Protein AF-0000000070921529 (afdb_homodimer)

Organism: NCBI:txid713585

Secondary structure (DSSP, 8-state):
-----SS----SSPPTTS--HHHHHT-TTT--GGG--HHHHHHTT-TTTS-S----HHHHHHHHHHHHHH---HHHHHHHHHHHHTT-HHHHHHHHHH-HHHHHHHHSTTHHHHHHHTGGGS--S--SEEEEGGGTT-HHHHHTTSS-S---EEEEE-STT-TTS---GGGGGHHHHHHHHHHHHHH---GGGEEEEEEE-----HHHHH-TT--S-SSPPP-HHHHHHHHHHHHHHHHHHSTT-EEEE-S--HHHHHHHHHHHTTTSSEEEIIIIIHHHHHHHHHHHHHHHHT--GGG--EEEE--SHHHHHHHHHHHHHHHHTT--HHHHHTTEEEEETTEE-BTT-SS--GGGGGG-BS------HHHHHHHH--SEEEE-S--TT-S-HHHHHHHHHH-SS-EEEE--SSGGG-SS-HHHHHHHTTT--EEEESS----EEETTEEE---B--GGGTHHHHHHHHHHTT-S---HHHHHHHHHHHHHH--HHHHHTT-SS--GGGHHHHHHHHHHHHHHHHHHTT--SSPPPS-HHHHHHTT--------S--/-----SS----SSPPTTS--HHHHHT-TTT--GGG--HHHHHHTT-TTTS-S----HHHHHHHHHHHHHH---HHHHHHHHHHHHTT-HHHHHHHHHH-HHHHHHHHSTTHHHHHHHTTTTS--S--SEEEEGGGTT-HHHHHTTSS-S---EEEEE-STT-TTS---GGGGGHHHHHHHHHHHHHH---GGGEEEEEEE-----HHHHH-TT--S-SSPPP-HHHHHHHHHHHHHHHHHHSTT-EEEE-S--HHHHHHHHHHHTTTSSEEEIIIIIHHHHHHHHHHHHHHHHT--GGG--EEEE--SHHHHHHHHHHHHHHHHTT--HHHHHTTEEEEETTEE-BTT-SS--GGGGGG-BS------HHHHHHHH--SEEEE-S--TT-S-HHHHHHHHHH-SS-EEEE--SSGGG-SS-HHHHHHHTTT--EEEESS----EEETTEEE---B--GGGTHHHHHHHHHHTT-S---HHHHHHHHHHHHHH--HHHHHTT-SS--GGGHHHHHHHHHHHHHHHHHHTT--SSPPPS-HHHHHHTT--------S--

Structure (mmCIF, N/CA/C/O backbone):
data_AF-0000000070921529-model_v1
#
loop_
_entity.id
_entity.type
_entity.pdbx_description
1 polymer 'NAD-dependent malic enzyme, mitochondrial'
#
loop_
_atom_site.group_PDB
_atom_site.id
_atom_site.type_symbol
_atom_site.label_atom_id
_atom_site.label_alt_id
_atom_site.label_comp_id
_atom_site.label_asym_id
_atom_site.label_entity_id
_atom_site.label_seq_id
_atom_site.pdbx_PDB_ins_code
_atom_site.Cartn_x
_atom_site.Cartn_y
_atom_site.Cartn_z
_atom_site.occupancy
_atom_site.B_iso_or_equiv
_atom_site.auth_seq_id
_atom_site.auth_comp_id
_atom_site.auth_asym_id
_atom_site.auth_atom_id
_atom_site.pdbx_PDB_model_num
ATOM 1 N N . MET A 1 1 ? 11.641 11.094 36.281 1 21.61 1 MET A N 1
ATOM 2 C CA . MET A 1 1 ? 12.766 11.188 35.375 1 21.61 1 MET A CA 1
ATOM 3 C C . MET A 1 1 ? 12.297 11 33.938 1 21.61 1 MET A C 1
ATOM 5 O O . MET A 1 1 ? 11.648 10 33.594 1 21.61 1 MET A O 1
ATOM 9 N N . PRO A 1 2 ? 12.172 12.141 33.219 1 25.55 2 PRO A N 1
ATOM 10 C CA . PRO A 1 2 ? 11.641 12.234 31.844 1 25.55 2 PRO A CA 1
ATOM 11 C C . PRO A 1 2 ? 12.281 11.242 30.891 1 25.55 2 PRO A C 1
ATOM 13 O O . PRO A 1 2 ? 13.508 11.195 30.766 1 25.55 2 PRO A O 1
ATOM 16 N N . GLN A 1 3 ? 11.805 10.031 30.891 1 25.67 3 GLN A N 1
ATOM 17 C CA . GLN A 1 3 ? 12.375 9.055 29.969 1 25.67 3 GLN A CA 1
ATOM 18 C C . GLN A 1 3 ? 12.562 9.656 28.578 1 25.67 3 GLN A C 1
ATOM 20 O O . GLN A 1 3 ? 11.586 10.055 27.938 1 25.67 3 GLN A O 1
ATOM 25 N N . GLN A 1 4 ? 13.641 10.289 28.328 1 27.56 4 GLN A N 1
ATOM 26 C CA . GLN A 1 4 ? 14.188 10.953 27.141 1 27.56 4 GLN A CA 1
ATOM 27 C C . GLN A 1 4 ? 13.984 10.102 25.891 1 27.56 4 GLN A C 1
ATOM 29 O O . GLN A 1 4 ? 14.469 8.969 25.828 1 27.56 4 GLN A O 1
ATOM 34 N N . THR A 1 5 ? 12.875 10.156 25.219 1 31.23 5 THR A N 1
ATOM 35 C CA . THR A 1 5 ? 12.195 9.633 24.047 1 31.23 5 THR A CA 1
ATOM 36 C C . THR A 1 5 ? 13.062 9.789 22.797 1 31.23 5 THR A C 1
ATOM 38 O O . THR A 1 5 ? 12.547 9.844 21.688 1 31.23 5 THR A O 1
ATOM 41 N N . THR A 1 6 ? 14.391 10.141 23.016 1 28.83 6 THR A N 1
ATOM 42 C CA . THR A 1 6 ? 15.289 10.188 21.875 1 28.83 6 THR A CA 1
ATOM 43 C C . THR A 1 6 ? 15.352 8.828 21.172 1 28.83 6 THR A C 1
ATOM 45 O O . THR A 1 6 ? 15.078 7.797 21.797 1 28.83 6 THR A O 1
ATOM 48 N N . GLY A 1 7 ? 15.297 8.781 19.984 1 38.78 7 GLY A N 1
ATOM 49 C CA . GLY A 1 7 ? 15.656 7.703 19.078 1 38.78 7 GLY A CA 1
ATOM 50 C C . GLY A 1 7 ? 16.812 6.859 19.594 1 38.78 7 GLY A C 1
ATOM 51 O O . GLY A 1 7 ? 17.562 6.273 18.797 1 38.78 7 GLY A O 1
ATOM 52 N N . GLY A 1 8 ? 17.281 7.055 20.844 1 37.69 8 GLY A N 1
ATOM 53 C CA . GLY A 1 8 ? 18.562 6.621 21.422 1 37.69 8 GLY A CA 1
ATOM 54 C C . GLY A 1 8 ? 18.734 5.113 21.406 1 37.69 8 GLY A C 1
ATOM 55 O O . GLY A 1 8 ? 17.75 4.371 21.297 1 37.69 8 GLY A O 1
ATOM 56 N N . VAL A 1 9 ? 19.875 4.668 21.141 1 44.03 9 VAL A N 1
ATOM 57 C CA . VAL A 1 9 ? 20.406 3.34 21.422 1 44.03 9 VAL A CA 1
ATOM 58 C C . VAL A 1 9 ? 19.906 2.859 22.781 1 44.03 9 VAL A C 1
ATOM 60 O O . VAL A 1 9 ? 20.016 3.576 23.766 1 44.03 9 VAL A O 1
ATOM 63 N N . LEU A 1 10 ? 18.969 2.055 22.891 1 47.94 10 LEU A N 1
ATOM 64 C CA . LEU A 1 10 ? 18.734 1.406 24.188 1 47.94 10 LEU A CA 1
ATOM 65 C C . LEU A 1 10 ? 20.031 0.873 24.766 1 47.94 10 LEU A C 1
ATOM 67 O O . LEU A 1 10 ? 20.703 0.032 24.156 1 47.94 10 LEU A O 1
ATOM 71 N N . PRO A 1 11 ? 20.703 1.598 25.594 1 39.66 11 PRO A N 1
ATOM 72 C CA . PRO A 1 11 ? 21.781 0.979 26.359 1 39.66 11 PRO A CA 1
ATOM 73 C C . PRO A 1 11 ? 21.328 -0.249 27.141 1 39.66 11 PRO A C 1
ATOM 75 O O . PRO A 1 11 ? 20.281 -0.214 27.797 1 39.66 11 PRO A O 1
ATOM 78 N N . GLY A 1 12 ? 21.875 -1.545 26.594 1 53.25 12 GLY A N 1
ATOM 79 C CA . GLY A 1 12 ? 21.672 -2.793 27.312 1 53.25 12 GLY A CA 1
ATOM 80 C C . GLY A 1 12 ? 20.859 -3.805 26.531 1 53.25 12 GLY A C 1
ATOM 81 O O . GLY A 1 12 ? 20.5 -3.557 25.375 1 53.25 12 GLY A O 1
ATOM 82 N N . PRO A 1 13 ? 20.625 -4.879 27.125 1 60.03 13 PRO A N 1
ATOM 83 C CA . PRO A 1 13 ? 19.828 -5.93 26.484 1 60.03 13 PRO A CA 1
ATOM 84 C C . PRO A 1 13 ? 18.406 -5.496 26.203 1 60.03 13 PRO A C 1
ATOM 86 O O . PRO A 1 13 ? 17.812 -4.754 27 1 60.03 13 PRO A O 1
ATOM 89 N N . LEU A 1 14 ? 17.953 -5.586 24.953 1 70.25 14 LEU A N 1
ATOM 90 C CA . LEU A 1 14 ? 16.578 -5.258 24.578 1 70.25 14 LEU A CA 1
ATOM 91 C C . LEU A 1 14 ? 15.578 -5.934 25.516 1 70.25 14 LEU A C 1
ATOM 93 O O . LEU A 1 14 ? 15.766 -7.094 25.891 1 70.25 14 LEU A O 1
ATOM 97 N N . PRO A 1 15 ? 14.688 -5.121 25.969 1 69.75 15 PRO A N 1
ATOM 98 C CA . PRO A 1 15 ? 13.672 -5.758 26.812 1 69.75 15 PRO A CA 1
ATOM 99 C C . PRO A 1 15 ? 12.953 -6.906 26.109 1 69.75 15 PRO A C 1
ATOM 101 O O . PRO A 1 15 ? 12.914 -6.949 24.875 1 69.75 15 PRO A O 1
ATOM 104 N N . GLU A 1 16 ? 12.531 -7.863 26.859 1 67.38 16 GLU A N 1
ATOM 105 C CA . GLU A 1 16 ? 11.875 -9.07 26.344 1 67.38 16 GLU A CA 1
ATOM 106 C C . GLU A 1 16 ? 10.648 -8.719 25.5 1 67.38 16 GLU A C 1
ATOM 108 O O . GLU A 1 16 ? 10.273 -9.477 24.609 1 67.38 16 GLU A O 1
ATOM 113 N N . TRP A 1 17 ? 10.156 -7.504 25.719 1 74.75 17 TRP A N 1
ATOM 114 C CA . TRP A 1 17 ? 8.906 -7.16 25.047 1 74.75 17 TRP A CA 1
ATOM 115 C C . TRP A 1 17 ? 9.18 -6.582 23.672 1 74.75 17 TRP A C 1
ATOM 117 O O . TRP A 1 17 ? 8.25 -6.398 22.875 1 74.75 17 TRP A O 1
ATOM 127 N N . PHE A 1 18 ? 10.461 -6.41 23.391 1 86.25 18 PHE A N 1
ATOM 128 C CA . PHE A 1 18 ? 10.781 -5.867 22.078 1 86.25 18 PHE A CA 1
ATOM 129 C C . PHE A 1 18 ? 10.453 -6.871 20.984 1 86.25 18 PHE A C 1
ATOM 131 O O . PHE A 1 18 ? 10.859 -8.031 21.047 1 86.25 18 PHE A O 1
ATOM 138 N N . PRO A 1 19 ? 9.703 -6.441 20.047 1 90.88 19 PRO A N 1
ATOM 139 C CA . PRO A 1 19 ? 9.281 -7.402 19.016 1 90.88 19 PRO A CA 1
ATOM 140 C C . PRO A 1 19 ? 10.445 -7.949 18.203 1 90.88 19 PRO A C 1
ATOM 142 O O . PRO A 1 19 ? 11.469 -7.273 18.047 1 90.88 19 PRO A O 1
ATOM 145 N N . ARG A 1 20 ? 10.305 -9.148 17.719 1 93.25 20 ARG A N 1
ATOM 146 C CA . ARG A 1 20 ? 11.297 -9.828 16.891 1 93.25 20 ARG A CA 1
ATOM 147 C C . ARG A 1 20 ? 10.656 -10.391 15.625 1 93.25 20 ARG A C 1
ATOM 149 O O . ARG A 1 20 ? 9.43 -10.43 15.508 1 93.25 20 ARG A O 1
ATOM 156 N N . GLY A 1 21 ? 11.516 -10.742 14.641 1 95.12 21 GLY A N 1
ATOM 157 C CA . GLY A 1 21 ? 11.023 -11.375 13.422 1 95.12 21 GLY A CA 1
ATOM 158 C C . GLY A 1 21 ? 9.977 -10.547 12.711 1 95.12 21 GLY A C 1
ATOM 159 O O . GLY A 1 21 ? 10.125 -9.336 12.555 1 95.12 21 GLY A O 1
ATOM 160 N N . LEU A 1 22 ? 8.914 -11.203 12.297 1 93.81 22 LEU A N 1
ATOM 161 C CA . LEU A 1 22 ? 7.895 -10.555 11.484 1 93.81 22 LEU A CA 1
ATOM 162 C C . LEU A 1 22 ? 7.141 -9.508 12.297 1 93.81 22 LEU A C 1
ATOM 164 O O . LEU A 1 22 ? 6.711 -8.484 11.75 1 93.81 22 LEU A O 1
ATOM 168 N N . ALA A 1 23 ? 6.973 -9.719 13.594 1 92.88 23 ALA A N 1
ATOM 169 C CA . ALA A 1 23 ? 6.301 -8.734 14.445 1 92.88 23 ALA A CA 1
ATOM 170 C C . ALA A 1 23 ? 7.016 -7.391 14.398 1 92.88 23 ALA A C 1
ATOM 172 O O . ALA A 1 23 ? 6.375 -6.34 14.406 1 92.88 23 ALA A O 1
ATOM 173 N N . LEU A 1 24 ? 8.375 -7.422 14.375 1 95.5 24 LEU A N 1
ATOM 174 C CA . LEU A 1 24 ? 9.18 -6.211 14.273 1 95.5 24 LEU A CA 1
ATOM 175 C C . LEU A 1 24 ? 8.984 -5.539 12.922 1 95.5 24 LEU A C 1
ATOM 177 O O . LEU A 1 24 ? 8.82 -4.32 12.844 1 95.5 24 LEU A O 1
ATOM 181 N N . LEU A 1 25 ? 8.93 -6.332 11.859 1 96.88 25 LEU A N 1
ATOM 182 C CA . LEU A 1 25 ? 8.789 -5.801 10.508 1 96.88 25 LEU A CA 1
ATOM 183 C C . LEU A 1 25 ? 7.395 -5.211 10.305 1 96.88 25 LEU A C 1
ATOM 185 O O . LEU A 1 25 ? 7.191 -4.391 9.406 1 96.88 25 LEU A O 1
ATOM 189 N N . ARG A 1 26 ? 6.453 -5.594 11.172 1 95.06 26 ARG A N 1
ATOM 190 C CA . ARG A 1 26 ? 5.074 -5.148 11.008 1 95.06 26 ARG A CA 1
ATOM 191 C C . ARG A 1 26 ? 4.793 -3.914 11.859 1 95.06 26 ARG A C 1
ATOM 193 O O . ARG A 1 26 ? 3.719 -3.314 11.758 1 95.06 26 ARG A O 1
ATOM 200 N N . ASP A 1 27 ? 5.699 -3.498 12.695 1 94.94 27 ASP A N 1
ATOM 201 C CA . ASP A 1 27 ? 5.547 -2.303 13.523 1 94.94 27 ASP A CA 1
ATOM 202 C C . ASP A 1 27 ? 6.098 -1.07 12.812 1 94.94 27 ASP A C 1
ATOM 204 O O . ASP A 1 27 ? 7.316 -0.905 12.695 1 94.94 27 ASP A O 1
ATOM 208 N N . PRO A 1 28 ? 5.254 -0.167 12.398 1 95.94 28 PRO A N 1
ATOM 209 C CA . PRO A 1 28 ? 5.727 0.967 11.602 1 95.94 28 PRO A CA 1
ATOM 210 C C . PRO A 1 28 ? 6.703 1.859 12.359 1 95.94 28 PRO A C 1
ATOM 212 O O . PRO A 1 28 ? 7.543 2.521 11.75 1 95.94 28 PRO A O 1
ATOM 215 N N . ALA A 1 29 ? 6.652 1.896 13.695 1 95.06 29 ALA A N 1
ATOM 216 C CA . ALA A 1 29 ? 7.5 2.764 14.508 1 95.06 29 ALA A CA 1
ATOM 217 C C . ALA A 1 29 ? 8.922 2.213 14.594 1 95.06 29 ALA A C 1
ATOM 219 O O . ALA A 1 29 ? 9.867 2.951 14.891 1 95.06 29 ALA A O 1
ATOM 220 N N . LEU A 1 30 ? 9.062 0.877 14.289 1 96.06 30 LEU A N 1
ATOM 221 C CA . LEU A 1 30 ? 10.352 0.232 14.531 1 96.06 30 LEU A CA 1
ATOM 222 C C . LEU A 1 30 ? 10.938 -0.308 13.227 1 96.06 30 LEU A C 1
ATOM 224 O O . LEU A 1 30 ? 12.133 -0.595 13.156 1 96.06 30 LEU A O 1
ATOM 228 N N . ASN A 1 31 ? 10.117 -0.508 12.242 1 97.62 31 ASN A N 1
ATOM 229 C CA . ASN A 1 31 ? 10.523 -1.153 10.992 1 97.62 31 ASN A CA 1
ATOM 230 C C . ASN A 1 31 ? 11.492 -0.284 10.203 1 97.62 31 ASN A C 1
ATOM 232 O O . ASN A 1 31 ? 11.258 0.914 10.031 1 97.62 31 ASN A O 1
ATOM 236 N N . LYS A 1 32 ? 12.602 -0.91 9.789 1 98.19 32 LYS A N 1
ATOM 237 C CA . LYS A 1 32 ? 13.594 -0.237 8.945 1 98.19 32 LYS A CA 1
ATOM 238 C C . LYS A 1 32 ? 13.656 -0.872 7.562 1 98.19 32 LYS A C 1
ATOM 240 O O . LYS A 1 32 ? 14.531 -0.54 6.762 1 98.19 32 LYS A O 1
ATOM 245 N N . GLY A 1 33 ? 12.719 -1.896 7.297 1 97.75 33 GLY A N 1
ATOM 246 C CA . GLY A 1 33 ? 12.75 -2.609 6.031 1 97.75 33 GLY A CA 1
ATOM 247 C C . GLY A 1 33 ? 14.094 -3.256 5.746 1 97.75 33 GLY A C 1
ATOM 248 O O . GLY A 1 33 ? 14.633 -3.971 6.594 1 97.75 33 GLY A O 1
ATOM 249 N N . SER A 1 34 ? 14.617 -3.002 4.547 1 97.94 34 SER A N 1
ATOM 250 C CA . SER A 1 34 ? 15.859 -3.625 4.102 1 97.94 34 SER A CA 1
ATOM 251 C C . SER A 1 34 ? 17.062 -2.959 4.742 1 97.94 34 SER A C 1
ATOM 253 O O . SER A 1 34 ? 18.203 -3.34 4.465 1 97.94 34 SER A O 1
ATOM 255 N N . ALA A 1 35 ? 16.875 -2.016 5.641 1 98.5 35 ALA A N 1
ATOM 256 C CA . ALA A 1 35 ? 18 -1.256 6.176 1 98.5 35 ALA A CA 1
ATOM 257 C C . ALA A 1 35 ? 18.453 -1.815 7.523 1 98.5 35 ALA A C 1
ATOM 259 O O . ALA A 1 35 ? 19.406 -1.329 8.117 1 98.5 35 ALA A O 1
ATOM 260 N N . PHE A 1 36 ? 17.75 -2.807 8.102 1 98.25 36 PHE A N 1
ATOM 261 C CA . PHE A 1 36 ? 18.281 -3.443 9.305 1 98.25 36 PHE A CA 1
ATOM 262 C C . PHE A 1 36 ? 19.703 -3.941 9.078 1 98.25 36 PHE A C 1
ATOM 264 O O . PHE A 1 36 ? 19.984 -4.602 8.078 1 98.25 36 PHE A O 1
ATOM 271 N N . SER A 1 37 ? 20.594 -3.633 9.992 1 97.62 37 SER A N 1
ATOM 272 C CA . SER A 1 37 ? 21.984 -4.039 9.875 1 97.62 37 SER A CA 1
ATOM 273 C C . SER A 1 37 ? 22.141 -5.547 10.008 1 97.62 37 SER A C 1
ATOM 275 O O . SER A 1 37 ? 21.219 -6.23 10.469 1 97.62 37 SER A O 1
ATOM 277 N N . GLU A 1 38 ? 23.312 -6.035 9.586 1 96.44 38 GLU A N 1
ATOM 278 C CA . GLU A 1 38 ? 23.578 -7.465 9.711 1 96.44 38 GLU A CA 1
ATOM 279 C C . GLU A 1 38 ? 23.453 -7.926 11.156 1 96.44 38 GLU A C 1
ATOM 281 O O . GLU A 1 38 ? 22.906 -8.992 11.43 1 96.44 38 GLU A O 1
ATOM 286 N N . ARG A 1 39 ? 23.969 -7.148 12.055 1 96.12 39 ARG A N 1
ATOM 287 C CA . ARG A 1 39 ? 23.922 -7.492 13.477 1 96.12 39 ARG A CA 1
ATOM 288 C C . ARG A 1 39 ? 22.484 -7.508 13.984 1 96.12 39 ARG A C 1
ATOM 290 O O . ARG A 1 39 ? 22.094 -8.414 14.719 1 96.12 39 ARG A O 1
ATOM 297 N N . GLU A 1 40 ? 21.703 -6.512 13.633 1 96.94 40 GLU A N 1
ATOM 298 C CA . GLU A 1 40 ? 20.297 -6.48 14.016 1 96.94 40 GLU A CA 1
ATOM 299 C C . GLU A 1 40 ? 19.547 -7.695 13.469 1 96.94 40 GLU A C 1
ATOM 301 O O . GLU A 1 40 ? 18.688 -8.266 14.156 1 96.94 40 GLU A O 1
ATOM 306 N N . ARG A 1 41 ? 19.844 -8.047 12.219 1 97.25 41 ARG A N 1
ATOM 307 C CA . ARG A 1 41 ? 19.172 -9.195 11.609 1 97.25 41 ARG A CA 1
ATOM 308 C C . ARG A 1 41 ? 19.484 -10.477 12.375 1 97.25 41 ARG A C 1
ATOM 310 O O . ARG A 1 41 ? 18.594 -11.32 12.562 1 97.25 41 ARG A O 1
ATOM 317 N N . GLU A 1 42 ? 20.672 -10.633 12.828 1 95.31 42 GLU A N 1
ATOM 318 C CA . GLU A 1 42 ? 21.094 -11.797 13.594 1 95.31 42 GLU A CA 1
ATOM 319 C C . GLU A 1 42 ? 20.422 -11.836 14.961 1 95.31 42 GLU A C 1
ATOM 321 O O . GLU A 1 42 ? 19.891 -12.867 15.375 1 95.31 42 GLU A O 1
ATOM 326 N N . VAL A 1 43 ? 20.375 -10.703 15.633 1 94.88 43 VAL A N 1
ATOM 327 C CA . VAL A 1 43 ? 19.953 -10.633 17.031 1 94.88 43 VAL A CA 1
ATOM 328 C C . VAL A 1 43 ? 18.438 -10.633 17.094 1 94.88 43 VAL A C 1
ATOM 330 O O . VAL A 1 43 ? 17.844 -11.203 18.031 1 94.88 43 VAL A O 1
ATOM 333 N N . LEU A 1 44 ? 17.828 -10.062 16.094 1 96.5 44 LEU A N 1
ATOM 334 C CA . LEU A 1 44 ? 16.406 -9.82 16.188 1 96.5 44 LEU A CA 1
ATOM 335 C C . LEU A 1 44 ? 15.617 -10.828 15.352 1 96.5 44 LEU A C 1
ATOM 337 O O . LEU A 1 44 ? 14.422 -10.656 15.125 1 96.5 44 LEU A O 1
ATOM 341 N N . GLY A 1 45 ? 16.266 -11.898 14.836 1 96.38 45 GLY A N 1
ATOM 342 C CA . GLY A 1 45 ? 15.586 -12.969 14.133 1 96.38 45 GLY A CA 1
ATOM 343 C C . GLY A 1 45 ? 15.07 -12.555 12.766 1 96.38 45 GLY A C 1
ATOM 344 O O . GLY A 1 45 ? 13.977 -12.953 12.359 1 96.38 45 GLY A O 1
ATOM 345 N N . LEU A 1 46 ? 15.805 -11.688 12.086 1 97.62 46 LEU A N 1
ATOM 346 C CA . LEU A 1 46 ? 15.359 -11.172 10.797 1 97.62 46 LEU A CA 1
ATOM 347 C C . LEU A 1 46 ? 16.109 -11.844 9.648 1 97.62 46 LEU A C 1
ATOM 349 O O . LEU A 1 46 ? 15.734 -11.688 8.484 1 97.62 46 LEU A O 1
ATOM 353 N N . ARG A 1 47 ? 17.188 -12.648 10.023 1 97.44 47 ARG A N 1
ATOM 354 C CA . ARG A 1 47 ? 17.891 -13.359 8.969 1 97.44 47 ARG A CA 1
ATOM 355 C C . ARG A 1 47 ? 16.953 -14.266 8.188 1 97.44 47 ARG A C 1
ATOM 357 O O . ARG A 1 47 ? 16.188 -15.031 8.773 1 97.44 47 ARG A O 1
ATOM 364 N N . GLY A 1 48 ? 16.969 -14.109 6.871 1 98.06 48 GLY A N 1
ATOM 365 C CA . GLY A 1 48 ? 16.094 -14.875 5.996 1 98.06 48 GLY A CA 1
ATOM 366 C C . GLY A 1 48 ? 14.766 -14.188 5.734 1 98.06 48 GLY A C 1
ATOM 367 O O . GLY A 1 48 ? 14.102 -14.461 4.73 1 98.06 48 GLY A O 1
ATOM 368 N N . LEU A 1 49 ? 14.352 -13.32 6.645 1 98.44 49 LEU A N 1
ATOM 369 C CA . LEU A 1 49 ? 13.062 -12.648 6.484 1 98.44 49 LEU A CA 1
ATOM 370 C C . LEU A 1 49 ? 13.219 -11.375 5.664 1 98.44 49 LEU A C 1
ATOM 372 O O . LEU A 1 49 ? 12.227 -10.727 5.328 1 98.44 49 LEU A O 1
ATOM 376 N N . LEU A 1 50 ? 14.453 -11.023 5.324 1 98.25 50 LEU A N 1
ATOM 377 C CA . LEU A 1 50 ? 14.812 -9.898 4.473 1 98.25 50 LEU A CA 1
ATOM 378 C C . LEU A 1 50 ? 15.797 -10.336 3.385 1 98.25 50 LEU A C 1
ATOM 380 O O . LEU A 1 50 ? 16.578 -11.258 3.588 1 98.25 50 LEU A O 1
ATOM 384 N N . PRO A 1 51 ? 15.695 -9.68 2.207 1 97.94 51 PRO A N 1
ATOM 385 C CA . PRO A 1 51 ? 16.766 -9.945 1.247 1 97.94 51 PRO A CA 1
ATOM 386 C C . PRO A 1 51 ? 18.156 -9.617 1.801 1 97.94 51 PRO A C 1
ATOM 388 O O . PRO A 1 51 ? 18.281 -8.797 2.715 1 97.94 51 PRO A O 1
ATOM 391 N N . PRO A 1 52 ? 19.156 -10.172 1.287 1 96.94 52 PRO A N 1
ATOM 392 C CA . PRO A 1 52 ? 20.469 -10.117 1.915 1 96.94 52 PRO A CA 1
ATOM 393 C C . PRO A 1 52 ? 21.094 -8.719 1.896 1 96.94 52 PRO A C 1
ATOM 395 O O . PRO A 1 52 ? 21.812 -8.344 2.826 1 96.94 52 PRO A O 1
ATOM 398 N N . HIS A 1 53 ? 20.828 -7.949 0.91 1 97.75 53 HIS A N 1
ATOM 399 C CA . HIS A 1 53 ? 21.438 -6.625 0.834 1 97.75 53 HIS A CA 1
ATOM 400 C C . HIS A 1 53 ? 20.891 -5.703 1.92 1 97.75 53 HIS A C 1
ATOM 402 O O . HIS A 1 53 ? 19.672 -5.637 2.129 1 97.75 53 HIS A O 1
ATOM 408 N N . VAL A 1 54 ? 21.797 -5.008 2.629 1 98.06 54 VAL A N 1
ATOM 409 C CA . VAL A 1 54 ? 21.406 -4.004 3.615 1 98.06 54 VAL A CA 1
ATOM 410 C C . VAL A 1 54 ? 21.359 -2.623 2.959 1 98.06 54 VAL A C 1
ATOM 412 O O . VAL A 1 54 ? 22.406 -2.047 2.648 1 98.06 54 VAL A O 1
ATOM 415 N N . SER A 1 55 ? 20.234 -2.076 2.764 1 98 55 SER A N 1
ATOM 416 C CA . SER A 1 55 ? 20.062 -0.77 2.139 1 98 55 SER A CA 1
ATOM 417 C C . SER A 1 55 ? 20.391 0.357 3.115 1 98 55 SER A C 1
ATOM 419 O O . SER A 1 55 ? 20.234 0.199 4.328 1 98 55 SER A O 1
ATOM 421 N N . THR A 1 56 ? 20.891 1.472 2.561 1 98.12 56 THR A N 1
ATOM 422 C CA . THR A 1 56 ? 20.891 2.703 3.342 1 98.12 56 THR A CA 1
ATOM 423 C C . THR A 1 56 ? 19.516 3.355 3.336 1 98.12 56 THR A C 1
ATOM 425 O O . THR A 1 56 ? 18.688 3.053 2.48 1 98.12 56 THR A O 1
ATOM 428 N N . GLN A 1 57 ? 19.297 4.18 4.312 1 98.31 57 GLN A N 1
ATOM 429 C CA . GLN A 1 57 ? 18.031 4.891 4.316 1 98.31 57 GLN A CA 1
ATOM 430 C C . GLN A 1 57 ? 17.891 5.785 3.088 1 98.31 57 GLN A C 1
ATOM 432 O O . GLN A 1 57 ? 16.797 5.965 2.564 1 98.31 57 GLN A O 1
ATOM 437 N N . GLU A 1 58 ? 19 6.363 2.578 1 98.31 58 GLU A N 1
ATOM 438 C CA . GLU A 1 58 ? 19 7.195 1.378 1 98.31 58 GLU A CA 1
ATOM 439 C C . GLU A 1 58 ? 18.531 6.406 0.161 1 98.31 58 GLU A C 1
ATOM 441 O O . GLU A 1 58 ? 17.75 6.914 -0.653 1 98.31 58 GLU A O 1
ATOM 446 N N . GLN A 1 59 ? 19.016 5.176 0.056 1 98.38 59 GLN A N 1
ATOM 447 C CA . GLN A 1 59 ? 18.562 4.316 -1.038 1 98.38 59 GLN A CA 1
ATOM 448 C C . GLN A 1 59 ? 17.062 4.051 -0.957 1 98.38 59 GLN A C 1
ATOM 450 O O . GLN A 1 59 ? 16.391 3.967 -1.983 1 98.38 59 GLN A O 1
ATOM 455 N N . GLN A 1 60 ? 16.594 3.879 0.24 1 98.62 60 GLN A N 1
ATOM 456 C CA . GLN A 1 60 ? 15.156 3.682 0.424 1 98.62 60 GLN A CA 1
ATOM 457 C C . GLN A 1 60 ? 14.375 4.93 0.032 1 98.62 60 GLN A C 1
ATOM 459 O O . GLN A 1 60 ? 13.305 4.836 -0.566 1 98.62 60 GLN A O 1
ATOM 464 N N . VAL A 1 61 ? 14.875 6.152 0.404 1 98.69 61 VAL A N 1
ATOM 465 C CA . VAL A 1 61 ? 14.234 7.406 0.005 1 98.69 61 VAL A CA 1
ATOM 466 C C . VAL A 1 61 ? 14.164 7.484 -1.519 1 98.69 61 VAL A C 1
ATOM 468 O O . VAL A 1 61 ? 13.125 7.844 -2.078 1 98.69 61 VAL A O 1
ATOM 471 N N . ASP A 1 62 ? 15.266 7.082 -2.188 1 98.5 62 ASP A N 1
ATOM 472 C CA . ASP A 1 62 ? 15.305 7.094 -3.646 1 98.5 62 ASP A CA 1
ATOM 473 C C . ASP A 1 62 ? 14.219 6.191 -4.234 1 98.5 62 ASP A C 1
ATOM 475 O O . ASP A 1 62 ? 13.531 6.578 -5.184 1 98.5 62 ASP A O 1
ATOM 479 N N . ARG A 1 63 ? 14.086 5.047 -3.697 1 98.38 63 ARG A N 1
ATOM 480 C CA . ARG A 1 63 ? 13.078 4.098 -4.152 1 98.38 63 ARG A CA 1
ATOM 481 C C . ARG A 1 63 ? 11.672 4.668 -3.984 1 98.38 63 ARG A C 1
ATOM 483 O O . ARG A 1 63 ? 10.844 4.582 -4.895 1 98.38 63 ARG A O 1
ATOM 490 N N . VAL A 1 64 ? 11.359 5.23 -2.814 1 98.62 64 VAL A N 1
ATOM 491 C CA . VAL A 1 64 ? 10.047 5.797 -2.525 1 98.62 64 VAL A CA 1
ATOM 492 C C . VAL A 1 64 ? 9.742 6.922 -3.51 1 98.62 64 VAL A C 1
ATOM 494 O O . VAL A 1 64 ? 8.641 6.988 -4.062 1 98.62 64 VAL A O 1
ATOM 497 N N . LEU A 1 65 ? 10.727 7.77 -3.754 1 98.56 65 LEU A N 1
ATOM 498 C CA . LEU A 1 65 ? 10.523 8.914 -4.629 1 98.56 65 LEU A CA 1
ATOM 499 C C . LEU A 1 65 ? 10.305 8.469 -6.07 1 98.56 65 LEU A C 1
ATOM 501 O O . LEU A 1 65 ? 9.5 9.062 -6.793 1 98.56 65 LEU A O 1
ATOM 505 N N . GLU A 1 66 ? 11.055 7.422 -6.457 1 98.19 66 GLU A N 1
ATOM 506 C CA . GLU A 1 66 ? 10.844 6.867 -7.789 1 98.19 66 GLU A CA 1
ATOM 507 C C . GLU A 1 66 ? 9.398 6.426 -7.98 1 98.19 66 GLU A C 1
ATOM 509 O O . GLU A 1 66 ? 8.773 6.738 -9 1 98.19 66 GLU A O 1
ATOM 514 N N . ASN A 1 67 ? 8.883 5.715 -7.078 1 97.75 67 ASN A N 1
ATOM 515 C CA . ASN A 1 67 ? 7.508 5.246 -7.133 1 97.75 67 ASN A CA 1
ATOM 516 C C . ASN A 1 67 ? 6.516 6.402 -7.035 1 97.75 67 ASN A C 1
ATOM 518 O O . ASN A 1 67 ? 5.52 6.434 -7.762 1 97.75 67 ASN A O 1
ATOM 522 N N . PHE A 1 68 ? 6.777 7.34 -6.172 1 98.12 68 PHE A N 1
ATOM 523 C CA . PHE A 1 68 ? 5.941 8.516 -5.953 1 98.12 68 PHE A CA 1
ATOM 524 C C . PHE A 1 68 ? 5.793 9.32 -7.242 1 98.12 68 PHE A C 1
ATOM 526 O O . PHE A 1 68 ? 4.68 9.688 -7.621 1 98.12 68 PHE A O 1
ATOM 533 N N . ARG A 1 69 ? 6.852 9.492 -7.906 1 97.62 69 ARG A N 1
ATOM 534 C CA . ARG A 1 69 ? 6.895 10.352 -9.078 1 97.62 69 ARG A CA 1
ATOM 535 C C . ARG A 1 69 ? 6.336 9.641 -10.305 1 97.62 69 ARG A C 1
ATOM 537 O O . ARG A 1 69 ? 5.98 10.281 -11.297 1 97.62 69 ARG A O 1
ATOM 544 N N . ARG A 1 70 ? 6.238 8.328 -10.242 1 94.88 70 ARG A N 1
ATOM 545 C CA . ARG A 1 70 ? 5.652 7.551 -11.328 1 94.88 70 ARG A CA 1
ATOM 546 C C . ARG A 1 70 ? 4.129 7.672 -11.336 1 94.88 70 ARG A C 1
ATOM 548 O O . ARG A 1 70 ? 3.488 7.484 -12.367 1 94.88 70 ARG A O 1
ATOM 555 N N . LEU A 1 71 ? 3.486 7.957 -10.188 1 95.81 71 LEU A N 1
ATOM 556 C CA . LEU A 1 71 ? 2.039 8.07 -10.062 1 95.81 71 LEU A CA 1
ATOM 557 C C . LEU A 1 71 ? 1.555 9.43 -10.547 1 95.81 71 LEU A C 1
ATOM 559 O O . LEU A 1 71 ? 2.105 10.469 -10.164 1 95.81 71 LEU A O 1
ATOM 563 N N . ASP A 1 72 ? 0.511 9.43 -11.359 1 88.88 72 ASP A N 1
ATOM 564 C CA . ASP A 1 72 ? 0.025 10.68 -11.938 1 88.88 72 ASP A CA 1
ATOM 565 C C . ASP A 1 72 ? -1.07 11.289 -11.062 1 88.88 72 ASP A C 1
ATOM 567 O O . ASP A 1 72 ? -1.229 12.516 -11.023 1 88.88 72 ASP A O 1
ATOM 571 N N . SER A 1 73 ? -1.739 10.547 -10.305 1 93.12 73 SER A N 1
ATOM 572 C CA . SER A 1 73 ? -2.883 10.984 -9.508 1 93.12 73 SER A CA 1
ATOM 573 C C . SER A 1 73 ? -2.453 11.406 -8.109 1 93.12 73 SER A C 1
ATOM 575 O O . SER A 1 73 ? -1.838 10.625 -7.383 1 93.12 73 SER A O 1
ATOM 577 N N . PRO A 1 74 ? -2.822 12.688 -7.684 1 95.19 74 PRO A N 1
ATOM 578 C CA . PRO A 1 74 ? -2.518 13.086 -6.309 1 95.19 74 PRO A CA 1
ATOM 579 C C . PRO A 1 74 ? -3.129 12.148 -5.27 1 95.19 74 PRO A C 1
ATOM 581 O O . PRO A 1 74 ? -2.518 11.883 -4.23 1 95.19 74 PRO A O 1
ATOM 584 N N . LEU A 1 75 ? -4.27 11.672 -5.605 1 97 75 LEU A N 1
ATOM 585 C CA . LEU A 1 75 ? -4.918 10.75 -4.676 1 97 75 LEU A CA 1
ATOM 586 C C . LEU A 1 75 ? -4.117 9.461 -4.539 1 97 75 LEU A C 1
ATOM 588 O O . LEU A 1 75 ? -3.959 8.938 -3.432 1 97 75 LEU A O 1
ATOM 592 N N . GLU A 1 76 ? -3.607 8.953 -5.676 1 97.19 76 GLU A N 1
ATOM 593 C CA . GLU A 1 76 ? -2.799 7.742 -5.617 1 97.19 76 GLU A CA 1
ATOM 594 C C . GLU A 1 76 ? -1.486 7.992 -4.879 1 97.19 76 GLU A C 1
ATOM 596 O O . GLU A 1 76 ? -0.981 7.105 -4.188 1 97.19 76 GLU A O 1
ATOM 601 N N . ARG A 1 77 ? -0.914 9.188 -5.086 1 98.06 77 ARG A N 1
ATOM 602 C CA . ARG A 1 77 ? 0.28 9.562 -4.336 1 98.06 77 ARG A CA 1
ATOM 603 C C . ARG A 1 77 ? -0.006 9.602 -2.838 1 98.06 77 ARG A C 1
ATOM 605 O O . ARG A 1 77 ? 0.82 9.172 -2.031 1 98.06 77 ARG A O 1
ATOM 612 N N . TYR A 1 78 ? -1.18 10.102 -2.494 1 98.25 78 TYR A N 1
ATOM 613 C CA . TYR A 1 78 ? -1.615 10.148 -1.104 1 98.25 78 TYR A CA 1
ATOM 614 C C . TYR A 1 78 ? -1.726 8.742 -0.521 1 98.25 78 TYR A C 1
ATOM 616 O O . TYR A 1 78 ? -1.205 8.469 0.563 1 98.25 78 TYR A O 1
ATOM 624 N N . ILE A 1 79 ? -2.348 7.863 -1.24 1 97.88 79 ILE A N 1
ATOM 625 C CA . ILE A 1 79 ? -2.547 6.488 -0.798 1 97.88 79 ILE A CA 1
ATOM 626 C C . ILE A 1 79 ? -1.192 5.809 -0.609 1 97.88 79 ILE A C 1
ATOM 628 O O . ILE A 1 79 ? -0.98 5.098 0.376 1 97.88 79 ILE A O 1
ATOM 632 N N . MET A 1 80 ? -0.261 6.07 -1.518 1 97.81 80 MET A N 1
ATOM 633 C CA . MET A 1 80 ? 1.066 5.465 -1.442 1 97.81 80 MET A CA 1
ATOM 634 C C . MET A 1 80 ? 1.808 5.934 -0.195 1 97.81 80 MET A C 1
ATOM 636 O O . MET A 1 80 ? 2.396 5.125 0.523 1 97.81 80 MET A O 1
ATOM 640 N N . LEU A 1 81 ? 1.778 7.211 0.068 1 98.5 81 LEU A N 1
ATOM 641 C CA . LEU A 1 81 ? 2.504 7.754 1.21 1 98.5 81 LEU A CA 1
ATOM 642 C C . LEU A 1 81 ? 1.886 7.285 2.521 1 98.5 81 LEU A C 1
ATOM 644 O O . LEU A 1 81 ? 2.604 6.969 3.475 1 98.5 81 LEU A O 1
ATOM 648 N N . GLU A 1 82 ? 0.568 7.219 2.561 1 97.75 82 GLU A N 1
ATOM 649 C CA . GLU A 1 82 ? -0.072 6.727 3.777 1 97.75 82 GLU A CA 1
ATOM 650 C C . GLU A 1 82 ? 0.252 5.254 4.016 1 97.75 82 GLU A C 1
ATOM 652 O O . GLU A 1 82 ? 0.4 4.824 5.16 1 97.75 82 GLU A O 1
ATOM 657 N N . SER A 1 83 ? 0.332 4.512 2.951 1 97.44 83 SER A N 1
ATOM 658 C CA . SER A 1 83 ? 0.738 3.115 3.08 1 97.44 83 SER A CA 1
ATOM 659 C C . SER A 1 83 ? 2.162 3 3.611 1 97.44 83 SER A C 1
ATOM 661 O O . SER A 1 83 ? 2.471 2.092 4.387 1 97.44 83 SER A O 1
ATOM 663 N N . LEU A 1 84 ? 3.033 3.895 3.098 1 98.25 84 LEU A N 1
ATOM 664 C CA . LEU A 1 84 ? 4.395 3.938 3.625 1 98.25 84 LEU A CA 1
ATOM 665 C C . LEU A 1 84 ? 4.387 4.262 5.113 1 98.25 84 LEU A C 1
ATOM 667 O O . LEU A 1 84 ? 5.129 3.652 5.891 1 98.25 84 LEU A O 1
ATOM 671 N N . HIS A 1 85 ? 3.525 5.203 5.488 1 98 85 HIS A N 1
ATOM 672 C CA . HIS A 1 85 ? 3.381 5.59 6.887 1 98 85 HIS A CA 1
ATOM 673 C C . HIS A 1 85 ? 3.018 4.391 7.758 1 98 85 HIS A C 1
ATOM 675 O O . HIS A 1 85 ? 3.531 4.246 8.867 1 98 85 HIS A O 1
ATOM 681 N N . ASP A 1 86 ? 2.219 3.52 7.258 1 96.25 86 ASP A N 1
ATOM 682 C CA . ASP A 1 86 ? 1.71 2.359 7.984 1 96.25 86 ASP A CA 1
ATOM 683 C C . ASP A 1 86 ? 2.742 1.235 8.016 1 96.25 86 ASP A C 1
ATOM 685 O O . ASP A 1 86 ? 2.594 0.268 8.766 1 96.25 86 ASP A O 1
ATOM 689 N N . ARG A 1 87 ? 3.822 1.402 7.305 1 96.38 87 ARG A N 1
ATOM 690 C CA . ARG A 1 87 ? 4.809 0.331 7.227 1 96.38 87 ARG A CA 1
ATOM 691 C C . ARG A 1 87 ? 6.129 0.752 7.867 1 96.38 87 ARG A C 1
ATOM 693 O O . ARG A 1 87 ? 6.816 -0.067 8.477 1 96.38 87 ARG A O 1
ATOM 700 N N . ASN A 1 88 ? 6.504 2.004 7.609 1 98.19 88 ASN A N 1
ATOM 701 C CA . ASN A 1 88 ? 7.789 2.559 8.016 1 98.19 88 ASN A CA 1
ATOM 702 C C . ASN A 1 88 ? 7.691 4.059 8.289 1 98.19 88 ASN A C 1
ATOM 704 O O . ASN A 1 88 ? 7.969 4.871 7.41 1 98.19 88 ASN A O 1
ATOM 708 N N . GLU A 1 89 ? 7.469 4.352 9.516 1 98.12 89 GLU A N 1
ATOM 709 C CA . GLU A 1 89 ? 7.152 5.719 9.922 1 98.12 89 GLU A CA 1
ATOM 710 C C . GLU A 1 89 ? 8.352 6.641 9.742 1 98.12 89 GLU A C 1
ATOM 712 O O . GLU A 1 89 ? 8.211 7.762 9.242 1 98.12 89 GLU A O 1
ATOM 717 N N . ALA A 1 90 ? 9.547 6.191 10.102 1 98.56 90 ALA A N 1
ATOM 718 C CA . ALA A 1 90 ? 10.75 7.016 9.961 1 98.56 90 ALA A CA 1
ATOM 719 C C . ALA A 1 90 ? 11.016 7.355 8.5 1 98.56 90 ALA A C 1
ATOM 721 O O . ALA A 1 90 ? 11.352 8.492 8.172 1 98.56 90 ALA A O 1
ATOM 722 N N . LEU A 1 91 ? 10.859 6.359 7.609 1 98.81 91 LEU A N 1
ATOM 723 C CA . LEU A 1 91 ? 11.078 6.578 6.188 1 98.81 91 LEU A CA 1
ATOM 724 C C . LEU A 1 91 ? 10.039 7.535 5.617 1 98.81 91 LEU A C 1
ATOM 726 O O . LEU A 1 91 ? 10.359 8.391 4.789 1 98.81 91 LEU A O 1
ATOM 730 N N . TYR A 1 92 ? 8.812 7.375 6.066 1 98.69 92 TYR A N 1
ATOM 731 C CA . TYR A 1 92 ? 7.727 8.281 5.684 1 98.69 92 TYR A CA 1
ATOM 732 C C . TYR A 1 92 ? 8.094 9.727 5.984 1 98.69 92 TYR A C 1
ATOM 734 O O . TYR A 1 92 ? 8.055 10.578 5.094 1 98.69 92 TYR A O 1
ATOM 742 N N . PHE A 1 93 ? 8.484 10.008 7.125 1 98.75 93 PHE A N 1
ATOM 743 C CA . PHE A 1 93 ? 8.773 11.383 7.52 1 98.75 93 PHE A CA 1
ATOM 744 C C . PHE A 1 93 ? 10.055 11.875 6.859 1 98.75 93 PHE A C 1
ATOM 746 O O . PHE A 1 93 ? 10.18 13.055 6.535 1 98.75 93 PHE A O 1
ATOM 753 N N . ARG A 1 94 ? 11.016 11.008 6.668 1 98.56 94 ARG A N 1
ATOM 754 C CA . ARG A 1 94 ? 12.227 11.438 5.984 1 98.56 94 ARG A CA 1
ATOM 755 C C . ARG A 1 94 ? 11.922 11.922 4.57 1 98.56 94 ARG A C 1
ATOM 757 O O . ARG A 1 94 ? 12.438 12.953 4.141 1 98.56 94 ARG A O 1
ATOM 764 N N . VAL A 1 95 ? 11.109 11.164 3.895 1 98.69 95 VAL A N 1
ATOM 765 C CA . VAL A 1 95 ? 10.727 11.531 2.535 1 98.69 95 VAL A CA 1
ATOM 766 C C . VAL A 1 95 ? 10.031 12.891 2.545 1 98.69 95 VAL A C 1
ATOM 768 O O . VAL A 1 95 ? 10.344 13.758 1.731 1 98.69 95 VAL A O 1
ATOM 771 N N . ILE A 1 96 ? 9.156 13.125 3.457 1 98.12 96 ILE A N 1
ATOM 772 C CA . ILE A 1 96 ? 8.391 14.367 3.535 1 98.1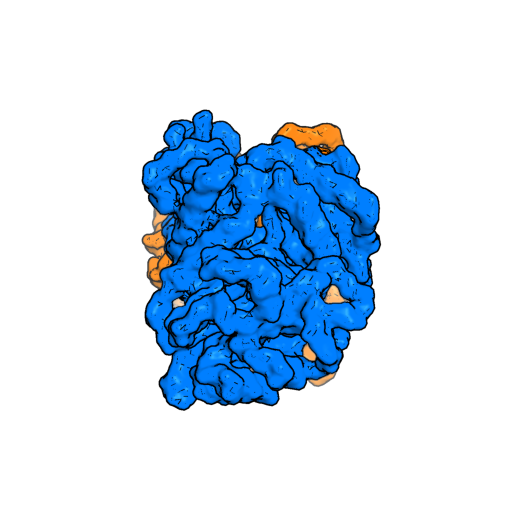2 96 ILE A CA 1
ATOM 773 C C . ILE A 1 96 ? 9.312 15.523 3.896 1 98.12 96 ILE A C 1
ATOM 775 O O . ILE A 1 96 ? 9.273 16.578 3.258 1 98.12 96 ILE A O 1
ATOM 779 N N . MET A 1 97 ? 10.133 15.367 4.852 1 97.5 97 MET A N 1
ATOM 780 C CA . MET A 1 97 ? 10.984 16.438 5.379 1 97.5 97 MET A CA 1
ATOM 781 C C . MET A 1 97 ? 12.055 16.828 4.367 1 97.5 97 MET A C 1
ATOM 783 O O . MET A 1 97 ? 12.461 17.984 4.297 1 97.5 97 MET A O 1
ATOM 787 N N . GLU A 1 98 ? 12.492 15.836 3.566 1 97.19 98 GLU A N 1
ATOM 788 C CA . GLU A 1 98 ? 13.531 16.125 2.586 1 97.19 98 GLU A CA 1
ATOM 789 C C . GLU A 1 98 ? 12.945 16.672 1.294 1 97.19 98 GLU A C 1
ATOM 791 O O . GLU A 1 98 ? 13.641 17.312 0.508 1 97.19 98 GLU A O 1
ATOM 796 N N . HIS A 1 99 ? 11.648 16.438 1.092 1 96.5 99 HIS A N 1
ATOM 797 C CA . HIS A 1 99 ? 11.008 16.891 -0.136 1 96.5 99 HIS A CA 1
ATOM 798 C C . HIS A 1 99 ? 9.633 17.5 0.15 1 96.5 99 HIS A C 1
ATOM 800 O O . HIS A 1 99 ? 8.633 17.094 -0.454 1 96.5 99 HIS A O 1
ATOM 806 N N . PRO A 1 100 ? 9.602 18.516 0.928 1 93.75 100 PRO A N 1
ATOM 807 C CA . PRO A 1 100 ? 8.32 19.078 1.384 1 93.75 100 PRO A CA 1
ATOM 808 C C . PRO A 1 100 ? 7.504 19.688 0.249 1 93.75 100 PRO A C 1
ATOM 810 O O . PRO A 1 100 ? 6.277 19.562 0.232 1 93.75 100 PRO A O 1
ATOM 813 N N . ASP A 1 101 ? 8.055 20.281 -0.755 1 89.62 101 ASP A N 1
ATOM 814 C CA . ASP A 1 101 ? 7.348 20.969 -1.831 1 89.62 101 ASP A CA 1
ATOM 815 C C . ASP A 1 101 ? 6.492 20 -2.639 1 89.62 101 ASP A C 1
ATOM 817 O O . ASP A 1 101 ? 5.391 20.344 -3.078 1 89.62 101 ASP A O 1
ATOM 821 N N . GLU A 1 102 ? 7.016 18.781 -2.77 1 92.81 102 GLU A N 1
ATOM 822 C CA . GLU A 1 102 ? 6.277 17.828 -3.604 1 92.81 102 GLU A CA 1
ATOM 823 C C . GLU A 1 102 ? 5.367 16.953 -2.76 1 92.81 102 GLU A C 1
ATOM 825 O O . GLU A 1 102 ? 4.379 16.406 -3.264 1 92.81 102 GLU A O 1
ATOM 830 N N . THR A 1 103 ? 5.66 16.828 -1.459 1 96.56 103 THR A N 1
ATOM 831 C CA . THR A 1 103 ? 4.949 15.82 -0.672 1 96.56 103 THR A CA 1
ATOM 832 C C . THR A 1 103 ? 3.893 16.484 0.212 1 96.56 103 THR A C 1
ATOM 834 O O . THR A 1 103 ? 2.812 15.922 0.418 1 96.56 103 THR A O 1
ATOM 837 N N . MET A 1 104 ? 4.074 17.625 0.734 1 93.94 104 MET A N 1
ATOM 838 C CA . MET A 1 104 ? 3.158 18.25 1.685 1 93.94 104 MET A CA 1
ATOM 839 C C . MET A 1 104 ? 1.802 18.516 1.04 1 93.94 104 MET A C 1
ATOM 841 O O . MET A 1 104 ? 0.761 18.25 1.646 1 93.94 104 MET A O 1
ATOM 845 N N . PRO A 1 105 ? 1.77 18.984 -0.279 1 91.5 105 PRO A N 1
ATOM 846 C CA . PRO A 1 105 ? 0.465 19.188 -0.913 1 91.5 105 PRO A CA 1
ATOM 847 C C . PRO A 1 105 ? -0.298 17.875 -1.114 1 91.5 105 PRO A C 1
ATOM 849 O O . PRO A 1 105 ? -1.494 17.891 -1.414 1 91.5 105 PRO A O 1
ATOM 852 N N . VAL A 1 106 ? 0.437 16.766 -0.921 1 96 106 VAL A N 1
ATOM 853 C CA . VAL A 1 106 ? -0.182 15.461 -1.095 1 96 106 VAL A CA 1
ATOM 854 C C . VAL A 1 106 ? -0.733 14.969 0.242 1 96 106 VAL A C 1
ATOM 856 O O . VAL A 1 106 ? -1.86 14.477 0.312 1 96 106 VAL A O 1
ATOM 859 N N . ILE A 1 107 ? -0.014 15.117 1.338 1 95.56 107 ILE A N 1
ATOM 860 C CA . ILE A 1 107 ? -0.425 14.539 2.611 1 95.56 107 ILE A CA 1
ATOM 861 C C . ILE A 1 107 ? -1.392 15.484 3.32 1 95.56 107 ILE A C 1
ATOM 863 O O . ILE A 1 107 ? -2.041 15.102 4.297 1 95.56 107 ILE A O 1
ATOM 867 N N . TYR A 1 108 ? -1.464 16.672 2.799 1 91.12 108 TYR A N 1
ATOM 868 C CA . TYR A 1 108 ? -2.43 17.641 3.328 1 91.12 108 TYR A CA 1
ATOM 869 C C . TYR A 1 108 ? -3.123 18.391 2.201 1 91.12 108 TYR A C 1
ATOM 871 O O . TYR A 1 108 ? -3.516 17.797 1.195 1 91.12 108 TYR A O 1
ATOM 879 N N . THR A 1 109 ? -3.57 19.719 2.479 1 87.62 109 THR A N 1
ATOM 880 C CA . THR A 1 109 ? -4.293 20.422 1.428 1 87.62 109 THR A CA 1
ATOM 881 C C . THR A 1 109 ? -3.391 20.656 0.218 1 87.62 109 THR A C 1
ATOM 883 O O . THR A 1 109 ? -2.209 20.969 0.37 1 87.62 109 THR A O 1
ATOM 886 N N . PRO A 1 110 ? -3.885 20.375 -0.934 1 89.12 110 PRO A N 1
ATOM 887 C CA . PRO A 1 110 ? -5.309 20.203 -1.229 1 89.12 110 PRO A CA 1
ATOM 888 C C . PRO A 1 110 ? -5.73 18.734 -1.29 1 89.12 110 PRO A C 1
ATOM 890 O O . PRO A 1 110 ? -6.922 18.438 -1.228 1 89.12 110 PRO A O 1
ATOM 893 N N . THR A 1 111 ? -4.801 17.781 -1.364 1 94.5 111 THR A N 1
ATOM 894 C CA . THR A 1 111 ? -5.117 16.391 -1.686 1 94.5 111 THR A CA 1
ATOM 895 C C . THR A 1 111 ? -5.895 15.742 -0.547 1 94.5 111 THR A C 1
ATOM 897 O O . THR A 1 111 ? -6.77 14.906 -0.786 1 94.5 111 THR A O 1
ATOM 900 N N . VAL A 1 112 ? -5.656 16.172 0.665 1 94.88 112 VAL A N 1
ATOM 901 C CA . VAL A 1 112 ? -6.316 15.578 1.827 1 94.88 112 VAL A CA 1
ATOM 902 C C . VAL A 1 112 ? -7.824 15.781 1.721 1 94.88 112 VAL A C 1
ATOM 904 O O . VAL A 1 112 ? -8.602 14.961 2.201 1 94.88 112 VAL A O 1
ATOM 907 N N . GLY A 1 113 ? -8.234 16.953 1.139 1 93.25 113 GLY A N 1
ATOM 908 C CA . GLY A 1 113 ? -9.656 17.156 0.923 1 93.25 113 GLY A CA 1
ATOM 909 C C . GLY A 1 113 ? -10.297 16.078 0.085 1 93.25 113 GLY A C 1
ATOM 910 O O . GLY A 1 113 ? -11.367 15.562 0.431 1 93.25 113 GLY A O 1
ATOM 911 N N . VAL A 1 114 ? -9.641 15.703 -0.988 1 94.81 114 VAL A N 1
ATOM 912 C CA . VAL A 1 114 ? -10.117 14.633 -1.86 1 94.81 114 VAL A CA 1
ATOM 913 C C . VAL A 1 114 ? -10.102 13.305 -1.106 1 94.81 114 VAL A C 1
ATOM 915 O O . VAL A 1 114 ? -11.039 12.508 -1.217 1 94.81 114 VAL A O 1
ATOM 918 N N . ALA A 1 115 ? -9.078 13.086 -0.383 1 97.31 115 ALA A N 1
ATOM 919 C CA . ALA A 1 115 ? -8.969 11.867 0.412 1 97.31 115 ALA A CA 1
ATOM 920 C C . ALA A 1 115 ? -10.125 11.75 1.405 1 97.31 115 ALA A C 1
ATOM 922 O O . ALA A 1 115 ? -10.656 10.664 1.622 1 97.31 115 ALA A O 1
ATOM 923 N N . CYS A 1 116 ? -10.492 12.828 2.033 1 97.56 116 CYS A N 1
ATOM 924 C CA . CYS A 1 116 ? -11.617 12.828 2.961 1 97.56 116 CYS A CA 1
ATOM 925 C C . CYS A 1 116 ? -12.922 12.508 2.238 1 97.56 116 CYS A C 1
ATOM 927 O O . CYS A 1 116 ? -13.742 11.742 2.738 1 97.56 116 CYS A O 1
ATOM 929 N N . GLN A 1 117 ? -13.078 13.117 1.068 1 96.69 117 GLN A N 1
ATOM 930 C CA . GLN A 1 117 ? -14.281 12.867 0.29 1 96.69 117 GLN A CA 1
ATOM 931 C C . GLN A 1 117 ? -14.383 11.391 -0.104 1 96.69 117 GLN A C 1
ATOM 933 O O . GLN A 1 117 ? -15.484 10.844 -0.201 1 96.69 117 GLN A O 1
ATOM 938 N N . GLN A 1 118 ? -13.242 10.781 -0.317 1 97.56 118 GLN A N 1
ATOM 939 C CA . GLN A 1 118 ? -13.188 9.406 -0.784 1 97.56 118 GLN A CA 1
ATOM 940 C C . GLN A 1 118 ? -12.781 8.461 0.343 1 97.56 118 GLN A C 1
ATOM 942 O O . GLN A 1 118 ? -12.398 7.312 0.093 1 97.56 118 GLN A O 1
ATOM 947 N N . TYR A 1 119 ? -12.891 8.82 1.53 1 98.12 119 TYR A N 1
ATOM 948 C CA . TYR A 1 119 ? -12.266 8.156 2.668 1 98.12 119 TYR A CA 1
ATOM 949 C C . TYR A 1 119 ? -12.688 6.695 2.742 1 98.12 119 TYR A C 1
ATOM 951 O O . TYR A 1 119 ? -11.844 5.797 2.775 1 98.12 119 TYR A O 1
ATOM 959 N N . GLY A 1 120 ? -13.992 6.441 2.709 1 98 120 GLY A N 1
ATOM 960 C CA . GLY A 1 120 ? -14.492 5.078 2.768 1 98 120 GLY A CA 1
ATOM 961 C C . GLY A 1 120 ? -14.094 4.242 1.564 1 98 120 GLY A C 1
ATOM 962 O O . GLY A 1 120 ? -13.938 3.025 1.671 1 98 120 GLY A O 1
ATOM 963 N N . HIS A 1 121 ? -13.852 4.867 0.425 1 98.44 121 HIS A N 1
ATOM 964 C CA . HIS A 1 121 ? -13.578 4.195 -0.839 1 98.44 121 HIS A CA 1
ATOM 965 C C . HIS A 1 121 ? -12.094 3.852 -0.965 1 98.44 121 HIS A C 1
ATOM 967 O O . HIS A 1 121 ? -11.734 2.918 -1.683 1 98.44 121 HIS A O 1
ATOM 973 N N . ILE A 1 122 ? -11.258 4.551 -0.255 1 98 122 ILE A N 1
ATOM 974 C CA . ILE A 1 122 ? -9.82 4.305 -0.397 1 98 122 ILE A CA 1
ATOM 975 C C . ILE A 1 122 ? -9.258 3.77 0.917 1 98 122 ILE A C 1
ATOM 977 O O . ILE A 1 122 ? -8.039 3.701 1.093 1 98 122 ILE A O 1
ATOM 981 N N . PHE A 1 123 ? -10.164 3.348 1.873 1 97.75 123 PHE A N 1
ATOM 982 C CA . PHE A 1 123 ? -9.75 2.926 3.207 1 97.75 123 PHE A CA 1
ATOM 983 C C . PHE A 1 123 ? -8.883 1.677 3.135 1 97.75 123 PHE A C 1
ATOM 985 O O . PHE A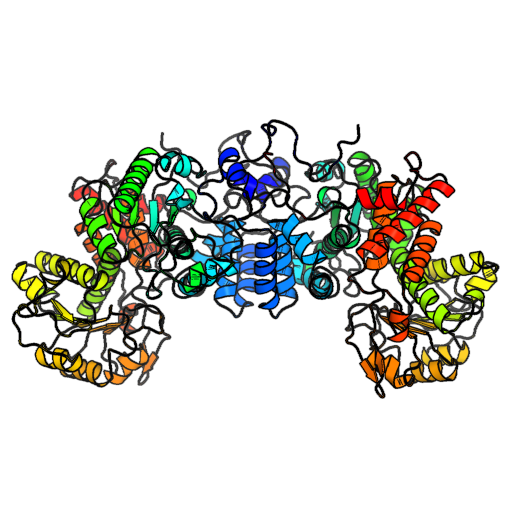 1 123 ? -9.266 0.687 2.504 1 97.75 123 PHE A O 1
ATOM 992 N N . ARG A 1 124 ? -7.703 1.719 3.773 1 95 124 ARG A N 1
ATOM 993 C CA . ARG A 1 124 ? -6.809 0.569 3.846 1 95 124 ARG A CA 1
ATOM 994 C C . ARG A 1 124 ? -6.543 0.174 5.293 1 95 124 ARG A C 1
ATOM 996 O O . ARG A 1 124 ? -6.734 -0.983 5.672 1 95 124 ARG A O 1
ATOM 1003 N N . SER A 1 125 ? -6.094 1.149 6.062 1 94.62 125 SER A N 1
ATOM 1004 C CA . SER A 1 125 ? -5.789 0.956 7.477 1 94.62 125 SER A CA 1
ATOM 1005 C C . SER A 1 125 ? -6.262 2.141 8.312 1 94.62 125 SER A C 1
ATOM 1007 O O . SER A 1 125 ? -6.207 3.287 7.859 1 94.62 125 SER A O 1
ATOM 1009 N N . PRO A 1 126 ? -6.66 1.802 9.453 1 94.69 126 PRO A N 1
ATOM 1010 C CA . PRO A 1 126 ? -7.098 2.896 10.32 1 94.69 126 PRO A CA 1
ATOM 1011 C C . PRO A 1 126 ? -5.934 3.67 10.938 1 94.69 126 PRO A C 1
ATOM 1013 O O . PRO A 1 126 ? -4.852 3.107 11.133 1 94.69 126 PRO A O 1
ATOM 1016 N N . ARG A 1 127 ? -6.102 4.895 11.172 1 94.25 127 ARG A N 1
ATOM 1017 C CA . ARG A 1 127 ? -5.176 5.73 11.922 1 94.25 127 ARG A CA 1
ATOM 1018 C C . ARG A 1 127 ? -5.918 6.613 12.922 1 94.25 127 ARG A C 1
ATOM 1020 O O . ARG A 1 127 ? -6.953 7.199 12.586 1 94.25 127 ARG A O 1
ATOM 1027 N N . GLY A 1 128 ? -5.352 6.57 14.086 1 97.44 128 GLY A N 1
ATOM 1028 C CA . GLY A 1 128 ? -5.926 7.422 15.117 1 97.44 128 GLY A CA 1
ATOM 1029 C C . GLY A 1 128 ? -7.027 6.742 15.906 1 97.44 128 GLY A C 1
ATOM 1030 O O . GLY A 1 128 ? -7.09 5.512 15.961 1 97.44 128 GLY A O 1
ATOM 1031 N N . LEU A 1 129 ? -7.758 7.574 16.609 1 98.5 129 LEU A N 1
ATOM 1032 C CA . LEU A 1 129 ? -8.812 7.102 17.5 1 98.5 129 LEU A CA 1
ATOM 1033 C C . LEU A 1 129 ? -10.172 7.641 17.047 1 98.5 129 LEU A C 1
ATOM 1035 O O . LEU A 1 129 ? -10.328 8.844 16.844 1 98.5 129 LEU A O 1
ATOM 1039 N N . TYR A 1 130 ? -11.078 6.742 16.875 1 98.5 130 TYR A N 1
ATOM 1040 C CA . TYR A 1 130 ? -12.469 7.09 16.625 1 98.5 130 TYR A CA 1
ATOM 1041 C C . TYR A 1 130 ? -13.297 6.992 17.891 1 98.5 130 TYR A C 1
ATOM 1043 O O . TYR A 1 130 ? -13.477 5.902 18.438 1 98.5 130 TYR A O 1
ATOM 1051 N N . VAL A 1 131 ? -13.727 8.055 18.359 1 98.56 131 VAL A N 1
ATOM 1052 C CA . VAL A 1 131 ? -14.672 8.094 19.484 1 98.56 131 VAL A CA 1
ATOM 1053 C C . VAL A 1 131 ? -16.062 8.43 18.953 1 98.56 131 VAL A C 1
ATOM 1055 O O . VAL A 1 131 ? -16.266 9.453 18.297 1 98.56 131 VAL A O 1
ATOM 1058 N N . SER A 1 132 ? -17 7.625 19.219 1 98.06 132 SER A N 1
ATOM 1059 C CA . SER A 1 132 ? -18.312 7.836 18.625 1 98.06 132 SER A CA 1
ATOM 1060 C C . SER A 1 132 ? -19.391 8.094 19.672 1 98.06 132 SER A C 1
ATOM 1062 O O . SER A 1 132 ? -19.125 7.926 20.875 1 98.06 132 SER A O 1
ATOM 1064 N N . ALA A 1 133 ? -20.547 8.484 19.172 1 97.56 133 ALA A N 1
ATOM 1065 C CA . ALA A 1 133 ? -21.719 8.703 20.031 1 97.56 133 ALA A CA 1
ATOM 1066 C C . ALA A 1 133 ? -22.078 7.438 20.797 1 97.56 133 ALA A C 1
ATOM 1068 O O . ALA A 1 133 ? -22.672 7.508 21.875 1 97.56 133 ALA A O 1
ATOM 1069 N N . GLN A 1 134 ? -21.656 6.293 20.344 1 95.62 134 GLN A N 1
ATOM 1070 C CA . GLN A 1 134 ? -21.969 5.016 20.969 1 95.62 134 GLN A CA 1
ATOM 1071 C C . GLN A 1 134 ? -21.016 4.738 22.141 1 95.62 134 GLN A C 1
ATOM 1073 O O . GLN A 1 134 ? -21.266 3.834 22.938 1 95.62 134 GLN A O 1
ATOM 1078 N N . ASP A 1 135 ? -20.062 5.555 22.281 1 97.06 135 ASP A N 1
ATOM 1079 C CA . ASP A 1 135 ? -19.062 5.332 23.312 1 97.06 135 ASP A CA 1
ATOM 1080 C C . ASP A 1 135 ? -19.359 6.16 24.547 1 97.06 135 ASP A C 1
ATOM 1082 O O . ASP A 1 135 ? -18.578 6.156 25.516 1 97.06 135 ASP A O 1
ATOM 1086 N N . ARG A 1 136 ? -20.422 6.898 24.547 1 96.38 136 ARG A N 1
ATOM 1087 C CA . ARG A 1 136 ? -20.797 7.703 25.703 1 96.38 136 ARG A CA 1
ATOM 1088 C C . ARG A 1 136 ? -20.75 6.871 26.984 1 96.38 136 ARG A C 1
ATOM 1090 O O . ARG A 1 136 ? -21.25 5.746 27.016 1 96.38 136 ARG A O 1
ATOM 1097 N N . GLY A 1 137 ? -20.125 7.422 27.969 1 97 137 GLY A N 1
ATOM 1098 C CA . GLY A 1 137 ? -19.969 6.738 29.25 1 97 137 GLY A CA 1
ATOM 1099 C C . GLY A 1 137 ? -18.719 5.895 29.328 1 97 137 GLY A C 1
ATOM 1100 O O . GLY A 1 137 ? -18.328 5.438 30.406 1 97 137 GLY A O 1
ATOM 1101 N N . ARG A 1 138 ? -17.984 5.715 28.234 1 96.62 138 ARG A N 1
ATOM 1102 C CA . ARG A 1 138 ? -16.812 4.848 28.234 1 96.62 138 ARG A CA 1
ATOM 1103 C C . ARG A 1 138 ? -15.68 5.461 27.406 1 96.62 138 ARG A C 1
ATOM 1105 O O . ARG A 1 138 ? -14.867 4.738 26.828 1 96.62 138 ARG A O 1
ATOM 1112 N N . VAL A 1 139 ? -15.656 6.75 27.25 1 98.56 139 VAL A N 1
ATOM 1113 C CA . VAL A 1 139 ? -14.703 7.43 26.391 1 98.56 139 VAL A CA 1
ATOM 1114 C C . VAL A 1 139 ? -13.281 7.188 26.891 1 98.56 139 VAL A C 1
ATOM 1116 O O . VAL A 1 139 ? -12.367 6.93 26.109 1 98.56 139 VAL A O 1
ATOM 1119 N N . ALA A 1 140 ? -13.07 7.277 28.172 1 98.5 140 ALA A N 1
ATOM 1120 C CA . ALA A 1 140 ? -11.742 7.055 28.75 1 98.5 140 ALA A CA 1
ATOM 1121 C C . ALA A 1 140 ? -11.25 5.645 28.453 1 98.5 140 ALA A C 1
ATOM 1123 O O . ALA A 1 140 ? -10.062 5.445 28.156 1 98.5 140 ALA A O 1
ATOM 1124 N N . GLU A 1 141 ? -12.117 4.684 28.562 1 97.75 141 GLU A N 1
ATOM 1125 C CA . GLU A 1 141 ? -11.781 3.297 28.25 1 97.75 141 GLU A CA 1
ATOM 1126 C C . GLU A 1 141 ? -11.344 3.145 26.797 1 97.75 141 GLU A C 1
ATOM 1128 O O . GLU A 1 141 ? -10.352 2.471 26.516 1 97.75 141 GLU A O 1
ATOM 1133 N N . VAL A 1 142 ? -12.07 3.771 25.938 1 97.75 142 VAL A N 1
ATOM 1134 C CA . VAL A 1 142 ? -11.758 3.73 24.516 1 97.75 142 VAL A CA 1
ATOM 1135 C C . VAL A 1 142 ? -10.398 4.379 24.266 1 97.75 142 VAL A C 1
ATOM 1137 O O . VAL A 1 142 ? -9.586 3.848 23.516 1 97.75 142 VAL A O 1
ATOM 1140 N N . MET A 1 143 ? -10.148 5.508 24.922 1 98.12 143 MET A N 1
ATOM 1141 C CA . MET A 1 143 ? -8.898 6.242 24.75 1 98.12 143 MET A CA 1
ATOM 1142 C C . MET A 1 143 ? -7.711 5.406 25.203 1 98.12 143 MET A C 1
ATOM 1144 O O . MET A 1 143 ? -6.617 5.508 24.641 1 98.12 143 MET A O 1
ATOM 1148 N N . ARG A 1 144 ? -7.926 4.555 26.172 1 97.56 144 ARG A N 1
ATOM 1149 C CA . ARG A 1 144 ? -6.859 3.738 26.75 1 97.56 144 ARG A CA 1
ATOM 1150 C C . ARG A 1 144 ? -6.461 2.613 25.812 1 97.56 144 ARG A C 1
ATOM 1152 O O . ARG A 1 144 ? -5.414 1.987 25.984 1 97.56 144 ARG A O 1
ATOM 1159 N N . ASN A 1 145 ? -7.227 2.371 24.734 1 97 145 ASN A N 1
ATOM 1160 C CA . ASN A 1 145 ? -6.844 1.398 23.719 1 97 145 ASN A CA 1
ATOM 1161 C C . ASN A 1 145 ? -5.727 1.931 22.828 1 97 145 ASN A C 1
ATOM 1163 O O . ASN A 1 145 ? -5.094 1.167 22.094 1 97 145 ASN A O 1
ATOM 1167 N N . TRP A 1 146 ? -5.547 3.287 22.812 1 96.81 146 TRP A N 1
ATOM 1168 C CA . TRP A 1 146 ? -4.406 3.846 22.094 1 96.81 146 TRP A CA 1
ATOM 1169 C C . TRP A 1 146 ? -3.094 3.326 22.672 1 96.81 146 TRP A C 1
ATOM 1171 O O . TRP A 1 146 ? -2.91 3.309 23.906 1 96.81 146 TRP A O 1
ATOM 1181 N N . PRO A 1 147 ? -2.191 2.91 21.859 1 92.31 147 PRO A N 1
ATOM 1182 C CA . PRO A 1 147 ? -1.044 2.156 22.359 1 92.31 147 PRO A CA 1
ATOM 1183 C C . PRO A 1 147 ? 0.018 3.055 23 1 92.31 147 PRO A C 1
ATOM 1185 O O . PRO A 1 147 ? 0.861 2.576 23.766 1 92.31 147 PRO A O 1
ATOM 1188 N N . TYR A 1 148 ? 0.065 4.289 22.672 1 92.75 148 TYR A N 1
ATOM 1189 C CA . TYR A 1 148 ? 1.096 5.188 23.188 1 92.75 148 TYR A CA 1
ATOM 1190 C C . TYR A 1 148 ? 0.584 5.984 24.375 1 92.75 148 TYR A C 1
ATOM 1192 O O . TYR A 1 148 ? -0.489 6.59 24.312 1 92.75 148 TYR A O 1
ATOM 1200 N N . ARG A 1 149 ? 1.411 6.066 25.391 1 93.25 149 ARG A N 1
ATOM 1201 C CA . ARG A 1 149 ? 0.936 6.648 26.641 1 93.25 149 ARG A CA 1
ATOM 1202 C C . ARG A 1 149 ? 1.436 8.078 26.812 1 93.25 149 ARG A C 1
ATOM 1204 O O . ARG A 1 149 ? 0.865 8.859 27.578 1 93.25 149 ARG A O 1
ATOM 1211 N N . ASP A 1 150 ? 2.41 8.461 26.078 1 96.31 150 ASP A N 1
ATOM 1212 C CA . ASP A 1 150 ? 2.969 9.805 26.219 1 96.31 150 ASP A CA 1
ATOM 1213 C C . ASP A 1 150 ? 2.438 10.734 25.141 1 96.31 150 ASP A C 1
ATOM 1215 O O . ASP A 1 150 ? 3.213 11.398 24.438 1 96.31 150 ASP A O 1
ATOM 1219 N N . VAL A 1 151 ? 1.134 10.758 25 1 98.25 151 VAL A N 1
ATOM 1220 C CA . VAL A 1 151 ? 0.502 11.664 24.047 1 98.25 151 VAL A CA 1
ATOM 1221 C C . VAL A 1 151 ? 0.56 13.094 24.578 1 98.25 151 VAL A C 1
ATOM 1223 O O . VAL A 1 151 ? 0.167 13.359 25.719 1 98.25 151 VAL A O 1
ATOM 1226 N N . ARG A 1 152 ? 1.028 14.031 23.688 1 98.62 152 ARG A N 1
ATOM 1227 C CA . ARG A 1 152 ? 1.203 15.414 24.125 1 98.62 152 ARG A CA 1
ATOM 1228 C C . ARG A 1 152 ? 0.323 16.359 23.328 1 98.62 152 ARG A C 1
ATOM 1230 O O . ARG A 1 152 ? 0.089 17.5 23.734 1 98.62 152 ARG A O 1
ATOM 1237 N N . ILE A 1 153 ? -0.186 15.906 22.203 1 98.81 153 ILE A N 1
ATOM 1238 C CA . ILE A 1 153 ? -1.078 16.734 21.406 1 98.81 153 ILE A CA 1
ATOM 1239 C C . ILE A 1 153 ? -2.15 15.875 20.75 1 98.81 153 ILE A C 1
ATOM 1241 O O . ILE A 1 153 ? -1.852 14.797 20.219 1 98.81 153 ILE A O 1
ATOM 1245 N N . ILE A 1 154 ? -3.381 16.25 20.859 1 98.88 154 ILE A N 1
ATOM 1246 C CA . ILE A 1 154 ? -4.531 15.664 20.172 1 98.88 154 ILE A CA 1
ATOM 1247 C C . ILE A 1 154 ? -5.086 16.656 19.156 1 98.88 154 ILE A C 1
ATOM 1249 O O . ILE A 1 154 ? -5.273 17.844 19.469 1 98.88 154 ILE A O 1
ATOM 1253 N N . VAL A 1 155 ? -5.215 16.297 17.953 1 98.88 155 VAL A N 1
ATOM 1254 C CA . VAL A 1 155 ? -6.02 17.031 16.984 1 98.88 155 VAL A CA 1
ATOM 1255 C C . VAL A 1 155 ? -7.363 16.328 16.781 1 98.88 155 VAL A C 1
ATOM 1257 O O . VAL A 1 155 ? -7.406 15.141 16.469 1 98.88 155 VAL A O 1
ATOM 1260 N N . ILE A 1 156 ? -8.453 17.047 17.047 1 98.81 156 ILE A N 1
ATOM 1261 C CA . ILE A 1 156 ? -9.766 16.422 17.047 1 98.81 156 ILE A CA 1
ATOM 1262 C C . ILE A 1 156 ? -10.695 17.172 16.078 1 98.81 156 ILE A C 1
ATOM 1264 O O . ILE A 1 156 ? -10.633 18.391 15.977 1 98.81 156 ILE A O 1
ATOM 1268 N N . THR A 1 157 ? -11.492 16.484 15.336 1 98.75 157 THR A N 1
ATOM 1269 C CA . THR A 1 157 ? -12.578 17.016 14.523 1 98.75 157 THR A CA 1
ATOM 1270 C C . THR A 1 157 ? -13.852 16.203 14.703 1 98.75 157 THR A C 1
ATOM 1272 O O . THR A 1 157 ? -13.789 15.016 15.062 1 98.75 157 THR A O 1
ATOM 1275 N N . ASP A 1 158 ? -14.984 16.844 14.578 1 98.56 158 ASP A N 1
ATOM 1276 C CA . ASP A 1 158 ? -16.234 16.094 14.531 1 98.56 158 ASP A CA 1
ATOM 1277 C C . ASP A 1 158 ? -16.734 15.945 13.094 1 98.56 158 ASP A C 1
ATOM 1279 O O . ASP A 1 158 ? -17.828 15.445 12.859 1 98.56 158 ASP A O 1
ATOM 1283 N N . GLY A 1 159 ? -15.977 16.469 12.141 1 98.06 159 GLY A N 1
ATOM 1284 C CA . GLY A 1 159 ? -16.188 16.219 10.727 1 98.06 159 GLY A CA 1
ATOM 1285 C C . GLY A 1 159 ? -17.25 17.094 10.117 1 98.06 159 GLY A C 1
ATOM 1286 O O . GLY A 1 159 ? -17.625 16.922 8.953 1 98.06 159 GLY A O 1
ATOM 1287 N N . GLU A 1 160 ? -17.734 18.141 10.797 1 97.62 160 GLU A N 1
ATOM 1288 C CA . GLU A 1 160 ? -18.922 18.875 10.359 1 97.62 160 GLU A CA 1
ATOM 1289 C C . GLU A 1 160 ? -18.562 19.891 9.273 1 97.62 160 GLU A C 1
ATOM 1291 O O . GLU A 1 160 ? -19.391 20.203 8.414 1 97.62 160 GLU A O 1
ATOM 1296 N N . ARG A 1 161 ? -17.406 20.438 9.328 1 94.56 161 ARG A N 1
ATOM 1297 C CA . ARG A 1 161 ? -17.031 21.453 8.359 1 94.56 161 ARG A CA 1
ATOM 1298 C C . ARG A 1 161 ? -15.602 21.234 7.859 1 94.56 161 ARG A C 1
ATOM 1300 O O . ARG A 1 161 ? -14.734 22.094 8.055 1 94.56 161 ARG A O 1
ATOM 1307 N N . ILE A 1 162 ? -15.422 20.141 7.086 1 95.19 162 ILE A N 1
ATOM 1308 C CA . ILE A 1 162 ? -14.109 19.766 6.57 1 95.19 162 ILE A CA 1
ATOM 1309 C C . ILE A 1 162 ? -13.727 20.688 5.418 1 95.19 162 ILE A C 1
ATOM 1311 O O . ILE A 1 162 ? -14.258 20.562 4.312 1 95.19 162 ILE A O 1
ATOM 1315 N N . LEU A 1 163 ? -12.781 21.547 5.727 1 87.88 163 LEU A N 1
ATOM 1316 C CA . LEU A 1 163 ? -12.383 22.531 4.73 1 87.88 163 LEU A CA 1
ATOM 1317 C C . LEU A 1 163 ? -13.602 23.234 4.133 1 87.88 163 LEU A C 1
ATOM 1319 O O . LEU A 1 163 ? -14.531 23.594 4.855 1 87.88 163 LEU A O 1
ATOM 1323 N N . GLY A 1 164 ? -13.648 23.547 2.969 1 83.94 164 GLY A N 1
ATOM 1324 C CA . GLY A 1 164 ? -14.812 24.094 2.301 1 83.94 164 GLY A CA 1
ATOM 1325 C C . GLY A 1 164 ? -15.75 23.047 1.745 1 83.94 164 GLY A C 1
ATOM 1326 O O . GLY A 1 164 ? -16.641 23.344 0.957 1 83.94 164 GLY A O 1
ATOM 1327 N N . LEU A 1 165 ? -15.602 21.766 2.25 1 90.06 165 LEU A N 1
ATOM 1328 C CA . LEU A 1 165 ? -16.312 20.625 1.658 1 90.06 165 LEU A CA 1
ATOM 1329 C C . LEU A 1 165 ? -17.562 20.297 2.457 1 90.06 165 LEU A C 1
ATOM 1331 O O . LEU A 1 165 ? -18.422 19.547 1.985 1 90.06 165 LEU A O 1
ATOM 1335 N N . GLY A 1 166 ? -17.688 20.875 3.662 1 93.12 166 GLY A N 1
ATOM 1336 C CA . GLY A 1 166 ? -18.875 20.672 4.461 1 93.12 166 GLY A CA 1
ATOM 1337 C C . GLY A 1 166 ? -18.812 19.469 5.367 1 93.12 166 GLY A C 1
ATOM 1338 O O . GLY A 1 166 ? -17.734 19.141 5.895 1 93.12 166 GLY A O 1
ATOM 1339 N N . ASP A 1 167 ? -19.969 18.906 5.637 1 97.81 167 ASP A N 1
ATOM 1340 C CA . ASP A 1 167 ? -20.094 17.797 6.566 1 97.81 167 ASP A CA 1
ATOM 1341 C C . ASP A 1 167 ? -19.656 16.484 5.914 1 97.81 167 ASP A C 1
ATOM 1343 O O . ASP A 1 167 ? -20.344 15.961 5.027 1 97.81 167 ASP A O 1
ATOM 1347 N N . LEU A 1 168 ? -18.547 15.914 6.457 1 98.19 168 LEU A N 1
ATOM 1348 C CA . LEU A 1 168 ? -18.062 14.656 5.902 1 98.19 168 LEU A CA 1
ATOM 1349 C C . LEU A 1 168 ? -18.031 13.562 6.969 1 98.19 168 LEU A C 1
ATOM 1351 O O . LEU A 1 168 ? -17.406 12.516 6.773 1 98.19 168 LEU A O 1
ATOM 1355 N N . GLY A 1 169 ? -18.609 13.828 8.102 1 98.06 169 GLY A N 1
ATOM 1356 C CA . GLY A 1 169 ? -18.703 12.828 9.148 1 98.06 169 GLY A CA 1
ATOM 1357 C C . GLY A 1 169 ? -17.359 12.188 9.477 1 98.06 169 GLY A C 1
ATOM 1358 O O . GLY A 1 169 ? -16.359 12.883 9.688 1 98.06 169 GLY A O 1
ATOM 1359 N N . ALA A 1 170 ? -17.391 10.891 9.578 1 98.12 170 ALA A N 1
ATOM 1360 C CA . ALA A 1 170 ? -16.203 10.148 9.984 1 98.12 170 ALA A CA 1
ATOM 1361 C C . ALA A 1 170 ? -15.094 10.25 8.938 1 98.12 170 ALA A C 1
ATOM 1363 O O . ALA A 1 170 ? -13.922 9.992 9.227 1 98.12 170 ALA A O 1
ATOM 1364 N N . SER A 1 171 ? -15.43 10.625 7.711 1 98.12 171 SER A N 1
ATOM 1365 C CA . SER A 1 171 ? -14.445 10.766 6.641 1 98.12 171 SER A CA 1
ATOM 1366 C C . SER A 1 171 ? -13.492 11.922 6.918 1 98.12 171 SER A C 1
ATOM 1368 O O . SER A 1 171 ? -12.445 12.039 6.277 1 98.12 171 SER A O 1
ATOM 1370 N N . GLY A 1 172 ? -13.82 12.758 7.895 1 98.12 172 GLY A N 1
ATOM 1371 C CA . GLY A 1 172 ? -13 13.898 8.258 1 98.12 172 GLY A CA 1
ATOM 1372 C C . GLY A 1 172 ? -11.711 13.516 8.961 1 98.12 172 GLY A C 1
ATOM 1373 O O . GLY A 1 172 ? -10.836 14.359 9.18 1 98.12 172 GLY A O 1
ATOM 1374 N N . MET A 1 173 ? -11.508 12.211 9.273 1 98.38 173 MET A N 1
ATOM 1375 C CA . MET A 1 173 ? -10.32 11.734 9.992 1 98.38 173 MET A CA 1
ATOM 1376 C C . MET A 1 173 ? -9.047 12.102 9.242 1 98.38 173 MET A C 1
ATOM 1378 O O . MET A 1 173 ? -7.984 12.25 9.852 1 98.38 173 MET A O 1
ATOM 1382 N N . GLY A 1 174 ? -9.172 12.312 7.945 1 97.62 174 GLY A N 1
ATOM 1383 C CA . GLY A 1 174 ? -8.008 12.695 7.16 1 97.62 174 GLY A CA 1
ATOM 1384 C C . GLY A 1 174 ? -7.363 13.977 7.633 1 97.62 174 GLY A C 1
ATOM 1385 O O . GLY A 1 174 ? -6.148 14.156 7.508 1 97.62 174 GLY A O 1
ATOM 1386 N N . ILE A 1 175 ? -8.125 14.867 8.234 1 97.69 175 ILE A N 1
ATOM 1387 C CA . ILE A 1 175 ? -7.641 16.188 8.609 1 97.69 175 ILE A CA 1
ATOM 1388 C C . ILE A 1 175 ? -6.746 16.094 9.836 1 97.69 175 ILE A C 1
ATOM 1390 O O . ILE A 1 175 ? -5.586 16.5 9.805 1 97.69 175 ILE A O 1
ATOM 1394 N N . PRO A 1 176 ? -7.227 15.469 10.961 1 98.56 176 PRO A N 1
ATOM 1395 C CA . PRO A 1 176 ? -6.309 15.336 12.094 1 98.56 176 PRO A CA 1
ATOM 1396 C C . PRO A 1 176 ? -5.051 14.547 11.742 1 98.56 176 PRO A C 1
ATOM 1398 O O . PRO A 1 176 ? -3.959 14.867 12.219 1 98.56 176 PRO A O 1
ATOM 1401 N N . THR A 1 177 ? -5.211 13.531 10.953 1 98.06 177 THR A N 1
ATOM 1402 C CA . THR A 1 177 ? -4.07 12.719 10.547 1 98.06 177 THR A CA 1
ATOM 1403 C C . THR A 1 177 ? -3.055 13.555 9.773 1 98.06 177 THR A C 1
ATOM 1405 O O . THR A 1 177 ? -1.857 13.508 10.055 1 98.06 177 THR A O 1
ATOM 1408 N N . GLY A 1 178 ? -3.555 14.258 8.828 1 97.56 178 GLY A N 1
ATOM 1409 C CA . GLY A 1 178 ? -2.686 15.117 8.039 1 97.56 178 GLY A CA 1
ATOM 1410 C C . GLY A 1 178 ? -2.016 16.203 8.859 1 97.56 178 GLY A C 1
ATOM 1411 O O . GLY A 1 178 ? -0.823 16.469 8.695 1 97.56 178 GLY A O 1
ATOM 1412 N N . LYS A 1 179 ? -2.756 16.859 9.734 1 98.06 179 LYS A N 1
ATOM 1413 C CA . LYS A 1 179 ? -2.195 17.922 10.555 1 98.06 179 LYS A CA 1
ATOM 1414 C C . LYS A 1 179 ? -1.101 17.391 11.477 1 98.06 179 LYS A C 1
ATOM 1416 O O . LYS A 1 179 ? -0.081 18.047 11.68 1 98.06 179 LYS A O 1
ATOM 1421 N N . LEU A 1 180 ? -1.324 16.266 12.031 1 98.62 180 LEU A N 1
ATOM 1422 C CA . LEU A 1 180 ? -0.323 15.727 12.945 1 98.62 180 LEU A CA 1
ATOM 1423 C C . LEU A 1 180 ? 0.918 15.266 12.188 1 98.62 180 LEU A C 1
ATOM 1425 O O . LEU A 1 180 ? 2.029 15.32 12.719 1 98.62 180 LEU A O 1
ATOM 1429 N N . ALA A 1 181 ? 0.709 14.836 10.93 1 98.44 181 ALA A N 1
ATOM 1430 C CA . ALA A 1 181 ? 1.884 14.586 10.094 1 98.44 181 ALA A CA 1
ATOM 1431 C C . ALA A 1 181 ? 2.699 15.867 9.906 1 98.44 181 ALA A C 1
ATOM 1433 O O . ALA A 1 181 ? 3.932 15.828 9.922 1 98.44 181 ALA A O 1
ATOM 1434 N N . LEU A 1 182 ? 2.045 16.969 9.773 1 98.19 182 LEU A N 1
ATOM 1435 C CA . LEU A 1 182 ? 2.727 18.25 9.625 1 98.19 182 LEU A CA 1
ATOM 1436 C C . LEU A 1 182 ? 3.387 18.672 10.93 1 98.19 182 LEU A C 1
ATOM 1438 O O . LEU A 1 182 ? 4.449 19.297 10.922 1 98.19 182 LEU A O 1
ATOM 1442 N N . TYR A 1 183 ? 2.768 18.359 12.086 1 98.81 183 TYR A N 1
ATOM 1443 C CA . TYR A 1 183 ? 3.418 18.609 13.367 1 98.81 183 TYR A CA 1
ATOM 1444 C C . TYR A 1 183 ? 4.801 17.953 13.414 1 98.81 183 TYR A C 1
ATOM 1446 O O . TYR A 1 183 ? 5.762 18.578 13.875 1 98.81 183 TYR A O 1
ATOM 1454 N N . THR A 1 184 ? 4.84 16.75 12.898 1 98.69 184 THR A N 1
ATOM 1455 C CA . THR A 1 184 ? 6.105 16.016 12.922 1 98.69 184 THR A CA 1
ATOM 1456 C C . THR A 1 184 ? 7.043 16.531 11.836 1 98.69 184 THR A C 1
ATOM 1458 O O . THR A 1 184 ? 8.203 16.844 12.109 1 98.69 184 THR A O 1
ATOM 1461 N N . ALA A 1 185 ? 6.582 16.688 10.68 1 98.25 185 ALA A N 1
ATOM 1462 C CA . ALA A 1 185 ? 7.422 17.047 9.539 1 98.25 185 ALA A CA 1
ATOM 1463 C C . ALA A 1 185 ? 7.953 18.484 9.68 1 98.25 185 ALA A C 1
ATOM 1465 O O . ALA A 1 185 ? 9.102 18.75 9.336 1 98.25 185 ALA A O 1
ATOM 1466 N N . CYS A 1 186 ? 7.133 19.391 10.172 1 98.06 186 CYS A N 1
ATOM 1467 C CA . CYS A 1 186 ? 7.488 20.797 10.188 1 98.06 186 CYS A CA 1
ATOM 1468 C C . CYS A 1 186 ? 8.125 21.188 11.516 1 98.06 186 CYS A C 1
ATOM 1470 O O . CYS A 1 186 ? 9.062 22 11.547 1 98.06 186 CYS A O 1
ATOM 1472 N N . ALA A 1 187 ? 7.668 20.609 12.625 1 98.5 187 ALA A N 1
ATOM 1473 C CA . ALA A 1 187 ? 8.117 21.094 13.93 1 98.5 187 ALA A CA 1
ATOM 1474 C C . ALA A 1 187 ? 8.836 20 14.711 1 98.5 187 ALA A C 1
ATOM 1476 O O . ALA A 1 187 ? 9.375 20.25 15.789 1 98.5 187 ALA A O 1
ATOM 1477 N N . GLY A 1 188 ? 8.805 18.797 14.203 1 98.44 188 GLY A N 1
ATOM 1478 C CA . GLY A 1 188 ? 9.547 17.719 14.836 1 98.44 188 GLY A CA 1
ATOM 1479 C C . GLY A 1 188 ? 8.875 17.188 16.094 1 98.44 188 GLY A C 1
ATOM 1480 O O . GLY A 1 188 ? 9.547 16.703 17 1 98.44 188 GLY A O 1
ATOM 1481 N N . VAL A 1 189 ? 7.598 17.375 16.188 1 98.69 189 VAL A N 1
ATOM 1482 C CA . VAL A 1 189 ? 6.902 16.688 17.266 1 98.69 189 VAL A CA 1
ATOM 1483 C C . VAL A 1 189 ? 6.926 15.18 17.016 1 98.69 189 VAL A C 1
ATOM 1485 O O . VAL A 1 189 ? 6.551 14.719 15.93 1 98.69 189 VAL A O 1
ATOM 1488 N N . HIS A 1 190 ? 7.359 14.461 17.969 1 98.12 190 HIS A N 1
ATOM 1489 C CA . HIS A 1 190 ? 7.496 13.016 17.781 1 98.12 190 HIS A CA 1
ATOM 1490 C C . HIS A 1 190 ? 6.156 12.383 17.438 1 98.12 190 HIS A C 1
ATOM 1492 O O . HIS A 1 190 ? 5.145 12.648 18.094 1 98.12 190 HIS A O 1
ATOM 1498 N N . PRO A 1 191 ? 6.191 11.484 16.469 1 97.38 191 PRO A N 1
ATOM 1499 C CA . PRO A 1 191 ? 4.922 10.906 16.016 1 97.38 191 PRO A CA 1
ATOM 1500 C C . PRO A 1 191 ? 4.191 10.164 17.141 1 97.38 191 PRO A C 1
ATOM 1502 O O . PRO A 1 191 ? 2.957 10.156 17.172 1 97.38 191 PRO A O 1
ATOM 1505 N N . ARG A 1 192 ? 4.84 9.609 18.094 1 95.75 192 ARG A N 1
ATOM 1506 C CA . ARG A 1 192 ? 4.227 8.836 19.172 1 95.75 192 ARG A CA 1
ATOM 1507 C C . ARG A 1 192 ? 3.527 9.75 20.172 1 95.75 192 ARG A C 1
ATOM 1509 O O . ARG A 1 192 ? 2.746 9.281 21 1 95.75 192 ARG A O 1
ATOM 1516 N N . ARG A 1 193 ? 3.789 10.969 20.078 1 98.12 193 ARG A N 1
ATOM 1517 C CA . ARG A 1 193 ? 3.172 11.93 20.984 1 98.12 193 ARG A CA 1
ATOM 1518 C C . ARG A 1 193 ? 1.931 12.555 20.344 1 98.12 193 ARG A C 1
ATOM 1520 O O . ARG A 1 193 ? 1.266 13.391 20.969 1 98.12 193 ARG A O 1
ATOM 1527 N N . CYS A 1 194 ? 1.636 12.148 19.125 1 98.44 194 CYS A N 1
ATOM 1528 C CA . CYS A 1 194 ? 0.534 12.703 18.344 1 98.44 194 CYS A CA 1
ATOM 1529 C C . CYS A 1 194 ? -0.649 11.742 18.312 1 98.44 194 CYS A C 1
ATOM 1531 O O . CYS A 1 194 ? -0.48 10.547 18.047 1 98.44 194 CYS A O 1
ATOM 1533 N N . LEU A 1 195 ? -1.867 12.281 18.562 1 98.75 195 LEU A N 1
ATOM 1534 C CA . LEU A 1 195 ? -3.062 11.445 18.516 1 98.75 195 LEU A CA 1
ATOM 1535 C C . LEU A 1 195 ? -4.156 12.109 17.688 1 98.75 195 LEU A C 1
ATOM 1537 O O . LEU A 1 195 ? -4.797 13.055 18.141 1 98.75 195 LEU A O 1
ATOM 1541 N N . PRO A 1 196 ? -4.379 11.672 16.453 1 98.75 196 PRO A N 1
ATOM 1542 C CA . PRO A 1 196 ? -5.551 12.133 15.711 1 98.75 196 PRO A CA 1
ATOM 1543 C C . PRO A 1 196 ? -6.855 11.531 16.219 1 98.75 196 PRO A C 1
ATOM 1545 O O . PRO A 1 196 ? -6.914 10.336 16.516 1 98.75 196 PRO A O 1
ATOM 1548 N N . VAL A 1 197 ? -7.867 12.312 16.344 1 98.88 197 VAL A N 1
ATOM 1549 C CA . VAL A 1 197 ? -9.133 11.836 16.875 1 98.88 197 VAL A CA 1
ATOM 1550 C C . VAL A 1 197 ? -10.281 12.281 15.977 1 98.88 197 VAL A C 1
ATOM 1552 O O . VAL A 1 197 ? -10.359 13.453 15.602 1 98.88 197 VAL A O 1
ATOM 1555 N N . MET A 1 198 ? -11.062 11.406 15.586 1 98.75 198 MET A N 1
ATOM 1556 C CA . MET A 1 198 ? -12.359 11.656 14.953 1 98.75 198 MET A CA 1
ATOM 1557 C C . MET A 1 198 ? -13.5 11.445 15.938 1 98.75 198 MET A C 1
ATOM 1559 O O . MET A 1 198 ? -13.719 10.336 16.422 1 98.75 198 MET A O 1
ATOM 1563 N N . LEU A 1 199 ? -14.141 12.484 16.312 1 98.69 199 LEU A N 1
ATOM 1564 C CA . LEU A 1 199 ? -15.367 12.375 17.109 1 98.69 199 LEU A CA 1
ATOM 1565 C C . LEU A 1 199 ? -16.578 12.141 16.203 1 98.69 199 LEU A C 1
ATOM 1567 O O . LEU A 1 199 ? -17.125 13.094 15.648 1 98.69 199 LEU A O 1
ATOM 1571 N N . ASP A 1 200 ? -17 10.977 16.125 1 98.69 200 ASP A N 1
ATOM 1572 C CA . ASP A 1 200 ? -18.078 10.641 15.203 1 98.69 200 ASP A CA 1
ATOM 1573 C C . ASP A 1 200 ? -19.438 10.773 15.883 1 98.69 200 ASP A C 1
ATOM 1575 O O . ASP A 1 200 ? -19.906 9.836 16.547 1 98.69 200 ASP A O 1
ATOM 1579 N N . VAL A 1 201 ? -20.094 11.828 15.57 1 98.69 201 VAL A N 1
ATOM 1580 C CA . VAL A 1 201 ? -21.406 12.102 16.172 1 98.69 201 VAL A CA 1
ATOM 1581 C C . VAL A 1 201 ? -22.5 11.922 15.125 1 98.69 201 VAL A C 1
ATOM 1583 O O . VAL A 1 201 ? -23.609 12.422 15.297 1 98.69 201 VAL A O 1
ATOM 1586 N N . GLY A 1 202 ? -22.203 11.305 14.062 1 98.38 202 GLY A N 1
ATOM 1587 C CA . GLY A 1 202 ? -23.109 11.188 12.922 1 98.38 202 GLY A CA 1
ATOM 1588 C C . GLY A 1 202 ? -22.844 12.242 11.852 1 98.38 202 GLY A C 1
ATOM 1589 O O . GLY A 1 202 ? -21.875 12.984 11.93 1 98.38 202 GLY A O 1
ATOM 1590 N N . THR A 1 203 ? -23.656 12.242 10.773 1 98.62 203 THR A N 1
ATOM 1591 C CA . THR A 1 203 ? -23.516 13.219 9.695 1 98.62 203 THR A CA 1
ATOM 1592 C C . THR A 1 203 ? -24.875 13.57 9.109 1 98.62 203 THR A C 1
ATOM 1594 O O . THR A 1 203 ? -25.781 12.734 9.086 1 98.62 203 THR A O 1
ATOM 1597 N N . ASN A 1 204 ? -25.031 14.75 8.719 1 98.12 204 ASN A N 1
ATOM 1598 C CA . ASN A 1 204 ? -26.25 15.164 8.039 1 98.12 204 ASN A CA 1
ATOM 1599 C C . ASN A 1 204 ? -26.094 15.094 6.52 1 98.12 204 ASN A C 1
ATOM 1601 O O . ASN A 1 204 ? -27 15.477 5.781 1 98.12 204 ASN A O 1
ATOM 1605 N N . ASN A 1 205 ? -24.969 14.641 6.008 1 98.12 205 ASN A N 1
ATOM 1606 C CA . ASN A 1 205 ? -24.703 14.43 4.59 1 98.12 205 ASN A CA 1
ATOM 1607 C C . ASN A 1 205 ? -25.422 13.188 4.066 1 98.12 205 ASN A C 1
ATOM 1609 O O . ASN A 1 205 ? -24.953 12.062 4.27 1 98.12 205 ASN A O 1
ATOM 1613 N N . ALA A 1 206 ? -26.484 13.414 3.334 1 97.88 206 ALA A N 1
ATOM 1614 C CA . ALA A 1 206 ? -27.344 12.312 2.877 1 97.88 206 ALA A CA 1
ATOM 1615 C C . ALA A 1 206 ? -26.562 11.383 1.944 1 97.88 206 ALA A C 1
ATOM 1617 O O . ALA A 1 206 ? -26.781 10.164 1.961 1 97.88 206 ALA A O 1
ATOM 1618 N N . SER A 1 207 ? -25.75 11.93 1.143 1 97.75 207 SER A N 1
ATOM 1619 C CA . SER A 1 207 ? -24.984 11.125 0.201 1 97.75 207 SER A CA 1
ATOM 1620 C C . SER A 1 207 ? -24.062 10.141 0.93 1 97.75 207 SER A C 1
ATOM 1622 O O . SER A 1 207 ? -23.891 9.008 0.481 1 97.75 207 SER A O 1
ATOM 1624 N N . LEU A 1 208 ? -23.484 10.508 2.016 1 97.94 208 LEU A N 1
ATOM 1625 C CA . LEU A 1 208 ? -22.625 9.625 2.807 1 97.94 208 LEU A CA 1
ATOM 1626 C C . LEU A 1 208 ? -23.469 8.539 3.484 1 97.94 208 LEU A C 1
ATOM 1628 O O . LEU A 1 208 ? -23.047 7.375 3.531 1 97.94 208 LEU A O 1
ATOM 1632 N N . LEU A 1 209 ? -24.594 8.93 4.023 1 98 209 LEU A N 1
ATOM 1633 C CA . LEU A 1 209 ? -25.438 7.977 4.719 1 98 209 LEU A CA 1
ATOM 1634 C C . LEU A 1 209 ? -25.938 6.891 3.766 1 98 209 LEU A C 1
ATOM 1636 O O . LEU A 1 209 ? -26.203 5.766 4.188 1 98 209 LEU A O 1
ATOM 1640 N N . GLU A 1 210 ? -26 7.234 2.508 1 97.88 210 GLU A N 1
ATOM 1641 C CA . GLU A 1 210 ? -26.484 6.293 1.505 1 97.88 210 GLU A CA 1
ATOM 1642 C C . GLU A 1 210 ? -25.328 5.496 0.895 1 97.88 210 GLU A C 1
ATOM 1644 O O . GLU A 1 210 ? -25.547 4.484 0.227 1 97.88 210 GLU A O 1
ATOM 1649 N N . ASP A 1 211 ? -24.203 5.875 1.087 1 98 211 ASP A N 1
ATOM 1650 C CA . ASP A 1 211 ? -23.031 5.207 0.534 1 98 211 ASP A CA 1
ATOM 1651 C C . ASP A 1 211 ? -22.734 3.9 1.273 1 98 211 ASP A C 1
ATOM 1653 O O . ASP A 1 211 ? -22.422 3.914 2.465 1 98 211 ASP A O 1
ATOM 1657 N N . PRO A 1 212 ? -22.734 2.807 0.583 1 98 212 PRO A N 1
ATOM 1658 C CA . PRO A 1 212 ? -22.516 1.521 1.252 1 98 212 PRO A CA 1
ATOM 1659 C C . PRO A 1 212 ? -21.125 1.394 1.845 1 98 212 PRO A C 1
ATOM 1661 O O . PRO A 1 212 ? -20.891 0.563 2.729 1 98 212 PRO A O 1
ATOM 1664 N N . LEU A 1 213 ? -20.219 2.254 1.454 1 98.44 213 LEU A N 1
ATOM 1665 C CA . LEU A 1 213 ? -18.844 2.123 1.909 1 98.44 213 LEU A CA 1
ATOM 1666 C C . LEU A 1 213 ? -18.516 3.186 2.951 1 98.44 213 LEU A C 1
ATOM 1668 O O . LEU A 1 213 ? -17.359 3.309 3.373 1 98.44 213 LEU A O 1
ATOM 1672 N N . TYR A 1 214 ? -19.531 3.963 3.344 1 98.62 214 TYR A N 1
ATOM 1673 C CA . TYR A 1 214 ? -19.312 4.922 4.422 1 98.62 214 TYR A CA 1
ATOM 1674 C C . TYR A 1 214 ? -18.953 4.211 5.719 1 98.62 214 TYR A C 1
ATOM 1676 O O . TYR A 1 214 ? -19.609 3.24 6.105 1 98.62 214 TYR A O 1
ATOM 1684 N N . LEU A 1 215 ? -17.938 4.715 6.5 1 98.5 215 LEU A N 1
ATOM 1685 C CA . LEU A 1 215 ? -17.359 3.961 7.605 1 98.5 215 LEU A CA 1
ATOM 1686 C C . LEU A 1 215 ? -17.812 4.52 8.945 1 98.5 215 LEU A C 1
ATOM 1688 O O . LEU A 1 215 ? -17.484 3.969 10 1 98.5 215 LEU A O 1
ATOM 1692 N N . GLY A 1 216 ? -18.547 5.609 8.938 1 98.56 216 GLY A N 1
ATOM 1693 C CA . GLY A 1 216 ? -18.984 6.23 10.18 1 98.56 216 GLY A CA 1
ATOM 1694 C C . GLY A 1 216 ? -20.344 5.762 10.641 1 98.56 216 GLY A C 1
ATOM 1695 O O . GLY A 1 216 ? -20.906 4.816 10.078 1 98.56 216 GLY A O 1
ATOM 1696 N N . LEU A 1 217 ? -20.812 6.359 11.734 1 98.25 217 LEU A N 1
ATOM 1697 C CA . LEU A 1 217 ? -22.156 6.113 12.227 1 98.25 217 LEU A CA 1
ATOM 1698 C C . LEU A 1 217 ? -23.203 6.484 11.172 1 98.25 217 LEU A C 1
ATOM 1700 O O . LEU A 1 217 ? -23.141 7.57 10.594 1 98.25 217 LEU A O 1
ATOM 1704 N N . ARG A 1 218 ? -24.094 5.602 10.922 1 97.44 218 ARG A N 1
ATOM 1705 C CA . ARG A 1 218 ? -25.156 5.84 9.945 1 97.44 218 ARG A CA 1
ATOM 1706 C C . ARG A 1 218 ? -26.391 6.434 10.609 1 97.44 218 ARG A C 1
ATOM 1708 O O . ARG A 1 218 ? -27.453 5.801 10.641 1 97.44 218 ARG A O 1
ATOM 1715 N N . GLN A 1 219 ? -26.266 7.59 11.031 1 98.19 219 GLN A N 1
ATOM 1716 C CA . GLN A 1 219 ? -27.297 8.367 11.695 1 98.19 219 GLN A CA 1
ATOM 1717 C C . GLN A 1 219 ? -27.062 9.867 11.523 1 98.19 219 GLN A C 1
ATOM 1719 O O . GLN A 1 219 ? -25.984 10.281 11.117 1 98.19 219 GLN A O 1
ATOM 1724 N N . ARG A 1 220 ? -28.109 10.57 11.812 1 97.81 220 ARG A N 1
ATOM 1725 C CA . ARG A 1 220 ? -27.969 12.023 11.82 1 97.81 220 ARG A CA 1
ATOM 1726 C C . ARG A 1 220 ? -27.109 12.484 13 1 97.81 220 ARG A C 1
ATOM 1728 O O . ARG A 1 220 ? -26.984 11.773 14 1 97.81 220 ARG A O 1
ATOM 1735 N N . ARG A 1 221 ? -26.578 13.648 12.938 1 98.25 221 ARG A N 1
ATOM 1736 C CA . ARG A 1 221 ? -25.656 14.18 13.938 1 98.25 221 ARG A CA 1
ATOM 1737 C C . ARG A 1 221 ? -26.344 14.32 15.289 1 98.25 221 ARG A C 1
ATOM 1739 O O . ARG A 1 221 ? -27.516 14.719 15.359 1 98.25 221 ARG A O 1
ATOM 1746 N N . LEU A 1 222 ? -25.609 13.953 16.312 1 96.94 222 LEU A N 1
ATOM 1747 C CA . LEU A 1 222 ? -25.984 14.328 17.656 1 96.94 222 LEU A CA 1
ATOM 1748 C C . LEU A 1 222 ? -25.969 15.844 17.828 1 96.94 222 LEU A C 1
ATOM 1750 O O . LEU A 1 222 ? -25.078 16.516 17.328 1 96.94 222 LEU A O 1
ATOM 1754 N N . THR A 1 223 ? -26.922 16.422 18.531 1 95 223 THR A N 1
ATOM 1755 C CA . THR A 1 223 ? -26.984 17.875 18.766 1 95 223 THR A CA 1
ATOM 1756 C C . THR A 1 223 ? -27.391 18.156 20.219 1 95 223 THR A C 1
ATOM 1758 O O . THR A 1 223 ? -27.688 17.25 20.969 1 95 223 THR A O 1
ATOM 1761 N N . GLY A 1 224 ? -27.297 19.391 20.609 1 94.38 224 GLY A N 1
ATOM 1762 C CA . GLY A 1 224 ? -27.781 19.859 21.906 1 94.38 224 GLY A CA 1
ATOM 1763 C C . GLY A 1 224 ? -27 19.297 23.078 1 94.38 224 GLY A C 1
ATOM 1764 O O . GLY A 1 224 ? -25.766 19.219 23.016 1 94.38 224 GLY A O 1
ATOM 1765 N N . ALA A 1 225 ? -27.688 18.922 24.094 1 95.94 225 ALA A N 1
ATOM 1766 C CA . ALA A 1 225 ? -27.078 18.5 25.359 1 95.94 225 ALA A CA 1
ATOM 1767 C C . ALA A 1 225 ? -26.281 17.219 25.188 1 95.94 225 ALA A C 1
ATOM 1769 O O . ALA A 1 225 ? -25.219 17.062 25.797 1 95.94 225 ALA A O 1
ATOM 1770 N N . ALA A 1 226 ? -26.797 16.344 24.406 1 96.69 226 ALA A N 1
ATOM 1771 C CA . ALA A 1 226 ? -26.109 15.07 24.188 1 96.69 226 ALA A CA 1
ATOM 1772 C C . ALA A 1 226 ? -24.75 15.289 23.531 1 96.69 226 ALA A C 1
ATOM 1774 O O . ALA A 1 226 ? -23.766 14.625 23.891 1 96.69 226 ALA A O 1
ATOM 1775 N N . TYR A 1 227 ? -24.703 16.172 22.547 1 97.56 227 TYR A N 1
ATOM 1776 C CA . TYR A 1 227 ? -23.438 16.531 21.906 1 97.56 227 TYR A CA 1
ATOM 1777 C C . TYR A 1 227 ? -22.469 17.156 22.906 1 97.56 227 TYR A C 1
ATOM 1779 O O . TYR A 1 227 ? -21.312 16.781 22.984 1 97.56 227 TYR A O 1
ATOM 1787 N N . ASN A 1 228 ? -22.953 18.078 23.688 1 96.56 228 ASN A N 1
ATOM 1788 C CA . ASN A 1 228 ? -22.125 18.797 24.672 1 96.56 228 ASN A CA 1
ATOM 1789 C C . ASN A 1 228 ? -21.594 17.844 25.734 1 96.56 228 ASN A C 1
ATOM 1791 O O . ASN A 1 228 ? -20.453 17.984 26.172 1 96.56 228 ASN A O 1
ATOM 1795 N N . ASP A 1 229 ? -22.453 16.922 26.125 1 97.56 229 ASP A N 1
ATOM 1796 C CA . ASP A 1 229 ? -22.047 15.945 27.125 1 97.56 229 ASP A CA 1
ATOM 1797 C C . ASP A 1 229 ? -20.922 15.062 26.609 1 97.56 229 ASP A C 1
ATOM 1799 O O . ASP A 1 229 ? -19.984 14.758 27.344 1 97.56 229 ASP A O 1
ATOM 1803 N N . LEU A 1 230 ? -21.047 14.633 25.422 1 98.19 230 LEU A N 1
ATOM 1804 C CA . LEU A 1 230 ? -20 13.797 24.828 1 98.19 230 LEU A CA 1
ATOM 1805 C C . LEU A 1 230 ? -18.688 14.562 24.734 1 98.19 230 LEU A C 1
ATOM 1807 O O . LEU A 1 230 ? -17.625 14.016 25.016 1 98.19 230 LEU A O 1
ATOM 1811 N N . MET A 1 231 ? -18.75 15.805 24.297 1 97.94 231 MET A N 1
ATOM 1812 C CA . MET A 1 231 ? -17.562 16.641 24.203 1 97.94 231 MET A CA 1
ATOM 1813 C C . MET A 1 231 ? -16.922 16.828 25.562 1 97.94 231 MET A C 1
ATOM 1815 O O . MET A 1 231 ? -15.688 16.766 25.703 1 97.94 231 MET A O 1
ATOM 1819 N N . ALA A 1 232 ? -17.719 17.125 26.547 1 98.19 232 ALA A N 1
ATOM 1820 C CA . ALA A 1 232 ? -17.219 17.281 27.906 1 98.19 232 ALA A CA 1
ATOM 1821 C C . ALA A 1 232 ? -16.531 16 28.391 1 98.19 232 ALA A C 1
ATOM 1823 O O . ALA A 1 232 ? -15.484 16.062 29.016 1 98.19 232 ALA A O 1
ATOM 1824 N N . GLU A 1 233 ? -17.219 14.906 28.141 1 98.69 233 GLU A N 1
ATOM 1825 C CA . GLU A 1 233 ? -16.641 13.625 28.516 1 98.69 233 GLU A CA 1
ATOM 1826 C C . GLU A 1 233 ? -15.312 13.383 27.828 1 98.69 233 GLU A C 1
ATOM 1828 O O . GLU A 1 233 ? -14.359 12.891 28.438 1 98.69 233 GLU A O 1
ATOM 1833 N N . PHE A 1 234 ? -15.234 13.672 26.578 1 98.62 234 PHE A N 1
ATOM 1834 C CA . PHE A 1 234 ? -14.008 13.516 25.812 1 98.62 234 PHE A CA 1
ATOM 1835 C C . PHE A 1 234 ? -12.883 14.344 26.406 1 98.62 234 PHE A C 1
ATOM 1837 O O . PHE A 1 234 ? -11.766 13.852 26.578 1 98.62 234 PHE A O 1
ATOM 1844 N N . ILE A 1 235 ? -13.148 15.609 26.672 1 98.44 235 ILE A N 1
ATOM 1845 C CA . ILE A 1 235 ? -12.148 16.516 27.203 1 98.44 235 ILE A CA 1
ATOM 1846 C C . ILE A 1 235 ? -11.656 16 28.562 1 98.44 235 ILE A C 1
ATOM 1848 O O . ILE A 1 235 ? -10.453 15.961 28.812 1 98.44 235 ILE A O 1
ATOM 1852 N N . ALA A 1 236 ? -12.57 15.609 29.406 1 98.19 236 ALA A N 1
ATOM 1853 C CA . ALA A 1 236 ? -12.211 15.07 30.719 1 98.19 236 ALA A CA 1
ATOM 1854 C C . ALA A 1 236 ? -11.367 13.805 30.578 1 98.19 236 ALA A C 1
ATOM 1856 O O . ALA A 1 236 ? -10.375 13.641 31.297 1 98.19 236 ALA A O 1
ATOM 1857 N N . ALA A 1 237 ? -11.789 12.914 29.688 1 98.62 237 ALA A N 1
ATOM 1858 C CA . ALA A 1 237 ? -11.047 11.68 29.438 1 98.62 237 ALA A CA 1
ATOM 1859 C C . ALA A 1 237 ? -9.641 11.977 28.922 1 98.62 237 ALA A C 1
ATOM 1861 O O . ALA A 1 237 ? -8.68 11.305 29.312 1 98.62 237 ALA A O 1
ATOM 1862 N N . GLY A 1 238 ? -9.555 12.93 28 1 98.12 238 GLY A N 1
ATOM 1863 C CA . GLY A 1 238 ? -8.25 13.336 27.5 1 98.12 238 GLY A CA 1
ATOM 1864 C C . GLY A 1 238 ? -7.301 13.781 28.594 1 98.12 238 GLY A C 1
ATOM 1865 O O . GLY A 1 238 ? -6.137 13.375 28.625 1 98.12 238 GLY A O 1
ATOM 1866 N N . GLN A 1 239 ? -7.789 14.586 29.5 1 97 239 GLN A N 1
ATOM 1867 C CA . GLN A 1 239 ? -6.977 15.086 30.609 1 97 239 GLN A CA 1
ATOM 1868 C C . GLN A 1 239 ? -6.613 13.961 31.578 1 97 239 GLN A C 1
ATOM 1870 O O . GLN A 1 239 ? -5.543 13.977 32.188 1 97 239 GLN A O 1
ATOM 1875 N N . GLU A 1 240 ? -7.453 13 31.688 1 97.69 240 GLU A N 1
ATOM 1876 C CA . GLU A 1 240 ? -7.223 11.875 32.594 1 97.69 240 GLU A CA 1
ATOM 1877 C C . GLU A 1 240 ? -6.184 10.914 32 1 97.69 240 GLU A C 1
ATOM 1879 O O . GLU A 1 240 ? -5.23 10.547 32.688 1 97.69 240 GLU A O 1
ATOM 1884 N N . VAL A 1 241 ? -6.359 10.531 30.797 1 98.31 241 VAL A N 1
ATOM 1885 C CA . VAL A 1 241 ? -5.547 9.492 30.172 1 98.31 241 VAL A CA 1
ATOM 1886 C C . VAL A 1 241 ? -4.199 10.07 29.75 1 98.31 241 VAL A C 1
ATOM 1888 O O . VAL A 1 241 ? -3.174 9.391 29.828 1 98.31 241 VAL A O 1
ATOM 1891 N N . PHE A 1 242 ? -4.191 11.32 29.281 1 98.19 242 PHE A N 1
ATOM 1892 C CA . PHE A 1 242 ? -2.99 12.008 28.844 1 98.19 242 PHE A CA 1
ATOM 1893 C C . PHE A 1 242 ? -2.84 13.352 29.547 1 98.19 242 PHE A C 1
ATOM 1895 O O . PHE A 1 242 ? -3.006 14.406 28.938 1 98.19 242 PHE A O 1
ATOM 1902 N N . PRO A 1 243 ? -2.4 13.352 30.797 1 96.56 243 PRO A N 1
ATOM 1903 C CA . PRO A 1 243 ? -2.309 14.602 31.562 1 96.56 243 PRO A CA 1
ATOM 1904 C C . PRO A 1 243 ? -1.413 15.633 30.891 1 96.56 243 PRO A C 1
ATOM 1906 O O . PRO A 1 243 ? -0.288 15.32 30.484 1 96.56 243 PRO A O 1
ATOM 1909 N N . GLY A 1 244 ? -1.959 16.844 30.719 1 94.5 244 GLY A N 1
ATOM 1910 C CA . GLY A 1 244 ? -1.199 17.938 30.156 1 94.5 244 GLY A CA 1
ATOM 1911 C C . GLY A 1 244 ? -1.248 17.984 28.641 1 94.5 244 GLY A C 1
ATOM 1912 O O . GLY A 1 244 ? -0.555 18.781 28.016 1 94.5 244 GLY A O 1
ATOM 1913 N N . VAL A 1 245 ? -2.07 17.203 28.031 1 98.25 245 VAL A N 1
ATOM 1914 C CA . VAL A 1 245 ? -2.15 17.109 26.578 1 98.25 245 VAL A CA 1
ATOM 1915 C C . VAL A 1 245 ? -2.713 18.422 26.016 1 98.25 245 VAL A C 1
ATOM 1917 O O . VAL A 1 245 ? -3.605 19.031 26.609 1 98.25 245 VAL A O 1
ATOM 1920 N N . VAL A 1 246 ? -2.129 18.891 24.938 1 98.81 246 VAL A N 1
ATOM 1921 C CA . VAL A 1 246 ? -2.662 20 24.156 1 98.81 246 VAL A CA 1
ATOM 1922 C C . VAL A 1 246 ? -3.76 19.5 23.219 1 98.81 246 VAL A C 1
ATOM 1924 O O . VAL A 1 246 ? -3.592 18.469 22.547 1 98.81 246 VAL A O 1
ATOM 1927 N N . ILE A 1 247 ? -4.895 20.172 23.172 1 98.88 247 ILE A N 1
ATOM 1928 C CA . ILE A 1 247 ? -5.984 19.766 22.297 1 98.88 247 ILE A CA 1
ATOM 1929 C C . ILE A 1 247 ? -6.215 20.828 21.234 1 98.88 247 ILE A C 1
ATOM 1931 O O . ILE A 1 247 ? -6.496 21.984 21.547 1 98.88 247 ILE A O 1
ATOM 1935 N N . GLN A 1 248 ? -6.047 20.5 20.016 1 98.88 248 GLN A N 1
ATOM 1936 C CA . GLN A 1 248 ? -6.34 21.344 18.875 1 98.88 248 GLN A CA 1
ATOM 1937 C C . GLN A 1 248 ? -7.664 20.953 18.219 1 98.88 248 GLN A C 1
ATOM 1939 O O . GLN A 1 248 ? -7.832 19.812 17.781 1 98.88 248 GLN A O 1
ATOM 1944 N N . PHE A 1 249 ? -8.625 21.891 18.188 1 98.62 249 PHE A N 1
ATOM 1945 C CA . PHE A 1 249 ? -9.898 21.688 17.5 1 98.62 249 PHE A CA 1
ATOM 1946 C C . PHE A 1 249 ? -9.773 22.031 16.016 1 98.62 249 PHE A C 1
ATOM 1948 O O . PHE A 1 249 ? -9.18 23.047 15.648 1 98.62 249 PHE A O 1
ATOM 1955 N N . GLU A 1 250 ? -10.367 21.156 15.164 1 97.69 250 GLU A N 1
ATOM 1956 C CA . GLU A 1 250 ? -10.266 21.344 13.719 1 97.69 250 GLU A CA 1
ATOM 1957 C C . GLU A 1 250 ? -11.594 21.062 13.031 1 97.69 250 GLU A C 1
ATOM 1959 O O . GLU A 1 250 ? -12.266 20.078 13.328 1 97.69 250 GLU A O 1
ATOM 1964 N N . ASP A 1 251 ? -12.031 21.938 12.188 1 95.62 251 ASP A N 1
ATOM 1965 C CA . ASP A 1 251 ? -13.094 21.719 11.203 1 95.62 251 ASP A CA 1
ATOM 1966 C C . ASP A 1 251 ? -14.422 21.406 11.891 1 95.62 251 ASP A C 1
ATOM 1968 O O . ASP A 1 251 ? -15.117 20.453 11.516 1 95.62 251 ASP A O 1
ATOM 1972 N N . PHE A 1 252 ? -14.688 22.094 12.945 1 97 252 PHE A N 1
ATOM 1973 C CA . PHE A 1 252 ? -16.016 22.172 13.547 1 97 252 PHE A CA 1
ATOM 1974 C C . PHE A 1 252 ? -16.859 23.234 12.867 1 97 252 PHE A C 1
ATOM 1976 O O . PHE A 1 252 ? -16.328 24.203 12.32 1 97 252 PHE A O 1
ATOM 1983 N N . ALA A 1 253 ? -18.156 23.062 12.875 1 94 253 ALA A N 1
ATOM 1984 C CA . ALA A 1 253 ? -19 24.156 12.422 1 94 253 ALA A CA 1
ATOM 1985 C C . ALA A 1 253 ? -18.859 25.375 13.336 1 94 253 ALA A C 1
ATOM 1987 O O . ALA A 1 253 ? -18.562 25.234 14.531 1 94 253 ALA A O 1
ATOM 1988 N N . SER A 1 254 ? -19.156 26.547 12.805 1 89.5 254 SER A N 1
ATOM 1989 C CA . SER A 1 254 ? -18.891 27.828 13.461 1 89.5 254 SER A CA 1
ATOM 1990 C C . SER A 1 254 ? -19.5 27.859 14.859 1 89.5 254 SER A C 1
ATOM 1992 O O . SER A 1 254 ? -18.844 28.266 15.82 1 89.5 254 SER A O 1
ATOM 1994 N N . HIS A 1 255 ? -20.719 27.469 14.953 1 89.94 255 HIS A N 1
ATOM 1995 C CA . HIS A 1 255 ? -21.422 27.578 16.234 1 89.94 255 HIS A CA 1
ATOM 1996 C C . HIS A 1 255 ? -20.75 26.703 17.297 1 89.94 255 HIS A C 1
ATOM 1998 O O . HIS A 1 255 ? -20.641 27.109 18.453 1 89.94 255 HIS A O 1
ATOM 2004 N N . ASN A 1 256 ? -20.281 25.516 16.938 1 94.12 256 ASN A N 1
ATOM 2005 C CA . ASN A 1 256 ? -19.594 24.641 17.875 1 94.12 256 ASN A CA 1
ATOM 2006 C C . ASN A 1 256 ? -18.141 25.094 18.094 1 94.12 256 ASN A C 1
ATOM 2008 O O . ASN A 1 256 ? -17.625 25 19.203 1 94.12 256 ASN A O 1
ATOM 2012 N N . ALA A 1 257 ? -17.547 25.562 17.047 1 95.06 257 ALA A N 1
ATOM 2013 C CA . ALA A 1 257 ? -16.141 25.984 17.125 1 95.06 257 ALA A CA 1
ATOM 2014 C C . ALA A 1 257 ? -15.977 27.109 18.156 1 95.06 257 ALA A C 1
ATOM 2016 O O . ALA A 1 257 ? -15.125 27.016 19.047 1 95.06 257 ALA A O 1
ATOM 2017 N N . PHE A 1 258 ? -16.797 28.188 18.078 1 93.75 258 PHE A N 1
ATOM 2018 C CA . PHE A 1 258 ? -16.703 29.312 19 1 93.75 258 PHE A CA 1
ATOM 2019 C C . PHE A 1 258 ? -17.078 28.906 20.422 1 93.75 258 PHE A C 1
ATOM 2021 O O . PHE A 1 258 ? -16.406 29.266 21.375 1 93.75 258 PHE A O 1
ATOM 2028 N N . ARG A 1 259 ? -18.094 28.156 20.484 1 94.5 259 ARG A N 1
ATOM 2029 C CA . ARG A 1 259 ? -18.594 27.734 21.781 1 94.5 259 ARG A CA 1
ATOM 2030 C C . ARG A 1 259 ? -17.562 26.891 22.516 1 94.5 259 ARG A C 1
ATOM 2032 O O . ARG A 1 259 ? -17.297 27.109 23.703 1 94.5 259 ARG A O 1
ATOM 2039 N N . LEU A 1 260 ? -17.062 25.891 21.875 1 96.12 260 LEU A N 1
ATOM 2040 C CA . LEU A 1 260 ? -16.109 24.984 22.484 1 96.12 260 LEU A CA 1
ATOM 2041 C C . LEU A 1 260 ? -14.828 25.719 22.891 1 96.12 260 LEU A C 1
ATOM 2043 O O . LEU A 1 260 ? -14.289 25.5 23.969 1 96.12 260 LEU A O 1
ATOM 2047 N N . LEU A 1 261 ? -14.32 26.562 22 1 96.44 261 LEU A N 1
ATOM 2048 C CA . LEU A 1 261 ? -13.133 27.344 22.328 1 96.44 261 LEU A CA 1
ATOM 2049 C C . LEU A 1 261 ? -13.359 28.188 23.562 1 96.44 261 LEU A C 1
ATOM 2051 O O . LEU A 1 261 ? -12.539 28.203 24.484 1 96.44 261 LEU A O 1
ATOM 2055 N N . ARG A 1 262 ? -14.469 28.906 23.656 1 94.38 262 ARG A N 1
ATOM 2056 C CA . ARG A 1 262 ? -14.797 29.766 24.797 1 94.38 262 ARG A CA 1
ATOM 2057 C C . ARG A 1 262 ? -14.922 28.938 26.062 1 94.38 262 ARG A C 1
ATOM 2059 O O . ARG A 1 262 ? -14.477 29.359 27.141 1 94.38 262 ARG A O 1
ATOM 2066 N N . ALA A 1 263 ? -15.5 27.812 25.922 1 96.38 263 ALA A N 1
ATOM 2067 C CA . ALA A 1 263 ? -15.797 26.969 27.078 1 96.38 263 ALA A CA 1
ATOM 2068 C C . ALA A 1 263 ? -14.516 26.391 27.688 1 96.38 263 ALA A C 1
ATOM 2070 O O . ALA A 1 263 ? -14.438 26.203 28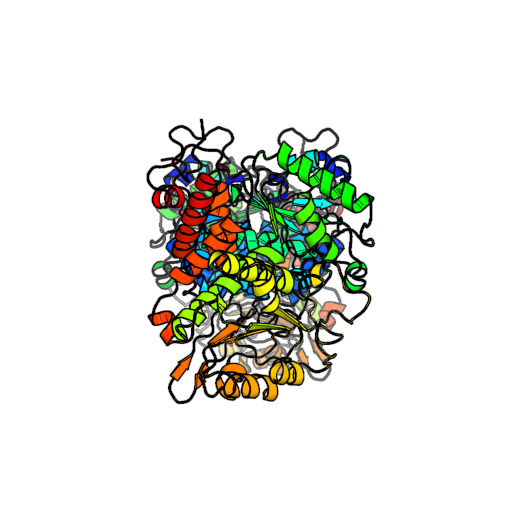.906 1 96.38 263 ALA A O 1
ATOM 2071 N N . TYR A 1 264 ? -13.477 26.156 26.844 1 97.62 264 TYR A N 1
ATOM 2072 C CA . TYR A 1 264 ? -12.414 25.297 27.359 1 97.62 264 TYR A CA 1
ATOM 2073 C C . TYR A 1 264 ? -11.07 26.016 27.344 1 97.62 264 TYR A C 1
ATOM 2075 O O . TYR A 1 264 ? -10.133 25.609 28.031 1 97.62 264 TYR A O 1
ATOM 2083 N N . ARG A 1 265 ? -10.859 27.109 26.641 1 96.62 265 ARG A N 1
ATOM 2084 C CA . ARG A 1 265 ? -9.555 27.719 26.406 1 96.62 265 ARG A CA 1
ATOM 2085 C C . ARG A 1 265 ? -8.953 28.234 27.703 1 96.62 265 ARG A C 1
ATOM 2087 O O . ARG A 1 265 ? -7.738 28.391 27.828 1 96.62 265 ARG A O 1
ATOM 2094 N N . GLU A 1 266 ? -9.812 28.531 28.75 1 96.44 266 GLU A N 1
ATOM 2095 C CA . GLU A 1 266 ? -9.312 29.031 30.031 1 96.44 266 GLU A CA 1
ATOM 2096 C C . GLU A 1 266 ? -9.148 27.891 31.047 1 96.44 266 GLU A C 1
ATOM 2098 O O . GLU A 1 266 ? -8.68 28.109 32.156 1 96.44 266 GLU A O 1
ATOM 2103 N N . ARG A 1 267 ? -9.508 26.703 30.656 1 96.25 267 ARG A N 1
ATOM 2104 C CA . ARG A 1 267 ? -9.508 25.594 31.578 1 96.25 267 ARG A CA 1
ATOM 2105 C C . ARG A 1 267 ? -8.422 24.578 31.234 1 96.25 267 ARG A C 1
ATOM 2107 O O . ARG A 1 267 ? -7.883 23.906 32.125 1 96.25 267 ARG A O 1
ATOM 2114 N N . ILE A 1 268 ? -8.195 24.375 30 1 97.75 268 ILE A N 1
ATOM 2115 C CA . ILE A 1 268 ? -7.188 23.438 29.531 1 97.75 268 ILE A CA 1
ATOM 2116 C C . ILE A 1 268 ? -6.344 24.094 28.422 1 97.75 268 ILE A C 1
ATOM 2118 O O . ILE A 1 268 ? -6.684 25.172 27.938 1 97.75 268 ILE A O 1
ATOM 2122 N N . CYS A 1 269 ? -5.23 23.516 28.109 1 98.62 269 CYS A N 1
ATOM 2123 C CA . CYS A 1 269 ? -4.426 23.984 26.984 1 98.62 269 CYS A CA 1
ATOM 2124 C C . CYS A 1 269 ? -5.027 23.531 25.656 1 98.62 269 CYS A C 1
ATOM 2126 O O . CYS A 1 269 ? -4.812 22.391 25.219 1 98.62 269 CYS A O 1
ATOM 2128 N N . CYS A 1 270 ? -5.766 24.422 25.062 1 98.69 270 CYS A N 1
ATOM 2129 C CA . CYS A 1 270 ? -6.406 24.078 23.797 1 98.69 270 CYS A CA 1
ATOM 2130 C C . CYS A 1 270 ? -6.531 25.312 22.906 1 98.69 270 CYS A C 1
ATOM 2132 O O . CYS A 1 270 ? -6.387 26.438 23.375 1 98.69 270 CYS A O 1
ATOM 2134 N N . PHE A 1 271 ? -6.66 25.094 21.672 1 98.56 271 PHE A N 1
ATOM 2135 C CA . PHE A 1 271 ? -6.914 26.156 20.703 1 98.56 271 PHE A CA 1
ATOM 2136 C C . PHE A 1 271 ? -7.656 25.609 19.484 1 98.56 271 PHE A C 1
ATOM 2138 O O . PHE A 1 271 ? -7.852 24.406 19.359 1 98.56 271 PHE A O 1
ATOM 2145 N N . ASN A 1 272 ? -8.219 26.453 18.672 1 98.06 272 ASN A N 1
ATOM 2146 C CA . ASN A 1 272 ? -8.852 26.141 17.391 1 98.06 272 ASN A CA 1
ATOM 2147 C C . ASN A 1 272 ? -8.062 26.719 16.219 1 98.06 272 ASN A C 1
ATOM 2149 O O . ASN A 1 272 ? -7.984 27.938 16.062 1 98.06 272 ASN A O 1
ATOM 2153 N N . ASP A 1 273 ? -7.562 25.859 15.43 1 96.88 273 ASP A N 1
ATOM 2154 C CA . ASP A 1 273 ? -6.656 26.297 14.375 1 96.88 273 ASP A CA 1
ATOM 2155 C C . ASP A 1 273 ? -7.41 27.062 13.297 1 96.88 273 ASP A C 1
ATOM 2157 O O . ASP A 1 273 ? -6.852 27.969 12.672 1 96.88 273 ASP A O 1
ATOM 2161 N N . ASP A 1 274 ? -8.664 26.734 13.055 1 93.62 274 ASP A N 1
ATOM 2162 C CA . ASP A 1 274 ? -9.453 27.406 12.031 1 93.62 274 ASP A CA 1
ATOM 2163 C C . ASP A 1 274 ? -9.781 28.844 12.445 1 93.62 274 ASP A C 1
ATOM 2165 O O . ASP A 1 274 ? -10.117 29.672 11.602 1 93.62 274 ASP A O 1
ATOM 2169 N N . ILE A 1 275 ? -9.695 29.125 13.695 1 95.25 275 ILE A N 1
ATOM 2170 C CA . ILE A 1 275 ? -9.93 30.469 14.234 1 95.25 275 ILE A CA 1
ATOM 2171 C C . ILE A 1 275 ? -8.594 31.156 14.508 1 95.25 275 ILE A C 1
ATOM 2173 O O . ILE A 1 275 ? -8.203 32.062 13.789 1 95.25 275 ILE A O 1
ATOM 2177 N N . GLN A 1 276 ? -7.883 30.578 15.414 1 97.19 276 GLN A N 1
ATOM 2178 C CA . GLN A 1 276 ? -6.703 31.25 15.945 1 97.19 276 GLN A CA 1
ATOM 2179 C C . GLN A 1 276 ? -5.488 31.016 15.055 1 97.19 276 GLN A C 1
ATOM 2181 O O . GLN A 1 276 ? -4.656 31.922 14.883 1 97.19 276 GLN A O 1
ATOM 2186 N N . GLY A 1 277 ? -5.312 29.797 14.516 1 96.75 277 GLY A N 1
ATOM 2187 C CA . GLY A 1 277 ? -4.227 29.516 13.586 1 96.75 277 GLY A CA 1
ATOM 2188 C C . GLY A 1 277 ? -4.328 30.328 12.305 1 96.75 277 GLY A C 1
ATOM 2189 O O . GLY A 1 277 ? -3.334 30.891 11.844 1 96.75 277 GLY A O 1
ATOM 2190 N N . THR A 1 278 ? -5.527 30.312 11.766 1 95.31 278 THR A N 1
ATOM 2191 C CA . THR A 1 278 ? -5.785 31.094 10.57 1 95.31 278 THR A CA 1
ATOM 2192 C C . THR A 1 278 ? -5.527 32.562 10.828 1 95.31 278 THR A C 1
ATOM 2194 O O . THR A 1 278 ? -4.949 33.281 9.984 1 95.31 278 THR A O 1
ATOM 2197 N N . ALA A 1 279 ? -5.941 33.031 11.984 1 97.31 279 ALA A N 1
ATOM 2198 C CA . ALA A 1 279 ? -5.715 34.406 12.367 1 97.31 279 ALA A CA 1
ATOM 2199 C C . ALA A 1 279 ? -4.227 34.75 12.414 1 97.31 279 ALA A C 1
ATOM 2201 O O . ALA A 1 279 ? -3.791 35.781 11.922 1 97.31 279 ALA A O 1
ATOM 2202 N N . ALA A 1 280 ? -3.494 33.875 12.953 1 98.25 280 ALA A N 1
ATOM 2203 C CA . ALA A 1 280 ? -2.062 34.094 13.133 1 98.25 280 ALA A CA 1
ATOM 2204 C C . ALA A 1 280 ? -1.339 34.156 11.789 1 98.25 280 ALA A C 1
ATOM 2206 O O . ALA A 1 280 ? -0.502 35.031 11.562 1 98.25 280 ALA A O 1
ATOM 2207 N N . VAL A 1 281 ? -1.613 33.25 10.93 1 97.94 281 VAL A N 1
ATOM 2208 C CA . VAL A 1 281 ? -0.925 33.219 9.641 1 97.94 281 VAL A CA 1
ATOM 2209 C C . VAL A 1 281 ? -1.316 34.438 8.82 1 97.94 281 VAL A C 1
ATOM 2211 O O . VAL A 1 281 ? -0.49 35 8.094 1 97.94 281 VAL A O 1
ATOM 2214 N N . THR A 1 282 ? -2.551 34.812 8.898 1 98 282 THR A N 1
ATOM 2215 C CA . THR A 1 282 ? -3.018 36 8.164 1 98 282 THR A CA 1
ATOM 2216 C C . THR A 1 282 ? -2.35 37.25 8.695 1 98 282 THR A C 1
ATOM 2218 O O . THR A 1 282 ? -1.901 38.094 7.918 1 98 282 THR A O 1
ATOM 2221 N N . LEU A 1 283 ? -2.324 37.375 10 1 98.12 283 LEU A N 1
ATOM 2222 C CA . LEU A 1 283 ? -1.625 38.5 10.586 1 98.12 283 LEU A CA 1
ATOM 2223 C C . LEU A 1 283 ? -0.17 38.562 10.133 1 98.12 283 LEU A C 1
ATOM 2225 O O . LEU A 1 283 ? 0.356 39.625 9.805 1 98.12 283 LEU A O 1
ATOM 2229 N N . ALA A 1 284 ? 0.489 37.438 10.117 1 98.56 284 ALA A N 1
ATOM 2230 C CA . ALA A 1 284 ? 1.871 37.344 9.648 1 98.56 284 ALA A CA 1
ATOM 2231 C C . ALA A 1 284 ? 1.992 37.875 8.227 1 98.56 284 ALA A C 1
ATOM 2233 O O . ALA A 1 284 ? 2.92 38.625 7.906 1 98.56 284 ALA A O 1
ATOM 2234 N N . GLY A 1 285 ? 1.09 37.438 7.387 1 98.38 285 GLY A N 1
ATOM 2235 C CA . GLY A 1 285 ? 1.067 37.938 6.023 1 98.38 285 GLY A CA 1
ATOM 2236 C C . GLY A 1 285 ? 0.903 39.438 5.945 1 98.38 285 GLY A C 1
ATOM 2237 O O . GLY A 1 285 ? 1.578 40.094 5.156 1 98.38 285 GLY A O 1
ATOM 2238 N N . VAL A 1 286 ? -0.002 39.969 6.746 1 98.31 286 VAL A N 1
ATOM 2239 C CA . VAL A 1 286 ? -0.253 41.406 6.793 1 98.31 286 VAL A CA 1
ATOM 2240 C C . VAL A 1 286 ? 1.012 42.125 7.238 1 98.31 286 VAL A C 1
ATOM 2242 O O . VAL A 1 286 ? 1.397 43.156 6.641 1 98.31 286 VAL A O 1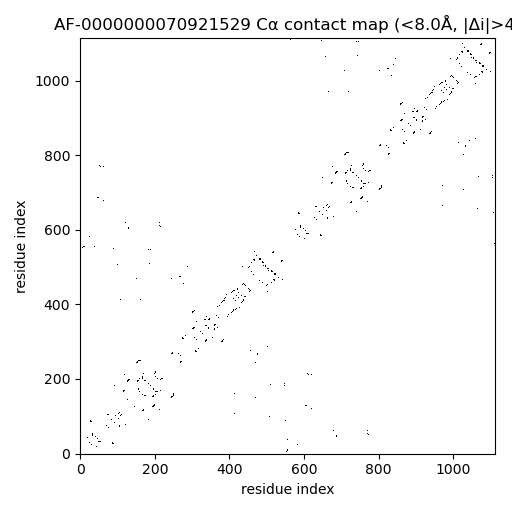
ATOM 2245 N N . LEU A 1 287 ? 1.62 41.625 8.25 1 98 287 LEU A N 1
ATOM 2246 C CA . LEU A 1 287 ? 2.838 42.25 8.758 1 98 287 LEU A CA 1
ATOM 2247 C C . LEU A 1 287 ? 3.936 42.25 7.695 1 98 287 LEU A C 1
ATOM 2249 O O . LEU A 1 287 ? 4.672 43.219 7.551 1 98 287 LEU A O 1
ATOM 2253 N N . SER A 1 288 ? 4.051 41.156 6.984 1 98.06 288 SER A N 1
ATOM 2254 C CA . SER A 1 288 ? 5.008 41.062 5.887 1 98.06 288 SER A CA 1
ATOM 2255 C C . SER A 1 288 ? 4.691 42.094 4.805 1 98.06 288 SER A C 1
ATOM 2257 O O . SER A 1 288 ? 5.594 42.781 4.293 1 98.06 288 SER A O 1
ATOM 2259 N N . ALA A 1 289 ? 3.441 42.188 4.465 1 98.06 289 ALA A N 1
ATOM 2260 C CA . ALA A 1 289 ? 3.006 43.156 3.459 1 98.06 289 ALA A CA 1
ATOM 2261 C C . ALA A 1 289 ? 3.324 44.594 3.889 1 98.06 289 ALA A C 1
ATOM 2263 O O . ALA A 1 289 ? 3.723 45.406 3.066 1 98.06 289 ALA A O 1
ATOM 2264 N N . LEU A 1 290 ? 3.166 44.875 5.129 1 97.38 290 LEU A N 1
ATOM 2265 C CA . LEU A 1 290 ? 3.361 46.219 5.648 1 97.38 290 LEU A CA 1
ATOM 2266 C C . LEU A 1 290 ? 4.84 46.594 5.668 1 97.38 290 LEU A C 1
ATOM 2268 O O . LEU A 1 290 ? 5.191 47.75 5.664 1 97.38 290 LEU A O 1
ATOM 2272 N N . ARG A 1 291 ? 5.672 45.594 5.676 1 96.69 291 ARG A N 1
ATOM 2273 C CA . ARG A 1 291 ? 7.098 45.844 5.508 1 96.69 291 ARG A CA 1
ATOM 2274 C C . ARG A 1 291 ? 7.383 46.438 4.121 1 96.69 291 ARG A C 1
ATOM 2276 O O . ARG A 1 291 ? 8.297 47.25 3.951 1 96.69 291 ARG A O 1
ATOM 2283 N N . VAL A 1 292 ? 6.617 46 3.203 1 96.31 292 VAL A N 1
ATOM 2284 C CA . VAL A 1 292 ? 6.789 46.469 1.833 1 96.31 292 VAL A CA 1
ATOM 2285 C C . VAL A 1 292 ? 6.238 47.875 1.706 1 96.31 292 VAL A C 1
ATOM 2287 O O . VAL A 1 292 ? 6.867 48.75 1.098 1 96.31 292 VAL A O 1
ATOM 2290 N N . THR A 1 293 ? 5.066 48.188 2.336 1 95.62 293 THR A N 1
ATOM 2291 C CA . THR A 1 293 ? 4.406 49.469 2.197 1 95.62 293 THR A CA 1
ATOM 2292 C C . THR A 1 293 ? 4.992 50.5 3.172 1 95.62 293 THR A C 1
ATOM 2294 O O . THR A 1 293 ? 4.77 51.688 3.031 1 95.62 293 THR A O 1
ATOM 2297 N N . ALA A 1 294 ? 5.684 50.062 4.172 1 94.56 294 ALA A N 1
ATOM 2298 C CA . ALA A 1 294 ? 6.301 50.875 5.199 1 94.56 294 ALA A CA 1
ATOM 2299 C C . ALA A 1 294 ? 5.25 51.719 5.934 1 94.56 294 ALA A C 1
ATOM 2301 O O . ALA A 1 294 ? 5.453 52.906 6.18 1 94.56 294 ALA A O 1
ATOM 2302 N N . ARG A 1 295 ? 4.09 51.188 6.141 1 94.12 295 ARG A N 1
ATOM 2303 C CA . ARG A 1 295 ? 3.012 51.812 6.898 1 94.12 295 ARG A CA 1
ATOM 2304 C C . ARG A 1 295 ? 2.678 51 8.148 1 94.12 295 ARG A C 1
ATOM 2306 O O . ARG A 1 295 ? 2.77 49.781 8.148 1 94.12 295 ARG A O 1
ATOM 2313 N N . PRO A 1 296 ? 2.305 51.688 9.125 1 95.12 296 PRO A N 1
ATOM 2314 C CA . PRO A 1 296 ? 2.01 50.969 10.359 1 95.12 296 PRO A CA 1
ATOM 2315 C C . PRO A 1 296 ? 0.664 50.219 10.32 1 95.12 296 PRO A C 1
ATOM 2317 O O . PRO A 1 296 ? -0.254 50.688 9.625 1 95.12 296 PRO A O 1
ATOM 2320 N N . LEU A 1 297 ? 0.505 49.188 11.125 1 96.81 297 LEU A N 1
ATOM 2321 C CA . LEU A 1 297 ? -0.704 48.375 11.195 1 96.81 297 LEU A CA 1
ATOM 2322 C C . LEU A 1 297 ? -1.896 49.219 11.648 1 96.81 297 LEU A C 1
ATOM 2324 O O . LEU A 1 297 ? -3.016 49.031 11.172 1 96.81 297 LEU A O 1
ATOM 2328 N N . SER A 1 298 ? -1.698 50.156 12.461 1 94.25 298 SER A N 1
ATOM 2329 C CA . SER A 1 298 ? -2.74 50.969 13.102 1 94.25 298 SER A CA 1
ATOM 2330 C C . SER A 1 298 ? -3.432 51.875 12.094 1 94.25 298 SER A C 1
ATOM 2332 O O . SER A 1 298 ? -4.496 52.438 12.375 1 94.25 298 SER A O 1
ATOM 2334 N N . GLU A 1 299 ? -2.887 52.031 10.914 1 94.38 299 GLU A N 1
ATOM 2335 C CA . GLU A 1 299 ? -3.455 52.906 9.906 1 94.38 299 GLU A CA 1
ATOM 2336 C C . GLU A 1 299 ? -4.191 52.125 8.828 1 94.38 299 GLU A C 1
ATOM 2338 O O . GLU A 1 299 ? -4.789 52.688 7.922 1 94.38 299 GLU A O 1
ATOM 2343 N N . GLN A 1 300 ? -4.152 50.875 8.977 1 96.94 300 GLN A N 1
ATOM 2344 C CA . GLN A 1 300 ? -4.719 50.031 7.926 1 96.94 300 GLN A CA 1
ATOM 2345 C C . GLN A 1 300 ? -6.215 49.812 8.148 1 96.94 300 GLN A C 1
ATOM 2347 O O . GLN A 1 300 ? -6.684 49.812 9.289 1 96.94 300 GLN A O 1
ATOM 2352 N N . THR A 1 301 ? -6.961 49.656 7.094 1 98.25 301 THR A N 1
ATOM 2353 C CA . THR A 1 301 ? -8.367 49.281 7.105 1 98.25 301 THR A CA 1
ATOM 2354 C C . THR A 1 301 ? -8.57 47.969 6.375 1 98.25 301 THR A C 1
ATOM 2356 O O . THR A 1 301 ? -8.102 47.781 5.246 1 98.25 301 THR A O 1
ATOM 2359 N N . PHE A 1 302 ? -9.281 47.031 7.023 1 98.75 302 PHE A N 1
ATOM 2360 C CA . PHE A 1 302 ? -9.469 45.688 6.484 1 98.75 302 PHE A CA 1
ATOM 2361 C C . PHE A 1 302 ? -10.93 45.469 6.121 1 98.75 302 PHE A C 1
ATOM 2363 O O . PHE A 1 302 ? -11.828 45.812 6.883 1 98.75 302 PHE A O 1
ATOM 2370 N N . LEU A 1 303 ? -11.148 44.906 4.93 1 98.75 303 LEU A N 1
ATOM 2371 C CA . LEU A 1 303 ? -12.469 44.438 4.512 1 98.75 303 LEU A CA 1
ATOM 2372 C C . LEU A 1 303 ? -12.461 42.938 4.23 1 98.75 303 LEU A C 1
ATOM 2374 O O . LEU A 1 303 ? -11.75 42.469 3.338 1 98.75 303 LEU A O 1
ATOM 2378 N N . PHE A 1 304 ? -13.266 42.25 5.027 1 98.5 304 PHE A N 1
ATOM 2379 C CA . PHE A 1 304 ? -13.359 40.812 4.91 1 98.5 304 PHE A CA 1
ATOM 2380 C C . PHE A 1 304 ? -14.516 40.406 3.996 1 98.5 304 PHE A C 1
ATOM 2382 O O . PHE A 1 304 ? -15.602 41 4.074 1 98.5 304 PHE A O 1
ATOM 2389 N N . LEU A 1 305 ? -14.242 39.562 3.045 1 98.12 305 LEU A N 1
ATOM 2390 C CA . LEU A 1 305 ? -15.312 38.812 2.398 1 98.12 305 LEU A CA 1
ATOM 2391 C C . LEU A 1 305 ? -15.562 37.5 3.123 1 98.12 305 LEU A C 1
ATOM 2393 O O . LEU A 1 305 ? -14.867 36.531 2.889 1 98.12 305 LEU A O 1
ATOM 2397 N N . GLY A 1 306 ? -16.547 37.438 3.84 1 94.75 306 GLY A N 1
ATOM 2398 C CA . GLY A 1 306 ? -16.812 36.375 4.824 1 94.75 306 GLY A CA 1
ATOM 2399 C C . GLY A 1 306 ? -16.891 36.906 6.242 1 94.75 306 GLY A C 1
ATOM 2400 O O . GLY A 1 306 ? -16.172 37.844 6.605 1 94.75 306 GLY A O 1
ATOM 2401 N N . ALA A 1 307 ? -17.734 36.312 7.008 1 93 307 ALA A N 1
ATOM 2402 C CA . ALA A 1 307 ? -17.906 36.75 8.391 1 93 307 ALA A CA 1
ATOM 2403 C C . ALA A 1 307 ? -18.031 35.562 9.336 1 93 307 ALA A C 1
ATOM 2405 O O . ALA A 1 307 ? -18.734 35.656 10.352 1 93 307 ALA A O 1
ATOM 2406 N N . GLY A 1 308 ? -17.391 34.469 9.016 1 87.5 308 GLY A N 1
ATOM 2407 C CA . GLY A 1 308 ? -17.391 33.281 9.836 1 87.5 308 GLY A CA 1
ATOM 2408 C C . GLY A 1 308 ? -16.219 33.219 10.805 1 87.5 308 GLY A C 1
ATOM 2409 O O . GLY A 1 308 ? -15.75 34.25 11.281 1 87.5 308 GLY A O 1
ATOM 2410 N N . GLU A 1 309 ? -15.812 31.969 11.156 1 86.31 309 GLU A N 1
ATOM 2411 C CA . GLU A 1 309 ? -14.758 31.688 12.133 1 86.31 309 GLU A CA 1
ATOM 2412 C C . GLU A 1 309 ? -13.438 32.344 11.727 1 86.31 309 GLU A C 1
ATOM 2414 O O . GLU A 1 309 ? -12.812 33.031 12.531 1 86.31 309 GLU A O 1
ATOM 2419 N N . ALA A 1 310 ? -13.109 32.094 10.5 1 90.94 310 ALA A N 1
ATOM 2420 C CA . ALA A 1 310 ? -11.828 32.625 10.023 1 90.94 310 ALA A CA 1
ATOM 2421 C C . ALA A 1 310 ? -11.805 34.156 10.055 1 90.94 310 ALA A C 1
ATOM 2423 O O . ALA A 1 310 ? -10.844 34.75 10.547 1 90.94 310 ALA A O 1
ATOM 2424 N N . ALA A 1 311 ? -12.875 34.781 9.586 1 94.62 311 ALA A N 1
ATOM 2425 C CA . ALA A 1 311 ? -12.953 36.25 9.547 1 94.62 311 ALA A CA 1
ATOM 2426 C C . ALA A 1 311 ? -12.891 36.844 10.953 1 94.62 311 ALA A C 1
ATOM 2428 O O . ALA A 1 311 ? -12.109 37.75 11.211 1 94.62 311 ALA A O 1
ATOM 2429 N N . THR A 1 312 ? -13.672 36.312 11.82 1 94 312 THR A N 1
ATOM 2430 C CA . THR A 1 312 ? -13.734 36.781 13.195 1 94 312 THR A CA 1
ATOM 2431 C C . THR A 1 312 ? -12.391 36.594 13.898 1 94 312 THR A C 1
ATOM 2433 O O . THR A 1 312 ? -11.906 37.469 14.594 1 94 312 THR A O 1
ATOM 2436 N N . GLY A 1 313 ? -11.867 35.438 13.727 1 94.44 313 GLY A N 1
ATOM 2437 C CA . GLY A 1 313 ? -10.578 35.125 14.328 1 94.44 313 GLY A CA 1
ATOM 2438 C C . GLY A 1 313 ? -9.477 36.062 13.859 1 94.44 313 GLY A C 1
ATOM 2439 O O . GLY A 1 313 ? -8.703 36.594 14.672 1 94.44 313 GLY A O 1
ATOM 2440 N N . ILE A 1 314 ? -9.43 36.281 12.562 1 96.88 314 ILE A N 1
ATOM 2441 C CA . ILE A 1 314 ? -8.43 37.188 11.977 1 96.88 314 ILE A CA 1
ATOM 2442 C C . ILE A 1 314 ? -8.656 38.594 12.5 1 96.88 314 ILE A C 1
ATOM 2444 O O . ILE A 1 314 ? -7.707 39.25 12.945 1 96.88 314 ILE A O 1
ATOM 2448 N N . ALA A 1 315 ? -9.867 39.031 12.469 1 97.62 315 ALA A N 1
ATOM 2449 C CA . ALA A 1 315 ? -10.195 40.406 12.922 1 97.62 315 ALA A CA 1
ATOM 2450 C C . ALA A 1 315 ? -9.82 40.594 14.391 1 97.62 315 ALA A C 1
ATOM 2452 O O . ALA A 1 315 ? -9.234 41.625 14.758 1 97.62 315 ALA A O 1
ATOM 2453 N N . ASP A 1 316 ? -10.172 39.625 15.195 1 96.19 316 ASP A N 1
ATOM 2454 C CA . ASP A 1 316 ? -9.859 39.719 16.625 1 96.19 316 ASP A CA 1
ATOM 2455 C C . ASP A 1 316 ? -8.359 39.844 16.844 1 96.19 316 ASP A C 1
ATOM 2457 O O . ASP A 1 316 ? -7.922 40.656 17.672 1 96.19 316 ASP A O 1
ATOM 2461 N N . LEU A 1 317 ? -7.586 39.031 16.156 1 96 317 LEU A N 1
ATOM 2462 C CA . LEU A 1 317 ? -6.141 39.062 16.344 1 96 317 LEU A CA 1
ATOM 2463 C C . LEU A 1 317 ? -5.559 40.375 15.789 1 96 317 LEU A C 1
ATOM 2465 O O . LEU A 1 317 ? -4.613 40.906 16.359 1 96 317 LEU A O 1
ATOM 2469 N N . LEU A 1 318 ? -6.074 40.844 14.68 1 97.31 318 LEU A N 1
ATOM 2470 C CA . LEU A 1 318 ? -5.664 42.156 14.141 1 97.31 318 LEU A CA 1
ATOM 2471 C C . LEU A 1 318 ? -5.934 43.281 15.141 1 97.31 318 LEU A C 1
ATOM 2473 O O . LEU A 1 318 ? -5.082 44.125 15.352 1 97.31 318 LEU A O 1
ATOM 2477 N N . VAL A 1 319 ? -7.109 43.25 15.711 1 97.38 319 VAL A N 1
ATOM 2478 C CA . VAL A 1 319 ? -7.477 44.25 16.719 1 97.38 319 VAL A CA 1
ATOM 2479 C C . VAL A 1 319 ? -6.496 44.219 17.875 1 97.38 319 VAL A C 1
ATOM 2481 O O . VAL A 1 319 ? -5.988 45.25 18.312 1 97.38 319 VAL A O 1
ATOM 2484 N N . SER A 1 320 ? -6.27 42.969 18.312 1 95.5 320 SER A N 1
ATOM 2485 C CA . SER A 1 320 ? -5.312 42.812 19.406 1 95.5 320 SER A CA 1
ATOM 2486 C C . SER A 1 320 ? -3.947 43.375 19.047 1 95.5 320 SER A C 1
ATOM 2488 O O . SER A 1 320 ? -3.289 44 19.875 1 95.5 320 SER A O 1
ATOM 2490 N N . ALA A 1 321 ? -3.504 43.125 17.859 1 95.25 321 ALA A N 1
ATOM 2491 C CA . ALA A 1 321 ? -2.209 43.625 17.391 1 95.25 321 ALA A CA 1
ATOM 2492 C C . ALA A 1 321 ? -2.201 45.156 17.297 1 95.25 321 ALA A C 1
ATOM 2494 O O . ALA A 1 321 ? -1.209 45.781 17.656 1 95.25 321 ALA A O 1
ATOM 2495 N N . MET A 1 322 ? -3.26 45.719 16.875 1 96.75 322 MET A N 1
ATOM 2496 C CA . MET A 1 322 ? -3.371 47.156 16.781 1 96.75 322 MET A CA 1
ATOM 2497 C C . MET A 1 322 ? -3.385 47.812 18.156 1 96.75 322 MET A C 1
ATOM 2499 O O . MET A 1 322 ? -2.809 48.875 18.359 1 96.75 322 MET A O 1
ATOM 2503 N N . VAL A 1 323 ? -4.059 47.156 19.016 1 95.62 323 VAL A N 1
ATOM 2504 C CA . VAL A 1 323 ? -4.094 47.656 20.391 1 95.62 323 VAL A CA 1
ATOM 2505 C C . VAL A 1 323 ? -2.688 47.625 20.984 1 95.62 323 VAL A C 1
ATOM 2507 O O . VAL A 1 323 ? -2.264 48.562 21.656 1 95.62 323 VAL A O 1
ATOM 2510 N N . ALA A 1 324 ? -1.999 46.562 20.734 1 91 324 ALA A N 1
ATOM 2511 C CA . ALA A 1 324 ? -0.62 46.438 21.188 1 91 324 ALA A CA 1
ATOM 2512 C C . ALA A 1 324 ? 0.258 47.531 20.594 1 91 324 ALA A C 1
ATOM 2514 O O . ALA A 1 324 ? 1.238 47.969 21.219 1 91 324 ALA A O 1
ATOM 2515 N N . ASP A 1 325 ? -0.165 48 19.453 1 91.06 325 ASP A N 1
ATOM 2516 C CA . ASP A 1 325 ? 0.581 49.062 18.766 1 91.06 325 ASP A CA 1
ATOM 2517 C C . ASP A 1 325 ? 0.124 50.438 19.234 1 91.06 325 ASP A C 1
ATOM 2519 O O . ASP A 1 325 ? 0.607 51.469 18.734 1 91.06 325 ASP A O 1
ATOM 2523 N N . GLY A 1 326 ? -0.879 50.531 20.062 1 91.38 326 GLY A N 1
ATOM 2524 C CA . GLY A 1 326 ? -1.168 51.812 20.688 1 91.38 326 GLY A CA 1
ATOM 2525 C C . GLY A 1 326 ? -2.582 52.312 20.438 1 91.38 326 GLY A C 1
ATOM 2526 O O . GLY A 1 326 ? -3.02 53.281 21.031 1 91.38 326 GLY A O 1
ATOM 2527 N N . LEU A 1 327 ? -3.33 51.594 19.641 1 95.5 327 LEU A N 1
ATOM 2528 C CA . LEU A 1 327 ? -4.707 52 19.406 1 95.5 327 LEU A CA 1
ATOM 2529 C C . LEU A 1 327 ? -5.613 51.562 20.547 1 95.5 327 LEU A C 1
ATOM 2531 O O . LEU A 1 327 ? -5.348 50.562 21.203 1 95.5 327 LEU A O 1
ATOM 2535 N N . ASP A 1 328 ? -6.625 52.344 20.781 1 95.75 328 ASP A N 1
ATOM 2536 C CA . ASP A 1 328 ? -7.648 51.812 21.672 1 95.75 328 ASP A CA 1
ATOM 2537 C C . ASP A 1 328 ? -8.492 50.75 20.969 1 95.75 328 ASP A C 1
ATOM 2539 O O . ASP A 1 328 ? -8.555 50.719 19.734 1 95.75 328 ASP A O 1
ATOM 2543 N N . GLU A 1 329 ? -9.133 49.938 21.688 1 96.62 329 GLU A N 1
ATOM 2544 C CA . GLU A 1 329 ? -9.836 48.781 21.172 1 96.62 329 GLU A CA 1
ATOM 2545 C C . GLU A 1 329 ? -10.961 49.156 20.219 1 96.62 329 GLU A C 1
ATOM 2547 O O . GLU A 1 329 ? -11.164 48.531 19.188 1 96.62 329 GLU A O 1
ATOM 2552 N N . ALA A 1 330 ? -11.695 50.188 20.594 1 96.19 330 ALA A N 1
ATOM 2553 C CA . ALA A 1 330 ? -12.812 50.625 19.766 1 96.19 330 ALA A CA 1
ATOM 2554 C C . ALA A 1 330 ? -12.32 51.094 18.406 1 96.19 330 ALA A C 1
ATOM 2556 O O . ALA A 1 330 ? -12.93 50.812 17.375 1 96.19 330 ALA A O 1
ATOM 2557 N N . ALA A 1 331 ? -11.258 51.875 18.438 1 96.31 331 ALA A N 1
ATOM 2558 C CA . ALA A 1 331 ? -10.664 52.375 17.203 1 96.31 331 ALA A CA 1
ATOM 2559 C C . ALA A 1 331 ? -10.141 51.219 16.344 1 96.31 331 ALA A C 1
ATOM 2561 O O . ALA A 1 331 ? -10.305 51.219 15.125 1 96.31 331 ALA A O 1
ATOM 2562 N N . ALA A 1 332 ? -9.516 50.281 17 1 97.69 332 ALA A N 1
ATOM 2563 C CA . ALA A 1 332 ? -8.984 49.125 16.297 1 97.69 332 ALA A CA 1
ATOM 2564 C C . ALA A 1 332 ? -10.102 48.312 15.641 1 97.69 332 ALA A C 1
ATOM 2566 O O . ALA A 1 332 ? -9.984 47.906 14.492 1 97.69 332 ALA A O 1
ATOM 2567 N N . ARG A 1 333 ? -11.195 48.062 16.328 1 97.69 333 ARG A N 1
ATOM 2568 C CA . ARG A 1 333 ? -12.344 47.344 15.789 1 97.69 333 ARG A CA 1
ATOM 2569 C C . ARG A 1 333 ? -12.945 48.062 14.594 1 97.69 333 ARG A C 1
ATOM 2571 O O . ARG A 1 333 ? -13.438 47.438 13.648 1 97.69 333 ARG A O 1
ATOM 2578 N N . GLY A 1 334 ? -12.898 49.375 14.703 1 96.94 334 GLY A N 1
ATOM 2579 C CA . GLY A 1 334 ? -13.438 50.188 13.633 1 96.94 334 GLY A CA 1
ATOM 2580 C C . GLY A 1 334 ? -12.68 50.062 12.328 1 96.94 334 GLY A C 1
ATOM 2581 O O . GLY A 1 334 ? -13.172 50.438 11.266 1 96.94 334 GLY A O 1
ATOM 2582 N N . ARG A 1 335 ? -11.5 49.469 12.383 1 97.56 335 ARG A N 1
ATOM 2583 C CA . ARG A 1 335 ? -10.664 49.312 11.203 1 97.56 335 ARG A CA 1
ATOM 2584 C C . ARG A 1 335 ? -10.992 48 10.484 1 97.56 335 ARG A C 1
ATOM 2586 O O . ARG A 1 335 ? -10.508 47.781 9.375 1 97.56 335 ARG A O 1
ATOM 2593 N N . CYS A 1 336 ? -11.828 47.188 11.062 1 98.31 336 CYS A N 1
ATOM 2594 C CA . CYS A 1 336 ? -12.172 45.875 10.492 1 98.31 336 CYS A CA 1
ATOM 2595 C C . CYS A 1 336 ? -13.641 45.812 10.102 1 98.31 336 CYS A C 1
ATOM 2597 O O . CYS A 1 336 ? -14.523 46.031 10.938 1 98.31 336 CYS A O 1
ATOM 2599 N N . TRP A 1 337 ? -13.867 45.531 8.812 1 98.19 337 TRP A N 1
ATOM 2600 C CA . TRP A 1 337 ? -15.219 45.438 8.258 1 98.19 337 TRP A CA 1
ATOM 2601 C C . TRP A 1 337 ? -15.469 44.031 7.695 1 98.19 337 TRP A C 1
ATOM 2603 O O . TRP A 1 337 ? -14.547 43.375 7.188 1 98.19 337 TRP A O 1
ATOM 2613 N N . MET A 1 338 ? -16.688 43.594 7.809 1 97.81 338 MET A N 1
ATOM 2614 C CA . MET A 1 338 ? -17.031 42.25 7.309 1 97.81 338 MET A CA 1
ATOM 2615 C C . MET A 1 338 ? -18.156 42.344 6.285 1 97.81 338 MET A C 1
ATOM 2617 O O . MET A 1 338 ? -19.062 43.156 6.422 1 97.81 338 MET A O 1
ATOM 2621 N N . PHE A 1 339 ? -18.078 41.531 5.254 1 97.5 339 PHE A N 1
ATOM 2622 C CA . PHE A 1 339 ? -19.078 41.406 4.199 1 97.5 339 PHE A CA 1
ATOM 2623 C C . PHE A 1 339 ? -19.531 39.938 4.078 1 97.5 339 PHE A C 1
ATOM 2625 O O . PHE A 1 339 ? -18.703 39.062 3.861 1 97.5 339 PHE A O 1
ATOM 2632 N N . ASP A 1 340 ? -20.781 39.656 4.195 1 94.44 340 ASP A N 1
ATOM 2633 C CA . ASP A 1 340 ? -21.266 38.25 4.102 1 94.44 340 ASP A CA 1
ATOM 2634 C C . ASP A 1 340 ? -22.297 38.125 2.99 1 94.44 340 ASP A C 1
ATOM 2636 O O . ASP A 1 340 ? -22.375 38.969 2.096 1 94.44 340 ASP A O 1
ATOM 2640 N N . SER A 1 341 ? -23.016 37 2.941 1 91.56 341 SER A N 1
ATOM 2641 C CA . SER A 1 341 ? -23.922 36.656 1.853 1 91.56 341 SER A CA 1
ATOM 2642 C C . SER A 1 341 ? -25.078 37.656 1.775 1 91.56 341 SER A C 1
ATOM 2644 O O . SER A 1 341 ? -25.75 37.75 0.742 1 91.56 341 SER A O 1
ATOM 2646 N N . LYS A 1 342 ? -25.312 38.406 2.889 1 91.69 342 LYS A N 1
ATOM 2647 C CA . LYS A 1 342 ? -26.391 39.375 2.91 1 91.69 342 LYS A CA 1
ATOM 2648 C C . LYS A 1 342 ? -25.875 40.812 2.734 1 91.69 342 LYS A C 1
ATOM 2650 O O . LYS A 1 342 ? -26.625 41.781 2.816 1 91.69 342 LYS A O 1
ATOM 2655 N N . GLY A 1 343 ? -24.531 40.906 2.6 1 95.31 343 GLY A N 1
ATOM 2656 C CA . GLY A 1 343 ? -23.922 42.188 2.369 1 95.31 343 GLY A CA 1
ATOM 2657 C C . GLY A 1 343 ? -23 42.625 3.486 1 95.31 343 GLY A C 1
ATOM 2658 O O . GLY A 1 343 ? -22.531 41.812 4.273 1 95.31 343 GLY A O 1
ATOM 2659 N N . LEU A 1 344 ? -22.75 44 3.434 1 97.31 344 LEU A N 1
ATOM 2660 C CA . LEU A 1 344 ? -21.891 44.594 4.457 1 97.31 344 LEU A CA 1
ATOM 2661 C C . LEU A 1 344 ? -22.516 44.438 5.84 1 97.31 344 LEU A C 1
ATOM 2663 O O . LEU A 1 344 ? -23.719 44.719 6.016 1 97.31 344 LEU A O 1
ATOM 2667 N N . VAL A 1 345 ? -21.734 44.031 6.797 1 96.88 345 VAL A N 1
ATOM 2668 C CA . VAL A 1 345 ? -22.203 43.906 8.172 1 96.88 345 VAL A CA 1
ATOM 2669 C C . VAL A 1 345 ? -22.234 45.281 8.844 1 96.88 345 VAL A C 1
ATOM 2671 O O . VAL A 1 345 ? -21.188 45.844 9.164 1 96.88 345 VAL A O 1
ATOM 2674 N N . VAL A 1 346 ? -23.438 45.781 9.102 1 96.38 346 VAL A N 1
ATOM 2675 C CA . VAL A 1 346 ? -23.594 47.094 9.688 1 96.38 346 VAL A CA 1
ATOM 2676 C C . VAL A 1 346 ? -24.516 47 10.898 1 96.38 346 VAL A C 1
ATOM 2678 O O . VAL A 1 346 ? -25.25 46.031 11.062 1 96.38 346 VAL A O 1
ATOM 2681 N N . ARG A 1 347 ? -24.422 47.969 11.727 1 93.19 347 ARG A N 1
ATOM 2682 C CA . ARG A 1 347 ? -25.141 48 13 1 93.19 347 ARG A CA 1
ATOM 2683 C C . ARG A 1 347 ? -26.656 47.906 12.781 1 93.19 347 ARG A C 1
ATOM 2685 O O . ARG A 1 347 ? -27.375 47.344 13.594 1 93.19 347 ARG A O 1
ATOM 2692 N N . GLU A 1 348 ? -27.141 48.469 11.711 1 89.38 348 GLU A N 1
ATOM 2693 C CA . GLU A 1 348 ? -28.578 48.594 11.453 1 89.38 348 GLU A CA 1
ATOM 2694 C C . GLU A 1 348 ? -29.156 47.25 10.992 1 89.38 348 GLU A C 1
ATOM 2696 O O . GLU A 1 348 ? -30.375 47.062 10.992 1 89.38 348 GLU A O 1
ATOM 2701 N N . ARG A 1 349 ? -28.188 46.406 10.664 1 89.94 349 ARG A N 1
ATOM 2702 C CA . ARG A 1 349 ? -28.672 45.094 10.234 1 89.94 349 ARG A CA 1
ATOM 2703 C C . ARG A 1 349 ? -29.219 44.312 11.414 1 89.94 349 ARG A C 1
ATOM 2705 O O . ARG A 1 349 ? -28.641 44.344 12.508 1 89.94 349 ARG A O 1
ATOM 2712 N N . GLY A 1 350 ? -30.422 43.812 11.477 1 83 350 GLY A N 1
ATOM 2713 C CA . GLY A 1 350 ? -31.016 43 12.523 1 83 350 GLY A CA 1
ATOM 2714 C C . GLY A 1 350 ? -30.578 41.562 12.484 1 83 350 GLY A C 1
ATOM 2715 O O . GLY A 1 350 ? -29.984 41.094 11.492 1 83 350 GLY A O 1
ATOM 2716 N N . ASN A 1 351 ? -30.547 40.844 13.602 1 86.25 351 ASN A N 1
ATOM 2717 C CA . ASN A 1 351 ? -30.359 39.406 13.727 1 86.25 351 ASN A CA 1
ATOM 2718 C C . ASN A 1 351 ? -28.922 39 13.398 1 86.25 351 ASN A C 1
ATOM 2720 O O . ASN A 1 351 ? -28.703 38.031 12.672 1 86.25 351 ASN A O 1
ATOM 2724 N N . LEU A 1 352 ? -27.953 39.812 13.828 1 90.06 352 LEU A N 1
ATOM 2725 C CA . LEU A 1 352 ? -26.547 39.469 13.641 1 90.06 352 LEU A CA 1
ATOM 2726 C C . LEU A 1 352 ? -26.094 38.438 14.656 1 90.06 352 LEU A C 1
ATOM 2728 O O . LEU A 1 352 ? -26.453 38.5 15.836 1 90.06 352 LEU A O 1
ATOM 2732 N N . ALA A 1 353 ? -25.469 37.344 14.086 1 84.5 353 ALA A N 1
ATOM 2733 C CA . ALA A 1 353 ? -24.828 36.406 14.992 1 84.5 353 ALA A CA 1
ATOM 2734 C C . ALA A 1 353 ? -23.922 37.094 15.984 1 84.5 353 ALA A C 1
ATOM 2736 O O . ALA A 1 353 ? -23.312 38.125 15.664 1 84.5 353 ALA A O 1
ATOM 2737 N N . GLU A 1 354 ? -23.703 36.625 17.172 1 87.5 354 GLU A N 1
ATOM 2738 C CA . GLU A 1 354 ? -22.984 37.219 18.281 1 87.5 354 GLU A CA 1
ATOM 2739 C C . GLU A 1 354 ? -21.547 37.562 17.891 1 87.5 354 GLU A C 1
ATOM 2741 O O . GLU A 1 354 ? -21.031 38.625 18.234 1 87.5 354 GLU A O 1
ATOM 2746 N N . HIS A 1 355 ? -20.922 36.719 17.172 1 87.69 355 HIS A N 1
ATOM 2747 C CA . HIS A 1 355 ? -19.5 36.906 16.859 1 87.69 355 HIS A CA 1
ATOM 2748 C C . HIS A 1 355 ? -19.281 38.031 15.852 1 87.69 355 HIS A C 1
ATOM 2750 O O . HIS A 1 355 ? -18.172 38.531 15.695 1 87.69 355 HIS A O 1
ATOM 2756 N N . LYS A 1 356 ? -20.375 38.5 15.156 1 92 356 LYS A N 1
ATOM 2757 C CA . LYS A 1 356 ? -20.281 39.562 14.156 1 92 356 LYS A CA 1
ATOM 2758 C C . LYS A 1 356 ? -20.5 40.938 14.797 1 92 356 LYS A C 1
ATOM 2760 O O . LYS A 1 356 ? -20.078 41.938 14.234 1 92 356 LYS A O 1
ATOM 2765 N N . ARG A 1 357 ? -21.094 40.969 15.953 1 92.56 357 ARG A N 1
ATOM 2766 C CA . ARG A 1 357 ? -21.594 42.188 16.562 1 92.56 357 ARG A CA 1
ATOM 2767 C C . ARG A 1 357 ? -20.453 43.188 16.828 1 92.56 357 ARG A C 1
ATOM 2769 O O . ARG A 1 357 ? -20.578 44.375 16.578 1 92.56 357 ARG A O 1
ATOM 2776 N N . PRO A 1 358 ? -19.312 42.656 17.219 1 94.12 358 PRO A N 1
ATOM 2777 C CA . PRO A 1 358 ? -18.234 43.594 17.484 1 94.12 358 PRO A CA 1
ATOM 2778 C C . PRO A 1 358 ? -17.734 44.312 16.234 1 94.12 358 PRO A C 1
ATOM 2780 O O . PRO A 1 358 ? -17.016 45.312 16.328 1 94.12 358 PRO A O 1
ATOM 2783 N N . TYR A 1 359 ? -18.141 43.875 15.086 1 96.38 359 TYR A N 1
ATOM 2784 C CA . TYR A 1 359 ? -17.609 44.406 13.844 1 96.38 359 TYR A CA 1
ATOM 2785 C C . TYR A 1 359 ? -18.719 45 12.992 1 96.38 359 TYR A C 1
ATOM 2787 O O . TYR A 1 359 ? -18.531 45.281 11.805 1 96.38 359 TYR A O 1
ATOM 2795 N N . ALA A 1 360 ? -19.875 45.094 13.633 1 96.25 360 ALA A N 1
ATOM 2796 C CA . ALA A 1 360 ? -20.984 45.812 12.992 1 96.25 360 ALA A CA 1
ATOM 2797 C C . ALA A 1 360 ? -20.922 47.312 13.266 1 96.25 360 ALA A C 1
ATOM 2799 O O . ALA A 1 360 ? -21.203 47.75 14.383 1 96.25 360 ALA A O 1
ATOM 2800 N N . HIS A 1 361 ? -20.562 48.125 12.297 1 95.5 361 HIS A N 1
ATOM 2801 C CA . HIS A 1 361 ? -20.391 49.562 12.445 1 95.5 361 HIS A CA 1
ATOM 2802 C C . HIS A 1 361 ? -21.516 50.312 11.773 1 95.5 361 HIS A C 1
ATOM 2804 O O . HIS A 1 361 ? -22.297 49.75 11.016 1 95.5 361 HIS A O 1
ATOM 2810 N N . ALA A 1 362 ? -21.516 51.594 12.148 1 94.62 362 ALA A N 1
ATOM 2811 C CA . ALA A 1 362 ? -22.531 52.438 11.531 1 94.62 362 ALA A CA 1
ATOM 2812 C C . ALA A 1 362 ? -22.172 52.75 10.078 1 94.62 362 ALA A C 1
ATOM 2814 O O . ALA A 1 362 ? -21.109 53.281 9.797 1 94.62 362 ALA A O 1
ATOM 2815 N N . HIS A 1 363 ? -23.047 52.375 9.188 1 95.62 363 HIS A N 1
ATOM 2816 C CA . HIS A 1 363 ? -22.938 52.625 7.754 1 95.62 363 HIS A CA 1
ATOM 2817 C C . HIS A 1 363 ? -24.219 52.25 7.027 1 95.62 363 HIS A C 1
ATOM 2819 O O . HIS A 1 363 ? -24.984 51.375 7.496 1 95.62 363 HIS A O 1
ATOM 2825 N N . ALA A 1 364 ? -24.469 52.875 5.906 1 94.94 364 ALA A N 1
ATOM 2826 C CA . ALA A 1 364 ? -25.594 52.438 5.074 1 94.94 364 ALA A CA 1
ATOM 2827 C C . ALA A 1 364 ? -25.375 51.031 4.531 1 94.94 364 ALA A C 1
ATOM 2829 O O . ALA A 1 364 ? -24.234 50.594 4.344 1 94.94 364 ALA A O 1
ATOM 2830 N N . PRO A 1 365 ? -26.469 50.312 4.301 1 95.12 365 PRO A N 1
ATOM 2831 C CA . PRO A 1 365 ? -26.328 49 3.727 1 95.12 365 PRO A CA 1
ATOM 2832 C C . PRO A 1 365 ? -25.656 49 2.35 1 95.12 365 PRO A C 1
ATOM 2834 O O . PRO A 1 365 ? -25.922 49.906 1.55 1 95.12 365 PRO A O 1
ATOM 2837 N N . VAL A 1 366 ? -24.75 48.125 2.115 1 96.38 366 VAL A N 1
ATOM 2838 C CA . VAL A 1 366 ? -24.109 47.906 0.828 1 96.38 366 VAL A CA 1
ATOM 2839 C C . VAL A 1 366 ? -24.234 46.438 0.422 1 96.38 366 VAL A C 1
ATOM 2841 O O . VAL A 1 366 ? -23.859 45.531 1.179 1 96.38 366 VAL A O 1
ATOM 2844 N N . SER A 1 367 ? -24.75 46.094 -0.767 1 94.31 367 SER A N 1
ATOM 2845 C CA . SER A 1 367 ? -25.094 44.719 -1.127 1 94.31 367 SER A CA 1
ATOM 2846 C C . SER A 1 367 ? -24.078 44.125 -2.08 1 94.31 367 SER A C 1
ATOM 2848 O O . SER A 1 367 ? -24.078 42.938 -2.338 1 94.31 367 SER A O 1
ATOM 2850 N N . ASP A 1 368 ? -23.219 45 -2.508 1 95.12 368 ASP A N 1
ATOM 2851 C CA . ASP A 1 368 ? -22.203 44.562 -3.475 1 95.12 368 ASP A CA 1
ATOM 2852 C C . ASP A 1 368 ? -20.797 44.75 -2.924 1 95.12 368 ASP A C 1
ATOM 2854 O O . ASP A 1 368 ? -20.5 45.781 -2.324 1 95.12 368 ASP A O 1
ATOM 2858 N N . PHE A 1 369 ? -19.969 43.75 -3.164 1 97.81 369 PHE A N 1
ATOM 2859 C CA . PHE A 1 369 ? -18.641 43.781 -2.568 1 97.81 369 PHE A CA 1
ATOM 2860 C C . PHE A 1 369 ? -17.812 44.906 -3.197 1 97.81 369 PHE A C 1
ATOM 2862 O O . PHE A 1 369 ? -17.062 45.594 -2.502 1 97.81 369 PHE A O 1
ATOM 2869 N N . ALA A 1 370 ? -17.859 45.031 -4.527 1 97.75 370 ALA A N 1
ATOM 2870 C CA . ALA A 1 370 ? -17.125 46.094 -5.203 1 97.75 370 ALA A CA 1
ATOM 2871 C C . ALA A 1 370 ? -17.547 47.469 -4.676 1 97.75 370 ALA A C 1
ATOM 2873 O O . ALA A 1 370 ? -16.719 48.344 -4.496 1 97.75 370 ALA A O 1
ATOM 2874 N N . ALA A 1 371 ? -18.828 47.625 -4.461 1 97.75 371 ALA A N 1
ATOM 2875 C CA . ALA A 1 371 ? -19.344 48.875 -3.906 1 97.75 371 ALA A CA 1
ATOM 2876 C C . ALA A 1 371 ? -18.812 49.125 -2.498 1 97.75 371 ALA A C 1
ATOM 2878 O O . ALA A 1 371 ? -18.562 50.25 -2.107 1 97.75 371 ALA A O 1
ATOM 2879 N N . ALA A 1 372 ? -18.734 48.094 -1.757 1 98.44 372 ALA A N 1
ATOM 2880 C CA . ALA A 1 372 ? -18.188 48.188 -0.41 1 98.44 372 ALA A CA 1
ATOM 2881 C C . ALA A 1 372 ? -16.734 48.656 -0.453 1 98.44 372 ALA A C 1
ATOM 2883 O O . ALA A 1 372 ? -16.312 49.469 0.382 1 98.44 372 ALA A O 1
ATOM 2884 N N . VAL A 1 373 ? -15.93 48.125 -1.394 1 98.62 373 VAL A N 1
ATOM 2885 C CA . VAL A 1 373 ? -14.539 48.531 -1.564 1 98.62 373 VAL A CA 1
ATOM 2886 C C . VAL A 1 373 ? -14.469 50.031 -1.872 1 98.62 373 VAL A C 1
ATOM 2888 O O . VAL A 1 373 ? -13.648 50.75 -1.305 1 98.62 373 VAL A O 1
ATOM 2891 N N . GLU A 1 374 ? -15.359 50.531 -2.748 1 97.75 374 GLU A N 1
ATOM 2892 C CA . GLU A 1 374 ? -15.391 51.938 -3.111 1 97.75 374 GLU A CA 1
ATOM 2893 C C . GLU A 1 374 ? -15.781 52.812 -1.918 1 97.75 374 GLU A C 1
ATOM 2895 O O . GLU A 1 374 ? -15.242 53.906 -1.737 1 97.75 374 GLU A O 1
ATOM 2900 N N . ALA A 1 375 ? -16.672 52.281 -1.146 1 97.62 375 ALA A N 1
ATOM 2901 C CA . ALA A 1 375 ? -17.234 53.062 -0.045 1 97.62 375 ALA A CA 1
ATOM 2902 C C . ALA A 1 375 ? -16.25 53.156 1.121 1 97.62 375 ALA A C 1
ATOM 2904 O O . ALA A 1 375 ? -16.125 54.188 1.76 1 97.62 375 ALA A O 1
ATOM 2905 N N . LEU A 1 376 ? -15.578 52.062 1.397 1 98.12 376 LEU A N 1
ATOM 2906 C CA . LEU A 1 376 ? -14.781 51.969 2.615 1 98.12 376 LEU A CA 1
ATOM 2907 C C . LEU A 1 376 ? -13.312 52.281 2.328 1 98.12 376 LEU A C 1
ATOM 2909 O O . LEU A 1 376 ? -12.539 52.562 3.246 1 98.12 376 LEU A O 1
ATOM 2913 N N . ARG A 1 377 ? -12.867 52.125 1.088 1 98.25 377 ARG A N 1
ATOM 2914 C CA . ARG A 1 377 ? -11.5 52.344 0.635 1 98.25 377 ARG A CA 1
ATOM 2915 C C . ARG A 1 377 ? -10.5 51.594 1.501 1 98.25 377 ARG A C 1
ATOM 2917 O O . ARG A 1 377 ? -9.562 52.188 2.033 1 98.25 377 ARG A O 1
ATOM 2924 N N . PRO A 1 378 ? -10.672 50.281 1.614 1 98.62 378 PRO A N 1
ATOM 2925 C CA . PRO A 1 378 ? -9.781 49.5 2.463 1 98.62 378 PRO A CA 1
ATOM 2926 C C . PRO A 1 378 ? -8.359 49.375 1.906 1 98.62 378 PRO A C 1
ATOM 2928 O O . PRO A 1 378 ? -8.156 49.531 0.699 1 98.62 378 PRO A O 1
ATOM 2931 N N . THR A 1 379 ? -7.391 49.156 2.801 1 98.06 379 THR A N 1
ATOM 2932 C CA . THR A 1 379 ? -6.008 48.906 2.422 1 98.06 379 THR A CA 1
ATOM 2933 C C . THR A 1 379 ? -5.82 47.438 2.043 1 98.06 379 THR A C 1
ATOM 2935 O O . THR A 1 379 ? -4.941 47.094 1.247 1 98.06 379 THR A O 1
ATOM 2938 N N . ALA A 1 380 ? -6.602 46.562 2.658 1 98.69 380 ALA A N 1
ATOM 2939 C CA . ALA A 1 380 ? -6.5 45.125 2.453 1 98.69 380 ALA A CA 1
ATOM 2940 C C . ALA A 1 380 ? -7.879 44.469 2.342 1 98.69 380 ALA A C 1
ATOM 2942 O O . ALA A 1 380 ? -8.805 44.844 3.072 1 98.69 380 ALA A O 1
ATOM 2943 N N . ILE A 1 381 ? -8.008 43.594 1.384 1 98.75 381 ILE A N 1
ATOM 2944 C CA . ILE A 1 381 ? -9.188 42.719 1.329 1 98.75 381 ILE A CA 1
ATOM 2945 C C . ILE A 1 381 ? -8.789 41.281 1.634 1 98.75 381 ILE A C 1
ATOM 2947 O O . ILE A 1 381 ? -7.738 40.812 1.19 1 98.75 381 ILE A O 1
ATOM 2951 N N . ILE A 1 382 ? -9.562 40.656 2.52 1 98.5 382 ILE A N 1
ATOM 2952 C CA . ILE A 1 382 ? -9.297 39.281 2.971 1 98.5 382 ILE A CA 1
ATOM 2953 C C . ILE A 1 382 ? -10.492 38.406 2.672 1 98.5 382 ILE A C 1
ATOM 2955 O O . ILE A 1 382 ? -11.57 38.594 3.244 1 98.5 382 ILE A O 1
ATOM 2959 N N . GLY A 1 383 ? -10.273 37.469 1.777 1 97.62 383 GLY A N 1
ATOM 2960 C CA . GLY A 1 383 ? -11.32 36.531 1.408 1 97.62 383 GLY A CA 1
ATOM 2961 C C . GLY A 1 383 ? -11.297 35.25 2.223 1 97.62 383 GLY A C 1
ATOM 2962 O O . GLY A 1 383 ? -10.32 34.5 2.174 1 97.62 383 GLY A O 1
ATOM 2963 N N . VAL A 1 384 ? -12.359 34.906 2.914 1 94.56 384 VAL A N 1
ATOM 2964 C CA . VAL A 1 384 ? -12.492 33.688 3.734 1 94.56 384 VAL A CA 1
ATOM 2965 C C . VAL A 1 384 ? -13.922 33.188 3.66 1 94.56 384 VAL A C 1
ATOM 2967 O O . VAL A 1 384 ? -14.414 32.562 4.605 1 94.56 384 VAL A O 1
ATOM 2970 N N . GLY A 1 385 ? -14.609 33.5 2.566 1 89.56 385 GLY A N 1
ATOM 2971 C CA . GLY A 1 385 ? -16.016 33.188 2.434 1 89.56 385 GLY A CA 1
ATOM 2972 C C . GLY A 1 385 ? -16.266 32 1.499 1 89.56 385 GLY A C 1
ATOM 2973 O O . GLY A 1 385 ? -17.406 31.547 1.352 1 89.56 385 GLY A O 1
ATOM 2974 N N . ALA A 1 386 ? -15.273 31.5 0.887 1 85.88 386 ALA A N 1
ATOM 2975 C CA . ALA A 1 386 ? -15.352 30.375 -0.034 1 85.88 386 ALA A CA 1
ATOM 2976 C C . ALA A 1 386 ? -16.266 30.688 -1.215 1 85.88 386 ALA A C 1
ATOM 2978 O O . ALA A 1 386 ? -17.094 29.859 -1.599 1 85.88 386 ALA A O 1
ATOM 2979 N N . VAL A 1 387 ? -16.156 31.875 -1.697 1 89.94 387 VAL A N 1
ATOM 2980 C CA . VAL A 1 387 ? -16.891 32.281 -2.893 1 89.94 387 VAL A CA 1
ATOM 2981 C C . VAL A 1 387 ? -15.922 32.469 -4.059 1 89.94 387 VAL A C 1
ATOM 2983 O O . VAL A 1 387 ? -15.234 33.469 -4.148 1 89.94 387 VAL A O 1
ATOM 2986 N N . ALA A 1 388 ? -16.016 31.531 -4.938 1 92.31 388 ALA A N 1
ATOM 2987 C CA . ALA A 1 388 ? -15.078 31.5 -6.059 1 92.31 388 ALA A CA 1
ATOM 2988 C C . ALA A 1 388 ? -15.211 32.75 -6.918 1 92.31 388 ALA A C 1
ATOM 2990 O O . ALA A 1 388 ? -16.312 33.219 -7.188 1 92.31 388 ALA A O 1
ATOM 2991 N N . GLN A 1 389 ? -14.117 33.406 -7.215 1 95.25 389 GLN A N 1
ATOM 2992 C CA . GLN A 1 389 ? -14.023 34.5 -8.172 1 95.25 389 GLN A CA 1
ATOM 2993 C C . GLN A 1 389 ? -14.734 35.75 -7.648 1 95.25 389 GLN A C 1
ATOM 2995 O O . GLN A 1 389 ? -15.219 36.562 -8.438 1 95.25 389 GLN A O 1
ATOM 3000 N N . ALA A 1 390 ? -14.82 35.844 -6.367 1 96.44 390 ALA A N 1
ATOM 3001 C CA . ALA A 1 390 ? -15.5 36.969 -5.762 1 96.44 390 ALA A CA 1
ATOM 3002 C C . ALA A 1 390 ? -14.633 38.219 -5.844 1 96.44 390 ALA A C 1
ATOM 3004 O O . ALA A 1 390 ? -15.148 39.344 -5.844 1 96.44 390 ALA A O 1
ATOM 3005 N N . PHE A 1 391 ? -13.352 38.062 -5.816 1 98.44 391 PHE A N 1
ATOM 3006 C CA . PHE A 1 391 ? -12.453 39.188 -6.098 1 98.44 391 PHE A CA 1
ATOM 3007 C C . PHE A 1 391 ? -12.32 39.406 -7.598 1 98.44 391 PHE A C 1
ATOM 3009 O O . PHE A 1 391 ? -11.305 39.062 -8.195 1 98.44 391 PHE A O 1
ATOM 3016 N N . THR A 1 392 ? -13.281 40.094 -8.156 1 98.06 392 THR A N 1
ATOM 3017 C CA . THR A 1 392 ? -13.383 40.312 -9.594 1 98.06 392 THR A CA 1
ATOM 3018 C C . THR A 1 392 ? -12.344 41.344 -10.062 1 98.06 392 THR A C 1
ATOM 3020 O O . THR A 1 392 ? -11.664 41.969 -9.242 1 98.06 392 THR A O 1
ATOM 3023 N N . ARG A 1 393 ? -12.25 41.469 -11.469 1 98 393 ARG A N 1
ATOM 3024 C CA . ARG A 1 393 ? -11.383 42.5 -12.055 1 98 393 ARG A CA 1
ATOM 3025 C C . ARG A 1 393 ? -11.727 43.875 -11.516 1 98 393 ARG A C 1
ATOM 3027 O O . ARG A 1 393 ? -10.836 44.688 -11.227 1 98 393 ARG A O 1
ATOM 3034 N N . GLU A 1 394 ? -12.992 44.094 -11.375 1 98.56 394 GLU A N 1
ATOM 3035 C CA . GLU A 1 394 ? -13.469 45.375 -10.852 1 98.56 394 GLU A CA 1
ATOM 3036 C C . GLU A 1 394 ? -12.969 45.625 -9.43 1 98.56 394 GLU A C 1
ATOM 3038 O O . GLU A 1 394 ? -12.516 46.719 -9.102 1 98.56 394 GLU A O 1
ATOM 3043 N N . VAL A 1 395 ? -13.039 44.625 -8.625 1 98.69 395 VAL A N 1
ATOM 3044 C CA . VAL A 1 395 ? -12.625 44.719 -7.234 1 98.69 395 VAL A CA 1
ATOM 3045 C C . VAL A 1 395 ? -11.125 45 -7.156 1 98.69 395 VAL A C 1
ATOM 3047 O O . VAL A 1 395 ? -10.695 45.906 -6.457 1 98.69 395 VAL A O 1
ATOM 3050 N N . ILE A 1 396 ? -10.32 44.25 -7.859 1 98.75 396 ILE A N 1
ATOM 3051 C CA . ILE A 1 396 ? -8.867 44.344 -7.785 1 98.75 396 ILE A CA 1
ATOM 3052 C C . ILE A 1 396 ? -8.414 45.688 -8.383 1 98.75 396 ILE A C 1
ATOM 3054 O O . ILE A 1 396 ? -7.508 46.344 -7.863 1 98.75 396 ILE A O 1
ATOM 3058 N N . THR A 1 397 ? -9.07 46.094 -9.469 1 98.56 397 THR A N 1
ATOM 3059 C CA . THR A 1 397 ? -8.75 47.375 -10.078 1 98.56 397 THR A CA 1
ATOM 3060 C C . THR A 1 397 ? -9.07 48.531 -9.125 1 98.56 397 THR A C 1
ATOM 3062 O O . THR A 1 397 ? -8.32 49.5 -9.039 1 98.56 397 THR A O 1
ATOM 3065 N N . ALA A 1 398 ? -10.18 48.406 -8.469 1 98.62 398 ALA A N 1
ATOM 3066 C CA . ALA A 1 398 ? -10.539 49.438 -7.477 1 98.62 398 ALA A CA 1
ATOM 3067 C C . ALA A 1 398 ? -9.508 49.469 -6.352 1 98.62 398 ALA A C 1
ATOM 3069 O O . ALA A 1 398 ? -9.117 50.562 -5.914 1 98.62 398 ALA A O 1
ATOM 3070 N N . MET A 1 399 ? -9.07 48.344 -5.895 1 98.75 399 MET A N 1
ATOM 3071 C CA . MET A 1 399 ? -8.047 48.281 -4.855 1 98.75 399 MET A CA 1
ATOM 3072 C C . MET A 1 399 ? -6.758 48.938 -5.312 1 98.75 399 MET A C 1
ATOM 3074 O O . MET A 1 399 ? -6.102 49.625 -4.531 1 98.75 399 MET A O 1
ATOM 3078 N N . ALA A 1 400 ? -6.438 48.719 -6.547 1 98.25 400 ALA A N 1
ATOM 3079 C CA . ALA A 1 400 ? -5.207 49.281 -7.105 1 98.25 400 ALA A CA 1
ATOM 3080 C C . ALA A 1 400 ? -5.324 50.781 -7.285 1 98.25 400 ALA A C 1
ATOM 3082 O O . ALA A 1 400 ? -4.328 51.5 -7.203 1 98.25 400 ALA A O 1
ATOM 3083 N N . ARG A 1 401 ? -6.504 51.219 -7.555 1 98.12 401 ARG A N 1
ATOM 3084 C CA . ARG A 1 401 ? -6.73 52.656 -7.668 1 98.12 401 ARG A CA 1
ATOM 3085 C C . ARG A 1 401 ? -6.605 53.344 -6.312 1 98.12 401 ARG A C 1
ATOM 3087 O O . ARG A 1 401 ? -6.062 54.438 -6.215 1 98.12 401 ARG A O 1
ATOM 3094 N N . ILE A 1 402 ? -7.055 52.75 -5.273 1 97.56 402 ILE A N 1
ATOM 3095 C CA . ILE A 1 402 ? -7.129 53.281 -3.918 1 97.56 402 ILE A CA 1
ATOM 3096 C C . ILE A 1 402 ? -5.75 53.219 -3.264 1 97.56 402 ILE A C 1
ATOM 3098 O O . ILE A 1 402 ? -5.391 54.094 -2.465 1 97.56 402 ILE A O 1
ATOM 3102 N N . ASN A 1 403 ? -4.984 52.188 -3.584 1 97.81 403 ASN A N 1
ATOM 3103 C CA . ASN A 1 403 ? -3.721 51.906 -2.912 1 97.81 403 ASN A CA 1
ATOM 3104 C C . ASN A 1 403 ? -2.568 51.812 -3.908 1 97.81 403 ASN A C 1
ATOM 3106 O O . ASN A 1 403 ? -2.729 51.25 -4.988 1 97.81 403 ASN A O 1
ATOM 3110 N N . GLU A 1 404 ? -1.442 52.312 -3.545 1 97.44 404 GLU A N 1
ATOM 3111 C CA . GLU A 1 404 ? -0.251 52.125 -4.367 1 97.44 404 GLU A CA 1
ATOM 3112 C C . GLU A 1 404 ? 0.14 50.656 -4.441 1 97.44 404 GLU A C 1
ATOM 3114 O O . GLU A 1 404 ? 0.539 50.156 -5.5 1 97.44 404 GLU A O 1
ATOM 3119 N N . ARG A 1 405 ? 0.104 49.969 -3.357 1 97.88 405 ARG A N 1
ATOM 3120 C CA . ARG A 1 405 ? 0.328 48.531 -3.238 1 97.88 405 ARG A CA 1
ATOM 3121 C C . ARG A 1 405 ? -0.83 47.875 -2.514 1 97.88 405 ARG A C 1
ATOM 3123 O O . ARG A 1 405 ? -0.772 47.656 -1.3 1 97.88 405 ARG A O 1
ATOM 3130 N N . PRO A 1 406 ? -1.838 47.469 -3.262 1 98.38 406 PRO A N 1
ATOM 3131 C CA . PRO A 1 406 ? -2.998 46.875 -2.6 1 98.38 406 PRO A CA 1
ATOM 3132 C C . PRO A 1 406 ? -2.686 45.5 -1.997 1 98.38 406 PRO A C 1
ATOM 3134 O O . PRO A 1 406 ? -1.945 44.719 -2.592 1 98.38 406 PRO A O 1
ATOM 3137 N N . ILE A 1 407 ? -3.197 45.219 -0.812 1 98.62 407 ILE A N 1
ATOM 3138 C CA . ILE A 1 407 ? -3.072 43.938 -0.161 1 98.62 407 ILE A CA 1
ATOM 3139 C C . ILE A 1 407 ? -4.305 43.062 -0.467 1 98.62 407 ILE A C 1
ATOM 3141 O O . ILE A 1 407 ? -5.43 43.469 -0.156 1 98.62 407 ILE A O 1
ATOM 3145 N N . VAL A 1 408 ? -4.098 41.906 -1.113 1 98.69 408 VAL A N 1
ATOM 3146 C CA . VAL A 1 408 ? -5.176 41.031 -1.544 1 98.69 408 VAL A CA 1
ATOM 3147 C C . VAL A 1 408 ? -4.918 39.625 -1.039 1 98.69 408 VAL A C 1
ATOM 3149 O O . VAL A 1 408 ? -4.047 38.906 -1.557 1 98.69 408 VAL A O 1
ATOM 3152 N N . PHE A 1 409 ? -5.719 39.188 -0.059 1 98.56 409 PHE A N 1
ATOM 3153 C CA . PHE A 1 409 ? -5.602 37.812 0.484 1 98.56 409 PHE A CA 1
ATOM 3154 C C . PHE A 1 409 ? -6.797 36.969 0.082 1 98.56 409 PHE A C 1
ATOM 3156 O O . PHE A 1 409 ? -7.906 37.188 0.581 1 98.56 409 PHE A O 1
ATOM 3163 N N . ALA A 1 410 ? -6.574 36.094 -0.868 1 97.69 410 ALA A N 1
ATOM 3164 C CA . ALA A 1 410 ? -7.57 35.094 -1.268 1 97.69 410 ALA A CA 1
ATOM 3165 C C . ALA A 1 410 ? -7.371 33.781 -0.518 1 97.69 410 ALA A C 1
ATOM 3167 O O . ALA A 1 410 ? -6.758 32.844 -1.041 1 97.69 410 ALA A O 1
ATOM 3168 N N . LEU A 1 411 ? -8.016 33.625 0.654 1 95.38 411 LEU A N 1
ATOM 3169 C CA . LEU A 1 411 ? -7.566 32.594 1.601 1 95.38 411 LEU A CA 1
ATOM 3170 C C . LEU A 1 411 ? -8.484 31.391 1.57 1 95.38 411 LEU A C 1
ATOM 3172 O O . LEU A 1 411 ? -8.242 30.391 2.266 1 95.38 411 LEU A O 1
ATOM 3176 N N . SER A 1 412 ? -9.547 31.406 0.712 1 91.19 412 SER A N 1
ATOM 3177 C CA . SER A 1 412 ? -10.477 30.297 0.683 1 91.19 412 SER A CA 1
ATOM 3178 C C . SER A 1 412 ? -9.844 29.062 0.049 1 91.19 412 SER A C 1
ATOM 3180 O O . SER A 1 412 ? -8.992 29.172 -0.836 1 91.19 412 SER A O 1
ATOM 3182 N N . ASN A 1 413 ? -10.227 27.891 0.608 1 85.5 413 ASN A N 1
ATOM 3183 C CA . ASN A 1 413 ? -9.875 26.578 0.098 1 85.5 413 ASN A CA 1
ATOM 3184 C C . ASN A 1 413 ? -11.117 25.75 -0.228 1 85.5 413 ASN A C 1
ATOM 3186 O O . ASN A 1 413 ? -12.172 25.938 0.379 1 85.5 413 ASN A O 1
ATOM 3190 N N . PRO A 1 414 ? -10.984 24.891 -1.189 1 83.69 414 PRO A N 1
ATOM 3191 C CA . PRO A 1 414 ? -9.859 24.578 -2.078 1 83.69 414 PRO A CA 1
ATOM 3192 C C . PRO A 1 414 ? -9.719 25.594 -3.215 1 83.69 414 PRO A C 1
ATOM 3194 O O . PRO A 1 414 ? -10.359 26.641 -3.191 1 83.69 414 PRO A O 1
ATOM 3197 N N . THR A 1 415 ? -8.805 25.25 -4.129 1 84.81 415 THR A N 1
ATOM 3198 C CA . THR A 1 415 ? -8.477 26.156 -5.223 1 84.81 415 THR A CA 1
ATOM 3199 C C . THR A 1 415 ? -9.734 26.562 -5.988 1 84.81 415 THR A C 1
ATOM 3201 O O . THR A 1 415 ? -9.875 27.703 -6.402 1 84.81 415 THR A O 1
ATOM 3204 N N . SER A 1 416 ? -10.688 25.625 -6.043 1 86.81 416 SER A N 1
ATOM 3205 C CA . SER A 1 416 ? -11.914 25.875 -6.785 1 86.81 416 SER A CA 1
ATOM 3206 C C . SER A 1 416 ? -12.789 26.906 -6.078 1 86.81 416 SER A C 1
ATOM 3208 O O . SER A 1 416 ? -13.703 27.469 -6.68 1 86.81 416 SER A O 1
ATOM 3210 N N . LYS A 1 417 ? -12.492 27.281 -4.852 1 89.06 417 LYS A N 1
ATOM 3211 C CA . LYS A 1 417 ? -13.289 28.219 -4.059 1 89.06 417 LYS A CA 1
ATOM 3212 C C . LYS A 1 417 ? -12.523 29.5 -3.785 1 89.06 417 LYS A C 1
ATOM 3214 O O . LYS A 1 417 ? -13.023 30.391 -3.088 1 89.06 417 LYS A O 1
ATOM 3219 N N . ALA A 1 418 ? -11.344 29.641 -4.375 1 92.62 418 ALA A N 1
ATOM 3220 C CA . ALA A 1 418 ? -10.523 30.828 -4.137 1 92.62 418 ALA A CA 1
ATOM 3221 C C . ALA A 1 418 ? -11.211 32.094 -4.676 1 92.62 418 ALA A C 1
ATOM 3223 O O . ALA A 1 418 ? -11.812 32.062 -5.746 1 92.62 418 ALA A O 1
ATOM 3224 N N . GLU A 1 419 ? -11.086 33.219 -4.047 1 97 419 GLU A N 1
ATOM 3225 C CA . GLU A 1 419 ? -11.727 34.469 -4.43 1 97 419 GLU A CA 1
ATOM 3226 C C . GLU A 1 419 ? -11.141 35 -5.73 1 97 419 GLU A C 1
ATOM 3228 O O . GLU A 1 419 ? -11.805 35.75 -6.461 1 97 419 GLU A O 1
ATOM 3233 N N . CYS A 1 420 ? -9.938 34.75 -6.02 1 97.25 420 CYS A N 1
ATOM 3234 C CA . CYS A 1 420 ? -9.266 35 -7.289 1 97.25 420 CYS A CA 1
ATOM 3235 C C . CYS A 1 420 ? -7.973 34.188 -7.391 1 97.25 420 CYS A C 1
ATOM 3237 O O . CYS A 1 420 ? -7.5 33.625 -6.395 1 97.25 420 CYS A O 1
ATOM 3239 N N . THR A 1 421 ? -7.434 34.094 -8.594 1 96.88 421 THR A N 1
ATOM 3240 C CA . THR A 1 421 ? -6.145 33.438 -8.781 1 96.88 421 THR A CA 1
ATOM 3241 C C . THR A 1 421 ? -5.004 34.438 -8.609 1 96.88 421 THR A C 1
ATOM 3243 O O . THR A 1 421 ? -5.227 35.656 -8.609 1 96.88 421 THR A O 1
ATOM 3246 N N . ALA A 1 422 ? -3.832 33.875 -8.422 1 97.56 422 ALA A N 1
ATOM 3247 C CA . ALA A 1 422 ? -2.65 34.75 -8.359 1 97.56 422 ALA A CA 1
ATOM 3248 C C . ALA A 1 422 ? -2.477 35.531 -9.648 1 97.56 422 ALA A C 1
ATOM 3250 O O . ALA A 1 422 ? -2.176 36.75 -9.609 1 97.56 422 ALA A O 1
ATOM 3251 N N . GLU A 1 423 ? -2.658 34.875 -10.734 1 97.81 423 GLU A N 1
ATOM 3252 C CA . GLU A 1 423 ? -2.535 35.531 -12.031 1 97.81 423 GLU A CA 1
ATOM 3253 C C . GLU A 1 423 ? -3.492 36.719 -12.156 1 97.81 423 GLU A C 1
ATOM 3255 O O . GLU A 1 423 ? -3.105 37.781 -12.617 1 97.81 423 GLU A O 1
ATOM 3260 N N . GLN A 1 424 ? -4.68 36.5 -11.758 1 98.25 424 GLN A N 1
ATOM 3261 C CA . GLN A 1 424 ? -5.695 37.531 -11.812 1 98.25 424 GLN A CA 1
ATOM 3262 C C . GLN A 1 424 ? -5.32 38.719 -10.914 1 98.25 424 GLN A C 1
ATOM 3264 O O . GLN A 1 424 ? -5.387 39.875 -11.344 1 98.25 424 GLN A O 1
ATOM 3269 N N . ALA A 1 425 ? -4.914 38.469 -9.695 1 98.5 425 ALA A N 1
ATOM 3270 C CA . ALA A 1 425 ? -4.562 39.5 -8.742 1 98.5 425 ALA A CA 1
ATOM 3271 C C . ALA A 1 425 ? -3.414 40.375 -9.266 1 98.5 425 ALA A C 1
ATOM 3273 O O . ALA A 1 425 ? -3.471 41.594 -9.203 1 98.5 425 ALA A O 1
ATOM 3274 N N . TYR A 1 426 ? -2.393 39.719 -9.797 1 98.12 426 TYR A N 1
ATOM 3275 C CA . TYR A 1 426 ? -1.228 40.438 -10.305 1 98.12 426 TYR A CA 1
ATOM 3276 C C . TYR A 1 426 ? -1.564 41.188 -11.586 1 98.12 426 TYR A C 1
ATOM 3278 O O . TYR A 1 426 ? -1.212 42.344 -11.734 1 98.12 426 TYR A O 1
ATOM 3286 N N . ALA A 1 427 ? -2.234 40.5 -12.484 1 98.12 427 ALA A N 1
ATOM 3287 C CA . ALA A 1 427 ? -2.551 41.125 -13.773 1 98.12 427 ALA A CA 1
ATOM 3288 C C . ALA A 1 427 ? -3.465 42.344 -13.602 1 98.12 427 ALA A C 1
ATOM 3290 O O . ALA A 1 427 ? -3.219 43.375 -14.18 1 98.12 427 ALA A O 1
ATOM 3291 N N . TRP A 1 428 ? -4.48 42.188 -12.805 1 98.56 428 TRP A N 1
ATOM 3292 C CA . TRP A 1 428 ? -5.504 43.219 -12.695 1 98.56 428 TRP A CA 1
ATOM 3293 C C . TRP A 1 428 ? -5 44.406 -11.867 1 98.56 428 TRP A C 1
ATOM 3295 O O . TRP A 1 428 ? -5.59 45.469 -11.891 1 98.56 428 TRP A O 1
ATOM 3305 N N . SER A 1 429 ? -3.93 44.25 -11.078 1 98.38 429 SER A N 1
ATOM 3306 C CA . SER A 1 429 ? -3.314 45.312 -10.297 1 98.38 429 SER A CA 1
ATOM 3307 C C . SER A 1 429 ? -2.041 45.844 -10.961 1 98.38 429 SER A C 1
ATOM 3309 O O . SER A 1 429 ? -1.294 46.625 -10.367 1 98.38 429 SER A O 1
ATOM 3311 N N . GLU A 1 430 ? -1.757 45.312 -12.109 1 97 430 GLU A N 1
ATOM 3312 C CA . GLU A 1 430 ? -0.566 45.688 -12.859 1 97 430 GLU A CA 1
ATOM 3313 C C . GLU A 1 430 ? 0.707 45.375 -12.078 1 97 430 GLU A C 1
ATOM 3315 O O . GLU A 1 430 ? 1.622 46.188 -12.023 1 97 430 GLU A O 1
ATOM 3320 N N . GLY A 1 431 ? 0.669 44.281 -11.383 1 96.75 431 GLY A N 1
ATOM 3321 C CA . GLY A 1 431 ? 1.836 43.781 -10.68 1 96.75 431 GLY A CA 1
ATOM 3322 C C . GLY A 1 431 ? 2.037 44.406 -9.32 1 96.75 431 GLY A C 1
ATOM 3323 O O . GLY A 1 431 ? 3.037 44.156 -8.648 1 96.75 431 GLY A O 1
ATOM 3324 N N . ARG A 1 432 ? 1.143 45.156 -8.828 1 97.44 432 ARG A N 1
ATOM 3325 C CA . ARG A 1 432 ? 1.349 45.938 -7.617 1 97.44 432 ARG A CA 1
ATOM 3326 C C . ARG A 1 432 ? 0.781 45.219 -6.391 1 97.44 432 ARG A C 1
ATOM 3328 O O . ARG A 1 432 ? 1.111 45.594 -5.258 1 97.44 432 ARG A O 1
ATOM 3335 N N . ALA A 1 433 ? -0.036 44.219 -6.617 1 98.31 433 ALA A N 1
ATOM 3336 C CA . ALA A 1 433 ? -0.739 43.562 -5.512 1 98.31 433 ALA A CA 1
ATOM 3337 C C . ALA A 1 433 ? 0.229 42.781 -4.637 1 98.31 433 ALA A C 1
ATOM 3339 O O . ALA A 1 433 ? 1.13 42.094 -5.145 1 98.31 433 ALA A O 1
ATOM 3340 N N . LEU A 1 434 ? 0.132 42.969 -3.344 1 98.31 434 LEU A N 1
ATOM 3341 C CA . LEU A 1 434 ? 0.684 42.062 -2.365 1 98.31 434 LEU A CA 1
ATOM 3342 C C . LEU A 1 434 ? -0.297 40.906 -2.076 1 98.31 434 LEU A C 1
ATOM 3344 O O . LEU A 1 434 ? -1.305 41.125 -1.396 1 98.31 434 LEU A O 1
ATOM 3348 N N . PHE A 1 435 ? 0.057 39.719 -2.525 1 98.25 435 PHE A N 1
ATOM 3349 C CA . PHE A 1 435 ? -0.938 38.656 -2.672 1 98.25 435 PHE A CA 1
ATOM 3350 C C . PHE A 1 435 ? -0.575 37.438 -1.817 1 98.25 435 PHE A C 1
ATOM 3352 O O . PHE A 1 435 ? 0.594 37.062 -1.741 1 98.25 435 PHE A O 1
ATOM 3359 N N . ALA A 1 436 ? -1.534 36.938 -1.109 1 97.06 436 ALA A N 1
ATOM 3360 C CA . ALA A 1 436 ? -1.464 35.625 -0.452 1 97.06 436 ALA A CA 1
ATOM 3361 C C . ALA A 1 436 ? -2.738 34.844 -0.69 1 97.06 436 ALA A C 1
ATOM 3363 O O . ALA A 1 436 ? -3.805 35.406 -0.931 1 97.06 436 ALA A O 1
ATOM 3364 N N . SER A 1 437 ? -2.564 33.562 -0.702 1 95.12 437 SER A N 1
ATOM 3365 C CA . SER A 1 437 ? -3.707 32.719 -0.986 1 95.12 437 SER A CA 1
ATOM 3366 C C . SER A 1 437 ? -3.785 31.547 0.006 1 95.12 437 SER A C 1
ATOM 3368 O O . SER A 1 437 ? -2.799 31.234 0.671 1 95.12 437 SER A O 1
ATOM 3370 N N . GLY A 1 438 ? -5.016 31 0.151 1 90.31 438 GLY A N 1
ATOM 3371 C CA . GLY A 1 438 ? -5.215 29.781 0.921 1 90.31 438 GLY A CA 1
ATOM 3372 C C . GLY A 1 438 ? -5.008 28.516 0.108 1 90.31 438 GLY A C 1
ATOM 3373 O O . GLY A 1 438 ? -4.891 27.422 0.667 1 90.31 438 GLY A O 1
ATOM 3374 N N . SER A 1 439 ? -4.879 28.656 -1.179 1 87.69 439 SER A N 1
ATOM 3375 C CA . SER A 1 439 ? -4.684 27.547 -2.115 1 87.69 439 SER A CA 1
ATOM 3376 C C . SER A 1 439 ? -3.396 27.734 -2.914 1 87.69 439 SER A C 1
ATOM 3378 O O . SER A 1 439 ? -2.922 28.859 -3.096 1 87.69 439 SER A O 1
ATOM 3380 N N . PRO A 1 440 ? -2.883 26.594 -3.387 1 87.81 440 PRO A N 1
ATOM 3381 C CA . PRO A 1 440 ? -1.637 26.719 -4.145 1 87.81 440 PRO A CA 1
ATOM 3382 C C . PRO A 1 440 ? -1.852 27.297 -5.543 1 87.81 440 PRO A C 1
ATOM 3384 O O . PRO A 1 440 ? -2.842 26.984 -6.203 1 87.81 440 PRO A O 1
ATOM 3387 N N . PHE A 1 441 ? -0.928 28.219 -5.953 1 92.12 441 PHE A N 1
ATOM 3388 C CA . PHE A 1 441 ? -0.881 28.75 -7.309 1 92.12 441 PHE A CA 1
ATOM 3389 C C . PHE A 1 441 ? 0.537 28.688 -7.863 1 92.12 441 PHE A C 1
ATOM 3391 O O . PHE A 1 441 ? 1.509 28.828 -7.121 1 92.12 441 PHE A O 1
ATOM 3398 N N . ASP A 1 442 ? 0.656 28.547 -9.141 1 91.69 442 ASP A N 1
ATOM 3399 C CA . ASP A 1 442 ? 1.953 28.562 -9.812 1 91.69 442 ASP A CA 1
ATOM 3400 C C . ASP A 1 442 ? 2.537 29.969 -9.867 1 91.69 442 ASP A C 1
ATOM 3402 O O . ASP A 1 442 ? 1.802 30.953 -9.773 1 91.69 442 ASP A O 1
ATOM 3406 N N . PRO A 1 443 ? 3.863 30.016 -9.961 1 96.19 443 PRO A N 1
ATOM 3407 C CA . PRO A 1 443 ? 4.465 31.344 -10.195 1 96.19 443 PRO A CA 1
ATOM 3408 C C . PRO A 1 443 ? 3.883 32.031 -11.422 1 96.19 443 PRO A C 1
ATOM 3410 O O . PRO A 1 443 ? 3.461 31.391 -12.375 1 96.19 443 PRO A O 1
ATOM 3413 N N . VAL A 1 444 ? 3.846 33.312 -11.352 1 97.62 444 VAL A N 1
ATOM 3414 C CA . VAL A 1 444 ? 3.277 34.125 -12.422 1 97.62 444 VAL A CA 1
ATOM 3415 C C . VAL A 1 444 ? 4.344 35.062 -12.977 1 97.62 444 VAL A C 1
ATOM 3417 O O . VAL A 1 444 ? 5.066 35.719 -12.219 1 97.62 444 VAL A O 1
ATOM 3420 N N . VAL A 1 445 ? 4.516 35.031 -14.266 1 97.62 445 VAL A N 1
ATOM 3421 C CA . VAL A 1 445 ? 5.402 35.969 -14.93 1 97.62 445 VAL A CA 1
ATOM 3422 C C . VAL A 1 445 ? 4.578 37.094 -15.547 1 97.62 445 VAL A C 1
ATOM 3424 O O . VAL A 1 445 ? 3.678 36.844 -16.359 1 97.62 445 VAL A O 1
ATOM 3427 N N . LEU A 1 446 ? 4.836 38.312 -15.125 1 96.38 446 LEU A N 1
ATOM 3428 C CA . LEU A 1 446 ? 4.168 39.5 -15.633 1 96.38 446 LEU A CA 1
ATOM 3429 C C . LEU A 1 446 ? 5.184 40.594 -15.961 1 96.38 446 LEU A C 1
ATOM 3431 O O . LEU A 1 446 ? 5.945 41.031 -15.094 1 96.38 446 LEU A O 1
ATOM 3435 N N . ASP A 1 447 ? 5.215 41 -17.234 1 93.81 447 ASP A N 1
ATOM 3436 C CA . ASP A 1 447 ? 6.098 42.062 -17.719 1 93.81 447 ASP A CA 1
ATOM 3437 C C . ASP A 1 447 ? 7.547 41.781 -17.328 1 93.81 447 ASP A C 1
ATOM 3439 O O . ASP A 1 447 ? 8.227 42.688 -16.812 1 93.81 447 ASP A O 1
ATOM 3443 N N . GLY A 1 448 ? 8.023 40.531 -17.344 1 94 448 GLY A N 1
ATOM 3444 C CA . GLY A 1 448 ? 9.406 40.156 -17.109 1 94 448 GLY A CA 1
ATOM 3445 C C . GLY A 1 448 ? 9.719 39.875 -15.648 1 94 448 GLY A C 1
ATOM 3446 O O . GLY A 1 448 ? 10.797 39.375 -15.32 1 94 448 GLY A O 1
ATOM 3447 N N . GLN A 1 449 ? 8.781 40.25 -14.836 1 94.69 449 GLN A N 1
ATOM 3448 C CA . GLN A 1 449 ? 8.969 39.969 -13.414 1 94.69 449 GLN A CA 1
ATOM 3449 C C . GLN A 1 449 ? 8.281 38.656 -13.008 1 94.69 449 GLN A C 1
ATOM 3451 O O . GLN A 1 449 ? 7.141 38.406 -13.406 1 94.69 449 GLN A O 1
ATOM 3456 N N . ARG A 1 450 ? 9.062 37.812 -12.234 1 96.19 450 ARG A N 1
ATOM 3457 C CA . ARG A 1 450 ? 8.523 36.531 -11.75 1 96.19 450 ARG A CA 1
ATOM 3458 C C . ARG A 1 450 ? 8.008 36.656 -10.32 1 96.19 450 ARG A C 1
ATOM 3460 O O . ARG A 1 450 ? 8.75 37.062 -9.422 1 96.19 450 ARG A O 1
ATOM 3467 N N . PHE A 1 451 ? 6.684 36.406 -10.141 1 97.62 451 PHE A N 1
ATOM 3468 C CA . PHE A 1 451 ? 6.055 36.406 -8.828 1 97.62 451 PHE A CA 1
ATOM 3469 C C . PHE A 1 451 ? 5.832 35 -8.336 1 97.62 451 PHE A C 1
ATOM 3471 O O . PHE A 1 451 ? 5.445 34.125 -9.109 1 97.62 451 PHE A O 1
ATOM 3478 N N . VAL A 1 452 ? 6.133 34.75 -7.023 1 96.44 452 VAL A N 1
ATOM 3479 C CA . VAL A 1 452 ? 5.906 33.438 -6.406 1 96.44 452 VAL A CA 1
ATOM 3480 C C . VAL A 1 452 ? 4.871 33.562 -5.289 1 96.44 452 VAL A C 1
ATOM 3482 O O . VAL A 1 452 ? 5.227 33.781 -4.129 1 96.44 452 VAL A O 1
ATOM 3485 N N . PRO A 1 453 ? 3.611 33.406 -5.734 1 94.88 453 PRO A N 1
ATOM 3486 C CA . PRO A 1 453 ? 2.574 33.469 -4.703 1 94.88 453 PRO A CA 1
ATOM 3487 C C . PRO A 1 453 ? 2.625 32.281 -3.738 1 94.88 453 PRO A C 1
ATOM 3489 O O . PRO A 1 453 ? 2.387 31.141 -4.141 1 94.88 453 PRO A O 1
ATOM 3492 N N . ARG A 1 454 ? 3.018 32.469 -2.49 1 92.31 454 ARG A N 1
ATOM 3493 C CA . ARG A 1 454 ? 3.053 31.359 -1.52 1 92.31 454 ARG A CA 1
ATOM 3494 C C . ARG A 1 454 ? 1.767 31.328 -0.701 1 92.31 454 ARG A C 1
ATOM 3496 O O . ARG A 1 454 ? 1.188 32.375 -0.386 1 92.31 454 ARG A O 1
ATOM 3503 N N . GLN A 1 455 ? 1.424 30.156 -0.364 1 90.75 455 GLN A N 1
ATOM 3504 C CA . GLN A 1 455 ? 0.194 29.922 0.384 1 90.75 455 GLN A CA 1
ATOM 3505 C C . GLN A 1 455 ? 0.344 30.344 1.84 1 90.75 455 GLN A C 1
ATOM 3507 O O . GLN A 1 455 ? 1.361 30.062 2.477 1 90.75 455 GLN A O 1
ATOM 3512 N N . GLY A 1 456 ? -0.667 31.203 2.266 1 93 456 GLY A N 1
ATOM 3513 C CA . GLY A 1 456 ? -0.785 31.422 3.699 1 93 456 GLY A CA 1
ATOM 3514 C C . GLY A 1 456 ? -1.396 30.25 4.438 1 93 456 GLY A C 1
ATOM 3515 O O . GLY A 1 456 ? -2.531 30.328 4.914 1 93 456 GLY A O 1
ATOM 3516 N N . ASN A 1 457 ? -0.646 29.219 4.59 1 90 457 ASN A N 1
ATOM 3517 C CA . ASN A 1 457 ? -1.09 27.969 5.188 1 90 457 ASN A CA 1
ATOM 3518 C C . ASN A 1 457 ? -0.828 27.938 6.691 1 90 457 ASN A C 1
ATOM 3520 O O . ASN A 1 457 ? 0.246 28.328 7.145 1 90 457 ASN A O 1
ATOM 3524 N N . ASN A 1 458 ? -1.813 27.391 7.371 1 94.38 458 ASN A N 1
ATOM 3525 C CA . ASN A 1 458 ? -1.689 27.328 8.82 1 94.38 458 ASN A CA 1
ATOM 3526 C C . ASN A 1 458 ? -0.515 26.453 9.25 1 94.38 458 ASN A C 1
ATOM 3528 O O . ASN A 1 458 ? -0.073 26.516 10.398 1 94.38 458 ASN A O 1
ATOM 3532 N N . SER A 1 459 ? 0.031 25.719 8.344 1 95.06 459 SER A N 1
ATOM 3533 C CA . SER A 1 459 ? 1.134 24.828 8.664 1 95.06 459 SER A CA 1
ATOM 3534 C C . SER A 1 459 ? 2.393 25.609 9.031 1 95.06 459 SER A C 1
ATOM 3536 O O . SER A 1 459 ? 3.312 25.047 9.641 1 95.06 459 SER A O 1
ATOM 3538 N N . TYR A 1 460 ? 2.395 26.906 8.742 1 96.75 460 TYR A N 1
ATOM 3539 C CA . TYR A 1 460 ? 3.502 27.75 9.188 1 96.75 460 TYR A CA 1
ATOM 3540 C C . TYR A 1 460 ? 3.416 28.016 10.68 1 96.75 460 TYR A C 1
ATOM 3542 O O . TYR A 1 460 ? 4.418 28.359 11.312 1 96.75 460 TYR A O 1
ATOM 3550 N N . ILE A 1 461 ? 2.197 27.875 11.227 1 98.31 461 ILE A N 1
ATOM 3551 C CA . ILE A 1 461 ? 1.954 28.375 12.57 1 98.31 461 ILE A CA 1
ATOM 3552 C C . ILE A 1 461 ? 1.785 27.203 13.539 1 98.31 461 ILE A C 1
ATOM 3554 O O . ILE A 1 461 ? 2.605 27 14.438 1 98.31 461 ILE A O 1
ATOM 3558 N N . PHE A 1 462 ? 0.808 26.328 13.297 1 98.44 462 PHE A N 1
ATOM 3559 C CA . PHE A 1 462 ? 0.337 25.438 14.352 1 98.44 462 PHE A CA 1
ATOM 3560 C C . PHE A 1 462 ? 1.424 24.438 14.742 1 98.44 462 PHE A C 1
ATOM 3562 O O . PHE A 1 462 ? 1.534 24.062 15.906 1 98.44 462 PHE A O 1
ATOM 3569 N N . PRO A 1 463 ? 2.24 23.906 13.82 1 98.56 463 PRO A N 1
ATOM 3570 C CA . PRO A 1 463 ? 3.266 22.969 14.305 1 98.56 463 PRO A CA 1
ATOM 3571 C C . PRO A 1 463 ? 4.246 23.625 15.273 1 98.56 463 PRO A C 1
ATOM 3573 O O . PRO A 1 463 ? 4.539 23.078 16.328 1 98.56 463 PRO A O 1
ATOM 3576 N N . GLY A 1 464 ? 4.758 24.844 14.898 1 98.75 464 GLY A N 1
ATOM 3577 C CA . GLY A 1 464 ? 5.656 25.547 15.789 1 98.75 464 GLY A CA 1
ATOM 3578 C C . GLY A 1 464 ? 5 25.953 17.094 1 98.75 464 GLY A C 1
ATOM 3579 O O . GLY A 1 464 ? 5.609 25.844 18.156 1 98.75 464 GLY A O 1
ATOM 3580 N N . LEU A 1 465 ? 3.801 26.469 16.953 1 98.81 465 LEU A N 1
ATOM 3581 C CA . LEU A 1 465 ? 3.035 26.844 18.156 1 98.81 465 LEU A CA 1
ATOM 3582 C C . LEU A 1 465 ? 2.855 25.641 19.062 1 98.81 465 LEU A C 1
ATOM 3584 O O . LEU A 1 465 ? 3.123 25.719 20.266 1 98.81 465 LEU A O 1
ATOM 3588 N N . GLY A 1 466 ? 2.441 24.516 18.5 1 98.81 466 GLY A N 1
ATOM 3589 C CA . GLY A 1 466 ? 2.268 23.297 19.266 1 98.81 466 GLY A CA 1
ATOM 3590 C C . GLY A 1 466 ? 3.551 22.812 19.906 1 98.81 466 GLY A C 1
ATOM 3591 O O . GLY A 1 466 ? 3.545 22.391 21.078 1 98.81 466 GLY A O 1
ATOM 3592 N N . LEU A 1 467 ? 4.648 22.828 19.141 1 98.75 467 LEU A N 1
ATOM 3593 C CA . LEU A 1 467 ? 5.941 22.438 19.703 1 98.75 467 LEU A CA 1
ATOM 3594 C C . LEU A 1 467 ? 6.289 23.297 20.906 1 98.75 467 LEU A C 1
ATOM 3596 O O . LEU A 1 467 ? 6.781 22.781 21.922 1 98.75 467 LEU A O 1
ATOM 3600 N N . GLY A 1 468 ? 6.082 24.625 20.828 1 98.88 468 GLY A N 1
ATOM 3601 C CA . GLY A 1 468 ? 6.34 25.516 21.938 1 98.88 468 GLY A CA 1
ATOM 3602 C C . GLY A 1 468 ? 5.512 25.188 23.172 1 98.88 468 GLY A C 1
ATOM 3603 O O . GLY A 1 468 ? 6.039 25.125 24.281 1 98.88 468 GLY A O 1
ATOM 3604 N N . LEU A 1 469 ? 4.215 24.984 22.984 1 98.88 469 LEU A N 1
ATOM 3605 C CA . LEU A 1 469 ? 3.316 24.625 24.078 1 98.88 469 LEU A CA 1
ATOM 3606 C C . LEU A 1 469 ? 3.754 23.328 24.734 1 98.88 469 LEU A C 1
ATOM 3608 O O . LEU A 1 469 ? 3.801 23.234 25.969 1 98.88 469 LEU A O 1
ATOM 3612 N N . ILE A 1 470 ? 4.039 22.297 23.906 1 98.69 470 ILE A N 1
ATOM 3613 C CA . ILE A 1 470 ? 4.418 20.969 24.391 1 98.69 470 ILE A CA 1
ATOM 3614 C C . ILE A 1 470 ? 5.738 21.062 25.141 1 98.69 470 ILE A C 1
ATOM 3616 O O . ILE A 1 470 ? 5.875 20.484 26.234 1 98.69 470 ILE A O 1
ATOM 3620 N N . ALA A 1 471 ? 6.703 21.797 24.609 1 98.38 471 ALA A N 1
ATOM 3621 C CA . ALA A 1 471 ? 8.062 21.859 25.141 1 98.38 471 ALA A CA 1
ATOM 3622 C C . ALA A 1 471 ? 8.062 22.422 26.562 1 98.38 471 ALA A C 1
ATOM 3624 O O . ALA A 1 471 ? 8.836 21.969 27.406 1 98.38 471 ALA A O 1
ATOM 3625 N N . VAL A 1 472 ? 7.223 23.375 26.828 1 98.44 472 VAL A N 1
ATOM 3626 C CA . VAL A 1 472 ? 7.277 24.031 28.141 1 98.44 472 VAL A CA 1
ATOM 3627 C C . VAL A 1 472 ? 6.082 23.594 28.984 1 98.44 472 VAL A C 1
ATOM 3629 O O . VAL A 1 472 ? 5.824 24.172 30.047 1 98.44 472 VAL A O 1
ATOM 3632 N N . GLN A 1 473 ? 5.336 22.578 28.484 1 98.25 473 GLN A N 1
ATOM 3633 C CA . GLN A 1 473 ? 4.156 22.078 29.188 1 98.25 473 GLN A CA 1
ATOM 3634 C C . GLN A 1 473 ? 3.24 23.234 29.594 1 98.25 473 GLN A C 1
ATOM 3636 O O . GLN A 1 473 ? 2.881 23.375 30.766 1 98.25 473 GLN A O 1
ATOM 3641 N N . ALA A 1 474 ? 2.891 24.031 28.562 1 98.69 474 ALA A N 1
ATOM 3642 C CA . ALA A 1 474 ? 2.07 25.219 28.812 1 98.69 474 ALA A CA 1
ATOM 3643 C C . ALA A 1 474 ? 0.701 24.828 29.359 1 98.69 474 ALA A C 1
ATOM 3645 O O . ALA A 1 474 ? 0.107 23.844 28.938 1 98.69 474 ALA A O 1
ATOM 3646 N N . LEU A 1 475 ? 0.147 25.594 30.203 1 98.12 475 LEU A N 1
ATOM 3647 C CA . LEU A 1 475 ? -1.138 25.328 30.844 1 98.12 475 LEU A CA 1
ATOM 3648 C C . LEU A 1 475 ? -2.291 25.781 29.938 1 98.12 475 LEU A C 1
ATOM 3650 O O . LEU A 1 475 ? -3.398 25.25 30.047 1 98.12 475 LEU A O 1
ATOM 3654 N N . ARG A 1 476 ? -1.985 26.828 29.156 1 98.19 476 ARG A N 1
ATOM 3655 C CA . ARG A 1 476 ? -2.977 27.391 28.25 1 98.19 476 ARG A CA 1
ATOM 3656 C C . ARG A 1 476 ? -2.316 27.906 26.969 1 98.19 476 ARG A C 1
ATOM 3658 O O . ARG A 1 476 ? -1.112 28.172 26.953 1 98.19 476 ARG A O 1
ATOM 3665 N N . ALA A 1 477 ? -3.109 28.047 25.953 1 98.38 477 ALA A N 1
ATOM 3666 C CA . ALA A 1 477 ? -2.732 28.766 24.734 1 98.38 477 ALA A CA 1
ATOM 3667 C C . ALA A 1 477 ? -3.426 30.125 24.672 1 98.38 477 ALA A C 1
ATOM 3669 O O . ALA A 1 477 ? -4.656 30.203 24.656 1 98.38 477 ALA A O 1
ATOM 3670 N N . THR A 1 478 ? -2.672 31.141 24.641 1 97.06 478 THR A N 1
ATOM 3671 C CA . THR A 1 478 ? -3.244 32.469 24.75 1 97.06 478 THR A CA 1
ATOM 3672 C C . THR A 1 478 ? -3.143 33.219 23.438 1 97.06 478 THR A C 1
ATOM 3674 O O . THR A 1 478 ? -2.381 32.844 22.547 1 97.06 478 THR A O 1
ATOM 3677 N N . ASP A 1 479 ? -3.906 34.281 23.312 1 94.44 479 ASP A N 1
ATOM 3678 C CA . ASP A 1 479 ? -3.85 35.125 22.125 1 94.44 479 ASP A CA 1
ATOM 3679 C C . ASP A 1 479 ? -2.467 35.75 21.953 1 94.44 479 ASP A C 1
ATOM 3681 O O . ASP A 1 479 ? -2.004 35.969 20.828 1 94.44 479 ASP A O 1
ATOM 3685 N N . ALA A 1 480 ? -1.842 36.094 23.062 1 96.44 480 ALA A N 1
ATOM 3686 C CA . ALA A 1 480 ? -0.489 36.625 23.016 1 96.44 480 ALA A CA 1
ATOM 3687 C C . ALA A 1 480 ? 0.483 35.656 22.375 1 96.44 480 ALA A C 1
ATOM 3689 O O . ALA A 1 480 ? 1.416 36.031 21.672 1 96.44 480 ALA A O 1
ATOM 3690 N N . MET A 1 481 ? 0.295 34.406 22.641 1 98.25 481 MET A N 1
ATOM 3691 C CA . MET A 1 481 ? 1.134 33.375 22.047 1 98.25 481 MET A CA 1
ATOM 3692 C C . MET A 1 481 ? 0.933 33.312 20.531 1 98.25 481 MET A C 1
ATOM 3694 O O . MET A 1 481 ? 1.894 33.156 19.781 1 98.25 481 MET A O 1
ATOM 3698 N N . PHE A 1 482 ? -0.322 33.469 20.094 1 98.25 482 PHE A N 1
ATOM 3699 C CA . PHE A 1 482 ? -0.603 33.469 18.656 1 98.25 482 PHE A CA 1
ATOM 3700 C C . PHE A 1 482 ? -0.019 34.719 18.016 1 98.25 482 PHE A C 1
ATOM 3702 O O . PHE A 1 482 ? 0.475 34.688 16.891 1 98.25 482 PHE A O 1
ATOM 3709 N N . MET A 1 483 ? -0.079 35.844 18.688 1 96.81 483 MET A N 1
ATOM 3710 C CA . MET A 1 483 ? 0.533 37.094 18.188 1 96.81 483 MET A CA 1
ATOM 3711 C C . MET A 1 483 ? 2.043 36.906 18.062 1 96.81 483 MET A C 1
ATOM 3713 O O . MET A 1 483 ? 2.631 37.344 17.062 1 96.81 483 MET A O 1
ATOM 3717 N N . ALA A 1 484 ? 2.609 36.312 19.062 1 98.19 484 ALA A N 1
ATOM 3718 C CA . ALA A 1 484 ? 4.047 36.062 19.016 1 98.19 484 ALA A CA 1
ATOM 3719 C C . ALA A 1 484 ? 4.402 35.156 17.844 1 98.19 484 ALA A C 1
ATOM 3721 O O . ALA A 1 484 ? 5.426 35.344 17.188 1 98.19 484 ALA A O 1
ATOM 3722 N N . ALA A 1 485 ? 3.619 34.125 17.641 1 98.75 485 ALA A N 1
ATOM 3723 C CA . ALA A 1 485 ? 3.826 33.219 16.516 1 98.75 485 ALA A CA 1
ATOM 3724 C C . ALA A 1 485 ? 3.748 33.969 15.195 1 98.75 485 ALA A C 1
ATOM 3726 O O . ALA A 1 485 ? 4.582 33.75 14.305 1 98.75 485 ALA A O 1
ATOM 3727 N N . ALA A 1 486 ? 2.74 34.812 15.031 1 98.5 486 ALA A N 1
ATOM 3728 C CA . ALA A 1 486 ? 2.561 35.625 13.812 1 98.5 486 ALA A CA 1
ATOM 3729 C C . ALA A 1 486 ? 3.77 36.5 13.555 1 98.5 486 ALA A C 1
ATOM 3731 O O . ALA A 1 486 ? 4.262 36.594 12.422 1 98.5 486 ALA A O 1
ATOM 3732 N N . ARG A 1 487 ? 4.219 37.188 14.594 1 97.94 487 ARG A N 1
ATOM 3733 C CA . ARG A 1 487 ? 5.367 38.062 14.461 1 97.94 487 ARG A CA 1
ATOM 3734 C C . ARG A 1 487 ? 6.625 37.281 14.102 1 97.94 487 ARG A C 1
ATOM 3736 O O . ARG A 1 487 ? 7.41 37.719 13.258 1 97.94 487 ARG A O 1
ATOM 3743 N N . ALA A 1 488 ? 6.789 36.125 14.773 1 98.56 488 ALA A N 1
ATOM 3744 C CA . ALA A 1 488 ? 7.941 35.281 14.477 1 98.56 488 ALA A CA 1
ATOM 3745 C C . ALA A 1 488 ? 7.926 34.844 13.016 1 98.56 488 ALA A C 1
ATOM 3747 O O . ALA A 1 488 ? 8.969 34.781 12.367 1 98.56 488 ALA A O 1
ATOM 3748 N N . LEU A 1 489 ? 6.766 34.438 12.523 1 98.69 489 LEU A N 1
ATOM 3749 C CA . LEU A 1 489 ? 6.641 34.031 11.125 1 98.69 489 LEU A CA 1
ATOM 3750 C C . LEU A 1 489 ? 6.969 35.188 10.195 1 98.69 489 LEU A C 1
ATOM 3752 O O . LEU A 1 489 ? 7.723 35.031 9.234 1 98.69 489 LEU A O 1
ATOM 3756 N N . ALA A 1 490 ? 6.434 36.344 10.477 1 98.12 490 ALA A N 1
ATOM 3757 C CA . ALA A 1 490 ? 6.699 37.531 9.656 1 98.12 490 ALA A CA 1
ATOM 3758 C C . ALA A 1 490 ? 8.188 37.875 9.641 1 98.12 490 ALA A C 1
ATOM 3760 O O . ALA A 1 490 ? 8.742 38.25 8.602 1 98.12 490 ALA A O 1
ATOM 3761 N N . ASP A 1 491 ? 8.82 37.688 10.773 1 97.69 491 ASP A N 1
ATOM 3762 C CA . ASP A 1 491 ? 10.242 38 10.914 1 97.69 491 ASP A CA 1
ATOM 3763 C C . ASP A 1 491 ? 11.102 37 10.141 1 97.69 491 ASP A C 1
ATOM 3765 O O . ASP A 1 491 ? 12.25 37.281 9.812 1 97.69 491 ASP A O 1
ATOM 3769 N N . SER A 1 492 ? 10.539 35.875 9.844 1 97.81 492 SER A N 1
ATOM 3770 C CA . SER A 1 492 ? 11.281 34.844 9.141 1 97.81 492 SER A CA 1
ATOM 3771 C C . SER A 1 492 ? 11.273 35.094 7.633 1 97.81 492 SER A C 1
ATOM 3773 O O . SER A 1 492 ? 12.031 34.438 6.891 1 97.81 492 SER A O 1
ATOM 3775 N N . VAL A 1 493 ? 10.445 35.969 7.145 1 98.12 493 VAL A N 1
ATOM 3776 C CA . VAL A 1 493 ? 10.391 36.312 5.727 1 98.12 493 VAL A CA 1
ATOM 3777 C C . VAL A 1 493 ? 11.602 37.156 5.363 1 98.12 493 VAL A C 1
ATOM 3779 O O . VAL A 1 493 ? 11.859 38.188 5.988 1 98.12 493 VAL A O 1
ATOM 3782 N N . GLN A 1 494 ? 12.32 36.781 4.379 1 97.44 494 GLN A N 1
ATOM 3783 C CA . GLN A 1 494 ? 13.547 37.469 3.971 1 97.44 494 GLN A CA 1
ATOM 3784 C C . GLN A 1 494 ? 13.273 38.438 2.838 1 97.44 494 GLN A C 1
ATOM 3786 O O . GLN A 1 494 ? 12.266 38.344 2.141 1 97.44 494 GLN A O 1
ATOM 3791 N N . PRO A 1 495 ? 14.227 39.375 2.715 1 97.06 495 PRO A N 1
ATOM 3792 C CA . PRO A 1 495 ? 14.07 40.344 1.606 1 97.06 495 PRO A CA 1
ATOM 3793 C C . PRO A 1 495 ? 13.93 39.625 0.254 1 97.06 495 PRO A C 1
ATOM 3795 O O . PRO A 1 495 ? 13.141 40.062 -0.589 1 97.06 495 PRO A O 1
ATOM 3798 N N . ALA A 1 496 ? 14.656 38.531 0.106 1 96.38 496 ALA A N 1
ATOM 3799 C CA . ALA A 1 496 ? 14.586 37.812 -1.148 1 96.38 496 ALA A CA 1
ATOM 3800 C C . ALA A 1 496 ? 13.188 37.25 -1.373 1 96.38 496 ALA A C 1
ATOM 3802 O O . ALA A 1 496 ? 12.719 37.125 -2.512 1 96.38 496 ALA A O 1
ATOM 3803 N N . ASP A 1 497 ? 12.484 36.875 -0.328 1 97.31 497 ASP A N 1
ATOM 3804 C CA . ASP A 1 497 ? 11.102 36.406 -0.427 1 97.31 497 ASP A CA 1
ATOM 3805 C C . ASP A 1 497 ? 10.195 37.531 -0.919 1 97.31 497 ASP A C 1
ATOM 3807 O O . ASP A 1 497 ? 9.414 37.344 -1.859 1 97.31 497 ASP A O 1
ATOM 3811 N N . LEU A 1 498 ? 10.32 38.719 -0.339 1 96.75 498 LEU A N 1
ATOM 3812 C CA . LEU A 1 498 ? 9.477 39.875 -0.667 1 96.75 498 LEU A CA 1
ATOM 3813 C C . LEU A 1 498 ? 9.727 40.344 -2.098 1 96.75 498 LEU A C 1
ATOM 3815 O O . LEU A 1 498 ? 8.805 40.781 -2.777 1 96.75 498 LEU A O 1
ATOM 3819 N N . GLU A 1 499 ? 10.953 40.156 -2.523 1 95.38 499 GLU A N 1
ATOM 3820 C CA . GLU A 1 499 ? 11.328 40.594 -3.867 1 95.38 499 GLU A CA 1
ATOM 3821 C C . GLU A 1 499 ? 10.578 39.812 -4.93 1 95.38 499 GLU A C 1
ATOM 3823 O O . GLU A 1 499 ? 10.273 40.312 -6.004 1 95.38 499 GLU A O 1
ATOM 3828 N N . GLN A 1 500 ? 10.258 38.625 -4.598 1 95.88 500 GLN A N 1
ATOM 3829 C CA . GLN A 1 500 ? 9.539 37.812 -5.57 1 95.88 500 GLN A CA 1
ATOM 3830 C C . GLN A 1 500 ? 8.047 37.781 -5.266 1 95.88 500 GLN A C 1
ATOM 3832 O O . GLN A 1 500 ? 7.328 36.906 -5.746 1 95.88 500 GLN A O 1
ATOM 3837 N N . GLY A 1 501 ? 7.629 38.625 -4.422 1 96 501 GLY A N 1
ATOM 3838 C CA . GLY A 1 501 ? 6.207 38.812 -4.148 1 96 501 GLY A CA 1
ATOM 3839 C C . GLY A 1 501 ? 5.691 37.844 -3.092 1 96 501 GLY A C 1
ATOM 3840 O O . GLY A 1 501 ? 4.488 37.781 -2.828 1 96 501 GLY A O 1
ATOM 3841 N N . SER A 1 502 ? 6.594 37.062 -2.406 1 97.38 502 SER A N 1
ATOM 3842 C CA . SER A 1 502 ? 6.176 36.125 -1.39 1 97.38 502 SER A CA 1
ATOM 3843 C C . SER A 1 502 ? 6.059 36.781 -0.021 1 97.38 502 SER A C 1
ATOM 3845 O O . SER A 1 502 ? 6.984 37.438 0.433 1 97.38 502 SER A O 1
ATOM 3847 N N . LEU A 1 503 ? 4.945 36.562 0.569 1 98.12 503 LEU A N 1
ATOM 3848 C CA . LEU A 1 503 ? 4.715 37.156 1.884 1 98.12 503 LEU A CA 1
ATOM 3849 C C . LEU A 1 503 ? 5.008 36.156 2.99 1 98.12 503 LEU A C 1
ATOM 3851 O O . LEU A 1 503 ? 4.832 36.438 4.172 1 98.12 503 LEU A O 1
ATOM 3855 N N . PHE A 1 504 ? 5.398 34.938 2.68 1 97.69 504 PHE A N 1
ATOM 3856 C CA . PHE A 1 504 ? 5.758 33.844 3.588 1 97.69 504 PHE A CA 1
ATOM 3857 C C . PHE A 1 504 ? 7.086 33.219 3.182 1 97.69 504 PHE A C 1
ATOM 3859 O O . PHE A 1 504 ? 7.496 33.312 2.021 1 97.69 504 PHE A O 1
ATOM 3866 N N . PRO A 1 505 ? 7.801 32.625 4.082 1 96.62 505 PRO A N 1
ATOM 3867 C CA . PRO A 1 505 ? 9.062 31.969 3.729 1 96.62 505 PRO A CA 1
ATOM 3868 C C . PRO A 1 505 ? 8.867 30.688 2.906 1 96.62 505 PRO A C 1
ATOM 3870 O O . PRO A 1 505 ? 7.742 30.188 2.809 1 96.62 505 PRO A O 1
ATOM 3873 N N . ALA A 1 506 ? 9.992 30.266 2.338 1 93.62 506 ALA A N 1
ATOM 3874 C CA . ALA A 1 506 ? 9.961 29.016 1.6 1 93.62 506 ALA A CA 1
ATOM 3875 C C . ALA A 1 506 ? 9.664 27.844 2.529 1 93.62 506 ALA A C 1
ATOM 3877 O O . ALA A 1 506 ? 10.125 27.812 3.674 1 93.62 506 ALA A O 1
ATOM 3878 N N . LEU A 1 507 ? 8.945 26.844 2.018 1 90.56 507 LEU A N 1
ATOM 3879 C CA . LEU A 1 507 ? 8.57 25.688 2.807 1 90.56 507 LEU A CA 1
ATOM 3880 C C . LEU A 1 507 ? 9.812 24.891 3.229 1 90.56 507 LEU A C 1
ATOM 3882 O O . LEU A 1 507 ? 9.797 24.219 4.262 1 90.56 507 LEU A O 1
ATOM 3886 N N . SER A 1 508 ? 10.867 24.984 2.441 1 91.69 508 SER A N 1
ATOM 3887 C CA . SER A 1 508 ? 12.109 24.266 2.756 1 91.69 508 SER A CA 1
ATOM 3888 C C . SER A 1 508 ? 12.719 24.781 4.059 1 91.69 508 SER A C 1
ATOM 3890 O O . SER A 1 508 ? 13.562 24.109 4.656 1 91.69 508 SER A O 1
ATOM 3892 N N . ARG A 1 509 ? 12.25 25.969 4.523 1 95 509 ARG A N 1
ATOM 3893 C CA . ARG A 1 509 ? 12.773 26.547 5.754 1 95 509 ARG A CA 1
ATOM 3894 C C . ARG A 1 509 ? 11.789 26.391 6.906 1 95 509 ARG A C 1
ATOM 3896 O O . ARG A 1 509 ? 11.977 26.969 7.977 1 95 509 ARG A O 1
ATOM 3903 N N . VAL A 1 510 ? 10.797 25.594 6.711 1 96.12 510 VAL A N 1
ATOM 3904 C CA . VAL A 1 510 ? 9.656 25.562 7.617 1 96.12 510 VAL A CA 1
ATOM 3905 C C . VAL A 1 510 ? 10.094 25.047 8.984 1 96.12 510 VAL A C 1
ATOM 3907 O O . VAL A 1 510 ? 9.57 25.484 10.016 1 96.12 510 VAL A O 1
ATOM 3910 N N . ARG A 1 511 ? 11.039 24.172 9.102 1 97.19 511 ARG A N 1
ATOM 3911 C CA . ARG A 1 511 ? 11.484 23.625 10.383 1 97.19 511 ARG A CA 1
ATOM 3912 C C . ARG A 1 511 ? 12.195 24.703 11.211 1 97.19 511 ARG A C 1
ATOM 3914 O O . ARG A 1 511 ? 11.992 24.797 12.422 1 97.19 511 ARG A O 1
ATOM 3921 N N . ASP A 1 512 ? 13.008 25.516 10.508 1 97.19 512 ASP A N 1
ATOM 3922 C CA . ASP A 1 512 ? 13.648 26.625 11.195 1 97.19 512 ASP A CA 1
ATOM 3923 C C . ASP A 1 512 ? 12.617 27.656 11.656 1 97.19 512 ASP A C 1
ATOM 3925 O O . ASP A 1 512 ? 12.727 28.203 12.75 1 97.19 512 ASP A O 1
ATOM 3929 N N . VAL A 1 513 ? 11.672 27.906 10.82 1 97.88 513 VAL A N 1
ATOM 3930 C CA . VAL A 1 513 ? 10.586 28.812 11.156 1 97.88 513 VAL A CA 1
ATOM 3931 C C . VAL A 1 513 ? 9.844 28.297 12.391 1 97.88 513 VAL A C 1
ATOM 3933 O O . VAL A 1 513 ? 9.539 29.062 13.305 1 97.88 513 VAL A O 1
ATOM 3936 N N . SER A 1 514 ? 9.578 26.969 12.438 1 98.5 514 SER A N 1
ATOM 3937 C CA . SER A 1 514 ? 8.867 26.359 13.547 1 98.5 514 SER A CA 1
ATOM 3938 C C . SER A 1 514 ? 9.648 26.5 14.852 1 98.5 514 SER A C 1
ATOM 3940 O O . SER A 1 514 ? 9.062 26.719 15.906 1 98.5 514 SER A O 1
ATOM 3942 N N . VAL A 1 515 ? 10.961 26.375 14.789 1 98.5 515 VAL A N 1
ATOM 3943 C CA . VAL A 1 515 ? 11.797 26.547 15.977 1 98.5 515 VAL A CA 1
ATOM 3944 C C . VAL A 1 515 ? 11.664 27.969 16.5 1 98.5 515 VAL A C 1
ATOM 3946 O O . VAL A 1 515 ? 11.516 28.188 17.703 1 98.5 515 VAL A O 1
ATOM 3949 N N . GLY A 1 516 ? 11.773 28.922 15.562 1 98.56 516 GLY A N 1
ATOM 3950 C CA . GLY A 1 516 ? 11.609 30.328 15.945 1 98.56 516 GLY A CA 1
ATOM 3951 C C . GLY A 1 516 ? 10.266 30.609 16.594 1 98.56 516 GLY A C 1
ATOM 3952 O O . GLY A 1 516 ? 10.203 31.266 17.641 1 98.56 516 GLY A O 1
ATOM 3953 N N . ILE A 1 517 ? 9.25 30.094 16.031 1 98.81 517 ILE A N 1
ATOM 3954 C CA . ILE A 1 517 ? 7.898 30.281 16.562 1 98.81 517 ILE A CA 1
ATOM 3955 C C . ILE A 1 517 ? 7.785 29.625 17.938 1 98.81 517 ILE A C 1
ATOM 3957 O O . ILE A 1 517 ? 7.289 30.234 18.875 1 98.81 517 ILE A O 1
ATOM 3961 N N . ALA A 1 518 ? 8.242 28.406 18.031 1 98.88 518 ALA A N 1
ATOM 3962 C CA . ALA A 1 518 ? 8.156 27.656 19.281 1 98.88 518 ALA A CA 1
ATOM 3963 C C . ALA A 1 518 ? 8.875 28.391 20.406 1 98.88 518 ALA A C 1
ATOM 3965 O O . ALA A 1 518 ? 8.383 28.453 21.531 1 98.88 518 ALA A O 1
ATOM 3966 N N . ALA A 1 519 ? 10.055 28.938 20.109 1 98.81 519 ALA A N 1
ATOM 3967 C CA . ALA A 1 519 ? 10.82 29.672 21.109 1 98.81 519 ALA A CA 1
ATOM 3968 C C . ALA A 1 519 ? 10.07 30.906 21.578 1 98.81 519 ALA A C 1
ATOM 3970 O O . ALA A 1 519 ? 10.047 31.203 22.781 1 98.81 519 ALA A O 1
ATOM 3971 N N . GLU A 1 520 ? 9.469 31.656 20.672 1 98.75 520 GLU A N 1
ATOM 3972 C CA . GLU A 1 520 ? 8.719 32.844 21.031 1 98.75 520 GLU A CA 1
ATOM 3973 C C . GLU A 1 520 ? 7.469 32.5 21.828 1 98.75 520 GLU A C 1
ATOM 3975 O O . GLU A 1 520 ? 7.105 33.25 22.766 1 98.75 520 GLU A O 1
ATOM 3980 N N . VAL A 1 521 ? 6.801 31.438 21.453 1 98.81 521 VAL A N 1
ATOM 3981 C CA . VAL A 1 521 ? 5.629 30.984 22.188 1 98.81 521 VAL A CA 1
ATOM 3982 C C . VAL A 1 521 ? 6.031 30.594 23.609 1 98.81 521 VAL A C 1
ATOM 3984 O O . VAL A 1 521 ? 5.355 30.953 24.578 1 98.81 521 VAL A O 1
ATOM 3987 N N . ALA A 1 522 ? 7.133 29.875 23.734 1 98.81 522 ALA A N 1
ATOM 3988 C CA . ALA A 1 522 ? 7.664 29.5 25.047 1 98.81 522 ALA A CA 1
ATOM 3989 C C . ALA A 1 522 ? 7.977 30.734 25.891 1 98.81 522 ALA A C 1
ATOM 3991 O O . ALA A 1 522 ? 7.684 30.781 27.078 1 98.81 522 ALA A O 1
ATOM 3992 N N . ARG A 1 523 ? 8.617 31.688 25.25 1 98.69 523 ARG A N 1
ATOM 3993 C CA . ARG A 1 523 ? 8.945 32.938 25.938 1 98.69 523 ARG A CA 1
ATOM 3994 C C . ARG A 1 523 ? 7.699 33.594 26.516 1 98.69 523 ARG A C 1
ATOM 3996 O O . ARG A 1 523 ? 7.703 34.031 27.672 1 98.69 523 ARG A O 1
ATOM 4003 N N . VAL A 1 524 ? 6.633 33.656 25.766 1 98.56 524 VAL A N 1
ATOM 4004 C CA . VAL A 1 524 ? 5.383 34.25 26.219 1 98.56 524 VAL A CA 1
ATOM 4005 C C . VAL A 1 524 ? 4.797 33.406 27.359 1 98.56 524 VAL A C 1
ATOM 4007 O O . VAL A 1 524 ? 4.258 33.969 28.312 1 98.56 524 VAL A O 1
ATOM 4010 N N . ALA A 1 525 ? 4.867 32.062 27.219 1 98.75 525 ALA A N 1
ATOM 4011 C CA . ALA A 1 525 ? 4.375 31.188 28.281 1 98.75 525 ALA A CA 1
ATOM 4012 C C . ALA A 1 525 ? 5.047 31.5 29.609 1 98.75 525 ALA A C 1
ATOM 4014 O O . ALA A 1 525 ? 4.391 31.547 30.656 1 98.75 525 ALA A O 1
ATOM 4015 N N . PHE A 1 526 ? 6.363 31.719 29.641 1 98.69 526 PHE A N 1
ATOM 4016 C CA . PHE A 1 526 ? 7.102 32.062 30.844 1 98.69 526 PHE A CA 1
ATOM 4017 C C . PHE A 1 526 ? 6.711 33.438 31.344 1 98.69 526 PHE A C 1
ATOM 4019 O O . PHE A 1 526 ? 6.508 33.656 32.531 1 98.69 526 PHE A O 1
ATOM 4026 N N . ALA A 1 527 ? 6.602 34.375 30.438 1 98.38 527 ALA A N 1
ATOM 4027 C CA . ALA A 1 527 ? 6.254 35.75 30.797 1 98.38 527 ALA A CA 1
ATOM 4028 C C . ALA A 1 527 ? 4.875 35.812 31.453 1 98.38 527 ALA A C 1
ATOM 4030 O O . ALA A 1 527 ? 4.645 36.625 32.344 1 98.38 527 ALA A O 1
ATOM 4031 N N . GLU A 1 528 ? 3.967 34.938 30.984 1 98 528 GLU A N 1
ATOM 4032 C CA . GLU A 1 528 ? 2.596 34.938 31.484 1 98 528 GLU A CA 1
ATOM 4033 C C . GLU A 1 528 ? 2.436 34 32.688 1 98 528 GLU A C 1
ATOM 4035 O O . GLU A 1 528 ? 1.339 33.844 33.219 1 98 528 GLU A O 1
ATOM 4040 N N . GLY A 1 529 ? 3.492 33.312 33.062 1 98.19 529 GLY A N 1
ATOM 4041 C CA . GLY A 1 529 ? 3.438 32.375 34.156 1 98.19 529 GLY A CA 1
ATOM 4042 C C . GLY A 1 529 ? 2.656 31.125 33.844 1 98.19 529 GLY A C 1
ATOM 4043 O O . GLY A 1 529 ? 2.055 30.516 34.75 1 98.19 529 GLY A O 1
ATOM 4044 N N . LEU A 1 530 ? 2.646 30.703 32.656 1 98.38 530 LEU A N 1
ATOM 4045 C CA . LEU A 1 530 ? 1.814 29.594 32.219 1 98.38 530 LEU A CA 1
ATOM 4046 C C . LEU A 1 530 ? 2.672 28.375 31.844 1 98.38 530 LEU A C 1
ATOM 4048 O O . LEU A 1 530 ? 2.154 27.359 31.375 1 98.38 530 LEU A O 1
ATOM 4052 N N . ALA A 1 531 ? 4.008 28.5 32.062 1 98.5 531 ALA A N 1
ATOM 4053 C CA . ALA A 1 531 ? 4.895 27.375 31.781 1 98.5 531 ALA A CA 1
ATOM 4054 C C . ALA A 1 531 ? 4.863 26.344 32.906 1 98.5 531 ALA A C 1
ATOM 4056 O O . ALA A 1 531 ? 4.812 26.719 34.094 1 98.5 531 ALA A O 1
ATOM 4057 N N . GLY A 1 532 ? 4.875 25.078 32.594 1 97.69 532 GLY A N 1
ATOM 4058 C CA . GLY A 1 532 ? 4.82 24.016 33.594 1 97.69 532 GLY A CA 1
ATOM 4059 C C . GLY A 1 532 ? 6.184 23.453 33.938 1 97.69 532 GLY A C 1
ATOM 4060 O O . GLY A 1 532 ? 6.281 22.438 34.625 1 97.69 532 GLY A O 1
ATOM 4061 N N . ILE A 1 533 ? 7.242 24.078 33.438 1 97.81 533 ILE A N 1
ATOM 4062 C CA . ILE A 1 533 ? 8.609 23.656 33.719 1 97.81 533 ILE A CA 1
ATOM 4063 C C . ILE A 1 533 ? 9.453 24.875 34.125 1 97.81 533 ILE A C 1
ATOM 4065 O O . ILE A 1 533 ? 9.008 26.016 34 1 97.81 533 ILE A O 1
ATOM 4069 N N . ASP A 1 534 ? 10.695 24.516 34.594 1 98 534 ASP A N 1
ATOM 4070 C CA . ASP A 1 534 ? 11.648 25.594 34.844 1 98 534 ASP A CA 1
ATOM 4071 C C . ASP A 1 534 ? 12.18 26.156 33.531 1 98 534 ASP A C 1
ATOM 4073 O O . ASP A 1 534 ? 12.352 25.422 32.531 1 98 534 ASP A O 1
ATOM 4077 N N . ARG A 1 535 ? 12.445 27.453 33.531 1 97.88 535 ARG A N 1
ATOM 4078 C CA . ARG A 1 535 ? 12.859 28.109 32.312 1 97.88 535 ARG A CA 1
ATOM 4079 C C . ARG A 1 535 ? 14.266 27.688 31.906 1 97.88 535 ARG A C 1
ATOM 4081 O O . ARG A 1 535 ? 15.227 27.859 32.656 1 97.88 535 ARG A O 1
ATOM 4088 N N . PRO A 1 536 ? 14.383 27.156 30.75 1 97.75 536 PRO A N 1
ATOM 4089 C CA . PRO A 1 536 ? 15.727 26.891 30.219 1 97.75 536 PRO A CA 1
ATOM 4090 C C . PRO A 1 536 ? 16.516 28.172 29.938 1 97.75 536 PRO A C 1
ATOM 4092 O O . PRO A 1 536 ? 15.922 29.219 29.703 1 97.75 536 PRO A O 1
ATOM 4095 N N . GLN A 1 537 ? 17.859 28.047 29.891 1 97.19 537 GLN A N 1
ATOM 4096 C CA . GLN A 1 537 ? 18.734 29.188 29.641 1 97.19 537 GLN A CA 1
ATOM 4097 C C . GLN A 1 537 ? 18.578 29.672 28.203 1 97.19 537 GLN A C 1
ATOM 4099 O O . GLN A 1 537 ? 18.531 30.875 27.953 1 97.19 537 GLN A O 1
ATOM 4104 N N . ASP A 1 538 ? 18.516 28.719 27.344 1 98.12 538 ASP A N 1
ATOM 4105 C CA . ASP A 1 538 ? 18.375 29 25.906 1 98.12 538 ASP A CA 1
ATOM 4106 C C . ASP A 1 538 ? 17.141 28.297 25.344 1 98.12 538 ASP A C 1
ATOM 4108 O O . ASP A 1 538 ? 17.188 27.109 25.047 1 98.12 538 ASP A O 1
ATOM 4112 N N . LEU A 1 539 ? 16.109 29.062 25.156 1 98.12 539 LEU A N 1
ATOM 4113 C CA . LEU A 1 539 ? 14.828 28.5 24.734 1 98.12 539 LEU A CA 1
ATOM 4114 C C . LEU A 1 539 ? 14.93 27.906 23.328 1 98.12 539 LEU A C 1
ATOM 4116 O O . LEU A 1 539 ? 14.336 26.875 23.031 1 98.12 539 LEU A O 1
ATOM 4120 N N . THR A 1 540 ? 15.602 28.609 22.438 1 98.25 540 THR A N 1
ATOM 4121 C CA . THR A 1 540 ? 15.758 28.125 21.062 1 98.25 540 THR A CA 1
ATOM 4122 C C . THR A 1 540 ? 16.469 26.781 21.047 1 98.25 540 THR A C 1
ATOM 4124 O O . THR A 1 540 ? 16.031 25.844 20.359 1 98.25 540 THR A O 1
ATOM 4127 N N . ALA A 1 541 ? 17.562 26.672 21.797 1 98.12 541 ALA A N 1
ATOM 4128 C CA . ALA A 1 541 ? 18.312 25.422 21.875 1 98.12 541 ALA A CA 1
ATOM 4129 C C . ALA A 1 541 ? 17.469 24.328 22.516 1 98.12 541 ALA A C 1
ATOM 4131 O O . ALA A 1 541 ? 17.516 23.172 22.094 1 98.12 541 ALA A O 1
ATOM 4132 N N . PHE A 1 542 ? 16.766 24.719 23.531 1 98.06 542 PHE A N 1
ATOM 4133 C CA . PHE A 1 542 ? 15.922 23.781 24.266 1 98.06 542 PHE A CA 1
ATOM 4134 C C . PHE A 1 542 ? 14.875 23.172 23.344 1 98.06 542 PHE A C 1
ATOM 4136 O O . PHE A 1 542 ? 14.68 21.953 23.344 1 98.06 542 PHE A O 1
ATOM 4143 N N . VAL A 1 543 ? 14.211 23.969 22.531 1 97.88 543 VAL A N 1
ATOM 4144 C CA . VAL A 1 543 ? 13.172 23.516 21.625 1 97.88 543 VAL A CA 1
ATOM 4145 C C . VAL A 1 543 ? 13.789 22.641 20.516 1 97.88 543 VAL A C 1
ATOM 4147 O O . VAL A 1 543 ? 13.25 21.594 20.172 1 97.88 543 VAL A O 1
ATOM 4150 N N . ARG A 1 544 ? 14.883 23.062 19.969 1 97.44 544 ARG A N 1
ATOM 4151 C CA . ARG A 1 544 ? 15.555 22.344 18.891 1 97.44 544 ARG A CA 1
ATOM 4152 C C . ARG A 1 544 ? 15.93 20.938 19.312 1 97.44 544 ARG A C 1
ATOM 4154 O O . ARG A 1 544 ? 15.914 20 18.5 1 97.44 544 ARG A O 1
ATOM 4161 N N . GLU A 1 545 ? 16.297 20.734 20.531 1 96.62 545 GLU A N 1
ATOM 4162 C CA . GLU A 1 545 ? 16.734 19.438 21.062 1 96.62 545 GLU A CA 1
ATOM 4163 C C . GLU A 1 545 ? 15.57 18.469 21.141 1 96.62 545 GLU A C 1
ATOM 4165 O O . GLU A 1 545 ? 15.773 17.25 21.219 1 96.62 545 GLU A O 1
ATOM 4170 N N . GLN A 1 546 ? 14.406 18.938 21.109 1 96 546 GLN A N 1
ATOM 4171 C CA . GLN A 1 546 ? 13.227 18.078 21.281 1 96 546 GLN A CA 1
ATOM 4172 C C . GLN A 1 546 ? 12.672 17.625 19.938 1 96 546 GLN A C 1
ATOM 4174 O O . GLN A 1 546 ? 11.773 16.781 19.891 1 96 546 GLN A O 1
ATOM 4179 N N . MET A 1 547 ? 13.211 18.156 18.891 1 98.06 547 MET A N 1
ATOM 4180 C CA . MET A 1 547 ? 12.648 17.891 17.578 1 98.06 547 MET A CA 1
ATOM 4181 C C . MET A 1 547 ? 13.008 16.484 17.094 1 98.06 547 MET A C 1
ATOM 4183 O O . MET A 1 547 ? 14.164 16.078 17.172 1 98.06 547 MET A O 1
ATOM 4187 N N . TYR A 1 548 ? 12.039 15.758 16.656 1 97.69 548 TYR A N 1
ATOM 4188 C CA . TYR A 1 548 ? 12.164 14.43 16.078 1 97.69 548 TYR A CA 1
ATOM 4189 C C . TYR A 1 548 ? 12.969 14.469 14.781 1 97.69 548 TYR A C 1
ATOM 4191 O O . TYR A 1 548 ? 12.773 15.352 13.945 1 97.69 548 TYR A O 1
ATOM 4199 N N . GLU A 1 549 ? 13.922 13.609 14.672 1 97 549 GLU A N 1
ATOM 4200 C CA . GLU A 1 549 ? 14.656 13.359 13.438 1 97 549 GLU A CA 1
ATOM 4201 C C . GLU A 1 549 ? 14.367 11.969 12.891 1 97 549 GLU A C 1
ATOM 4203 O O . GLU A 1 549 ? 14.578 10.969 13.578 1 97 549 GLU A O 1
ATOM 4208 N N . PRO A 1 550 ? 13.945 11.867 11.641 1 97.75 550 PRO A N 1
ATOM 4209 C CA . PRO A 1 550 ? 13.523 10.578 11.078 1 97.75 550 PRO A CA 1
ATOM 4210 C C . PRO A 1 550 ? 14.695 9.734 10.586 1 97.75 550 PRO A C 1
ATOM 4212 O O . PRO A 1 550 ? 14.688 9.258 9.453 1 97.75 550 PRO A O 1
ATOM 4215 N N . ARG A 1 551 ? 15.695 9.484 11.414 1 97.06 551 ARG A N 1
ATOM 4216 C CA . ARG A 1 551 ? 16.859 8.656 11.102 1 97.06 551 ARG A CA 1
ATOM 4217 C C . ARG A 1 551 ? 16.797 7.332 11.859 1 97.06 551 ARG A C 1
ATOM 4219 O O . ARG A 1 551 ? 16.359 7.289 13.016 1 97.06 551 ARG A O 1
ATOM 4226 N N . TYR A 1 552 ? 17.234 6.383 11.141 1 96.75 552 TYR A N 1
ATOM 4227 C CA . TYR A 1 552 ? 17.297 5.07 11.766 1 96.75 552 TYR A CA 1
ATOM 4228 C C . TYR A 1 552 ? 18.297 5.047 12.906 1 96.75 552 TYR A C 1
ATOM 4230 O O . TYR A 1 552 ? 19.375 5.656 12.805 1 96.75 552 TYR A O 1
ATOM 4238 N N . VAL A 1 553 ? 17.938 4.359 13.977 1 93.56 553 VAL A N 1
ATOM 4239 C CA . VAL A 1 553 ? 18.859 4.121 15.086 1 93.56 553 VAL A CA 1
ATOM 4240 C C . VAL A 1 553 ? 19.047 2.617 15.281 1 93.56 553 VAL A C 1
ATOM 4242 O O . VAL A 1 553 ? 18.141 1.829 14.984 1 93.56 553 VAL A O 1
ATOM 4245 N N . SER A 1 554 ? 20.219 2.244 15.703 1 94 554 SER A N 1
ATOM 4246 C CA . SER A 1 554 ? 20.469 0.83 15.969 1 94 554 SER A CA 1
ATOM 4247 C C . SER A 1 554 ? 19.719 0.369 17.219 1 94 554 SER A C 1
ATOM 4249 O O . SER A 1 554 ? 19.688 1.086 18.219 1 94 554 SER A O 1
ATOM 4251 N N . TYR A 1 555 ? 19.125 -0.781 17.156 1 93.75 555 TYR A N 1
ATOM 4252 C CA . TYR A 1 555 ? 18.422 -1.329 18.297 1 93.75 555 TYR A CA 1
ATOM 4253 C C . TYR A 1 555 ? 19.328 -2.24 19.109 1 93.75 555 TYR A C 1
ATOM 4255 O O . TYR A 1 555 ? 18.969 -2.689 20.203 1 93.75 555 TYR A O 1
ATOM 4263 N N . VAL A 1 556 ? 20.438 -2.59 18.625 1 89.94 556 VAL A N 1
ATOM 4264 C CA . VAL A 1 556 ? 21.281 -3.574 19.297 1 89.94 556 VAL A CA 1
ATOM 4265 C C . VAL A 1 556 ? 22.609 -2.936 19.672 1 89.94 556 VAL A C 1
ATOM 4267 O O . VAL A 1 556 ? 23.438 -3.557 20.344 1 89.94 556 VAL A O 1
ATOM 4270 N N . ASP A 1 557 ? 23.047 -1.9 19.188 1 77.5 557 ASP A N 1
ATOM 4271 C CA . ASP A 1 557 ? 24.297 -1.245 19.562 1 77.5 557 ASP A CA 1
ATOM 4272 C C . ASP A 1 557 ? 24.047 0.036 20.344 1 77.5 557 ASP A C 1
ATOM 4274 O O . ASP A 1 557 ? 22.969 0.632 20.234 1 77.5 557 ASP A O 1
ATOM 4278 N N . MET B 1 1 ? -2.25 -35.312 17.578 1 21.47 1 MET B N 1
ATOM 4279 C CA . MET B 1 1 ? -3.6 -34.844 17.266 1 21.47 1 MET B CA 1
ATOM 4280 C C . MET B 1 1 ? -3.561 -33.656 16.344 1 21.47 1 MET B C 1
ATOM 4282 O O . MET B 1 1 ? -2.906 -32.656 16.656 1 21.47 1 MET B O 1
ATOM 4286 N N . PRO B 1 2 ? -3.822 -33.875 15.039 1 25.05 2 PRO B N 1
ATOM 4287 C CA . PRO B 1 2 ? -3.732 -32.938 13.945 1 25.05 2 PRO B CA 1
ATOM 4288 C C . PRO B 1 2 ? -4.496 -31.641 14.227 1 25.05 2 PRO B C 1
ATOM 4290 O O . PRO B 1 2 ? -5.691 -31.672 14.523 1 25.05 2 PRO B O 1
ATOM 4293 N N . GLN B 1 3 ? -3.887 -30.75 14.961 1 25.36 3 GLN B N 1
ATOM 4294 C CA . GLN B 1 3 ? -4.562 -29.484 15.234 1 25.36 3 GLN B CA 1
ATOM 4295 C C . GLN B 1 3 ? -5.215 -28.922 13.969 1 25.36 3 GLN B C 1
ATOM 4297 O O . GLN B 1 3 ? -4.531 -28.641 12.984 1 25.36 3 GLN B O 1
ATOM 4302 N N . GLN B 1 4 ? -6.41 -29.297 13.688 1 28.28 4 GLN B N 1
ATOM 4303 C CA . GLN B 1 4 ? -7.355 -28.984 12.625 1 28.28 4 GLN B CA 1
ATOM 4304 C C . GLN B 1 4 ? -7.383 -27.484 12.328 1 28.28 4 GLN B C 1
ATOM 4306 O O . GLN B 1 4 ? -7.668 -26.688 13.211 1 28.28 4 GLN B O 1
ATOM 4311 N N . THR B 1 5 ? -6.582 -26.938 11.438 1 31.34 5 THR B N 1
ATOM 4312 C CA . THR B 1 5 ? -6.168 -25.719 10.773 1 31.34 5 THR B CA 1
ATOM 4313 C C . THR B 1 5 ? -7.367 -24.984 10.18 1 31.34 5 THR B C 1
ATOM 4315 O O . THR B 1 5 ? -7.215 -24.141 9.297 1 31.34 5 THR B O 1
ATOM 4318 N N . THR B 1 6 ? -8.617 -25.547 10.469 1 28.8 6 THR B N 1
ATOM 4319 C CA . THR B 1 6 ? -9.781 -24.828 9.961 1 28.8 6 THR B CA 1
ATOM 4320 C C . THR B 1 6 ? -9.859 -23.422 10.547 1 28.8 6 THR B C 1
ATOM 4322 O O . THR B 1 6 ? -9.312 -23.156 11.617 1 28.8 6 THR B O 1
ATOM 4325 N N . GLY B 1 7 ? -10.109 -22.5 9.844 1 38.59 7 GLY B N 1
ATOM 4326 C CA . GLY B 1 7 ? -10.562 -21.156 10.172 1 38.59 7 GLY B CA 1
ATOM 4327 C C . GLY B 1 7 ? -11.43 -21.109 11.414 1 38.59 7 GLY B C 1
ATOM 4328 O O . GLY B 1 7 ? -12.273 -20.219 11.555 1 38.59 7 GLY B O 1
ATOM 4329 N N . GLY B 1 8 ? -11.555 -22.25 12.18 1 37.41 8 GLY B N 1
ATOM 4330 C CA . GLY B 1 8 ? -12.57 -22.531 13.188 1 37.41 8 GLY B CA 1
ATOM 4331 C C . GLY B 1 8 ? -12.539 -21.547 14.352 1 37.41 8 GLY B C 1
ATOM 4332 O O . GLY B 1 8 ? -11.539 -20.859 14.57 1 37.41 8 GLY B O 1
ATOM 4333 N N . VAL B 1 9 ? -13.648 -21.203 14.828 1 43.84 9 VAL B N 1
ATOM 4334 C CA . VAL B 1 9 ? -13.914 -20.594 16.125 1 43.84 9 VAL B CA 1
ATOM 4335 C C . VAL B 1 9 ? -13.016 -21.219 17.188 1 43.84 9 VAL B C 1
ATOM 4337 O O . VAL B 1 9 ? -12.93 -22.453 17.297 1 43.84 9 VAL B O 1
ATOM 4340 N N . LEU B 1 10 ? -11.992 -20.641 17.609 1 47.56 10 LEU B N 1
ATOM 4341 C CA . LEU B 1 10 ? -11.344 -21.141 18.812 1 47.56 10 LEU B CA 1
ATOM 4342 C C . LEU B 1 10 ? -12.367 -21.375 19.922 1 47.56 10 LEU B C 1
ATOM 4344 O O . LEU B 1 10 ? -13.055 -20.438 20.344 1 47.56 10 LEU B O 1
ATOM 4348 N N . PRO B 1 11 ? -12.875 -22.531 20.047 1 39.31 11 PRO B N 1
ATOM 4349 C CA . PRO B 1 11 ? -13.625 -22.828 21.266 1 39.31 11 PRO B CA 1
ATOM 4350 C C . PRO B 1 11 ? -12.828 -22.562 22.531 1 39.31 11 PRO B C 1
ATOM 4352 O O . PRO B 1 11 ? -11.664 -22.969 22.625 1 39.31 11 PRO B O 1
ATOM 4355 N N . GLY B 1 12 ? -13.305 -21.359 23.297 1 53.06 12 GLY B N 1
ATOM 4356 C CA . GLY B 1 12 ? -12.758 -21.047 24.609 1 53.06 12 GLY B CA 1
ATOM 4357 C C . GLY B 1 12 ? -12.07 -19.703 24.656 1 53.06 12 GLY B C 1
ATOM 4358 O O . GLY B 1 12 ? -12.062 -18.969 23.672 1 53.06 12 GLY B O 1
ATOM 4359 N N . PRO B 1 13 ? -11.578 -19.406 25.781 1 60.09 13 PRO B N 1
ATOM 4360 C CA . PRO B 1 13 ? -10.867 -18.125 25.953 1 60.09 13 PRO B CA 1
ATOM 4361 C C . PRO B 1 13 ? -9.617 -18.031 25.078 1 60.09 13 PRO B C 1
ATOM 4363 O O . PRO B 1 13 ? -8.922 -19.031 24.859 1 60.09 13 PRO B O 1
ATOM 4366 N N . LEU B 1 14 ? -9.523 -16.984 24.25 1 70.31 14 LEU B N 1
ATOM 4367 C CA . LEU B 1 14 ? -8.344 -16.766 23.406 1 70.31 14 LEU B CA 1
ATOM 4368 C C . LEU B 1 14 ? -7.066 -16.891 24.219 1 70.31 14 LEU B C 1
ATOM 4370 O O . LEU B 1 14 ? -7 -16.406 25.359 1 70.31 14 LEU B O 1
ATOM 4374 N N . PRO B 1 15 ? -6.188 -17.641 23.672 1 69.75 15 PRO B N 1
ATOM 4375 C CA . PRO B 1 15 ? -4.914 -17.719 24.391 1 69.75 15 PRO B CA 1
ATOM 4376 C C . PRO B 1 15 ? -4.285 -16.344 24.609 1 69.75 15 PRO B C 1
ATOM 4378 O O . PRO B 1 15 ? -4.57 -15.398 23.875 1 69.75 15 PRO B O 1
ATOM 4381 N N . GLU B 1 16 ? -3.561 -16.219 25.672 1 66.94 16 GLU B N 1
ATOM 4382 C CA . GLU B 1 16 ? -2.926 -14.961 26.078 1 66.94 16 GLU B CA 1
ATOM 4383 C C . GLU B 1 16 ? -2.021 -14.422 24.969 1 66.94 16 GLU B C 1
ATOM 4385 O O . GLU B 1 16 ? -1.815 -13.211 24.875 1 66.94 16 GLU B O 1
ATOM 4390 N N . TRP B 1 17 ? -1.632 -15.328 24.094 1 74.44 17 TRP B N 1
ATOM 4391 C CA . TRP B 1 17 ? -0.66 -14.906 23.078 1 74.44 17 TRP B CA 1
ATOM 4392 C C . TRP B 1 17 ? -1.357 -14.305 21.875 1 74.44 17 TRP B C 1
ATOM 4394 O O . TRP B 1 17 ? -0.706 -13.727 21 1 74.44 17 TRP B O 1
ATOM 4404 N N . PHE B 1 18 ? -2.676 -14.383 21.922 1 85.94 18 PHE B N 1
ATOM 4405 C CA . PHE B 1 18 ? -3.398 -13.812 20.797 1 85.94 18 PHE B CA 1
ATOM 4406 C C . PHE B 1 18 ? -3.254 -12.297 20.766 1 85.94 18 PHE B C 1
ATOM 4408 O O . PHE B 1 18 ? -3.492 -11.625 21.766 1 85.94 18 PHE B O 1
ATOM 4415 N N . PRO B 1 19 ? -2.838 -11.789 19.672 1 90.81 19 PRO B N 1
ATOM 4416 C CA . PRO B 1 19 ? -2.59 -10.344 19.625 1 90.81 19 PRO B CA 1
ATOM 4417 C C . PRO B 1 19 ? -3.861 -9.523 19.844 1 90.81 19 PRO B C 1
ATOM 4419 O O . PRO B 1 19 ? -4.957 -9.984 19.516 1 90.81 19 PRO B O 1
ATOM 4422 N N . ARG B 1 20 ? -3.711 -8.359 20.391 1 93.25 20 ARG B N 1
ATOM 4423 C CA . ARG B 1 20 ? -4.797 -7.418 20.656 1 93.25 20 ARG B CA 1
ATOM 4424 C C . ARG B 1 20 ? -4.457 -6.031 20.109 1 93.25 20 ARG B C 1
ATOM 4426 O O . ARG B 1 20 ? -3.312 -5.773 19.734 1 93.25 20 ARG B O 1
ATOM 4433 N N . GLY B 1 21 ? -5.5 -5.168 20 1 95.06 21 GLY B N 1
ATOM 4434 C CA . GLY B 1 21 ? -5.277 -3.793 19.594 1 95.06 21 GLY B CA 1
ATOM 4435 C C . GLY B 1 21 ? -4.566 -3.68 18.25 1 95.06 21 GLY B C 1
ATOM 4436 O O . GLY B 1 21 ? -4.906 -4.387 17.297 1 95.06 21 GLY B O 1
ATOM 4437 N N . LEU B 1 22 ? -3.58 -2.811 18.203 1 93.81 22 LEU B N 1
ATOM 4438 C CA . LEU B 1 22 ? -2.902 -2.514 16.953 1 93.81 22 LEU B CA 1
ATOM 4439 C C . LEU B 1 22 ? -2.096 -3.715 16.469 1 93.81 22 LEU B C 1
ATOM 4441 O O . LEU B 1 22 ? -1.952 -3.93 15.266 1 93.81 22 LEU B O 1
ATOM 4445 N N . ALA B 1 23 ? -1.562 -4.52 17.391 1 92.81 23 ALA B N 1
ATOM 4446 C CA . ALA B 1 23 ? -0.813 -5.715 17 1 92.81 23 ALA B CA 1
ATOM 4447 C C . ALA B 1 23 ? -1.676 -6.66 16.172 1 92.81 23 ALA B C 1
ATOM 4449 O O . ALA B 1 23 ? -1.191 -7.273 15.219 1 92.81 23 ALA B O 1
ATOM 4450 N N . LEU B 1 24 ? -2.977 -6.785 16.547 1 95.5 24 LEU B N 1
ATOM 4451 C CA . LEU B 1 24 ? -3.924 -7.605 15.797 1 95.5 24 LEU B CA 1
ATOM 4452 C C . LEU B 1 24 ? -4.176 -7.023 14.414 1 95.5 24 LEU B C 1
ATOM 4454 O O . LEU B 1 24 ? -4.191 -7.754 13.422 1 95.5 24 LEU B O 1
ATOM 4458 N N . LEU B 1 25 ? -4.312 -5.707 14.336 1 96.88 25 LEU B N 1
ATOM 4459 C CA . LEU B 1 25 ? -4.598 -5.039 13.07 1 96.88 25 LEU B CA 1
ATOM 4460 C C . LEU B 1 25 ? -3.396 -5.105 12.133 1 96.88 25 LEU B C 1
ATOM 4462 O O . LEU B 1 25 ? -3.541 -4.949 10.922 1 96.88 25 LEU B O 1
ATOM 4466 N N . ARG B 1 26 ? -2.219 -5.379 12.688 1 95.12 26 ARG B N 1
ATOM 4467 C CA . ARG B 1 26 ? -0.996 -5.383 11.891 1 95.12 26 ARG B CA 1
ATOM 4468 C C . ARG B 1 26 ? -0.652 -6.793 11.422 1 95.12 26 ARG B C 1
ATOM 4470 O O . ARG B 1 26 ? 0.271 -6.98 10.633 1 95.12 26 ARG B O 1
ATOM 4477 N N . ASP B 1 27 ? -1.342 -7.805 11.883 1 94.94 27 ASP B N 1
ATOM 4478 C CA . ASP B 1 27 ? -1.122 -9.188 11.469 1 94.94 27 ASP B CA 1
ATOM 4479 C C . ASP B 1 27 ? -1.991 -9.539 10.266 1 94.94 27 ASP B C 1
ATOM 4481 O O . ASP B 1 27 ? -3.203 -9.727 10.398 1 94.94 27 ASP B O 1
ATOM 4485 N N . PRO B 1 28 ? -1.403 -9.727 9.117 1 96 28 PRO B N 1
ATOM 4486 C CA . PRO B 1 28 ? -2.207 -9.945 7.91 1 96 28 PRO B CA 1
ATOM 4487 C C . PRO B 1 28 ? -3.043 -11.219 7.98 1 96 28 PRO B C 1
ATOM 4489 O O . PRO B 1 28 ? -4.09 -11.312 7.336 1 96 28 PRO B O 1
ATOM 4492 N N . ALA B 1 29 ? -2.646 -12.219 8.766 1 95.06 29 ALA B N 1
ATOM 4493 C CA . ALA B 1 29 ? -3.348 -13.5 8.852 1 95.06 29 ALA B CA 1
ATOM 4494 C C . ALA B 1 29 ? -4.613 -13.375 9.688 1 95.06 29 ALA B C 1
ATOM 4496 O O . ALA B 1 29 ? -5.527 -14.195 9.57 1 95.06 29 ALA B O 1
ATOM 4497 N N . LEU B 1 30 ? -4.668 -12.289 10.523 1 96.06 30 LEU B N 1
ATOM 4498 C CA . LEU B 1 30 ? -5.758 -12.195 11.492 1 96.06 30 LEU B CA 1
ATOM 4499 C C . LEU B 1 30 ? -6.598 -10.945 11.242 1 96.06 30 LEU B C 1
ATOM 4501 O O . LEU B 1 30 ? -7.727 -10.852 11.727 1 96.06 30 LEU B O 1
ATOM 4505 N N . ASN B 1 31 ? -6.059 -9.977 10.57 1 97.62 31 ASN B N 1
ATOM 4506 C CA . ASN B 1 31 ? -6.695 -8.68 10.391 1 97.62 31 ASN B CA 1
ATOM 4507 C C . ASN B 1 31 ? -7.941 -8.781 9.508 1 97.62 31 ASN B C 1
ATOM 4509 O O . ASN B 1 31 ? -7.906 -9.406 8.445 1 97.62 31 ASN B O 1
ATOM 4513 N N . LYS B 1 32 ? -9.031 -8.211 10.023 1 98.19 32 LYS B N 1
ATOM 4514 C CA . LYS B 1 32 ? -10.281 -8.156 9.273 1 98.19 32 LYS B CA 1
ATOM 4515 C C . LYS B 1 32 ? -10.641 -6.715 8.906 1 98.19 32 LYS B C 1
ATOM 4517 O O . LYS B 1 32 ? -11.727 -6.449 8.391 1 98.19 32 LYS B O 1
ATOM 4522 N N . GLY B 1 33 ? -9.695 -5.73 9.242 1 97.75 33 GLY B N 1
ATOM 4523 C CA . GLY B 1 33 ? -9.984 -4.324 9 1 97.75 33 GLY B CA 1
ATOM 4524 C C . GLY B 1 33 ? -11.266 -3.854 9.664 1 97.75 33 GLY B C 1
ATOM 4525 O O . GLY B 1 33 ? -11.469 -4.078 10.859 1 97.75 33 GLY B O 1
ATOM 4526 N N . SER B 1 34 ? -12.102 -3.193 8.875 1 97.94 34 SER B N 1
ATOM 4527 C CA . SER B 1 34 ? -13.336 -2.604 9.391 1 97.94 34 SER B CA 1
ATOM 4528 C C . SER B 1 34 ? -14.406 -3.668 9.617 1 97.94 34 SER B C 1
ATOM 4530 O O . SER B 1 34 ? -15.516 -3.354 10.039 1 97.94 34 SER B O 1
ATOM 4532 N N . ALA B 1 35 ? -14.094 -4.93 9.414 1 98.5 35 ALA B N 1
ATOM 4533 C CA . ALA B 1 35 ? -15.125 -5.969 9.484 1 98.5 35 ALA B CA 1
ATOM 4534 C C . ALA B 1 35 ? -15.125 -6.648 10.852 1 98.5 35 ALA B C 1
ATOM 4536 O O . ALA B 1 35 ? -15.953 -7.523 11.109 1 98.5 35 ALA B O 1
ATOM 4537 N N . PHE B 1 36 ? -14.18 -6.34 11.75 1 98.25 36 PHE B N 1
ATOM 4538 C CA . PHE B 1 36 ? -14.281 -6.871 13.102 1 98.25 36 PHE B CA 1
ATOM 4539 C C . PHE B 1 36 ? -15.641 -6.547 13.711 1 98.25 36 PHE B C 1
ATOM 4541 O O . PHE B 1 36 ? -16.094 -5.402 13.656 1 98.25 36 PHE B O 1
ATOM 4548 N N . SER B 1 37 ? -16.297 -7.539 14.297 1 97.62 37 SER B N 1
ATOM 4549 C CA . SER B 1 37 ? -17.609 -7.352 14.891 1 97.62 37 SER B CA 1
ATOM 4550 C C . SER B 1 37 ? -17.531 -6.473 16.141 1 97.62 37 SER B C 1
ATOM 4552 O O . SER B 1 37 ? -16.453 -6.25 16.672 1 97.62 37 SER B O 1
ATOM 4554 N N . GLU B 1 38 ? -18.719 -5.977 16.531 1 96.5 38 GLU B N 1
ATOM 4555 C CA . GLU B 1 38 ? -18.766 -5.16 17.75 1 96.5 38 GLU B CA 1
ATOM 4556 C C . GLU B 1 38 ? -18.203 -5.914 18.953 1 96.5 38 GLU B C 1
ATOM 4558 O O . GLU B 1 38 ? -17.469 -5.344 19.75 1 96.5 38 GLU B O 1
ATOM 4563 N N . ARG B 1 39 ? -18.547 -7.152 19.078 1 96.12 39 ARG B N 1
ATOM 4564 C CA . ARG B 1 39 ? -18.094 -7.973 20.188 1 96.12 39 ARG B CA 1
ATOM 4565 C C . ARG B 1 39 ? -16.578 -8.164 20.125 1 96.12 39 ARG B C 1
ATOM 4567 O O . ARG B 1 39 ? -15.891 -8.062 21.156 1 96.12 39 ARG B O 1
ATOM 4574 N N . GLU B 1 40 ? -16.031 -8.469 18.969 1 97 40 GLU B N 1
ATOM 4575 C CA . GLU B 1 40 ? -14.586 -8.602 18.797 1 97 40 GLU B CA 1
ATOM 4576 C C . GLU B 1 40 ? -13.867 -7.305 19.156 1 97 40 GLU B C 1
ATOM 4578 O O . GLU B 1 40 ? -12.797 -7.332 19.766 1 97 40 GLU B O 1
ATOM 4583 N N . ARG B 1 41 ? -14.445 -6.176 18.734 1 97.25 41 ARG B N 1
ATOM 4584 C CA . ARG B 1 41 ? -13.828 -4.887 19.016 1 97.25 41 ARG B CA 1
ATOM 4585 C C . ARG B 1 41 ? -13.758 -4.645 20.531 1 97.25 41 ARG B C 1
ATOM 4587 O O . ARG B 1 41 ? -12.758 -4.125 21.031 1 97.25 41 ARG B O 1
ATOM 4594 N N . GLU B 1 42 ? -14.75 -5.039 21.234 1 95.25 42 GLU B N 1
ATOM 4595 C CA . GLU B 1 42 ? -14.805 -4.887 22.688 1 95.25 42 GLU B CA 1
ATOM 4596 C C . GLU B 1 42 ? -13.797 -5.797 23.375 1 95.25 42 GLU B C 1
ATOM 4598 O O . GLU B 1 42 ? -13.047 -5.355 24.25 1 95.25 42 GLU B O 1
ATOM 4603 N N . VAL B 1 43 ? -13.734 -7.035 22.938 1 94.81 43 VAL B N 1
ATOM 4604 C CA . VAL B 1 43 ? -12.961 -8.055 23.641 1 94.81 43 VAL B CA 1
ATOM 4605 C C . VAL B 1 43 ? -11.484 -7.922 23.266 1 94.81 43 VAL B C 1
ATOM 4607 O O . VAL B 1 43 ? -10.609 -8.164 24.109 1 94.81 43 VAL B O 1
ATOM 4610 N N . LEU B 1 44 ? -11.242 -7.477 22.078 1 96.5 44 LEU B N 1
ATOM 4611 C CA . LEU B 1 44 ? -9.875 -7.531 21.578 1 96.5 44 LEU B CA 1
ATOM 4612 C C . LEU B 1 44 ? -9.234 -6.148 21.594 1 96.5 44 LEU B C 1
ATOM 4614 O O . LEU B 1 44 ? -8.164 -5.945 21.016 1 96.5 44 LEU B O 1
ATOM 4618 N N . GLY B 1 45 ? -9.852 -5.145 22.25 1 96.38 45 GLY B N 1
ATOM 4619 C CA . GLY B 1 45 ? -9.266 -3.826 22.422 1 96.38 45 GLY B CA 1
ATOM 4620 C C . GLY B 1 45 ? -9.188 -3.027 21.141 1 96.38 45 GLY B C 1
ATOM 4621 O O . GLY B 1 45 ? -8.203 -2.326 20.891 1 96.38 45 GLY B O 1
ATOM 4622 N N . LEU B 1 46 ? -10.172 -3.186 20.266 1 97.62 46 LEU B N 1
ATOM 4623 C CA . LEU B 1 46 ? -10.156 -2.52 18.969 1 97.62 46 LEU B CA 1
ATOM 4624 C C . LEU B 1 46 ? -11.094 -1.317 18.969 1 97.62 46 LEU B C 1
ATOM 4626 O O . LEU B 1 46 ? -11.07 -0.509 18.031 1 97.62 46 LEU B O 1
ATOM 4630 N N . ARG B 1 47 ? -11.93 -1.198 20.078 1 97.44 47 ARG B N 1
ATOM 4631 C CA . ARG B 1 47 ? -12.805 -0.032 20.141 1 97.44 47 ARG B CA 1
ATOM 4632 C C . ARG B 1 47 ? -12 1.262 20.078 1 97.44 47 ARG B C 1
ATOM 4634 O O . ARG B 1 47 ? -11.023 1.423 20.812 1 97.44 47 ARG B O 1
ATOM 4641 N N . GLY B 1 48 ? -12.383 2.133 19.156 1 98.06 48 GLY B N 1
ATOM 4642 C CA . GLY B 1 48 ? -11.688 3.393 18.953 1 98.06 48 GLY B CA 1
ATOM 4643 C C . GLY B 1 48 ? -10.57 3.297 17.922 1 98.06 48 GLY B C 1
ATOM 4644 O O . GLY B 1 48 ? -10.18 4.305 17.328 1 98.06 48 GLY B O 1
ATOM 4645 N N . LEU B 1 49 ? -10.031 2.107 17.734 1 98.44 49 LEU B N 1
ATOM 4646 C CA . LEU B 1 49 ? -8.93 1.938 16.797 1 98.44 49 LEU B CA 1
ATOM 4647 C C . LEU B 1 49 ? -9.461 1.686 15.391 1 98.44 49 LEU B C 1
ATOM 4649 O O . LEU B 1 49 ? -8.68 1.622 14.43 1 98.44 49 LEU B O 1
ATOM 4653 N N . LEU B 1 50 ? -10.766 1.564 15.258 1 98.25 50 LEU B N 1
ATOM 4654 C CA . LEU B 1 50 ? -11.484 1.408 13.992 1 98.25 50 LEU B CA 1
ATOM 4655 C C . LEU B 1 50 ? -12.656 2.379 13.906 1 98.25 50 LEU B C 1
ATOM 4657 O O . LEU B 1 50 ? -13.242 2.74 14.93 1 98.25 50 LEU B O 1
ATOM 4661 N N . PRO B 1 51 ? -12.961 2.822 12.664 1 98 51 PRO B N 1
ATOM 4662 C CA . PRO B 1 51 ? -14.211 3.578 12.562 1 98 51 PRO B CA 1
ATOM 4663 C C . PRO B 1 51 ? -15.422 2.777 13.023 1 98 51 PRO B C 1
ATOM 4665 O O . PRO B 1 51 ? -15.398 1.544 13.008 1 98 51 PRO B O 1
ATOM 4668 N N . PRO B 1 52 ? -16.438 3.404 13.375 1 97 52 PRO B N 1
ATOM 4669 C CA . PRO B 1 52 ? -17.547 2.742 14.078 1 97 52 PRO B CA 1
ATOM 4670 C C . PRO B 1 52 ? -18.312 1.761 13.195 1 97 52 PRO B C 1
ATOM 4672 O O . PRO B 1 52 ? -18.797 0.733 13.68 1 97 52 PRO B O 1
ATOM 4675 N N . HIS B 1 53 ? -18.422 2.012 11.945 1 97.81 53 HIS B N 1
ATOM 4676 C CA . HIS B 1 53 ? -19.188 1.121 11.078 1 97.81 53 HIS B CA 1
ATOM 4677 C C . HIS B 1 53 ? -18.484 -0.225 10.914 1 97.81 53 HIS B C 1
ATOM 4679 O O . HIS B 1 53 ? -17.281 -0.276 10.672 1 97.81 53 HIS B O 1
ATOM 4685 N N . VAL B 1 54 ? -19.234 -1.316 11.078 1 98.06 54 VAL B N 1
ATOM 4686 C CA . VAL B 1 54 ? -18.734 -2.664 10.836 1 98.06 54 VAL B CA 1
ATOM 4687 C C . VAL B 1 54 ? -19.031 -3.082 9.406 1 98.06 54 VAL B C 1
ATOM 4689 O O . VAL B 1 54 ? -20.188 -3.361 9.062 1 98.06 54 VAL B O 1
ATOM 4692 N N . SER B 1 55 ? -18.078 -3.162 8.578 1 98.06 55 SER B N 1
ATOM 4693 C CA . SER B 1 55 ? -18.234 -3.541 7.176 1 98.06 55 SER B CA 1
ATOM 4694 C C . SER B 1 55 ? -18.422 -5.047 7.027 1 98.06 55 SER B C 1
ATOM 4696 O O . SER B 1 55 ? -17.922 -5.824 7.848 1 98.06 55 SER B O 1
ATOM 4698 N N . THR B 1 56 ? -19.172 -5.438 5.992 1 98.12 56 THR B N 1
ATOM 4699 C CA . THR B 1 56 ? -19.125 -6.832 5.562 1 98.12 56 THR B CA 1
ATOM 4700 C C . THR B 1 56 ? -17.891 -7.09 4.711 1 98.12 56 THR B C 1
ATOM 4702 O O . THR B 1 56 ? -17.281 -6.152 4.184 1 98.12 56 THR B O 1
ATOM 4705 N N . GLN B 1 57 ? -17.531 -8.328 4.648 1 98.38 57 GLN B N 1
ATOM 4706 C CA . GLN B 1 57 ? -16.391 -8.648 3.783 1 98.38 57 GLN B CA 1
ATOM 4707 C C . GLN B 1 57 ? -16.703 -8.312 2.326 1 98.38 57 GLN B C 1
ATOM 4709 O O . GLN B 1 57 ? -15.812 -7.914 1.575 1 98.38 57 GLN B O 1
ATOM 4714 N N . GLU B 1 58 ? -17.969 -8.461 1.886 1 98.31 58 GLU B N 1
ATOM 4715 C CA . GLU B 1 58 ? -18.391 -8.125 0.53 1 98.31 58 GLU B CA 1
ATOM 4716 C C . GLU B 1 58 ? -18.172 -6.641 0.234 1 98.31 58 GLU B C 1
ATOM 4718 O O . GLU B 1 58 ? -17.703 -6.281 -0.853 1 98.31 58 GLU B O 1
ATOM 4723 N N . GLN B 1 59 ? -18.5 -5.805 1.211 1 98.44 59 GLN B N 1
ATOM 4724 C CA . GLN B 1 59 ? -18.266 -4.375 1.053 1 98.44 59 GLN B CA 1
ATOM 4725 C C . GLN B 1 59 ? -16.781 -4.074 0.896 1 98.44 59 GLN B C 1
ATOM 4727 O O . GLN B 1 59 ? -16.391 -3.18 0.141 1 98.44 59 GLN B O 1
ATOM 4732 N N . GLN B 1 60 ? -15.984 -4.793 1.637 1 98.62 60 GLN B N 1
ATOM 4733 C CA . GLN B 1 60 ? -14.539 -4.621 1.515 1 98.62 60 GLN B CA 1
ATOM 4734 C C . GLN B 1 60 ? -14.055 -5.062 0.139 1 98.62 60 GLN B C 1
ATOM 4736 O O . GLN B 1 60 ? -13.172 -4.426 -0.446 1 98.62 60 GLN B O 1
ATOM 4741 N N . VAL B 1 61 ? -14.57 -6.203 -0.399 1 98.75 61 VAL B N 1
ATOM 4742 C CA . VAL B 1 61 ? -14.227 -6.66 -1.741 1 98.75 61 VAL B CA 1
ATOM 4743 C C . VAL B 1 61 ? -14.562 -5.574 -2.76 1 98.75 61 VAL B C 1
ATOM 4745 O O . VAL B 1 61 ? -13.766 -5.277 -3.65 1 98.75 61 VAL B O 1
ATOM 4748 N N . ASP B 1 62 ? -15.75 -4.953 -2.586 1 98.5 62 ASP B N 1
ATOM 4749 C CA . ASP B 1 62 ? -16.172 -3.885 -3.484 1 98.5 62 ASP B CA 1
ATOM 4750 C C . ASP B 1 62 ? -15.18 -2.723 -3.469 1 98.5 62 ASP B C 1
ATOM 4752 O O . ASP B 1 62 ? -14.828 -2.188 -4.52 1 98.5 62 ASP B O 1
ATOM 4756 N N . ARG B 1 63 ? -14.773 -2.342 -2.32 1 98.38 63 ARG B N 1
ATOM 4757 C CA . ARG B 1 63 ? -13.812 -1.256 -2.168 1 98.38 63 ARG B CA 1
ATOM 4758 C C . ARG B 1 63 ? -12.5 -1.588 -2.863 1 98.38 63 ARG B C 1
ATOM 4760 O O . ARG B 1 63 ? -11.938 -0.755 -3.58 1 98.38 63 ARG B O 1
ATOM 4767 N N . VAL B 1 64 ? -11.961 -2.789 -2.641 1 98.62 64 VAL B N 1
ATOM 4768 C CA . VAL B 1 64 ? -10.695 -3.219 -3.232 1 98.62 64 VAL B CA 1
ATOM 4769 C C . VAL B 1 64 ? -10.805 -3.195 -4.754 1 98.62 64 VAL B C 1
ATOM 4771 O O . VAL B 1 64 ? -9.906 -2.695 -5.441 1 98.62 64 VAL B O 1
ATOM 4774 N N . LEU B 1 65 ? -11.914 -3.701 -5.266 1 98.56 65 LEU B N 1
ATOM 4775 C CA . LEU B 1 65 ? -12.094 -3.787 -6.711 1 98.56 65 LEU B CA 1
ATOM 4776 C C . LEU B 1 65 ? -12.211 -2.396 -7.328 1 98.56 65 LEU B C 1
ATOM 4778 O O . LEU B 1 65 ? -11.711 -2.158 -8.43 1 98.56 65 LEU B O 1
ATOM 4782 N N . GLU B 1 66 ? -12.906 -1.507 -6.594 1 98.25 66 GLU B N 1
ATOM 4783 C CA . GLU B 1 66 ? -12.992 -0.126 -7.062 1 98.25 66 GLU B CA 1
ATOM 4784 C C . GLU B 1 66 ? -11.602 0.485 -7.238 1 98.25 66 GLU B C 1
ATOM 4786 O O . GLU B 1 66 ? -11.32 1.108 -8.266 1 98.25 66 GLU B O 1
ATOM 4791 N N . ASN B 1 67 ? -10.789 0.344 -6.289 1 97.81 67 ASN B N 1
ATOM 4792 C CA . ASN B 1 67 ? -9.422 0.865 -6.344 1 97.81 67 ASN B CA 1
ATOM 4793 C C . ASN B 1 67 ? -8.594 0.152 -7.406 1 97.81 67 ASN B C 1
ATOM 4795 O O . ASN B 1 67 ? -7.844 0.791 -8.141 1 97.81 67 ASN B O 1
ATOM 4799 N N . PHE B 1 68 ? -8.734 -1.132 -7.5 1 98.12 68 PHE B N 1
ATOM 4800 C CA . PHE B 1 68 ? -8.023 -1.966 -8.461 1 98.12 68 PHE B CA 1
ATOM 4801 C C . PHE B 1 68 ? -8.32 -1.525 -9.891 1 98.12 68 PHE B C 1
ATOM 4803 O O . PHE B 1 68 ? -7.406 -1.353 -10.695 1 98.12 68 PHE B O 1
ATOM 4810 N N . ARG B 1 69 ? -9.531 -1.28 -10.141 1 97.62 69 ARG B N 1
ATOM 4811 C CA . ARG B 1 69 ? -9.992 -0.984 -11.492 1 97.62 69 ARG B CA 1
ATOM 4812 C C . ARG B 1 69 ? -9.695 0.464 -11.867 1 97.62 69 ARG B C 1
ATOM 4814 O O . ARG B 1 69 ? -9.711 0.818 -13.047 1 97.62 69 ARG B O 1
ATOM 4821 N N . ARG B 1 70 ? -9.422 1.295 -10.891 1 94.94 70 ARG B N 1
ATOM 4822 C CA . ARG B 1 70 ? -9.055 2.686 -11.141 1 94.94 70 ARG B CA 1
ATOM 4823 C C . ARG B 1 70 ? -7.617 2.791 -11.633 1 94.94 70 ARG B C 1
ATOM 4825 O O . ARG B 1 70 ? -7.254 3.758 -12.305 1 94.94 70 ARG B O 1
ATOM 4832 N N . LEU B 1 71 ? -6.738 1.835 -11.312 1 95.81 71 LEU B N 1
ATOM 4833 C CA . LEU B 1 71 ? -5.332 1.84 -11.703 1 95.81 71 LEU B CA 1
ATOM 4834 C C . LEU B 1 71 ? -5.168 1.365 -13.141 1 95.81 71 LEU B C 1
ATOM 4836 O O . LEU B 1 71 ? -5.723 0.333 -13.531 1 95.81 71 LEU B O 1
ATOM 4840 N N . ASP B 1 72 ? -4.375 2.096 -13.922 1 88.88 72 ASP B N 1
ATOM 4841 C CA . ASP B 1 72 ? -4.219 1.752 -15.328 1 88.88 72 ASP B CA 1
ATOM 4842 C C . ASP B 1 72 ? -3.014 0.837 -15.539 1 88.88 72 ASP B C 1
ATOM 4844 O O . ASP B 1 72 ? -2.996 0.03 -16.469 1 88.88 72 ASP B O 1
ATOM 4848 N N . SER B 1 73 ? -2.084 0.844 -14.695 1 93.06 73 SER B N 1
ATOM 4849 C CA . SER B 1 73 ? -0.831 0.108 -14.836 1 93.06 73 SER B CA 1
ATOM 4850 C C . SER B 1 73 ? -0.92 -1.261 -14.164 1 93.06 73 SER B C 1
ATOM 4852 O O . SER B 1 73 ? -1.219 -1.357 -12.977 1 93.06 73 SER B O 1
ATOM 4854 N N . PRO B 1 74 ? -0.605 -2.381 -14.953 1 95.06 74 PRO B N 1
ATOM 4855 C CA . PRO B 1 74 ? -0.579 -3.699 -14.312 1 95.06 74 PRO B CA 1
ATOM 4856 C C . PRO B 1 74 ? 0.398 -3.771 -13.141 1 95.06 74 PRO B C 1
ATOM 4858 O O . PRO B 1 74 ? 0.123 -4.441 -12.148 1 95.06 74 PRO B O 1
ATOM 4861 N N . LEU B 1 75 ? 1.457 -3.064 -13.297 1 96.94 75 LEU B N 1
ATOM 4862 C CA . LEU B 1 75 ? 2.438 -3.064 -12.219 1 96.94 75 LEU B CA 1
ATOM 4863 C C . LEU B 1 75 ? 1.863 -2.414 -10.961 1 96.94 75 LEU B C 1
ATOM 4865 O O . LEU B 1 75 ? 2.07 -2.906 -9.852 1 96.94 75 LEU B O 1
ATOM 4869 N N . GLU B 1 76 ? 1.136 -1.299 -11.156 1 97.19 76 GLU B N 1
ATOM 4870 C CA . GLU B 1 76 ? 0.525 -0.64 -10 1 97.19 76 GLU B CA 1
ATOM 4871 C C . GLU B 1 76 ? -0.563 -1.511 -9.383 1 97.19 76 GLU B C 1
ATOM 4873 O O . GLU B 1 76 ? -0.754 -1.501 -8.164 1 97.19 76 GLU B O 1
ATOM 4878 N N . ARG B 1 77 ? -1.312 -2.215 -10.242 1 98.06 77 ARG B N 1
ATOM 4879 C CA . ARG B 1 77 ? -2.299 -3.164 -9.742 1 98.06 77 ARG B CA 1
ATOM 4880 C C . ARG B 1 77 ? -1.633 -4.266 -8.922 1 98.06 77 ARG B C 1
ATOM 4882 O O . ARG B 1 77 ? -2.154 -4.676 -7.883 1 98.06 77 ARG B O 1
ATOM 4889 N N . TYR B 1 78 ? -0.479 -4.711 -9.391 1 98.25 78 TYR B N 1
ATOM 4890 C CA . TYR B 1 78 ? 0.303 -5.719 -8.68 1 98.25 78 TYR B CA 1
ATOM 4891 C C . TYR B 1 78 ? 0.735 -5.207 -7.309 1 98.25 78 TYR B C 1
ATOM 4893 O O . TYR B 1 78 ? 0.558 -5.895 -6.301 1 98.25 78 TYR B O 1
ATOM 4901 N N . ILE B 1 79 ? 1.25 -4.012 -7.277 1 97.88 79 ILE B N 1
ATOM 4902 C CA . ILE B 1 79 ? 1.725 -3.406 -6.039 1 97.88 79 ILE B CA 1
ATOM 4903 C C . ILE B 1 79 ? 0.563 -3.26 -5.055 1 97.88 79 ILE B C 1
ATOM 4905 O O . ILE B 1 79 ? 0.709 -3.545 -3.865 1 97.88 79 ILE B O 1
ATOM 4909 N N . MET B 1 80 ? -0.604 -2.875 -5.559 1 97.75 80 MET B N 1
ATOM 4910 C CA . MET B 1 80 ? -1.781 -2.693 -4.715 1 97.75 80 MET B CA 1
ATOM 4911 C C . MET B 1 80 ? -2.215 -4.02 -4.094 1 97.75 80 MET B C 1
ATOM 4913 O O . MET B 1 80 ? -2.49 -4.086 -2.895 1 97.75 80 MET B O 1
ATOM 4917 N N . LEU B 1 81 ? -2.266 -5.051 -4.879 1 98.5 81 LEU B N 1
ATOM 4918 C CA . LEU B 1 81 ? -2.721 -6.344 -4.387 1 98.5 81 LEU B CA 1
ATOM 4919 C C . LEU B 1 81 ? -1.724 -6.93 -3.391 1 98.5 81 LEU B C 1
ATOM 4921 O O . LEU B 1 81 ? -2.119 -7.512 -2.377 1 98.5 81 LEU B O 1
ATOM 4925 N N . GLU B 1 82 ? -0.447 -6.754 -3.672 1 97.75 82 GLU B N 1
ATOM 4926 C CA . GLU B 1 82 ? 0.549 -7.25 -2.727 1 97.75 82 GLU B CA 1
ATOM 4927 C C . GLU B 1 82 ? 0.478 -6.496 -1.403 1 97.75 82 GLU B C 1
ATOM 4929 O O . GLU B 1 82 ? 0.694 -7.078 -0.338 1 97.75 82 GLU B O 1
ATOM 4934 N N . SER B 1 83 ? 0.208 -5.223 -1.483 1 97.38 83 SER B N 1
ATOM 4935 C CA . SER B 1 83 ? 0.021 -4.441 -0.264 1 97.38 83 SER B CA 1
ATOM 4936 C C . SER B 1 83 ? -1.187 -4.934 0.527 1 97.38 83 SER B C 1
ATOM 4938 O O . SER B 1 83 ? -1.164 -4.945 1.76 1 97.38 83 SER B O 1
ATOM 4940 N N . LEU B 1 84 ? -2.262 -5.254 -0.221 1 98.25 84 LEU B N 1
ATOM 4941 C CA . LEU B 1 84 ? -3.428 -5.836 0.434 1 98.25 84 LEU B CA 1
ATOM 4942 C C . LEU B 1 84 ? -3.066 -7.156 1.111 1 98.25 84 LEU B C 1
ATOM 4944 O O . LEU B 1 84 ? -3.492 -7.414 2.24 1 98.25 84 LEU B O 1
ATOM 4948 N N . HIS B 1 85 ? -2.26 -7.949 0.416 1 98 85 HIS B N 1
ATOM 4949 C CA . HIS B 1 85 ? -1.798 -9.219 0.955 1 98 85 HIS B CA 1
ATOM 4950 C C . HIS B 1 85 ? -1.073 -9.031 2.283 1 98 85 HIS B C 1
ATOM 4952 O O . HIS B 1 85 ? -1.249 -9.82 3.213 1 98 85 HIS B O 1
ATOM 4958 N N . ASP B 1 86 ? -0.333 -7.992 2.408 1 96.31 86 ASP B N 1
ATOM 4959 C CA . ASP B 1 86 ? 0.487 -7.699 3.58 1 96.31 86 ASP B CA 1
ATOM 4960 C C . ASP B 1 86 ? -0.356 -7.102 4.703 1 96.31 86 ASP B C 1
ATOM 4962 O O . ASP B 1 86 ? 0.105 -6.992 5.844 1 96.31 86 ASP B O 1
ATOM 4966 N N . ARG B 1 87 ? -1.599 -6.816 4.43 1 96.44 87 ARG B N 1
ATOM 4967 C CA . ARG B 1 87 ? -2.434 -6.168 5.434 1 96.44 87 ARG B CA 1
ATOM 4968 C C . ARG B 1 87 ? -3.574 -7.086 5.871 1 96.44 87 ARG B C 1
ATOM 4970 O O . ARG B 1 87 ? -3.971 -7.078 7.035 1 96.44 87 ARG B O 1
ATOM 4977 N N . ASN B 1 88 ? -4.148 -7.77 4.887 1 98.19 88 ASN B N 1
ATOM 4978 C CA . ASN B 1 88 ? -5.336 -8.602 5.07 1 98.19 88 ASN B CA 1
ATOM 4979 C C . ASN B 1 88 ? -5.352 -9.781 4.105 1 98.19 88 ASN B C 1
ATOM 4981 O O . ASN B 1 88 ? -5.953 -9.703 3.031 1 98.19 88 ASN B O 1
ATOM 4985 N N . GLU B 1 89 ? -4.848 -10.852 4.574 1 98.12 89 GLU B N 1
ATOM 4986 C CA . GLU B 1 89 ? -4.605 -12.016 3.729 1 98.12 89 GLU B CA 1
ATOM 4987 C C . GLU B 1 89 ? -5.914 -12.641 3.254 1 98.12 89 GLU B C 1
ATOM 4989 O O . GLU B 1 89 ? -6.051 -12.992 2.082 1 98.12 89 GLU B O 1
ATOM 4994 N N . ALA B 1 90 ? -6.902 -12.758 4.133 1 98.56 90 ALA B N 1
ATOM 4995 C CA . ALA B 1 90 ? -8.188 -13.344 3.754 1 98.56 90 ALA B CA 1
ATOM 4996 C C . ALA B 1 90 ? -8.867 -12.516 2.672 1 98.56 90 ALA B C 1
ATOM 4998 O O . ALA B 1 90 ? -9.422 -13.062 1.715 1 98.56 90 ALA B O 1
ATOM 4999 N N . LEU B 1 91 ? -8.844 -11.18 2.822 1 98.81 91 LEU B N 1
ATOM 5000 C CA . LEU B 1 91 ? -9.461 -10.297 1.838 1 98.81 91 LEU B CA 1
ATOM 5001 C C . LEU B 1 91 ? -8.727 -10.383 0.502 1 98.81 91 LEU B C 1
ATOM 5003 O O . LEU B 1 91 ? -9.359 -10.367 -0.558 1 98.81 91 LEU B O 1
ATOM 5007 N N . TYR B 1 92 ? -7.418 -10.461 0.572 1 98.75 92 TYR B N 1
ATOM 5008 C CA . TYR B 1 92 ? -6.594 -10.641 -0.62 1 98.75 92 TYR B CA 1
ATOM 5009 C C . TYR B 1 92 ? -7.043 -11.859 -1.411 1 98.75 92 TYR B C 1
ATOM 5011 O O . TYR B 1 92 ? -7.348 -11.758 -2.602 1 98.75 92 TYR B O 1
ATOM 5019 N N . PHE B 1 93 ? -7.145 -12.945 -0.805 1 98.75 93 PHE B N 1
ATOM 5020 C CA . PHE B 1 93 ? -7.477 -14.18 -1.502 1 98.75 93 PHE B CA 1
ATOM 5021 C C . PHE B 1 93 ? -8.938 -14.18 -1.934 1 98.75 93 PHE B C 1
ATOM 5023 O O . PHE B 1 93 ? -9.281 -14.734 -2.979 1 98.75 93 PHE B O 1
ATOM 5030 N N . ARG B 1 94 ? -9.797 -13.578 -1.155 1 98.62 94 ARG B N 1
ATOM 5031 C CA . ARG B 1 94 ? -11.195 -13.508 -1.57 1 98.62 94 ARG B CA 1
ATOM 5032 C C . ARG B 1 94 ? -11.336 -12.742 -2.883 1 98.62 94 ARG B C 1
ATOM 5034 O O . ARG B 1 94 ? -12.07 -13.172 -3.777 1 98.62 94 ARG B O 1
ATOM 5041 N N . VAL B 1 95 ? -10.656 -11.641 -2.959 1 98.69 95 VAL B N 1
ATOM 5042 C CA . VAL B 1 95 ? -10.695 -10.836 -4.172 1 98.69 95 VAL B CA 1
ATOM 5043 C C . VAL B 1 95 ? -10.188 -11.656 -5.355 1 98.69 95 VAL B C 1
ATOM 5045 O O . VAL B 1 95 ? -10.812 -11.672 -6.422 1 98.69 95 VAL B O 1
ATOM 5048 N N . ILE B 1 96 ? -9.141 -12.383 -5.207 1 98.12 96 ILE B N 1
ATOM 5049 C CA . ILE B 1 96 ? -8.539 -13.164 -6.281 1 98.12 96 ILE B CA 1
ATOM 5050 C C . ILE B 1 96 ? -9.461 -14.312 -6.668 1 98.12 96 ILE B C 1
ATOM 5052 O O . ILE B 1 96 ? -9.727 -14.531 -7.852 1 98.12 96 ILE B O 1
ATOM 5056 N N . MET B 1 97 ? -9.984 -15.016 -5.742 1 97.5 97 MET B N 1
ATOM 5057 C CA . MET B 1 97 ? -10.781 -16.219 -5.98 1 97.5 97 MET B CA 1
ATOM 5058 C C . MET B 1 97 ? -12.125 -15.859 -6.609 1 97.5 97 MET B C 1
ATOM 5060 O O . MET B 1 97 ? -12.664 -16.625 -7.406 1 97.5 97 MET B O 1
ATOM 5064 N N . GLU B 1 98 ? -12.625 -14.656 -6.254 1 97.19 98 GLU B N 1
ATOM 5065 C CA . GLU B 1 98 ? -13.922 -14.242 -6.793 1 97.19 98 GLU B CA 1
ATOM 5066 C C . GLU B 1 98 ? -13.766 -13.586 -8.156 1 97.19 98 GLU B C 1
ATOM 5068 O O . GLU B 1 98 ? -14.719 -13.516 -8.93 1 97.19 98 GLU B O 1
ATOM 5073 N N . HIS B 1 99 ? -12.555 -13.117 -8.453 1 96.44 99 HIS B N 1
ATOM 5074 C CA . HIS B 1 99 ? -12.328 -12.43 -9.719 1 96.44 99 HIS B CA 1
ATOM 5075 C C . HIS B 1 99 ? -11.016 -12.875 -10.352 1 96.44 99 HIS B C 1
ATOM 5077 O O . HIS B 1 99 ? -10.172 -12.039 -10.695 1 96.44 99 HIS B O 1
ATOM 5083 N N . PRO B 1 100 ? -10.891 -14.125 -10.648 1 93.81 100 PRO B N 1
ATOM 5084 C CA . PRO B 1 100 ? -9.617 -14.672 -11.117 1 93.81 100 PRO B CA 1
ATOM 5085 C C . PRO B 1 100 ? -9.211 -14.141 -12.484 1 93.81 100 PRO B C 1
ATOM 5087 O O . PRO B 1 100 ? -8.031 -13.898 -12.742 1 93.81 100 PRO B O 1
ATOM 5090 N N . ASP B 1 101 ? -10.078 -13.859 -13.398 1 89.75 101 ASP B N 1
ATOM 5091 C CA . ASP B 1 101 ? -9.773 -13.43 -14.758 1 89.75 101 ASP B CA 1
ATOM 5092 C C . ASP B 1 101 ? -9.055 -12.086 -14.766 1 89.75 101 ASP B C 1
ATOM 5094 O O . ASP B 1 101 ? -8.172 -11.852 -15.586 1 89.75 101 ASP B O 1
ATOM 5098 N N . GLU B 1 102 ? -9.445 -11.25 -13.805 1 92.81 102 GLU B N 1
ATOM 5099 C CA . GLU B 1 102 ? -8.844 -9.922 -13.82 1 92.81 102 GLU B CA 1
ATOM 5100 C C . GLU B 1 102 ? -7.637 -9.844 -12.891 1 92.81 102 GLU B C 1
ATOM 5102 O O . GLU B 1 102 ? -6.762 -9 -13.07 1 92.81 102 GLU B O 1
ATOM 5107 N N . THR B 1 103 ? -7.562 -10.758 -11.914 1 96.56 103 THR B N 1
ATOM 5108 C CA . THR B 1 103 ? -6.547 -10.586 -10.875 1 96.56 103 THR B CA 1
ATOM 5109 C C . THR B 1 103 ? -5.387 -11.555 -11.102 1 96.56 103 THR B C 1
ATOM 5111 O O . THR B 1 103 ? -4.23 -11.203 -10.844 1 96.56 103 THR B O 1
ATOM 5114 N N . MET B 1 104 ? -5.555 -12.711 -11.586 1 94 104 MET B N 1
ATOM 5115 C CA . MET B 1 104 ? -4.504 -13.719 -11.703 1 94 104 MET B CA 1
ATOM 5116 C C . MET B 1 104 ? -3.41 -13.25 -12.656 1 94 104 MET B C 1
ATOM 5118 O O . MET B 1 104 ? -2.221 -13.406 -12.367 1 94 104 MET B O 1
ATOM 5122 N N . PRO B 1 105 ? -3.785 -12.586 -13.82 1 91.44 105 PRO B N 1
ATOM 5123 C CA . PRO B 1 105 ? -2.729 -12.086 -14.711 1 91.44 105 PRO B CA 1
ATOM 5124 C C . PRO B 1 105 ? -1.895 -10.984 -14.07 1 91.44 105 PRO B C 1
ATOM 5126 O O . PRO B 1 105 ? -0.834 -10.625 -14.586 1 91.44 105 PRO B O 1
ATOM 5129 N N . VAL B 1 106 ? -2.42 -10.484 -12.938 1 95.94 106 VAL B N 1
ATOM 5130 C CA . VAL B 1 106 ? -1.715 -9.414 -12.234 1 95.94 106 VAL B CA 1
ATOM 5131 C C . VAL B 1 106 ? -0.774 -10.008 -11.195 1 95.94 106 VAL B C 1
ATOM 5133 O O . VAL B 1 106 ? 0.384 -9.602 -11.086 1 95.94 106 VAL B O 1
ATOM 5136 N N . ILE B 1 107 ? -1.191 -11.008 -10.438 1 95.44 107 ILE B N 1
ATOM 5137 C CA . ILE B 1 107 ? -0.388 -11.516 -9.336 1 95.44 107 ILE B CA 1
ATOM 5138 C C . ILE B 1 107 ? 0.609 -12.547 -9.852 1 95.44 107 ILE B C 1
ATOM 5140 O O . ILE B 1 107 ? 1.537 -12.938 -9.141 1 95.44 107 ILE B O 1
ATOM 5144 N N . TYR B 1 108 ? 0.401 -12.945 -11.078 1 90.94 108 TYR B N 1
ATOM 5145 C CA . TYR B 1 108 ? 1.347 -13.859 -11.719 1 90.94 108 TYR B CA 1
ATOM 5146 C C . TYR B 1 108 ? 1.62 -13.438 -13.156 1 90.94 108 TYR B C 1
ATOM 5148 O O . TYR B 1 108 ? 1.813 -12.25 -13.438 1 90.94 108 TYR B O 1
ATOM 5156 N N . THR B 1 109 ? 1.954 -14.445 -14.094 1 87.44 109 THR B N 1
ATOM 5157 C CA . THR B 1 109 ? 2.281 -14.055 -15.461 1 87.44 109 THR B CA 1
ATOM 5158 C C . THR B 1 109 ? 1.072 -13.422 -16.141 1 87.44 109 THR B C 1
ATOM 5160 O O . THR B 1 109 ? -0.057 -13.883 -15.969 1 87.44 109 THR B O 1
ATOM 5163 N N . PRO B 1 110 ? 1.278 -12.32 -16.766 1 88.94 110 PRO B N 1
ATOM 5164 C CA . PRO B 1 110 ? 2.582 -11.812 -17.203 1 88.94 110 PRO B CA 1
ATOM 5165 C C . PRO B 1 110 ? 3.146 -10.75 -16.266 1 88.94 110 PRO B C 1
ATOM 5167 O O . PRO B 1 110 ? 4.34 -10.453 -16.312 1 88.94 110 PRO B O 1
ATOM 5170 N N . THR B 1 111 ? 2.355 -10.18 -15.352 1 94.31 111 THR B N 1
ATOM 5171 C CA . THR B 1 111 ? 2.736 -8.984 -14.609 1 94.31 111 THR B CA 1
ATOM 5172 C C . THR B 1 111 ? 3.861 -9.297 -13.625 1 94.31 111 THR B C 1
ATOM 5174 O O . THR B 1 111 ? 4.734 -8.461 -13.383 1 94.31 111 THR B O 1
ATOM 5177 N N . VAL B 1 112 ? 3.912 -10.516 -13.133 1 94.69 112 VAL B N 1
ATOM 5178 C CA . VAL B 1 112 ? 4.922 -10.906 -12.156 1 94.69 112 VAL B CA 1
ATOM 5179 C C . VAL B 1 112 ? 6.312 -10.781 -12.773 1 94.69 112 VAL B C 1
ATOM 5181 O O . VAL B 1 112 ? 7.289 -10.492 -12.07 1 94.69 112 VAL B O 1
ATOM 5184 N N . GLY B 1 113 ? 6.41 -11.062 -14.102 1 93.06 113 GLY B N 1
ATOM 5185 C CA . GLY B 1 113 ? 7.688 -10.867 -14.773 1 93.06 113 GLY B CA 1
ATOM 5186 C C . GLY B 1 113 ? 8.211 -9.453 -14.648 1 93.06 113 GLY B C 1
ATOM 5187 O O . GLY B 1 113 ? 9.391 -9.242 -14.352 1 93.06 113 GLY B O 1
ATOM 5188 N N . VAL B 1 114 ? 7.34 -8.5 -14.867 1 94.62 114 VAL B N 1
ATOM 5189 C CA . VAL B 1 114 ? 7.695 -7.09 -14.734 1 94.62 114 VAL B CA 1
ATOM 5190 C C . VAL B 1 114 ? 8.047 -6.773 -13.281 1 94.62 114 VAL B C 1
ATOM 5192 O O . VAL B 1 114 ? 9.008 -6.055 -13.016 1 94.62 114 VAL B O 1
ATOM 5195 N N . ALA B 1 115 ? 7.281 -7.293 -12.414 1 97.25 115 ALA B N 1
ATOM 5196 C CA . ALA B 1 115 ? 7.535 -7.094 -10.984 1 97.25 115 ALA B CA 1
ATOM 5197 C C . ALA B 1 115 ? 8.914 -7.613 -10.594 1 97.25 115 ALA B C 1
ATOM 5199 O O . ALA B 1 115 ? 9.617 -6.988 -9.789 1 97.25 115 ALA B O 1
ATOM 5200 N N . CYS B 1 116 ? 9.312 -8.734 -11.109 1 97.5 116 CYS B N 1
ATOM 5201 C CA . CYS B 1 116 ? 10.633 -9.281 -10.828 1 97.5 116 CYS B CA 1
ATOM 5202 C C . CYS B 1 116 ? 11.727 -8.383 -11.391 1 97.5 116 CYS B C 1
ATOM 5204 O O . CYS B 1 116 ? 12.742 -8.141 -10.734 1 97.5 116 CYS B O 1
ATOM 5206 N N . GLN B 1 117 ? 11.484 -7.898 -12.602 1 96.69 117 GLN B N 1
ATOM 5207 C CA . GLN B 1 117 ? 12.469 -7.004 -13.219 1 96.69 117 GLN B CA 1
ATOM 5208 C C . GLN B 1 117 ? 12.641 -5.73 -12.398 1 96.69 117 GLN B C 1
ATOM 5210 O O . GLN B 1 117 ? 13.727 -5.16 -12.344 1 96.69 117 GLN B O 1
ATOM 5215 N N . GLN B 1 118 ? 11.57 -5.305 -11.773 1 97.5 118 GLN B N 1
ATOM 5216 C CA . GLN B 1 118 ? 11.555 -4.055 -11.023 1 97.5 118 GLN B CA 1
ATOM 5217 C C . GLN B 1 118 ? 11.586 -4.309 -9.523 1 97.5 118 GLN B C 1
ATOM 5219 O O . GLN B 1 118 ? 11.281 -3.414 -8.727 1 97.5 118 GLN B O 1
ATOM 5224 N N . TYR B 1 119 ? 11.953 -5.418 -9.086 1 98.12 119 TYR B N 1
ATOM 5225 C CA . TYR B 1 119 ? 11.742 -5.895 -7.719 1 98.12 119 TYR B CA 1
ATOM 5226 C C . TYR B 1 119 ? 12.344 -4.93 -6.703 1 98.12 119 TYR B C 1
ATOM 5228 O O . TYR B 1 119 ? 11.648 -4.465 -5.797 1 98.12 119 TYR B O 1
ATOM 5236 N N . GLY B 1 120 ? 13.609 -4.582 -6.891 1 98 120 GLY B N 1
ATOM 5237 C CA . GLY B 1 120 ? 14.266 -3.662 -5.977 1 98 120 GLY B CA 1
ATOM 5238 C C . GLY B 1 120 ? 13.664 -2.27 -5.992 1 98 120 GLY B C 1
ATOM 5239 O O . GLY B 1 120 ? 13.688 -1.563 -4.984 1 98 120 GLY B O 1
ATOM 5240 N N . HIS B 1 121 ? 13.055 -1.862 -7.09 1 98.44 121 HIS B N 1
ATOM 5241 C CA . HIS B 1 121 ? 12.531 -0.517 -7.301 1 98.44 121 HIS B CA 1
ATOM 5242 C C . HIS B 1 121 ? 11.125 -0.378 -6.73 1 98.44 121 HIS B C 1
ATOM 5244 O O . HIS B 1 121 ? 10.703 0.724 -6.375 1 98.44 121 HIS B O 1
ATOM 5250 N N . ILE B 1 122 ? 10.422 -1.474 -6.594 1 97.94 122 ILE B N 1
ATOM 5251 C CA . ILE B 1 122 ? 9.047 -1.381 -6.121 1 97.94 122 ILE B CA 1
ATOM 5252 C C . ILE B 1 122 ? 8.922 -2.064 -4.762 1 97.94 122 ILE B C 1
ATOM 5254 O O . ILE B 1 122 ? 7.812 -2.291 -4.273 1 97.94 122 ILE B O 1
ATOM 5258 N N . PHE B 1 123 ? 10.094 -2.383 -4.102 1 97.75 123 PHE B N 1
ATOM 5259 C CA . PHE B 1 123 ? 10.109 -3.141 -2.857 1 97.75 123 PHE B CA 1
ATOM 5260 C C . PHE B 1 123 ? 9.414 -2.367 -1.744 1 97.75 123 PHE B C 1
ATOM 5262 O O . PHE B 1 123 ? 9.727 -1.201 -1.501 1 97.75 123 PHE B O 1
ATOM 5269 N N . ARG B 1 124 ? 8.453 -3.014 -1.075 1 94.94 124 ARG B N 1
ATOM 5270 C CA . ARG B 1 124 ? 7.754 -2.42 0.061 1 94.94 124 ARG B CA 1
ATOM 5271 C C . ARG B 1 124 ? 7.934 -3.266 1.317 1 94.94 124 ARG B C 1
ATOM 5273 O O . ARG B 1 124 ? 8.375 -2.762 2.354 1 94.94 124 ARG B O 1
ATOM 5280 N N . SER B 1 125 ? 7.578 -4.527 1.194 1 94.62 125 SER B N 1
ATOM 5281 C CA . SER B 1 125 ? 7.684 -5.484 2.291 1 94.62 125 SER B CA 1
ATOM 5282 C C . SER B 1 125 ? 8.219 -6.828 1.801 1 94.62 125 SER B C 1
ATOM 5284 O O . SER B 1 125 ? 7.902 -7.258 0.691 1 94.62 125 SER B O 1
ATOM 5286 N N . PRO B 1 126 ? 8.953 -7.398 2.658 1 94.75 126 PRO B N 1
ATOM 5287 C CA . PRO B 1 126 ? 9.469 -8.711 2.264 1 94.75 126 PRO B CA 1
ATOM 5288 C C . PRO B 1 126 ? 8.43 -9.82 2.383 1 94.75 126 PRO B C 1
ATOM 5290 O O . PRO B 1 126 ? 7.512 -9.727 3.207 1 94.75 126 PRO B O 1
ATOM 5293 N N . ARG B 1 127 ? 8.508 -10.781 1.567 1 94.25 127 ARG B N 1
ATOM 5294 C CA . ARG B 1 127 ? 7.719 -12.008 1.661 1 94.25 127 ARG B CA 1
ATOM 5295 C C . ARG B 1 127 ? 8.586 -13.242 1.425 1 94.25 127 ARG B C 1
ATOM 5297 O O . ARG B 1 127 ? 9.414 -13.258 0.511 1 94.25 127 ARG B O 1
ATOM 5304 N N . GLY B 1 128 ? 8.359 -14.148 2.332 1 97.44 128 GLY B N 1
ATOM 5305 C CA . GLY B 1 128 ? 9.078 -15.398 2.188 1 97.44 128 GLY B CA 1
ATOM 5306 C C . GLY B 1 128 ? 10.422 -15.406 2.889 1 97.44 128 GLY B C 1
ATOM 5307 O O . GLY B 1 128 ? 10.641 -14.625 3.818 1 97.44 128 GLY B O 1
ATOM 5308 N N . LEU B 1 129 ? 11.203 -16.375 2.504 1 98.5 129 LEU B N 1
ATOM 5309 C CA . LEU B 1 129 ? 12.508 -16.594 3.119 1 98.5 129 LEU B CA 1
ATOM 5310 C C . LEU B 1 129 ? 13.625 -16.469 2.088 1 98.5 129 LEU B C 1
ATOM 5312 O O . LEU B 1 129 ? 13.57 -17.094 1.024 1 98.5 129 LEU B O 1
ATOM 5316 N N . TYR B 1 130 ? 14.555 -15.633 2.404 1 98.5 130 TYR B N 1
ATOM 5317 C CA . TYR B 1 130 ? 15.773 -15.5 1.616 1 98.5 130 TYR B CA 1
ATOM 5318 C C . TYR B 1 130 ? 16.922 -16.281 2.254 1 98.5 130 TYR B C 1
ATOM 5320 O O . TYR B 1 130 ? 17.359 -15.953 3.354 1 98.5 130 TYR B O 1
ATOM 5328 N N . VAL B 1 131 ? 17.328 -17.281 1.643 1 98.56 131 VAL B N 1
ATOM 5329 C CA . VAL B 1 131 ? 18.516 -18.016 2.045 1 98.56 131 VAL B CA 1
ATOM 5330 C C . VAL B 1 131 ? 19.672 -17.672 1.106 1 98.56 131 VAL B C 1
ATOM 5332 O O . VAL B 1 131 ? 19.562 -17.828 -0.112 1 98.56 131 VAL B O 1
ATOM 5335 N N . SER B 1 132 ? 20.734 -17.234 1.612 1 98.06 132 SER B N 1
ATOM 5336 C CA . SER B 1 132 ? 21.797 -16.766 0.732 1 98.06 132 SER B CA 1
ATOM 5337 C C . SER B 1 132 ? 23.078 -17.594 0.911 1 98.06 132 SER B C 1
ATOM 5339 O O . SER B 1 132 ? 23.172 -18.391 1.839 1 98.06 132 SER B O 1
ATOM 5341 N N . ALA B 1 133 ? 24.016 -17.328 -0.003 1 97.62 133 ALA B N 1
ATOM 5342 C CA . ALA B 1 133 ? 25.328 -17.969 0.052 1 97.62 133 ALA B CA 1
ATOM 5343 C C . ALA B 1 133 ? 26.031 -17.656 1.369 1 97.62 133 ALA B C 1
ATOM 5345 O O . ALA B 1 133 ? 26.891 -18.422 1.815 1 97.62 133 ALA B O 1
ATOM 5346 N N . GLN B 1 134 ? 25.656 -16.609 2.051 1 95.62 134 GLN B N 1
ATOM 5347 C CA . GLN B 1 134 ? 26.266 -16.203 3.305 1 95.62 134 GLN B CA 1
ATOM 5348 C C . GLN B 1 134 ? 25.703 -17 4.48 1 95.62 134 GLN B C 1
ATOM 5350 O O . GLN B 1 134 ? 26.266 -16.953 5.582 1 95.62 134 GLN B O 1
ATOM 5355 N N . ASP B 1 135 ? 24.75 -17.766 4.219 1 97.06 135 ASP B N 1
ATOM 5356 C CA . ASP B 1 135 ? 24.078 -18.5 5.289 1 97.06 135 ASP B CA 1
ATOM 5357 C C . ASP B 1 135 ? 24.594 -19.938 5.367 1 97.06 135 ASP B C 1
ATOM 5359 O O . ASP B 1 135 ? 24.094 -20.734 6.16 1 97.06 135 ASP B O 1
ATOM 5363 N N . ARG B 1 136 ? 25.516 -20.281 4.527 1 96.38 136 ARG B N 1
ATOM 5364 C CA . ARG B 1 136 ? 26.078 -21.625 4.551 1 96.38 136 ARG B CA 1
ATOM 5365 C C . ARG B 1 136 ? 26.484 -22.031 5.965 1 96.38 136 ARG B C 1
ATOM 5367 O O . ARG B 1 136 ? 27.094 -21.25 6.688 1 96.38 136 ARG B O 1
ATOM 5374 N N . GLY B 1 137 ? 26.078 -23.203 6.336 1 97 137 GLY B N 1
ATOM 5375 C CA . GLY B 1 137 ? 26.344 -23.719 7.672 1 97 137 GLY B CA 1
ATOM 5376 C C . GLY B 1 137 ? 25.266 -23.375 8.672 1 97 137 GLY B C 1
ATOM 5377 O O . GLY B 1 137 ? 25.25 -23.906 9.781 1 97 137 GLY B O 1
ATOM 5378 N N . ARG B 1 138 ? 24.312 -22.516 8.328 1 96.62 138 ARG B N 1
ATOM 5379 C CA . ARG B 1 138 ? 23.297 -22.078 9.281 1 96.62 138 ARG B CA 1
ATOM 5380 C C . ARG B 1 138 ? 21.922 -22.016 8.625 1 96.62 138 ARG B C 1
ATOM 5382 O O . ARG B 1 138 ? 21.078 -21.219 9.008 1 96.62 138 ARG B O 1
ATOM 5389 N N . VAL B 1 139 ? 21.703 -22.766 7.57 1 98.56 139 VAL B N 1
ATOM 5390 C CA . VAL B 1 139 ? 20.469 -22.688 6.789 1 98.56 139 VAL B CA 1
ATOM 5391 C C . VAL B 1 139 ? 19.281 -23.078 7.656 1 98.56 139 VAL B C 1
ATOM 5393 O O . VAL B 1 139 ? 18.234 -22.422 7.605 1 98.56 139 VAL B O 1
ATOM 5396 N N . ALA B 1 140 ? 19.406 -24.109 8.445 1 98.5 140 ALA B N 1
ATOM 5397 C CA . ALA B 1 140 ? 18.312 -24.547 9.312 1 98.5 140 ALA B CA 1
ATOM 5398 C C . ALA B 1 140 ? 17.938 -23.438 10.305 1 98.5 140 ALA B C 1
ATOM 5400 O O . ALA B 1 140 ? 16.75 -23.25 10.586 1 98.5 140 ALA B O 1
ATOM 5401 N N . GLU B 1 141 ? 18.906 -22.781 10.852 1 97.75 141 GLU B N 1
ATOM 5402 C CA . GLU B 1 141 ? 18.672 -21.672 11.781 1 97.75 141 GLU B CA 1
ATOM 5403 C C . GLU B 1 141 ? 17.891 -20.562 11.109 1 97.75 141 GLU B C 1
ATOM 5405 O O . GLU B 1 141 ? 16.953 -20.016 11.703 1 97.75 141 GLU B O 1
ATOM 5410 N N . VAL B 1 142 ? 18.297 -20.25 9.922 1 97.75 142 VAL B N 1
ATOM 5411 C CA . VAL B 1 142 ? 17.609 -19.203 9.156 1 97.75 142 VAL B CA 1
ATOM 5412 C C . VAL B 1 142 ? 16.172 -19.625 8.891 1 97.75 142 VAL B C 1
ATOM 5414 O O . VAL B 1 142 ? 15.25 -18.812 9.031 1 97.75 142 VAL B O 1
ATOM 5417 N N . MET B 1 143 ? 15.961 -20.875 8.531 1 98.12 143 MET B N 1
ATOM 5418 C CA . MET B 1 143 ? 14.633 -21.391 8.211 1 98.12 143 MET B CA 1
ATOM 5419 C C . MET B 1 143 ? 13.719 -21.328 9.438 1 98.12 143 MET B C 1
ATOM 5421 O O . MET B 1 143 ? 12.516 -21.109 9.305 1 98.12 143 MET B O 1
ATOM 5425 N N . ARG B 1 144 ? 14.289 -21.453 10.609 1 97.56 144 ARG B N 1
ATOM 5426 C CA . ARG B 1 144 ? 13.523 -21.469 11.852 1 97.56 144 ARG B CA 1
ATOM 5427 C C . ARG B 1 144 ? 13.031 -20.078 12.203 1 97.56 144 ARG B C 1
ATOM 5429 O O . ARG B 1 144 ? 12.156 -19.922 13.062 1 97.56 144 ARG B O 1
ATOM 5436 N N . ASN B 1 145 ? 13.5 -19.016 11.516 1 97 145 ASN B N 1
ATOM 5437 C CA . ASN B 1 145 ? 12.984 -17.672 11.711 1 97 145 ASN B CA 1
ATOM 5438 C C . ASN B 1 145 ? 11.609 -17.5 11.07 1 97 145 ASN B C 1
ATOM 5440 O O . ASN B 1 145 ? 10.906 -16.531 11.352 1 97 145 ASN B O 1
ATOM 5444 N N . TRP B 1 146 ? 11.273 -18.422 10.102 1 96.81 146 TRP B N 1
ATOM 5445 C CA . TRP B 1 146 ? 9.922 -18.406 9.555 1 96.81 146 TRP B CA 1
ATOM 5446 C C . TRP B 1 146 ? 8.891 -18.656 10.641 1 96.81 146 TRP B C 1
ATOM 5448 O O . TRP B 1 146 ? 9.039 -19.562 11.461 1 96.81 146 TRP B O 1
ATOM 5458 N N . PRO B 1 147 ? 7.855 -17.859 10.688 1 92.31 147 PRO B N 1
ATOM 5459 C CA . PRO B 1 147 ? 6.988 -17.891 11.867 1 92.31 147 PRO B CA 1
ATOM 5460 C C . PRO B 1 147 ? 6.031 -19.078 11.875 1 92.31 147 PRO B C 1
ATOM 5462 O O . PRO B 1 147 ? 5.488 -19.438 12.93 1 92.31 147 PRO B O 1
ATOM 5465 N N . TYR B 1 148 ? 5.75 -19.672 10.773 1 92.81 148 TYR B N 1
ATOM 5466 C CA . TYR B 1 148 ? 4.789 -20.766 10.703 1 92.81 148 TYR B CA 1
ATOM 5467 C C . TYR B 1 148 ? 5.496 -22.109 10.711 1 92.81 148 TYR B C 1
ATOM 5469 O O . TYR B 1 148 ? 6.445 -22.328 9.953 1 92.81 148 TYR B O 1
ATOM 5477 N N . ARG B 1 149 ? 4.969 -23.031 11.484 1 93.31 149 ARG B N 1
ATOM 5478 C CA . ARG B 1 149 ? 5.68 -24.281 11.695 1 93.31 149 ARG B CA 1
ATOM 5479 C C . ARG B 1 149 ? 5.066 -25.406 10.875 1 93.31 149 ARG B C 1
ATOM 5481 O O . ARG B 1 149 ? 5.715 -26.422 10.625 1 93.31 149 ARG B O 1
ATOM 5488 N N . ASP B 1 150 ? 3.904 -25.219 10.398 1 96.38 150 ASP B N 1
ATOM 5489 C CA . ASP B 1 150 ? 3.242 -26.281 9.641 1 96.38 150 ASP B CA 1
ATOM 5490 C C . ASP B 1 150 ? 3.35 -26.031 8.141 1 96.38 150 ASP B C 1
ATOM 5492 O O . ASP B 1 150 ? 2.344 -26.047 7.43 1 96.38 150 ASP B O 1
ATOM 5496 N N . VAL B 1 151 ? 4.547 -25.781 7.691 1 98.25 151 VAL B N 1
ATOM 5497 C CA . VAL B 1 151 ? 4.789 -25.594 6.266 1 98.25 151 VAL B CA 1
ATOM 5498 C C . VAL B 1 151 ? 4.703 -26.938 5.551 1 98.25 151 VAL B C 1
ATOM 5500 O O . VAL B 1 151 ? 5.352 -27.906 5.957 1 98.25 151 VAL B O 1
ATOM 5503 N N . ARG B 1 152 ? 3.91 -26.969 4.434 1 98.62 152 ARG B N 1
ATOM 5504 C CA . ARG B 1 152 ? 3.691 -28.219 3.727 1 98.62 152 ARG B CA 1
ATOM 5505 C C . ARG B 1 152 ? 4.203 -28.141 2.291 1 98.62 152 ARG B C 1
ATOM 5507 O O . ARG B 1 152 ? 4.398 -29.172 1.637 1 98.62 152 ARG B O 1
ATOM 5514 N N . ILE B 1 153 ? 4.438 -26.953 1.802 1 98.81 153 ILE B N 1
ATOM 5515 C CA . ILE B 1 153 ? 4.973 -26.812 0.454 1 98.81 153 ILE B CA 1
ATOM 5516 C C . ILE B 1 153 ? 5.934 -25.625 0.406 1 98.81 153 ILE B C 1
ATOM 5518 O O . ILE B 1 153 ? 5.637 -24.562 0.954 1 98.81 153 ILE B O 1
ATOM 5522 N N . ILE B 1 154 ? 7.094 -25.781 -0.138 1 98.88 154 ILE B N 1
ATOM 5523 C CA . ILE B 1 154 ? 8.086 -24.766 -0.436 1 98.88 154 ILE B CA 1
ATOM 5524 C C . ILE B 1 154 ? 8.219 -24.594 -1.948 1 98.88 154 ILE B C 1
ATOM 5526 O O . ILE B 1 154 ? 8.336 -25.594 -2.676 1 98.88 154 ILE B O 1
ATOM 5530 N N . VAL B 1 155 ? 8.07 -23.453 -2.449 1 98.88 155 VAL B N 1
ATOM 5531 C CA . VAL B 1 155 ? 8.492 -23.125 -3.807 1 98.88 155 VAL B CA 1
ATOM 5532 C C . VAL B 1 155 ? 9.812 -22.359 -3.766 1 98.88 155 VAL B C 1
ATOM 5534 O O . VAL B 1 155 ? 9.914 -21.328 -3.092 1 98.88 155 VAL B O 1
ATOM 5537 N N . ILE B 1 156 ? 10.836 -22.891 -4.434 1 98.88 156 ILE B N 1
ATOM 5538 C CA . ILE B 1 156 ? 12.172 -22.312 -4.32 1 98.88 156 ILE B CA 1
ATOM 5539 C C . ILE B 1 156 ? 12.711 -21.984 -5.711 1 98.88 156 ILE B C 1
ATOM 5541 O O . ILE B 1 156 ? 12.469 -22.719 -6.668 1 98.88 156 ILE B O 1
ATOM 5545 N N . THR B 1 157 ? 13.352 -20.875 -5.875 1 98.75 157 THR B N 1
ATOM 5546 C CA . THR B 1 157 ? 14.109 -20.5 -7.062 1 98.75 157 THR B CA 1
ATOM 5547 C C . THR B 1 157 ? 15.469 -19.938 -6.684 1 98.75 157 THR B C 1
ATOM 5549 O O . THR B 1 157 ? 15.648 -19.422 -5.574 1 98.75 157 THR B O 1
ATOM 5552 N N . ASP B 1 158 ? 16.438 -20.125 -7.539 1 98.56 158 ASP B N 1
ATOM 5553 C CA . ASP B 1 158 ? 17.719 -19.438 -7.344 1 98.56 158 ASP B CA 1
ATOM 5554 C C . ASP B 1 158 ? 17.828 -18.219 -8.258 1 98.56 158 ASP B C 1
ATOM 5556 O O . ASP B 1 158 ? 18.875 -17.578 -8.328 1 98.56 158 ASP B O 1
ATOM 5560 N N . GLY B 1 159 ? 16.797 -17.953 -9.016 1 98.06 159 GLY B N 1
ATOM 5561 C CA . GLY B 1 159 ? 16.641 -16.719 -9.758 1 98.06 159 GLY B CA 1
ATOM 5562 C C . GLY B 1 159 ? 17.391 -16.719 -11.078 1 98.06 159 GLY B C 1
ATOM 5563 O O . GLY B 1 159 ? 17.469 -15.695 -11.758 1 98.06 159 GLY B O 1
ATOM 5564 N N . GLU B 1 160 ? 17.906 -17.844 -11.555 1 97.56 160 GLU B N 1
ATOM 5565 C CA . GLU B 1 160 ? 18.828 -17.859 -12.68 1 97.56 160 GLU B CA 1
ATOM 5566 C C . GLU B 1 160 ? 18.094 -17.781 -14.008 1 97.56 160 GLU B C 1
ATOM 5568 O O . GLU B 1 160 ? 18.609 -17.234 -14.992 1 97.56 160 GLU B O 1
ATOM 5573 N N . ARG B 1 161 ? 16.922 -18.312 -14.07 1 94.44 161 ARG B N 1
ATOM 5574 C CA . ARG B 1 161 ? 16.172 -18.328 -15.328 1 94.44 161 ARG B CA 1
ATOM 5575 C C . ARG B 1 161 ? 14.711 -17.984 -15.094 1 94.44 161 ARG B C 1
ATOM 5577 O O . ARG B 1 161 ? 13.828 -18.797 -15.367 1 94.44 161 ARG B O 1
ATOM 5584 N N . ILE B 1 162 ? 14.469 -16.703 -14.719 1 95.06 162 ILE B N 1
ATOM 5585 C CA . ILE B 1 162 ? 13.125 -16.25 -14.406 1 95.06 162 ILE B CA 1
ATOM 5586 C C . ILE B 1 162 ? 12.336 -16.047 -15.703 1 95.06 162 ILE B C 1
ATOM 5588 O O . ILE B 1 162 ? 12.562 -15.078 -16.438 1 95.06 162 ILE B O 1
ATOM 5592 N N . LEU B 1 163 ? 11.414 -16.969 -15.898 1 87.62 163 LEU B N 1
ATOM 5593 C CA . LEU B 1 163 ? 10.641 -16.922 -17.141 1 87.62 163 LEU B CA 1
ATOM 5594 C C . LEU B 1 163 ? 11.562 -16.797 -18.344 1 87.62 163 LEU B C 1
ATOM 5596 O O . LEU B 1 163 ? 12.594 -17.469 -18.422 1 87.62 163 LEU B O 1
ATOM 5600 N N . GLY B 1 164 ? 11.273 -16.125 -19.297 1 83.75 164 GLY B N 1
ATOM 5601 C CA . GLY B 1 164 ? 12.141 -15.852 -20.438 1 83.75 164 GLY B CA 1
ATOM 5602 C C . GLY B 1 164 ? 13.008 -14.625 -20.25 1 83.75 164 GLY B C 1
ATOM 5603 O O . GLY B 1 164 ? 13.617 -14.133 -21.203 1 83.75 164 GLY B O 1
ATOM 5604 N N . LEU B 1 165 ? 13.156 -14.172 -18.938 1 89.81 165 LEU B N 1
ATOM 5605 C CA . LEU B 1 165 ? 13.812 -12.898 -18.656 1 89.81 165 LEU B CA 1
ATOM 5606 C C . LEU B 1 165 ? 15.266 -13.117 -18.25 1 89.81 165 LEU B C 1
ATOM 5608 O O . LEU B 1 165 ? 16.062 -12.172 -18.219 1 89.81 165 LEU B O 1
ATOM 5612 N N . GLY B 1 166 ? 15.633 -14.375 -17.953 1 93 166 GLY B N 1
ATOM 5613 C CA . GLY B 1 166 ? 17.016 -14.688 -17.641 1 93 166 GLY B CA 1
ATOM 5614 C C . GLY B 1 166 ? 17.328 -14.57 -16.156 1 93 166 GLY B C 1
ATOM 5615 O O . GLY B 1 166 ? 16.484 -14.875 -15.312 1 93 166 GLY B O 1
ATOM 5616 N N . ASP B 1 167 ? 18.594 -14.258 -15.906 1 97.75 167 ASP B N 1
ATOM 5617 C CA . ASP B 1 167 ? 19.094 -14.195 -14.531 1 97.75 167 ASP B CA 1
ATOM 5618 C C . ASP B 1 167 ? 18.656 -12.898 -13.852 1 97.75 167 ASP B C 1
ATOM 5620 O O . ASP B 1 167 ? 19.141 -11.82 -14.188 1 97.75 167 ASP B O 1
ATOM 5624 N N . LEU B 1 168 ? 17.812 -13.062 -12.805 1 98.19 168 LEU B N 1
ATOM 5625 C CA . LEU B 1 168 ? 17.344 -11.875 -12.086 1 98.19 168 LEU B CA 1
ATOM 5626 C C . LEU B 1 168 ? 17.734 -11.953 -10.609 1 98.19 168 LEU B C 1
ATOM 5628 O O . LEU B 1 168 ? 17.203 -11.195 -9.789 1 98.19 168 LEU B O 1
ATOM 5632 N N . GLY B 1 169 ? 18.562 -12.891 -10.258 1 98.06 169 GLY B N 1
ATOM 5633 C CA . GLY B 1 169 ? 19.047 -13 -8.891 1 98.06 169 GLY B CA 1
ATOM 5634 C C . GLY B 1 169 ? 17.922 -12.977 -7.863 1 98.06 169 GLY B C 1
ATOM 5635 O O . GLY B 1 169 ? 16.953 -13.719 -7.984 1 98.06 169 GLY B O 1
ATOM 5636 N N . ALA B 1 170 ? 18.141 -12.188 -6.848 1 98.19 170 ALA B N 1
ATOM 5637 C CA . ALA B 1 170 ? 17.203 -12.148 -5.727 1 98.19 170 ALA B CA 1
ATOM 5638 C C . ALA B 1 170 ? 15.852 -11.578 -6.16 1 98.19 170 ALA B C 1
ATOM 5640 O O . ALA B 1 170 ? 14.844 -11.766 -5.473 1 98.19 170 ALA B O 1
ATOM 5641 N N . SER B 1 171 ? 15.797 -10.883 -7.281 1 98.12 171 SER B N 1
ATOM 5642 C CA . SER B 1 171 ? 14.562 -10.305 -7.785 1 98.12 171 SER B CA 1
ATOM 5643 C C . SER B 1 171 ? 13.578 -11.391 -8.219 1 98.12 171 SER B C 1
ATOM 5645 O O . SER B 1 171 ? 12.398 -11.117 -8.422 1 98.12 171 SER B O 1
ATOM 5647 N N . GLY B 1 172 ? 14.047 -12.617 -8.32 1 98.12 172 GLY B N 1
ATOM 5648 C CA . GLY B 1 172 ? 13.219 -13.742 -8.727 1 98.12 172 GLY B CA 1
ATOM 5649 C C . GLY B 1 172 ? 12.227 -14.172 -7.664 1 98.12 172 GLY B C 1
ATOM 5650 O O . GLY B 1 172 ? 11.344 -14.992 -7.918 1 98.12 172 GLY B O 1
ATOM 5651 N N . MET B 1 173 ? 12.266 -13.57 -6.449 1 98.38 173 MET B N 1
ATOM 5652 C CA . MET B 1 173 ? 11.391 -13.922 -5.34 1 98.38 173 MET B CA 1
ATOM 5653 C C . MET B 1 173 ? 9.922 -13.773 -5.734 1 98.38 173 MET B C 1
ATOM 5655 O O . MET B 1 173 ? 9.055 -14.445 -5.184 1 98.38 173 MET B O 1
ATOM 5659 N N . GLY B 1 174 ? 9.68 -12.93 -6.723 1 97.56 174 GLY B N 1
ATOM 5660 C CA . GLY B 1 174 ? 8.312 -12.734 -7.18 1 97.56 174 GLY B CA 1
ATOM 5661 C C . GLY B 1 174 ? 7.664 -14.016 -7.668 1 97.56 174 GLY B C 1
ATOM 5662 O O . GLY B 1 174 ? 6.445 -14.188 -7.551 1 97.56 174 GLY B O 1
ATOM 5663 N N . ILE B 1 175 ? 8.438 -14.961 -8.156 1 97.62 175 ILE B N 1
ATOM 5664 C CA . ILE B 1 175 ? 7.91 -16.172 -8.773 1 97.62 175 ILE B CA 1
ATOM 5665 C C . ILE B 1 175 ? 7.398 -17.125 -7.699 1 97.62 175 ILE B C 1
ATOM 5667 O O . ILE B 1 175 ? 6.227 -17.516 -7.715 1 97.62 175 ILE B O 1
ATOM 5671 N N . PRO B 1 176 ? 8.234 -17.484 -6.68 1 98.5 176 PRO B N 1
ATOM 5672 C CA . PRO B 1 176 ? 7.672 -18.344 -5.633 1 98.5 176 PRO B CA 1
ATOM 5673 C C . PRO B 1 176 ? 6.473 -17.719 -4.93 1 98.5 176 PRO B C 1
ATOM 5675 O O . PRO B 1 176 ? 5.516 -18.422 -4.582 1 98.5 176 PRO B O 1
ATOM 5678 N N . THR B 1 177 ? 6.539 -16.438 -4.719 1 98.06 177 THR B N 1
ATOM 5679 C CA . THR B 1 177 ? 5.438 -15.742 -4.062 1 98.06 177 THR B CA 1
ATOM 5680 C C . THR B 1 177 ? 4.16 -15.844 -4.891 1 98.06 177 THR B C 1
ATOM 5682 O O . THR B 1 177 ? 3.098 -16.172 -4.359 1 98.06 177 THR B O 1
ATOM 5685 N N . GLY B 1 178 ? 4.297 -15.555 -6.121 1 97.56 178 GLY B N 1
ATOM 5686 C CA . GLY B 1 178 ? 3.152 -15.641 -7.012 1 97.56 178 GLY B CA 1
ATOM 5687 C C . GLY B 1 178 ? 2.598 -17.047 -7.137 1 97.56 178 GLY B C 1
ATOM 5688 O O . GLY B 1 178 ? 1.381 -17.25 -7.109 1 97.56 178 GLY B O 1
ATOM 5689 N N . LYS B 1 179 ? 3.459 -18.031 -7.277 1 98.12 179 LYS B N 1
ATOM 5690 C CA . LYS B 1 179 ? 3.01 -19.422 -7.41 1 98.12 179 LYS B CA 1
ATOM 5691 C C . LYS B 1 179 ? 2.271 -19.891 -6.156 1 98.12 179 LYS B C 1
ATOM 5693 O O . LYS B 1 179 ? 1.27 -20.594 -6.25 1 98.12 179 LYS B O 1
ATOM 5698 N N . LEU B 1 180 ? 2.773 -19.516 -5.035 1 98.62 180 LEU B N 1
ATOM 5699 C CA . LEU B 1 180 ? 2.125 -19.969 -3.807 1 98.62 180 LEU B CA 1
ATOM 5700 C C . LEU B 1 180 ? 0.792 -19.25 -3.607 1 98.62 180 LEU B C 1
ATOM 5702 O O . LEU B 1 180 ? -0.136 -19.812 -3.023 1 98.62 180 LEU B O 1
ATOM 5706 N N . ALA B 1 181 ? 0.712 -18 -4.113 1 98.44 181 ALA B N 1
ATOM 5707 C CA . ALA B 1 181 ? -0.603 -17.375 -4.133 1 98.44 181 ALA B CA 1
ATOM 5708 C C . ALA B 1 181 ? -1.588 -18.172 -4.977 1 98.44 181 ALA B C 1
ATOM 5710 O O . ALA B 1 181 ? -2.76 -18.312 -4.613 1 98.44 181 ALA B O 1
ATOM 5711 N N . LEU B 1 182 ? -1.128 -18.719 -6.047 1 98.19 182 LEU B N 1
ATOM 5712 C CA . LEU B 1 182 ? -1.978 -19.547 -6.906 1 98.19 182 LEU B CA 1
ATOM 5713 C C . LEU B 1 182 ? -2.312 -20.875 -6.234 1 98.19 182 LEU B C 1
ATOM 5715 O O . LEU B 1 182 ? -3.41 -21.406 -6.418 1 98.19 182 LEU B O 1
ATOM 5719 N N . TYR B 1 183 ? -1.385 -21.438 -5.457 1 98.81 183 TYR B N 1
ATOM 5720 C CA . TYR B 1 183 ? -1.694 -22.641 -4.676 1 98.81 183 TYR B CA 1
ATOM 5721 C C . TYR B 1 183 ? -2.926 -22.406 -3.805 1 98.81 183 TYR B C 1
ATOM 5723 O O . TYR B 1 183 ? -3.797 -23.281 -3.715 1 98.81 183 TYR B O 1
ATOM 5731 N N . THR B 1 184 ? -2.949 -21.234 -3.205 1 98.75 184 THR B N 1
ATOM 5732 C CA . THR B 1 184 ? -4.062 -20.922 -2.318 1 98.75 184 THR B CA 1
ATOM 5733 C C . THR B 1 184 ? -5.312 -20.562 -3.121 1 98.75 184 THR B C 1
ATOM 5735 O O . THR B 1 184 ? -6.391 -21.125 -2.877 1 98.75 184 THR B O 1
ATOM 5738 N N . ALA B 1 185 ? -5.199 -19.766 -4.078 1 98.25 185 ALA B N 1
ATOM 5739 C CA . ALA B 1 185 ? -6.348 -19.266 -4.824 1 98.25 185 ALA B CA 1
ATOM 5740 C C . ALA B 1 185 ? -6.992 -20.375 -5.652 1 98.25 185 ALA B C 1
ATOM 5742 O O . ALA B 1 185 ? -8.219 -20.438 -5.766 1 98.25 185 ALA B O 1
ATOM 5743 N N . CYS B 1 186 ? -6.191 -21.234 -6.23 1 98.06 186 CYS B N 1
ATOM 5744 C CA . CYS B 1 186 ? -6.699 -22.219 -7.176 1 98.06 186 CYS B CA 1
ATOM 5745 C C . CYS B 1 186 ? -7.008 -23.547 -6.477 1 98.06 186 CYS B C 1
ATOM 5747 O O . CYS B 1 186 ? -7.992 -24.203 -6.801 1 98.06 186 CYS B O 1
ATOM 5749 N N . ALA B 1 187 ? -6.199 -23.922 -5.48 1 98.5 187 ALA B N 1
ATOM 5750 C CA . ALA B 1 187 ? -6.344 -25.266 -4.922 1 98.5 187 ALA B CA 1
ATOM 5751 C C . ALA B 1 187 ? -6.691 -25.219 -3.436 1 98.5 187 ALA B C 1
ATOM 5753 O O . ALA B 1 187 ? -6.957 -26.234 -2.812 1 98.5 187 ALA B O 1
ATOM 5754 N N . GLY B 1 188 ? -6.645 -24.047 -2.865 1 98.44 188 GLY B N 1
ATOM 5755 C CA . GLY B 1 188 ? -7.051 -23.891 -1.477 1 98.44 188 GLY B CA 1
ATOM 5756 C C . GLY B 1 188 ? -6.012 -24.391 -0.493 1 98.44 188 GLY B C 1
ATOM 5757 O O . GLY B 1 188 ? -6.352 -24.828 0.611 1 98.44 188 GLY B O 1
ATOM 5758 N N . VAL B 1 189 ? -4.785 -24.422 -0.911 1 98.69 189 VAL B N 1
ATOM 5759 C CA . VAL B 1 189 ? -3.748 -24.688 0.082 1 98.69 189 VAL B CA 1
ATOM 5760 C C . VAL B 1 189 ? -3.654 -23.5 1.049 1 98.69 189 VAL B C 1
ATOM 5762 O O . VAL B 1 189 ? -3.527 -22.359 0.625 1 98.69 189 VAL B O 1
ATOM 5765 N N . HIS B 1 190 ? -3.719 -23.781 2.289 1 98.12 190 HIS B N 1
ATOM 5766 C CA . HIS B 1 190 ? -3.721 -22.719 3.279 1 98.12 190 HIS B CA 1
ATOM 5767 C C . HIS B 1 190 ? -2.459 -21.859 3.178 1 98.12 190 HIS B C 1
ATOM 5769 O O . HIS B 1 190 ? -1.35 -22.406 3.107 1 98.12 190 HIS B O 1
ATOM 5775 N N . PRO B 1 191 ? -2.641 -20.562 3.25 1 97.44 191 PRO B N 1
ATOM 5776 C CA . PRO B 1 191 ? -1.477 -19.688 3.066 1 97.44 191 PRO B CA 1
ATOM 5777 C C . PRO B 1 191 ? -0.388 -19.938 4.109 1 97.44 191 PRO B C 1
ATOM 5779 O O . PRO B 1 191 ? 0.801 -19.797 3.807 1 97.44 191 PRO B O 1
ATOM 5782 N N . ARG B 1 192 ? -0.678 -20.359 5.281 1 95.81 192 ARG B N 1
ATOM 5783 C CA . ARG B 1 192 ? 0.291 -20.562 6.352 1 95.81 192 ARG B CA 1
ATOM 5784 C C . ARG B 1 192 ? 1.111 -21.828 6.109 1 95.81 192 ARG B C 1
ATOM 5786 O O . ARG B 1 192 ? 2.137 -22.047 6.758 1 95.81 192 ARG B O 1
ATOM 5793 N N . ARG B 1 193 ? 0.68 -22.594 5.207 1 98.12 193 ARG B N 1
ATOM 5794 C CA . ARG B 1 193 ? 1.393 -23.828 4.887 1 98.12 193 ARG B CA 1
ATOM 5795 C C . ARG B 1 193 ? 2.332 -23.625 3.703 1 98.12 193 ARG B C 1
ATOM 5797 O O . ARG B 1 193 ? 3.023 -24.562 3.287 1 98.12 193 ARG B O 1
ATOM 5804 N N . CYS B 1 194 ? 2.34 -22.406 3.172 1 98.44 194 CYS B N 1
ATOM 5805 C CA . CYS B 1 194 ? 3.117 -22.062 1.985 1 98.44 194 CYS B CA 1
ATOM 5806 C C . CYS B 1 194 ? 4.359 -21.266 2.359 1 98.44 194 CYS B C 1
ATOM 5808 O O . CYS B 1 194 ? 4.273 -20.297 3.123 1 98.44 194 CYS B O 1
ATOM 5810 N N . LEU B 1 195 ? 5.527 -21.656 1.793 1 98.75 195 LEU B N 1
ATOM 5811 C CA . LEU B 1 195 ? 6.762 -20.922 2.062 1 98.75 195 LEU B CA 1
ATOM 5812 C C . LEU B 1 195 ? 7.504 -20.609 0.767 1 98.75 195 LEU B C 1
ATOM 5814 O O . LEU B 1 195 ? 8.125 -21.5 0.176 1 98.75 195 LEU B O 1
ATOM 5818 N N . PRO B 1 196 ? 7.441 -19.391 0.275 1 98.75 196 PRO B N 1
ATOM 5819 C CA . PRO B 1 196 ? 8.305 -19 -0.843 1 98.75 196 PRO B CA 1
ATOM 5820 C C . PRO B 1 196 ? 9.758 -18.812 -0.429 1 98.75 196 PRO B C 1
ATOM 5822 O O . PRO B 1 196 ? 10.039 -18.234 0.621 1 98.75 196 PRO B O 1
ATOM 5825 N N . VAL B 1 197 ? 10.664 -19.312 -1.202 1 98.88 197 VAL B N 1
ATOM 5826 C CA . VAL B 1 197 ? 12.078 -19.234 -0.853 1 98.88 197 VAL B CA 1
ATOM 5827 C C . VAL B 1 197 ? 12.875 -18.719 -2.047 1 98.88 197 VAL B C 1
ATOM 5829 O O . VAL B 1 197 ? 12.711 -19.203 -3.168 1 98.88 197 VAL B O 1
ATOM 5832 N N . MET B 1 198 ? 13.633 -17.766 -1.842 1 98.75 198 MET B N 1
ATOM 5833 C CA . MET B 1 198 ? 14.664 -17.297 -2.764 1 98.75 198 MET B CA 1
ATOM 5834 C C . MET B 1 198 ? 16.047 -17.75 -2.305 1 98.75 198 MET B C 1
ATOM 5836 O O . MET B 1 198 ? 16.516 -17.344 -1.241 1 98.75 198 MET B O 1
ATOM 5840 N N . LEU B 1 199 ? 16.641 -18.625 -3.014 1 98.69 199 LEU B N 1
ATOM 5841 C CA . LEU B 1 199 ? 18.031 -18.984 -2.775 1 98.69 199 LEU B CA 1
ATOM 5842 C C . LEU B 1 199 ? 18.969 -18.031 -3.484 1 98.69 199 LEU B C 1
ATOM 5844 O O . LEU B 1 199 ? 19.234 -18.172 -4.68 1 98.69 199 LEU B O 1
ATOM 5848 N N . ASP B 1 200 ? 19.5 -17.156 -2.779 1 98.69 200 ASP B N 1
ATOM 5849 C CA . ASP B 1 200 ? 20.328 -16.109 -3.383 1 98.69 200 ASP B CA 1
ATOM 5850 C C . ASP B 1 200 ? 21.797 -16.547 -3.426 1 98.69 200 ASP B C 1
ATOM 5852 O O . ASP B 1 200 ? 22.531 -16.344 -2.455 1 98.69 200 ASP B O 1
ATOM 5856 N N . VAL B 1 201 ? 22.219 -16.922 -4.574 1 98.69 201 VAL B N 1
ATOM 5857 C CA . VAL B 1 201 ? 23.578 -17.391 -4.754 1 98.69 201 VAL B CA 1
ATOM 5858 C C . VAL B 1 201 ? 24.375 -16.375 -5.562 1 98.69 201 VAL B C 1
ATOM 5860 O O . VAL B 1 201 ? 25.422 -16.688 -6.129 1 98.69 201 VAL B O 1
ATOM 5863 N N . GLY B 1 202 ? 23.891 -15.203 -5.68 1 98.38 202 GLY B N 1
ATOM 5864 C CA . GLY B 1 202 ? 24.453 -14.18 -6.539 1 98.38 202 GLY B CA 1
ATOM 5865 C C . GLY B 1 202 ? 23.797 -14.117 -7.906 1 98.38 202 GLY B C 1
ATOM 5866 O O . GLY B 1 202 ? 22.797 -14.789 -8.148 1 98.38 202 GLY B O 1
ATOM 5867 N N . THR B 1 203 ? 24.297 -13.227 -8.789 1 98.62 203 THR B N 1
ATOM 5868 C CA . THR B 1 203 ? 23.75 -13.086 -10.141 1 98.62 203 THR B CA 1
ATOM 5869 C C . THR B 1 203 ? 24.859 -12.711 -11.125 1 98.62 203 THR B C 1
ATOM 5871 O O . THR B 1 203 ? 25.828 -12.039 -10.758 1 98.62 203 THR B O 1
ATOM 5874 N N . ASN B 1 204 ? 24.75 -13.188 -12.281 1 98.12 204 ASN B N 1
ATOM 5875 C CA . ASN B 1 204 ? 25.688 -12.805 -13.336 1 98.12 204 ASN B CA 1
ATOM 5876 C C . ASN B 1 204 ? 25.156 -11.656 -14.18 1 98.12 204 ASN B C 1
ATOM 5878 O O . ASN B 1 204 ? 25.781 -11.25 -15.164 1 98.12 204 ASN B O 1
ATOM 5882 N N . ASN B 1 205 ? 23.984 -11.125 -13.859 1 98.12 205 ASN B N 1
ATOM 5883 C CA . ASN B 1 205 ? 23.391 -9.961 -14.508 1 98.12 205 ASN B CA 1
ATOM 5884 C C . ASN B 1 205 ? 24.094 -8.672 -14.102 1 98.12 205 ASN B C 1
ATOM 5886 O O . ASN B 1 205 ? 23.828 -8.133 -13.023 1 98.12 205 ASN B O 1
ATOM 5890 N N . ALA B 1 206 ? 24.875 -8.133 -14.992 1 97.88 206 ALA B N 1
ATOM 5891 C CA . ALA B 1 206 ? 25.703 -6.969 -14.688 1 97.88 206 ALA B CA 1
ATOM 5892 C C . ALA B 1 206 ? 24.828 -5.754 -14.367 1 97.88 206 ALA B C 1
ATOM 5894 O O . ALA B 1 206 ? 25.188 -4.938 -13.516 1 97.88 206 ALA B O 1
ATOM 5895 N N . SER B 1 207 ? 23.766 -5.633 -15.055 1 97.75 207 SER B N 1
ATOM 5896 C CA . SER B 1 207 ? 22.875 -4.496 -14.836 1 97.75 207 SER B CA 1
ATOM 5897 C C . SER B 1 207 ? 22.312 -4.496 -13.414 1 97.75 207 SER B C 1
ATOM 5899 O O . SER B 1 207 ? 22.156 -3.436 -12.805 1 97.75 207 SER B O 1
ATOM 5901 N N . LEU B 1 208 ? 22.016 -5.613 -12.867 1 97.94 208 LEU B N 1
ATOM 5902 C CA . LEU B 1 208 ? 21.516 -5.715 -11.5 1 97.94 208 LEU B CA 1
ATOM 5903 C C . LEU B 1 208 ? 22.625 -5.398 -10.492 1 97.94 208 LEU B C 1
ATOM 5905 O O . LEU B 1 208 ? 22.375 -4.715 -9.5 1 97.94 208 LEU B O 1
ATOM 5909 N N . LEU B 1 209 ? 23.797 -5.914 -10.758 1 98 209 LEU B N 1
ATOM 5910 C CA . LEU B 1 209 ? 24.906 -5.695 -9.844 1 98 209 LEU B CA 1
ATOM 5911 C C . LEU B 1 209 ? 25.266 -4.215 -9.758 1 98 209 LEU B C 1
ATOM 5913 O O . LEU B 1 209 ? 25.766 -3.748 -8.734 1 98 209 LEU B O 1
ATOM 5917 N N . GLU B 1 210 ? 24.938 -3.504 -10.805 1 97.88 210 GLU B N 1
ATOM 5918 C CA . GLU B 1 210 ? 25.25 -2.078 -10.852 1 97.88 210 GLU B CA 1
ATOM 5919 C C . GLU B 1 210 ? 24.078 -1.241 -10.336 1 97.88 210 GLU B C 1
ATOM 5921 O O . GLU B 1 210 ? 24.234 -0.051 -10.055 1 97.88 210 GLU B O 1
ATOM 5926 N N . ASP B 1 211 ? 23 -1.772 -10.195 1 98 211 ASP B N 1
ATOM 5927 C CA . ASP B 1 211 ? 21.812 -1.062 -9.727 1 98 211 ASP B CA 1
ATOM 5928 C C . ASP B 1 211 ? 21.891 -0.78 -8.227 1 98 211 ASP B C 1
ATOM 5930 O O . ASP B 1 211 ? 21.906 -1.708 -7.418 1 98 211 ASP B O 1
ATOM 5934 N N . PRO B 1 212 ? 21.844 0.458 -7.84 1 98 212 PRO B N 1
ATOM 5935 C CA . PRO B 1 212 ? 21.969 0.789 -6.422 1 98 212 PRO B CA 1
ATOM 5936 C C . PRO B 1 212 ? 20.812 0.266 -5.586 1 98 212 PRO B C 1
ATOM 5938 O O . PRO B 1 212 ? 20.922 0.134 -4.363 1 98 212 PRO B O 1
ATOM 5941 N N . LEU B 1 213 ? 19.75 -0.123 -6.227 1 98.44 213 LEU B N 1
ATOM 5942 C CA . LEU B 1 213 ? 18.562 -0.54 -5.48 1 98.44 213 LEU B CA 1
ATOM 5943 C C . LEU B 1 213 ? 18.391 -2.055 -5.535 1 98.44 213 LEU B C 1
ATOM 5945 O O . LEU B 1 213 ? 17.375 -2.586 -5.062 1 98.44 213 LEU B O 1
ATOM 5949 N N . TYR B 1 214 ? 19.359 -2.74 -6.133 1 98.62 214 TYR B N 1
ATOM 5950 C CA . TYR B 1 214 ? 19.328 -4.199 -6.121 1 98.62 214 TYR B CA 1
ATOM 5951 C C . TYR B 1 214 ? 19.406 -4.734 -4.695 1 98.62 214 TYR B C 1
ATOM 5953 O O . TYR B 1 214 ? 20.266 -4.297 -3.914 1 98.62 214 TYR B O 1
ATOM 5961 N N . LEU B 1 215 ? 18.609 -5.762 -4.324 1 98.5 215 LEU B N 1
ATOM 5962 C CA . LEU B 1 215 ? 18.438 -6.152 -2.93 1 98.5 215 LEU B CA 1
ATOM 5963 C C . LEU B 1 215 ? 19.156 -7.461 -2.635 1 98.5 215 LEU B C 1
ATOM 5965 O O . LEU B 1 215 ? 19.188 -7.918 -1.49 1 98.5 215 LEU B O 1
ATOM 5969 N N . GLY B 1 216 ? 19.719 -8.086 -3.643 1 98.56 216 GLY B N 1
ATOM 5970 C CA . GLY B 1 216 ? 20.391 -9.359 -3.451 1 98.56 216 GLY B CA 1
ATOM 5971 C C . GLY B 1 216 ? 21.875 -9.227 -3.182 1 98.56 216 GLY B C 1
ATOM 5972 O O . GLY B 1 216 ? 22.375 -8.117 -2.971 1 98.56 216 GLY B O 1
ATOM 5973 N N . LEU B 1 217 ? 22.547 -10.375 -3.084 1 98.19 217 LEU B N 1
ATOM 5974 C CA . LEU B 1 217 ? 24 -10.414 -2.957 1 98.19 217 LEU B CA 1
ATOM 5975 C C . LEU B 1 217 ? 24.656 -9.766 -4.16 1 98.19 217 LEU B C 1
ATOM 5977 O O . LEU B 1 217 ? 24.328 -10.07 -5.309 1 98.19 217 LEU B O 1
ATOM 5981 N N . ARG B 1 218 ? 25.562 -8.883 -3.9 1 97.44 218 ARG B N 1
ATOM 5982 C CA . ARG B 1 218 ? 26.281 -8.195 -4.961 1 97.44 218 ARG B CA 1
ATOM 5983 C C . ARG B 1 218 ? 27.578 -8.93 -5.32 1 97.44 218 ARG B C 1
ATOM 5985 O O . ARG B 1 218 ? 28.672 -8.406 -5.121 1 97.44 218 ARG B O 1
ATOM 5992 N N . GLN B 1 219 ? 27.406 -10.023 -5.883 1 98.19 219 GLN B N 1
ATOM 5993 C CA . GLN B 1 219 ? 28.484 -10.898 -6.32 1 98.19 219 GLN B CA 1
ATOM 5994 C C . GLN B 1 219 ? 28.031 -11.797 -7.473 1 98.19 219 GLN B C 1
ATOM 5996 O O . GLN B 1 219 ? 26.844 -11.898 -7.746 1 98.19 219 GLN B O 1
ATOM 6001 N N . ARG B 1 220 ? 29.016 -12.352 -8.094 1 97.81 220 ARG B N 1
ATOM 6002 C CA . ARG B 1 220 ? 28.703 -13.336 -9.125 1 97.81 220 ARG B CA 1
ATOM 6003 C C . ARG B 1 220 ? 28.156 -14.617 -8.516 1 97.81 220 ARG B C 1
ATOM 6005 O O . ARG B 1 220 ? 28.391 -14.898 -7.336 1 97.81 220 ARG B O 1
ATOM 6012 N N . ARG B 1 221 ? 27.484 -15.406 -9.289 1 98.25 221 ARG B N 1
ATOM 6013 C CA . ARG B 1 221 ? 26.812 -16.609 -8.812 1 98.25 221 ARG B CA 1
ATOM 6014 C C . ARG B 1 221 ? 27.812 -17.625 -8.266 1 98.25 221 ARG B C 1
ATOM 6016 O O . ARG B 1 221 ? 28.891 -17.797 -8.828 1 98.25 221 ARG B O 1
ATOM 6023 N N . LEU B 1 222 ? 27.406 -18.203 -7.168 1 96.94 222 LEU B N 1
ATOM 6024 C CA . LEU B 1 222 ? 28.094 -19.406 -6.703 1 96.94 222 LEU B CA 1
ATOM 6025 C C . LEU B 1 222 ? 27.922 -20.547 -7.711 1 96.94 222 LEU B C 1
ATOM 6027 O O . LEU B 1 222 ? 26.844 -20.719 -8.281 1 96.94 222 LEU B O 1
ATOM 6031 N N . THR B 1 223 ? 28.953 -21.328 -7.969 1 94.94 223 THR B N 1
ATOM 6032 C CA . THR B 1 223 ? 28.906 -22.453 -8.906 1 94.94 223 THR B CA 1
ATOM 6033 C C . THR B 1 223 ? 29.641 -23.672 -8.344 1 94.94 223 THR B C 1
ATOM 6035 O O . THR B 1 223 ? 30.25 -23.594 -7.273 1 94.94 223 THR B O 1
ATOM 6038 N N . GLY B 1 224 ? 29.516 -24.781 -8.984 1 94.25 224 GLY B N 1
ATOM 6039 C CA . GLY B 1 224 ? 30.266 -25.984 -8.656 1 94.25 224 GLY B CA 1
ATOM 6040 C C . GLY B 1 224 ? 29.891 -26.578 -7.316 1 94.25 224 GLY B C 1
ATOM 6041 O O . GLY B 1 224 ? 28.703 -26.641 -6.977 1 94.25 224 GLY B O 1
ATOM 6042 N N . ALA B 1 225 ? 30.875 -27.031 -6.59 1 95.94 225 ALA B N 1
ATOM 6043 C CA . ALA B 1 225 ? 30.672 -27.75 -5.34 1 95.94 225 ALA B CA 1
ATOM 6044 C C . ALA B 1 225 ? 30.016 -26.875 -4.285 1 95.94 225 ALA B C 1
ATOM 6046 O O . ALA B 1 225 ? 29.188 -27.344 -3.508 1 95.94 225 ALA B O 1
ATOM 6047 N N . ALA B 1 226 ? 30.406 -25.641 -4.254 1 96.69 226 ALA B N 1
ATOM 6048 C CA . ALA B 1 226 ? 29.844 -24.734 -3.26 1 96.69 226 ALA B CA 1
ATOM 6049 C C . ALA B 1 226 ? 28.344 -24.562 -3.457 1 96.69 226 ALA B C 1
ATOM 6051 O O . ALA B 1 226 ? 27.594 -24.516 -2.486 1 96.69 226 ALA B O 1
ATOM 6052 N N . TYR B 1 227 ? 27.938 -24.422 -4.707 1 97.56 227 TYR B N 1
ATOM 6053 C CA . TYR B 1 227 ? 26.516 -24.328 -5.039 1 97.56 227 TYR B CA 1
ATOM 6054 C C . TYR B 1 227 ? 25.781 -25.609 -4.625 1 97.56 227 TYR B C 1
ATOM 6056 O O . TYR B 1 227 ? 24.734 -25.547 -3.988 1 97.56 227 TYR B O 1
ATOM 6064 N N . ASN B 1 228 ? 26.344 -26.734 -4.965 1 96.56 228 ASN B N 1
ATOM 6065 C CA . ASN B 1 228 ? 25.719 -28.016 -4.668 1 96.56 228 ASN B CA 1
ATOM 6066 C C . ASN B 1 228 ? 25.609 -28.25 -3.164 1 96.56 228 ASN B C 1
ATOM 6068 O O . ASN B 1 228 ? 24.609 -28.797 -2.689 1 96.56 228 ASN B O 1
ATOM 6072 N N . ASP B 1 229 ? 26.641 -27.828 -2.473 1 97.56 229 ASP B N 1
ATOM 6073 C CA . ASP B 1 229 ? 26.641 -27.984 -1.021 1 97.56 229 ASP B CA 1
ATOM 6074 C C . ASP B 1 229 ? 25.531 -27.156 -0.38 1 97.56 229 ASP B C 1
ATOM 6076 O O . ASP B 1 229 ? 24.859 -27.609 0.549 1 97.56 229 ASP B O 1
ATOM 6080 N N . LEU B 1 230 ? 25.391 -25.969 -0.842 1 98.19 230 LEU B N 1
ATOM 6081 C CA . LEU B 1 230 ? 24.344 -25.109 -0.309 1 98.19 230 LEU B CA 1
ATOM 6082 C C . LE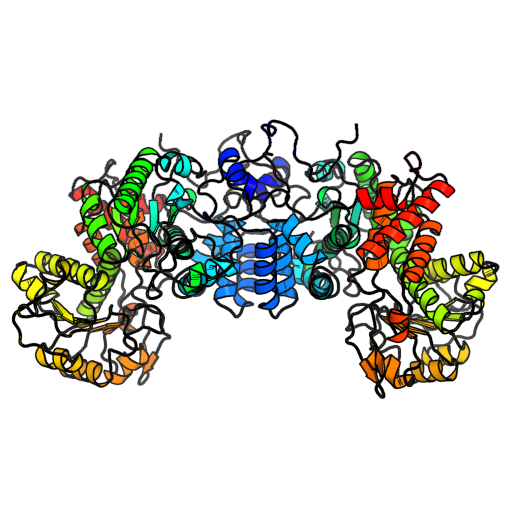U B 1 230 ? 22.969 -25.703 -0.586 1 98.19 230 LEU B C 1
ATOM 6084 O O . LEU B 1 230 ? 22.094 -25.672 0.285 1 98.19 230 LEU B O 1
ATOM 6088 N N . MET B 1 231 ? 22.766 -26.188 -1.78 1 97.94 231 MET B N 1
ATOM 6089 C CA . MET B 1 231 ? 21.484 -26.812 -2.137 1 97.94 231 MET B CA 1
ATOM 6090 C C . MET B 1 231 ? 21.219 -28.031 -1.265 1 97.94 231 MET B C 1
ATOM 6092 O O . MET B 1 231 ? 20.094 -28.219 -0.805 1 97.94 231 MET B O 1
ATOM 6096 N N . ALA B 1 232 ? 22.203 -28.844 -1.097 1 98.19 232 ALA B N 1
ATOM 6097 C CA . ALA B 1 232 ? 22.062 -30.016 -0.239 1 98.19 232 ALA B CA 1
ATOM 6098 C C . ALA B 1 232 ? 21.703 -29.609 1.187 1 98.19 232 ALA B C 1
ATOM 6100 O O . ALA B 1 232 ? 20.859 -30.25 1.821 1 98.19 232 ALA B O 1
ATOM 6101 N N . GLU B 1 233 ? 22.422 -28.609 1.66 1 98.62 233 GLU B N 1
ATOM 6102 C CA . GLU B 1 233 ? 22.125 -28.125 3.004 1 98.62 233 GLU B CA 1
ATOM 6103 C C . GLU B 1 233 ? 20.703 -27.609 3.107 1 98.62 233 GLU B C 1
ATOM 6105 O O . GLU B 1 233 ? 20.016 -27.844 4.105 1 98.62 233 GLU B O 1
ATOM 6110 N N . PHE B 1 234 ? 20.266 -26.891 2.141 1 98.62 234 PHE B N 1
ATOM 6111 C CA . PHE B 1 234 ? 18.906 -26.359 2.115 1 98.62 234 PHE B CA 1
ATOM 6112 C C . PHE B 1 234 ? 17.891 -27.5 2.172 1 98.62 234 PHE B C 1
ATOM 6114 O O . PHE B 1 234 ? 16.922 -27.438 2.941 1 98.62 234 PHE B O 1
ATOM 6121 N N . ILE B 1 235 ? 18.062 -28.484 1.324 1 98.44 235 ILE B N 1
ATOM 6122 C CA . ILE B 1 235 ? 17.125 -29.609 1.254 1 98.44 235 ILE B CA 1
ATOM 6123 C C . ILE B 1 235 ? 17.094 -30.328 2.602 1 98.44 235 ILE B C 1
ATOM 6125 O O . ILE B 1 235 ? 16.016 -30.625 3.115 1 98.44 235 ILE B O 1
ATOM 6129 N N . ALA B 1 236 ? 18.234 -30.578 3.172 1 98.19 236 ALA B N 1
ATOM 6130 C CA . ALA B 1 236 ? 18.312 -31.234 4.473 1 98.19 236 ALA B CA 1
ATOM 6131 C C . ALA B 1 236 ? 17.609 -30.406 5.547 1 98.19 236 ALA B C 1
ATOM 6133 O O . ALA B 1 236 ? 16.875 -30.938 6.379 1 98.19 236 ALA B O 1
ATOM 6134 N N . ALA B 1 237 ? 17.891 -29.094 5.543 1 98.62 237 ALA B N 1
ATOM 6135 C CA . ALA B 1 237 ? 17.266 -28.188 6.504 1 98.62 237 ALA B CA 1
ATOM 6136 C C . ALA B 1 237 ? 15.75 -28.172 6.34 1 98.62 237 ALA B C 1
ATOM 6138 O O . ALA B 1 237 ? 15.016 -28.141 7.328 1 98.62 237 ALA B O 1
ATOM 6139 N N . GLY B 1 238 ? 15.297 -28.141 5.086 1 98.19 238 GLY B N 1
ATOM 6140 C CA . GLY B 1 238 ? 13.867 -28.188 4.828 1 98.19 238 GLY B CA 1
ATOM 6141 C C . GLY B 1 238 ? 13.203 -29.422 5.426 1 98.19 238 GLY B C 1
ATOM 6142 O O . GLY B 1 238 ? 12.148 -29.312 6.055 1 98.19 238 GLY B O 1
ATOM 6143 N N . GLN B 1 239 ? 13.82 -30.562 5.262 1 97 239 GLN B N 1
ATOM 6144 C CA . GLN B 1 239 ? 13.281 -31.812 5.793 1 97 239 GLN B CA 1
ATOM 6145 C C . GLN B 1 239 ? 13.328 -31.828 7.316 1 97 239 GLN B C 1
ATOM 6147 O O . GLN B 1 239 ? 12.461 -32.406 7.965 1 97 239 GLN B O 1
ATOM 6152 N N . GLU B 1 240 ? 14.266 -31.172 7.871 1 97.69 240 GLU B N 1
ATOM 6153 C CA . GLU B 1 240 ? 14.43 -31.125 9.32 1 97.69 240 GLU B CA 1
ATOM 6154 C C . GLU B 1 240 ? 13.398 -30.188 9.953 1 97.69 240 GLU B C 1
ATOM 6156 O O . GLU B 1 240 ? 12.711 -30.562 10.898 1 97.69 240 GLU B O 1
ATOM 6161 N N . VAL B 1 241 ? 13.281 -29.016 9.438 1 98.31 241 VAL B N 1
ATOM 6162 C CA . VAL B 1 241 ? 12.469 -27.969 10.047 1 98.31 241 VAL B CA 1
ATOM 6163 C C . VAL B 1 241 ? 11 -28.203 9.711 1 98.31 241 VAL B C 1
ATOM 6165 O O . VAL B 1 241 ? 10.117 -27.922 10.531 1 98.31 241 VAL B O 1
ATOM 6168 N N . PHE B 1 242 ? 10.719 -28.672 8.508 1 98.19 242 PHE B N 1
ATOM 6169 C CA . PHE B 1 242 ? 9.359 -28.953 8.039 1 98.19 242 PHE B CA 1
ATOM 6170 C C . PHE B 1 242 ? 9.242 -30.375 7.527 1 98.19 242 PHE B C 1
ATOM 6172 O O . PHE B 1 242 ? 9.109 -30.609 6.324 1 98.19 242 PHE B O 1
ATOM 6179 N N . PRO B 1 243 ? 9.156 -31.359 8.414 1 96.56 243 PRO B N 1
ATOM 6180 C CA . PRO B 1 243 ? 9.109 -32.75 7.98 1 96.56 243 PRO B CA 1
ATOM 6181 C C . PRO B 1 243 ? 7.945 -33.062 7.035 1 96.56 243 PRO B C 1
ATOM 6183 O O . PRO B 1 243 ? 6.805 -32.688 7.328 1 96.56 243 PRO B O 1
ATOM 6186 N N . GLY B 1 244 ? 8.273 -33.656 5.902 1 94.5 244 GLY B N 1
ATOM 6187 C CA . GLY B 1 244 ? 7.262 -34.062 4.941 1 94.5 244 GLY B CA 1
ATOM 6188 C C . GLY B 1 244 ? 6.902 -32.969 3.959 1 94.5 244 GLY B C 1
ATOM 6189 O O . GLY B 1 244 ? 5.977 -33.094 3.16 1 94.5 244 GLY B O 1
ATOM 6190 N N . VAL B 1 245 ? 7.629 -31.891 3.939 1 98.25 245 VAL B N 1
ATOM 6191 C CA . VAL B 1 245 ? 7.336 -30.75 3.084 1 98.25 245 VAL B CA 1
ATOM 6192 C C . VAL B 1 245 ? 7.562 -31.125 1.621 1 98.25 245 VAL B C 1
ATOM 6194 O O . VAL B 1 245 ? 8.492 -31.875 1.302 1 98.25 245 VAL B O 1
ATOM 6197 N N . VAL B 1 246 ? 6.656 -30.703 0.76 1 98.81 246 VAL B N 1
ATOM 6198 C CA . VAL B 1 246 ? 6.824 -30.797 -0.687 1 98.81 246 VAL B CA 1
ATOM 6199 C C . VAL B 1 246 ? 7.688 -29.641 -1.184 1 98.81 246 VAL B C 1
ATOM 6201 O O . VAL B 1 246 ? 7.477 -28.5 -0.792 1 98.81 246 VAL B O 1
ATOM 6204 N N . ILE B 1 247 ? 8.68 -29.922 -2.014 1 98.88 247 ILE B N 1
ATOM 6205 C CA . ILE B 1 247 ? 9.531 -28.875 -2.543 1 98.88 247 ILE B CA 1
ATOM 6206 C C . ILE B 1 247 ? 9.336 -28.75 -4.051 1 98.88 247 ILE B C 1
ATOM 6208 O O . ILE B 1 247 ? 9.547 -29.719 -4.789 1 98.88 247 ILE B O 1
ATOM 6212 N N . GLN B 1 248 ? 8.898 -27.672 -4.504 1 98.88 248 GLN B N 1
ATOM 6213 C CA . GLN B 1 248 ? 8.773 -27.344 -5.922 1 98.88 248 GLN B CA 1
ATOM 6214 C C . GLN B 1 248 ? 9.914 -26.438 -6.383 1 98.88 248 GLN B C 1
ATOM 6216 O O . GLN B 1 248 ? 10.094 -25.344 -5.863 1 98.88 248 GLN B O 1
ATOM 6221 N N . PHE B 1 249 ? 10.703 -26.906 -7.352 1 98.56 249 PHE B N 1
ATOM 6222 C CA . PHE B 1 249 ? 11.766 -26.109 -7.969 1 98.56 249 PHE B CA 1
ATOM 6223 C C . PHE B 1 249 ? 11.211 -25.25 -9.094 1 98.56 249 PHE B C 1
ATOM 6225 O O . PHE B 1 249 ? 10.422 -25.734 -9.914 1 98.56 249 PHE B O 1
ATOM 6232 N N . GLU B 1 250 ? 11.664 -23.969 -9.125 1 97.62 250 GLU B N 1
ATOM 6233 C CA . GLU B 1 250 ? 11.164 -23.047 -10.133 1 97.62 250 GLU B CA 1
ATOM 6234 C C . GLU B 1 250 ? 12.289 -22.188 -10.711 1 97.62 250 GLU B C 1
ATOM 6236 O O . GLU B 1 250 ? 13.125 -21.672 -9.969 1 97.62 250 GLU B O 1
ATOM 6241 N N . ASP B 1 251 ? 12.375 -22.078 -11.992 1 95.56 251 ASP B N 1
ATOM 6242 C CA . ASP B 1 251 ? 13.148 -21.094 -12.719 1 95.56 251 ASP B CA 1
ATOM 6243 C C . ASP B 1 251 ? 14.641 -21.234 -12.414 1 95.56 251 ASP B C 1
ATOM 6245 O O . ASP B 1 251 ? 15.32 -20.234 -12.133 1 95.56 251 ASP B O 1
ATOM 6249 N N . PHE B 1 252 ? 15.094 -22.438 -12.359 1 97 252 PHE B N 1
ATOM 6250 C CA . PHE B 1 252 ? 16.516 -22.766 -12.398 1 97 252 PHE B CA 1
ATOM 6251 C C . PHE B 1 252 ? 17.016 -22.859 -13.836 1 97 252 PHE B C 1
ATOM 6253 O O . PHE B 1 252 ? 16.234 -23.172 -14.742 1 97 252 PHE B O 1
ATOM 6260 N N . ALA B 1 253 ? 18.266 -22.594 -14.039 1 94 253 ALA B N 1
ATOM 6261 C CA . ALA B 1 253 ? 18.828 -22.891 -15.359 1 94 253 ALA B CA 1
ATOM 6262 C C . ALA B 1 253 ? 18.781 -24.391 -15.648 1 94 253 ALA B C 1
ATOM 6264 O O . ALA B 1 253 ? 18.844 -25.219 -14.734 1 94 253 ALA B O 1
ATOM 6265 N N . SER B 1 254 ? 18.781 -24.734 -16.938 1 89.38 254 SER B N 1
ATOM 6266 C CA . SER B 1 254 ? 18.531 -26.094 -17.391 1 89.38 254 SER B CA 1
ATOM 6267 C C . SER B 1 254 ? 19.484 -27.078 -16.734 1 89.38 254 SER B C 1
ATOM 6269 O O . SER B 1 254 ? 19.078 -28.141 -16.25 1 89.38 254 SER B O 1
ATOM 6271 N N . HIS B 1 255 ? 20.734 -26.75 -16.703 1 89.81 255 HIS B N 1
ATOM 6272 C CA . HIS B 1 255 ? 21.719 -27.688 -16.188 1 89.81 255 HIS B CA 1
ATOM 6273 C C . HIS B 1 255 ? 21.469 -27.969 -14.703 1 89.81 255 HIS B C 1
ATOM 6275 O O . HIS B 1 255 ? 21.625 -29.109 -14.258 1 89.81 255 HIS B O 1
ATOM 6281 N N . ASN B 1 256 ? 21.078 -26.984 -13.914 1 94.06 256 ASN B N 1
ATOM 6282 C CA . ASN B 1 256 ? 20.781 -27.188 -12.5 1 94.06 256 ASN B CA 1
ATOM 6283 C C . ASN B 1 256 ? 19.391 -27.812 -12.312 1 94.06 256 ASN B C 1
ATOM 6285 O O . ASN B 1 256 ? 19.203 -28.641 -11.422 1 94.06 256 ASN B O 1
ATOM 6289 N N . ALA B 1 257 ? 18.469 -27.422 -13.148 1 95 257 ALA B N 1
ATOM 6290 C CA . ALA B 1 257 ? 17.109 -27.922 -13.039 1 95 257 ALA B CA 1
ATOM 6291 C C . ALA B 1 257 ? 17.078 -29.453 -13.188 1 95 257 ALA B C 1
ATOM 6293 O O . ALA B 1 257 ? 16.516 -30.141 -12.336 1 95 257 ALA B O 1
ATOM 6294 N N . PHE B 1 258 ? 17.719 -30.016 -14.242 1 93.75 258 PHE B N 1
ATOM 6295 C CA . PHE B 1 258 ? 17.734 -31.438 -14.5 1 93.75 258 PHE B CA 1
ATOM 6296 C C . PHE B 1 258 ? 18.516 -32.188 -13.414 1 93.75 258 PHE B C 1
ATOM 6298 O O . PHE B 1 258 ? 18.078 -33.219 -12.922 1 93.75 258 PHE B O 1
ATOM 6305 N N . ARG B 1 259 ? 19.594 -31.609 -13.094 1 94.44 259 ARG B N 1
ATOM 6306 C CA . ARG B 1 259 ? 20.469 -32.25 -12.117 1 94.44 259 ARG B CA 1
ATOM 6307 C C . ARG B 1 259 ? 19.797 -32.344 -10.758 1 94.44 259 ARG B C 1
ATOM 6309 O O . ARG B 1 259 ? 19.812 -33.406 -10.125 1 94.44 259 ARG B O 1
ATOM 6316 N N . LEU B 1 260 ? 19.25 -31.266 -10.281 1 96.06 260 LEU B N 1
ATOM 6317 C CA . LEU B 1 260 ? 18.609 -31.234 -8.969 1 96.06 260 LEU B CA 1
ATOM 6318 C C . LEU B 1 260 ? 17.406 -32.188 -8.938 1 96.06 260 LEU B C 1
ATOM 6320 O O . LEU B 1 260 ? 17.203 -32.906 -7.953 1 96.06 260 LEU B O 1
ATOM 6324 N N . LEU B 1 261 ? 16.594 -32.125 -9.977 1 96.44 261 LEU B N 1
ATOM 6325 C CA . LEU B 1 261 ? 15.445 -33.031 -10.031 1 96.44 261 LEU B CA 1
ATOM 6326 C C . LEU B 1 261 ? 15.891 -34.5 -9.953 1 96.44 261 LEU B C 1
ATOM 6328 O O . LEU B 1 261 ? 15.352 -35.281 -9.172 1 96.44 261 LEU B O 1
ATOM 6332 N N . ARG B 1 262 ? 16.891 -34.906 -10.727 1 94.31 262 ARG B N 1
ATOM 6333 C CA . ARG B 1 262 ? 17.406 -36.25 -10.734 1 94.31 262 ARG B CA 1
ATOM 6334 C C . ARG B 1 262 ? 17.953 -36.656 -9.367 1 94.31 262 ARG B C 1
ATOM 6336 O O . ARG B 1 262 ? 17.766 -37.781 -8.906 1 94.31 262 ARG B O 1
ATOM 6343 N N . ALA B 1 263 ? 18.609 -35.719 -8.773 1 96.31 263 ALA B N 1
ATOM 6344 C CA . ALA B 1 263 ? 19.297 -36 -7.52 1 96.31 263 ALA B CA 1
ATOM 6345 C C . ALA B 1 263 ? 18.312 -36.219 -6.383 1 96.31 263 ALA B C 1
ATOM 6347 O O . ALA B 1 263 ? 18.578 -37 -5.465 1 96.31 263 ALA B O 1
ATOM 6348 N N . TYR B 1 264 ? 17.109 -35.562 -6.453 1 97.56 264 TYR B N 1
ATOM 6349 C CA . TYR B 1 264 ? 16.344 -35.5 -5.219 1 97.56 264 TYR B CA 1
ATOM 6350 C C . TYR B 1 264 ? 14.969 -36.125 -5.406 1 97.56 264 TYR B C 1
ATOM 6352 O O . TYR B 1 264 ? 14.297 -36.469 -4.43 1 97.56 264 TYR B O 1
ATOM 6360 N N . ARG B 1 265 ? 14.445 -36.344 -6.594 1 96.56 265 ARG B N 1
ATOM 6361 C CA . ARG B 1 265 ? 13.055 -36.719 -6.828 1 96.56 265 ARG B CA 1
ATOM 6362 C C . ARG B 1 265 ? 12.773 -38.125 -6.258 1 96.56 265 ARG B C 1
ATOM 6364 O O . ARG B 1 265 ? 11.617 -38.438 -5.973 1 96.56 265 ARG B O 1
ATOM 6371 N N . GLU B 1 266 ? 13.836 -38.969 -6.066 1 96.38 266 GLU B N 1
ATOM 6372 C CA . GLU B 1 266 ? 13.633 -40.312 -5.508 1 96.38 266 GLU B CA 1
ATOM 6373 C C . GLU B 1 266 ? 13.891 -40.344 -4.004 1 96.38 266 GLU B C 1
ATOM 6375 O O . GLU B 1 266 ? 13.727 -41.375 -3.35 1 96.38 266 GLU B O 1
ATOM 6380 N N . ARG B 1 267 ? 14.266 -39.188 -3.461 1 96.19 267 ARG B N 1
ATOM 6381 C CA . ARG B 1 267 ? 14.656 -39.156 -2.055 1 96.19 267 ARG B CA 1
ATOM 6382 C C . ARG B 1 267 ? 13.648 -38.344 -1.233 1 96.19 267 ARG B C 1
ATOM 6384 O O . ARG B 1 267 ? 13.453 -38.625 -0.046 1 96.19 267 ARG B O 1
ATOM 6391 N N . ILE B 1 268 ? 13.125 -37.344 -1.789 1 97.75 268 ILE B N 1
ATOM 6392 C CA . ILE B 1 268 ? 12.148 -36.5 -1.113 1 97.75 268 ILE B CA 1
ATOM 6393 C C . ILE B 1 268 ? 10.977 -36.219 -2.047 1 97.75 268 ILE B C 1
ATOM 6395 O O . ILE B 1 268 ? 11.031 -36.531 -3.24 1 97.75 268 ILE B O 1
ATOM 6399 N N . CYS B 1 269 ? 9.898 -35.75 -1.525 1 98.62 269 CYS B N 1
ATOM 6400 C CA . CYS B 1 269 ? 8.773 -35.312 -2.346 1 98.62 269 CYS B CA 1
ATOM 6401 C C . CYS B 1 269 ? 9.047 -33.969 -2.992 1 98.62 269 CYS B C 1
ATOM 6403 O O . CYS B 1 269 ? 8.875 -32.906 -2.359 1 98.62 269 CYS B O 1
ATOM 6405 N N . CYS B 1 270 ? 9.484 -34.031 -4.219 1 98.69 270 CYS B N 1
ATOM 6406 C CA . CYS B 1 270 ? 9.805 -32.781 -4.922 1 98.69 270 CYS B CA 1
ATOM 6407 C C . CYS B 1 270 ? 9.539 -32.906 -6.418 1 98.69 270 CYS B C 1
ATOM 6409 O O . CYS B 1 270 ? 9.391 -34.031 -6.926 1 98.69 270 CYS B O 1
ATOM 6411 N N . PHE B 1 271 ? 9.352 -31.844 -7.047 1 98.56 271 PHE B N 1
ATOM 6412 C CA . PHE B 1 271 ? 9.211 -31.797 -8.5 1 98.56 271 PHE B CA 1
ATOM 6413 C C . PHE B 1 271 ? 9.664 -30.453 -9.047 1 98.56 271 PHE B C 1
ATOM 6415 O O . PHE B 1 271 ? 9.961 -29.531 -8.281 1 98.56 271 PHE B O 1
ATOM 6422 N N . ASN B 1 272 ? 9.875 -30.344 -10.328 1 98.06 272 ASN B N 1
ATOM 6423 C CA . ASN B 1 272 ? 10.188 -29.109 -11.047 1 98.06 272 ASN B CA 1
ATOM 6424 C C . ASN B 1 272 ? 9.047 -28.719 -11.984 1 98.06 272 ASN B C 1
ATOM 6426 O O . ASN B 1 272 ? 8.781 -29.406 -12.969 1 98.06 272 ASN B O 1
ATOM 6430 N N . ASP B 1 273 ? 8.461 -27.625 -11.695 1 96.88 273 ASP B N 1
ATOM 6431 C CA . ASP B 1 273 ? 7.266 -27.234 -12.438 1 96.88 273 ASP B CA 1
ATOM 6432 C C . ASP B 1 273 ? 7.602 -26.859 -13.875 1 96.88 273 ASP B C 1
ATOM 6434 O O . ASP B 1 273 ? 6.797 -27.062 -14.781 1 96.88 273 ASP B O 1
ATOM 6438 N N . ASP B 1 274 ? 8.781 -26.297 -14.109 1 93.69 274 ASP B N 1
ATOM 6439 C CA . ASP B 1 274 ? 9.195 -25.891 -15.445 1 93.69 274 ASP B CA 1
ATOM 6440 C C . ASP B 1 274 ? 9.438 -27.109 -16.344 1 93.69 274 ASP B C 1
ATOM 6442 O O . ASP B 1 274 ? 9.438 -26.984 -17.562 1 93.69 274 ASP B O 1
ATOM 6446 N N . ILE B 1 275 ? 9.633 -28.25 -15.758 1 95.25 275 ILE B N 1
ATOM 6447 C CA . ILE B 1 275 ? 9.836 -29.484 -16.484 1 95.25 275 ILE B CA 1
ATOM 6448 C C . ILE B 1 275 ? 8.555 -30.312 -16.453 1 95.25 275 ILE B C 1
ATOM 6450 O O . ILE B 1 275 ? 7.867 -30.438 -17.484 1 95.25 275 ILE B O 1
ATOM 6454 N N . GLN B 1 276 ? 8.188 -30.688 -15.281 1 97.25 276 GLN B N 1
ATOM 6455 C CA . GLN B 1 276 ? 7.117 -31.672 -15.148 1 97.25 276 GLN B CA 1
ATOM 6456 C C . GLN B 1 276 ? 5.746 -31.016 -15.195 1 97.25 276 GLN B C 1
ATOM 6458 O O . GLN B 1 276 ? 4.797 -31.578 -15.742 1 97.25 276 GLN B O 1
ATOM 6463 N N . GLY B 1 277 ? 5.586 -29.828 -14.57 1 96.75 277 GLY B N 1
ATOM 6464 C CA . GLY B 1 277 ? 4.336 -29.094 -14.656 1 96.75 277 GLY B CA 1
ATOM 6465 C C . GLY B 1 277 ? 3.988 -28.672 -16.078 1 96.75 277 GLY B C 1
ATOM 6466 O O . GLY B 1 277 ? 2.846 -28.812 -16.516 1 96.75 277 GLY B O 1
ATOM 6467 N N . THR B 1 278 ? 5 -28.109 -16.719 1 95.44 278 THR B N 1
ATOM 6468 C CA . THR B 1 278 ? 4.832 -27.719 -18.109 1 95.44 278 THR B CA 1
ATOM 6469 C C . THR B 1 278 ? 4.465 -28.922 -18.969 1 95.44 278 THR B C 1
ATOM 6471 O O . THR B 1 278 ? 3.607 -28.812 -19.859 1 95.44 278 THR B O 1
ATOM 6474 N N . ALA B 1 279 ? 5.113 -30.016 -18.703 1 97.38 279 ALA B N 1
ATOM 6475 C CA . ALA B 1 279 ? 4.828 -31.25 -19.438 1 97.38 279 ALA B CA 1
ATOM 6476 C C . ALA B 1 279 ? 3.375 -31.672 -19.234 1 97.38 279 ALA B C 1
ATOM 6478 O O . ALA B 1 279 ? 2.699 -32.062 -20.203 1 97.38 279 ALA B O 1
ATOM 6479 N N . ALA B 1 280 ? 2.92 -31.594 -18.078 1 98.31 280 ALA B N 1
ATOM 6480 C CA . ALA B 1 280 ? 1.573 -32.031 -17.75 1 98.31 280 ALA B CA 1
ATOM 6481 C C . ALA B 1 280 ? 0.517 -31.172 -18.422 1 98.31 280 ALA B C 1
ATOM 6483 O O . ALA B 1 280 ? -0.452 -31.688 -18.984 1 98.31 280 ALA B O 1
ATOM 6484 N N . VAL B 1 281 ? 0.662 -29.906 -18.359 1 97.94 281 VAL B N 1
ATOM 6485 C CA . VAL B 1 281 ? -0.336 -29.016 -18.938 1 97.94 281 VAL B CA 1
ATOM 6486 C C . VAL B 1 281 ? -0.332 -29.172 -20.469 1 97.94 281 VAL B C 1
ATOM 6488 O O . VAL B 1 281 ? -1.384 -29.094 -21.109 1 97.94 281 VAL B O 1
ATOM 6491 N N . THR B 1 282 ? 0.828 -29.328 -21.031 1 98.06 282 THR B N 1
ATOM 6492 C CA . THR B 1 282 ? 0.934 -29.5 -22.469 1 98.06 282 THR B CA 1
ATOM 6493 C C . THR B 1 282 ? 0.283 -30.812 -22.906 1 98.06 282 THR B C 1
ATOM 6495 O O . THR B 1 282 ? -0.458 -30.859 -23.891 1 98.06 282 THR B O 1
ATOM 6498 N N . LEU B 1 283 ? 0.59 -31.859 -22.172 1 98.19 283 LEU B N 1
ATOM 6499 C CA . LEU B 1 283 ? -0.061 -33.125 -22.453 1 98.19 283 LEU B CA 1
ATOM 6500 C C . LEU B 1 283 ? -1.578 -33 -22.375 1 98.19 283 LEU B C 1
ATOM 6502 O O . LEU B 1 283 ? -2.299 -33.531 -23.234 1 98.19 283 LEU B O 1
ATOM 6506 N N . ALA B 1 284 ? -2.076 -32.312 -21.375 1 98.56 284 ALA B N 1
ATOM 6507 C CA . ALA B 1 284 ? -3.514 -32.094 -21.25 1 98.56 284 ALA B CA 1
ATOM 6508 C C . ALA B 1 284 ? -4.074 -31.406 -22.484 1 98.56 284 ALA B C 1
ATOM 6510 O O . ALA B 1 284 ? -5.141 -31.781 -22.984 1 98.56 284 ALA B O 1
ATOM 6511 N N . GLY B 1 285 ? -3.379 -30.375 -22.922 1 98.44 285 GLY B N 1
ATOM 6512 C CA . GLY B 1 285 ? -3.783 -29.703 -24.141 1 98.44 285 GLY B CA 1
ATOM 6513 C C . GLY B 1 285 ? -3.834 -30.625 -25.344 1 98.44 285 GLY B C 1
ATOM 6514 O O . GLY B 1 285 ? -4.773 -30.562 -26.141 1 98.44 285 GLY B O 1
ATOM 6515 N N . VAL B 1 286 ? -2.818 -31.453 -25.484 1 98.31 286 VAL B N 1
ATOM 6516 C CA . VAL B 1 286 ? -2.742 -32.406 -26.578 1 98.31 286 VAL B CA 1
ATOM 6517 C C . VAL B 1 286 ? -3.922 -33.375 -26.5 1 98.31 286 VAL B C 1
ATOM 6519 O O . VAL B 1 286 ? -4.578 -33.656 -27.516 1 98.31 286 VAL B O 1
ATOM 6522 N N . LEU B 1 287 ? -4.176 -33.844 -25.344 1 98 287 LEU B N 1
ATOM 6523 C CA . LEU B 1 287 ? -5.281 -34.781 -25.156 1 98 287 LEU B CA 1
ATOM 6524 C C . LEU B 1 287 ? -6.609 -34.125 -25.5 1 98 287 LEU B C 1
ATOM 6526 O O . LEU B 1 287 ? -7.477 -34.75 -26.125 1 98 287 LEU B O 1
ATOM 6530 N N . SER B 1 288 ? -6.777 -32.906 -25.125 1 98.06 288 SER B N 1
ATOM 6531 C CA . SER B 1 288 ? -7.973 -32.156 -25.484 1 98.06 288 SER B CA 1
ATOM 6532 C C . SER B 1 288 ? -8.086 -32 -27 1 98.06 288 SER B C 1
ATOM 6534 O O . SER B 1 288 ? -9.172 -32.188 -27.562 1 98.06 288 SER B O 1
ATOM 6536 N N . ALA B 1 289 ? -6.992 -31.672 -27.609 1 98.06 289 ALA B N 1
ATOM 6537 C CA . ALA B 1 289 ? -6.965 -31.5 -29.062 1 98.06 289 ALA B CA 1
ATOM 6538 C C . ALA B 1 289 ? -7.332 -32.812 -29.766 1 98.06 289 ALA B C 1
ATOM 6540 O O . ALA B 1 289 ? -8.039 -32.812 -30.781 1 98.06 289 ALA B O 1
ATOM 6541 N N . LEU B 1 290 ? -6.883 -33.906 -29.25 1 97.44 290 LEU B N 1
ATOM 6542 C CA . LEU B 1 290 ? -7.094 -35.188 -29.875 1 97.44 290 LEU B CA 1
ATOM 6543 C C . LEU B 1 290 ? -8.547 -35.625 -29.734 1 97.44 290 LEU B C 1
ATOM 6545 O O . LEU B 1 290 ? -9.031 -36.469 -30.5 1 97.44 290 LEU B O 1
ATOM 6549 N N . ARG B 1 291 ? -9.227 -35.062 -28.766 1 96.69 291 ARG B N 1
ATOM 6550 C CA . ARG B 1 291 ? -10.664 -35.281 -28.688 1 96.69 291 ARG B CA 1
ATOM 6551 C C . ARG B 1 291 ? -11.375 -34.688 -29.891 1 96.69 291 ARG B C 1
ATOM 6553 O O . ARG B 1 291 ? -12.391 -35.219 -30.344 1 96.69 291 ARG B O 1
ATOM 6560 N N . VAL B 1 292 ? -10.844 -33.625 -30.344 1 96.38 292 VAL B N 1
ATOM 6561 C CA . VAL B 1 292 ? -11.43 -32.96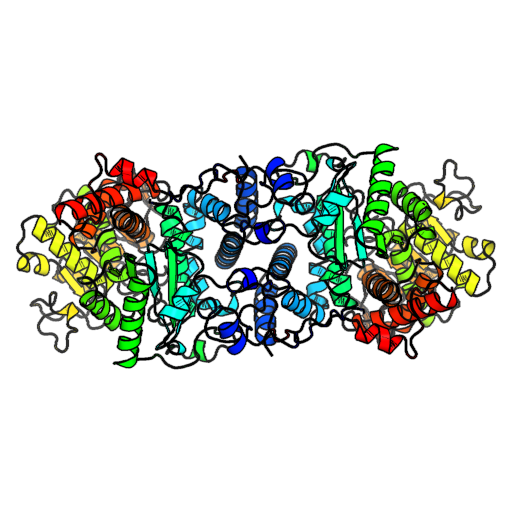9 -31.5 1 96.38 292 VAL B CA 1
ATOM 6562 C C . VAL B 1 292 ? -11.109 -33.75 -32.781 1 96.38 292 VAL B C 1
ATOM 6564 O O . VAL B 1 292 ? -11.977 -33.938 -33.625 1 96.38 292 VAL B O 1
ATOM 6567 N N . THR B 1 293 ? -9.859 -34.25 -32.906 1 95.75 293 THR B N 1
ATOM 6568 C CA . THR B 1 293 ? -9.422 -34.938 -34.125 1 95.75 293 THR B CA 1
ATOM 6569 C C . THR B 1 293 ? -9.844 -36.375 -34.125 1 95.75 293 THR B C 1
ATOM 6571 O O . THR B 1 293 ? -9.82 -37.062 -35.156 1 95.75 293 THR B O 1
ATOM 6574 N N . ALA B 1 294 ? -10.18 -36.938 -33 1 94.62 294 ALA B N 1
ATOM 6575 C CA . ALA B 1 294 ? -10.602 -38.312 -32.812 1 94.62 294 ALA B CA 1
ATOM 6576 C C . ALA B 1 294 ? -9.5 -39.281 -33.25 1 94.62 294 ALA B C 1
ATOM 6578 O O . ALA B 1 294 ? -9.781 -40.281 -33.906 1 94.62 294 ALA B O 1
ATOM 6579 N N . ARG B 1 295 ? -8.266 -38.938 -33.031 1 94.19 295 ARG B N 1
ATOM 6580 C CA . ARG B 1 295 ? -7.113 -39.781 -33.344 1 94.19 295 ARG B CA 1
ATOM 6581 C C . ARG B 1 295 ? -6.363 -40.125 -32.062 1 94.19 295 ARG B C 1
ATOM 6583 O O . ARG B 1 295 ? -6.293 -39.344 -31.125 1 94.19 295 ARG B O 1
ATOM 6590 N N . PRO B 1 296 ? -5.836 -41.25 -32.031 1 95.12 296 PRO B N 1
ATOM 6591 C CA . PRO B 1 296 ? -5.137 -41.656 -30.828 1 95.12 296 PRO B CA 1
ATOM 6592 C C . PRO B 1 296 ? -3.773 -41 -30.672 1 95.12 296 PRO B C 1
ATOM 6594 O O . PRO B 1 296 ? -3.133 -40.656 -31.672 1 95.12 296 PRO B O 1
ATOM 6597 N N . LEU B 1 297 ? -3.277 -40.875 -29.453 1 96.88 297 LEU B N 1
ATOM 6598 C CA . LEU B 1 297 ? -2.004 -40.25 -29.125 1 96.88 297 LEU B CA 1
ATOM 6599 C C . LEU B 1 297 ? -0.846 -41 -29.781 1 96.88 297 LEU B C 1
ATOM 6601 O O . LEU B 1 297 ? 0.123 -40.375 -30.234 1 96.88 297 LEU B O 1
ATOM 6605 N N . SER B 1 298 ? -0.933 -42.25 -29.938 1 94.25 298 SER B N 1
ATOM 6606 C CA . SER B 1 298 ? 0.136 -43.125 -30.422 1 94.25 298 SER B CA 1
ATOM 6607 C C . SER B 1 298 ? 0.416 -42.906 -31.891 1 94.25 298 SER B C 1
ATOM 6609 O O . SER B 1 298 ? 1.442 -43.344 -32.406 1 94.25 298 SER B O 1
ATOM 6611 N N . GLU B 1 299 ? -0.436 -42.188 -32.594 1 94.38 299 GLU B N 1
ATOM 6612 C CA . GLU B 1 299 ? -0.271 -41.969 -34 1 94.38 299 GLU B CA 1
ATOM 6613 C C . GLU B 1 299 ? 0.243 -40.531 -34.281 1 94.38 299 GLU B C 1
ATOM 6615 O O . GLU B 1 299 ? 0.495 -40.188 -35.438 1 94.38 299 GLU B O 1
ATOM 6620 N N . GLN B 1 300 ? 0.399 -39.844 -33.25 1 97 300 GLN B N 1
ATOM 6621 C CA . GLN B 1 300 ? 0.764 -38.438 -33.438 1 97 300 GLN B CA 1
ATOM 6622 C C . GLN B 1 300 ? 2.277 -38.281 -33.531 1 97 300 GLN B C 1
ATOM 6624 O O . GLN B 1 300 ? 3.033 -39.062 -32.969 1 97 300 GLN B O 1
ATOM 6629 N N . THR B 1 301 ? 2.73 -37.312 -34.281 1 98.25 301 THR B N 1
ATOM 6630 C CA . THR B 1 301 ? 4.125 -36.875 -34.375 1 98.25 301 THR B CA 1
ATOM 6631 C C . THR B 1 301 ? 4.285 -35.438 -33.906 1 98.25 301 THR B C 1
ATOM 6633 O O . THR B 1 301 ? 3.559 -34.562 -34.344 1 98.25 301 THR B O 1
ATOM 6636 N N . PHE B 1 302 ? 5.25 -35.219 -33.031 1 98.75 302 PHE B N 1
ATOM 6637 C CA . PHE B 1 302 ? 5.445 -33.938 -32.406 1 98.75 302 PHE B CA 1
ATOM 6638 C C . PHE B 1 302 ? 6.773 -33.312 -32.844 1 98.75 302 PHE B C 1
ATOM 6640 O O . PHE B 1 302 ? 7.797 -34 -32.875 1 98.75 302 PHE B O 1
ATOM 6647 N N . LEU B 1 303 ? 6.742 -32.031 -33.219 1 98.75 303 LEU B N 1
ATOM 6648 C CA . LEU B 1 303 ? 7.949 -31.266 -33.5 1 98.75 303 LEU B CA 1
ATOM 6649 C C . LEU B 1 303 ? 8.055 -30.078 -32.562 1 98.75 303 LEU B C 1
ATOM 6651 O O . LEU B 1 303 ? 7.199 -29.188 -32.594 1 98.75 303 LEU B O 1
ATOM 6655 N N . PHE B 1 304 ? 9.125 -30.109 -31.797 1 98.5 304 PHE B N 1
ATOM 6656 C CA . PHE B 1 304 ? 9.359 -29.047 -30.828 1 98.5 304 PHE B CA 1
ATOM 6657 C C . PHE B 1 304 ? 10.266 -27.984 -31.406 1 98.5 304 PHE B C 1
ATOM 6659 O O . PHE B 1 304 ? 11.258 -28.281 -32.062 1 98.5 304 PHE B O 1
ATOM 6666 N N . LEU B 1 305 ? 9.852 -26.734 -31.297 1 98.12 305 LEU B N 1
ATOM 6667 C CA . LEU B 1 305 ? 10.797 -25.641 -31.438 1 98.12 305 LEU B CA 1
ATOM 6668 C C . LEU B 1 305 ? 11.398 -25.266 -30.078 1 98.12 305 LEU B C 1
ATOM 6670 O O . LEU B 1 305 ? 10.789 -24.531 -29.312 1 98.12 305 LEU B O 1
ATOM 6674 N N . GLY B 1 306 ? 12.539 -25.609 -29.844 1 94.75 306 GLY B N 1
ATOM 6675 C CA . GLY B 1 306 ? 13.188 -25.625 -28.547 1 94.75 306 GLY B CA 1
ATOM 6676 C C . GLY B 1 306 ? 13.578 -27.016 -28.078 1 94.75 306 GLY B C 1
ATOM 6677 O O . GLY B 1 306 ? 12.859 -27.984 -28.344 1 94.75 306 GLY B O 1
ATOM 6678 N N . ALA B 1 307 ? 14.656 -27.094 -27.391 1 92.94 307 ALA B N 1
ATOM 6679 C CA . ALA B 1 307 ? 15.141 -28.391 -26.906 1 92.94 307 ALA B CA 1
ATOM 6680 C C . ALA B 1 307 ? 15.648 -28.297 -25.469 1 92.94 307 ALA B C 1
ATOM 6682 O O . ALA B 1 307 ? 16.578 -29 -25.094 1 92.94 307 ALA B O 1
ATOM 6683 N N . GLY B 1 308 ? 15.102 -27.391 -24.688 1 87.44 308 GLY B N 1
ATOM 6684 C CA . GLY B 1 308 ? 15.469 -27.219 -23.297 1 87.44 308 GLY B CA 1
ATOM 6685 C C . GLY B 1 308 ? 14.617 -28.016 -22.328 1 87.44 308 GLY B C 1
ATOM 6686 O O . GLY B 1 308 ? 14.164 -29.109 -22.672 1 87.44 308 GLY B O 1
ATOM 6687 N N . GLU B 1 309 ? 14.469 -27.5 -21.078 1 86.25 309 GLU B N 1
ATOM 6688 C CA . GLU B 1 309 ? 13.766 -28.156 -19.984 1 86.25 309 GLU B CA 1
ATOM 6689 C C . GLU B 1 309 ? 12.32 -28.453 -20.359 1 86.25 309 GLU B C 1
ATOM 6691 O O . GLU B 1 309 ? 11.844 -29.578 -20.203 1 86.25 309 GLU B O 1
ATOM 6696 N N . ALA B 1 310 ? 11.688 -27.438 -20.859 1 90.94 310 ALA B N 1
ATOM 6697 C CA . ALA B 1 310 ? 10.273 -27.578 -21.188 1 90.94 310 ALA B CA 1
ATOM 6698 C C . ALA B 1 310 ? 10.07 -28.625 -22.297 1 90.94 310 ALA B C 1
ATOM 6700 O O . ALA B 1 310 ? 9.219 -29.5 -22.172 1 90.94 310 ALA B O 1
ATOM 6701 N N . ALA B 1 311 ? 10.898 -28.562 -23.344 1 94.69 311 ALA B N 1
ATOM 6702 C CA . ALA B 1 311 ? 10.781 -29.5 -24.469 1 94.69 311 ALA B CA 1
ATOM 6703 C C . ALA B 1 311 ? 11.023 -30.938 -24.016 1 94.69 311 ALA B C 1
ATOM 6705 O O . ALA B 1 311 ? 10.227 -31.828 -24.328 1 94.69 311 ALA B O 1
ATOM 6706 N N . THR B 1 312 ? 12.062 -31.125 -23.297 1 94.06 312 THR B N 1
ATOM 6707 C CA . THR B 1 312 ? 12.422 -32.469 -22.828 1 94.06 312 THR B CA 1
ATOM 6708 C C . THR B 1 312 ? 11.359 -33 -21.875 1 94.06 312 THR B C 1
ATOM 6710 O O . THR B 1 312 ? 10.961 -34.156 -21.969 1 94.06 312 THR B O 1
ATOM 6713 N N . GLY B 1 313 ? 10.945 -32.188 -20.984 1 94.5 313 GLY B N 1
ATOM 6714 C CA . GLY B 1 313 ? 9.906 -32.594 -20.047 1 94.5 313 GLY B CA 1
ATOM 6715 C C . GLY B 1 313 ? 8.617 -33 -20.75 1 94.5 313 GLY B C 1
ATOM 6716 O O . GLY B 1 313 ? 8.031 -34.031 -20.422 1 94.5 313 GLY B O 1
ATOM 6717 N N . ILE B 1 314 ? 8.195 -32.156 -21.688 1 96.94 314 ILE B N 1
ATOM 6718 C CA . ILE B 1 314 ? 6.98 -32.469 -22.438 1 96.94 314 ILE B CA 1
ATOM 6719 C C . ILE B 1 314 ? 7.156 -33.75 -23.219 1 96.94 314 ILE B C 1
ATOM 6721 O O . ILE B 1 314 ? 6.289 -34.625 -23.188 1 96.94 314 ILE B O 1
ATOM 6725 N N . ALA B 1 315 ? 8.258 -33.875 -23.891 1 97.69 315 ALA B N 1
ATOM 6726 C CA . ALA B 1 315 ? 8.523 -35.062 -24.703 1 97.69 315 ALA B CA 1
ATOM 6727 C C . ALA B 1 315 ? 8.531 -36.312 -23.828 1 97.69 315 ALA B C 1
ATOM 6729 O O . ALA B 1 315 ? 7.949 -37.344 -24.203 1 97.69 315 ALA B O 1
ATOM 6730 N N . ASP B 1 316 ? 9.195 -36.25 -22.719 1 96.25 316 ASP B N 1
ATOM 6731 C CA . ASP B 1 316 ? 9.273 -37.406 -21.812 1 96.25 316 ASP B CA 1
ATOM 6732 C C . ASP B 1 316 ? 7.879 -37.844 -21.359 1 96.25 316 ASP B C 1
ATOM 6734 O O . ASP B 1 316 ? 7.578 -39.031 -21.328 1 96.25 316 ASP B O 1
ATOM 6738 N N . LEU B 1 317 ? 7.055 -36.875 -20.984 1 96.06 317 LEU B N 1
ATOM 6739 C CA . LEU B 1 317 ? 5.719 -37.219 -20.516 1 96.06 317 LEU B CA 1
ATOM 6740 C C . LEU B 1 317 ? 4.855 -37.719 -21.656 1 96.06 317 LEU B C 1
ATOM 6742 O O . LEU B 1 317 ? 4.035 -38.625 -21.469 1 96.06 317 LEU B O 1
ATOM 6746 N N . LEU B 1 318 ? 4.992 -37.156 -22.859 1 97.31 318 LEU B N 1
ATOM 6747 C CA . LEU B 1 318 ? 4.301 -37.688 -24.031 1 97.31 318 LEU B CA 1
ATOM 6748 C C . LEU B 1 318 ? 4.684 -39.125 -24.312 1 97.31 318 LEU B C 1
ATOM 6750 O O . LEU B 1 318 ? 3.822 -39.969 -24.594 1 97.31 318 LEU B O 1
ATOM 6754 N N . VAL B 1 319 ? 5.961 -39.406 -24.25 1 97.38 319 VAL B N 1
ATOM 6755 C CA . VAL B 1 319 ? 6.461 -40.75 -24.469 1 97.38 319 VAL B CA 1
ATOM 6756 C C . VAL B 1 319 ? 5.836 -41.719 -23.453 1 97.38 319 VAL B C 1
ATOM 6758 O O . VAL B 1 319 ? 5.344 -42.781 -23.812 1 97.38 319 VAL B O 1
ATOM 6761 N N . SER B 1 320 ? 5.883 -41.25 -22.219 1 95.62 320 SER B N 1
ATOM 6762 C CA . SER B 1 320 ? 5.281 -42.062 -21.156 1 95.62 320 SER B CA 1
ATOM 6763 C C . SER B 1 320 ? 3.809 -42.312 -21.438 1 95.62 320 SER B C 1
ATOM 6765 O O . SER B 1 320 ? 3.322 -43.438 -21.219 1 95.62 320 SER B O 1
ATOM 6767 N N . ALA B 1 321 ? 3.098 -41.344 -21.875 1 95.38 321 ALA B N 1
ATOM 6768 C CA . ALA B 1 321 ? 1.676 -41.469 -22.172 1 95.38 321 ALA B CA 1
ATOM 6769 C C . ALA B 1 321 ? 1.458 -42.438 -23.359 1 95.38 321 ALA B C 1
ATOM 6771 O O . ALA B 1 321 ? 0.526 -43.219 -23.344 1 95.38 321 ALA B O 1
ATOM 6772 N N . MET B 1 322 ? 2.299 -42.375 -24.328 1 96.81 322 MET B N 1
ATOM 6773 C CA . MET B 1 322 ? 2.197 -43.25 -25.484 1 96.81 322 MET B CA 1
ATOM 6774 C C . MET B 1 322 ? 2.5 -44.688 -25.109 1 96.81 322 MET B C 1
ATOM 6776 O O . MET B 1 322 ? 1.87 -45.594 -25.625 1 96.81 322 MET B O 1
ATOM 6780 N N . VAL B 1 323 ? 3.447 -44.812 -24.281 1 95.75 323 VAL B N 1
ATOM 6781 C CA . VAL B 1 323 ? 3.785 -46.156 -23.812 1 95.75 323 VAL B CA 1
ATOM 6782 C C . VAL B 1 323 ? 2.609 -46.75 -23.031 1 95.75 323 VAL B C 1
ATOM 6784 O O . VAL B 1 323 ? 2.266 -47.906 -23.203 1 95.75 323 VAL B O 1
ATOM 6787 N N . ALA B 1 324 ? 2.014 -45.938 -22.219 1 91.06 324 ALA B N 1
ATOM 6788 C CA . ALA B 1 324 ? 0.834 -46.344 -21.484 1 91.06 324 ALA B CA 1
ATOM 6789 C C . ALA B 1 324 ? -0.299 -46.75 -22.422 1 91.06 324 ALA B C 1
ATOM 6791 O O . ALA B 1 324 ? -1.123 -47.594 -22.094 1 91.06 324 ALA B O 1
ATOM 6792 N N . ASP B 1 325 ? -0.265 -46.156 -23.594 1 91.19 325 ASP B N 1
ATOM 6793 C CA . ASP B 1 325 ? -1.29 -46.438 -24.594 1 91.19 325 ASP B CA 1
ATOM 6794 C C . ASP B 1 325 ? -0.898 -47.656 -25.453 1 91.19 325 ASP B C 1
ATOM 6796 O O . ASP B 1 325 ? -1.613 -48 -26.391 1 91.19 325 ASP B O 1
ATOM 6800 N N . GLY B 1 326 ? 0.26 -48.188 -25.297 1 91.44 326 GLY B N 1
ATOM 6801 C CA . GLY B 1 326 ? 0.548 -49.469 -25.922 1 91.44 326 GLY B CA 1
ATOM 6802 C C . GLY B 1 326 ? 1.771 -49.438 -26.812 1 91.44 326 GLY B C 1
ATOM 6803 O O . GLY B 1 326 ? 2.221 -50.469 -27.297 1 91.44 326 GLY B O 1
ATOM 6804 N N . LEU B 1 327 ? 2.363 -48.281 -26.969 1 95.5 327 LEU B N 1
ATOM 6805 C CA . LEU B 1 327 ? 3.564 -48.219 -27.797 1 95.5 327 LEU B CA 1
ATOM 6806 C C . LEU B 1 327 ? 4.793 -48.656 -27.016 1 95.5 327 LEU B C 1
ATOM 6808 O O . LEU B 1 327 ? 4.836 -48.5 -25.781 1 95.5 327 LEU B O 1
ATOM 6812 N N . ASP B 1 328 ? 5.738 -49.219 -27.703 1 95.69 328 ASP B N 1
ATOM 6813 C CA . ASP B 1 328 ? 7.02 -49.406 -27.047 1 95.69 328 ASP B CA 1
ATOM 6814 C C . ASP B 1 328 ? 7.77 -48.094 -26.906 1 95.69 328 ASP B C 1
ATOM 6816 O O . ASP B 1 328 ? 7.508 -47.156 -27.656 1 95.69 328 ASP B O 1
ATOM 6820 N N . GLU B 1 329 ? 8.672 -48 -26.047 1 96.69 329 GLU B N 1
ATOM 6821 C CA . GLU B 1 329 ? 9.352 -46.75 -25.688 1 96.69 329 GLU B CA 1
ATOM 6822 C C . GLU B 1 329 ? 10.117 -46.188 -26.875 1 96.69 329 GLU B C 1
ATOM 6824 O O . GLU B 1 329 ? 10.125 -44.969 -27.094 1 96.69 329 GLU B O 1
ATOM 6829 N N . ALA B 1 330 ? 10.805 -47.062 -27.578 1 96.19 330 ALA B N 1
ATOM 6830 C CA . ALA B 1 330 ? 11.594 -46.594 -28.719 1 96.19 330 ALA B CA 1
ATOM 6831 C C . ALA B 1 330 ? 10.695 -45.969 -29.781 1 96.19 330 ALA B C 1
ATOM 6833 O O . ALA B 1 330 ? 11.047 -44.938 -30.359 1 96.19 330 ALA B O 1
ATOM 6834 N N . ALA B 1 331 ? 9.594 -46.625 -30.078 1 96.31 331 ALA B N 1
ATOM 6835 C CA . ALA B 1 331 ? 8.633 -46.125 -31.031 1 96.31 331 ALA B CA 1
ATOM 6836 C C . ALA B 1 331 ? 8.047 -44.781 -30.578 1 96.31 331 ALA B C 1
ATOM 6838 O O . ALA B 1 331 ? 7.871 -43.875 -31.375 1 96.31 331 ALA B O 1
ATOM 6839 N N . ALA B 1 332 ? 7.742 -44.719 -29.312 1 97.69 332 ALA B N 1
ATOM 6840 C CA . ALA B 1 332 ? 7.195 -43.5 -28.734 1 97.69 332 ALA B CA 1
ATOM 6841 C C . ALA B 1 332 ? 8.188 -42.344 -28.844 1 97.69 332 ALA B C 1
ATOM 6843 O O . ALA B 1 332 ? 7.816 -41.219 -29.219 1 97.69 332 ALA B O 1
ATOM 6844 N N . ARG B 1 333 ? 9.453 -42.531 -28.531 1 97.69 333 ARG B N 1
ATOM 6845 C CA . ARG B 1 333 ? 10.5 -41.531 -28.641 1 97.69 333 ARG B CA 1
ATOM 6846 C C . ARG B 1 333 ? 10.664 -41.062 -30.078 1 97.69 333 ARG B C 1
ATOM 6848 O O . ARG B 1 333 ? 10.961 -39.875 -30.328 1 97.69 333 ARG B O 1
ATOM 6855 N N . GLY B 1 334 ? 10.484 -42 -30.953 1 96.94 334 GLY B N 1
ATOM 6856 C CA . GLY B 1 334 ? 10.609 -41.688 -32.375 1 96.94 334 GLY B CA 1
ATOM 6857 C C . GLY B 1 334 ? 9.555 -40.719 -32.875 1 96.94 334 GLY B C 1
ATOM 6858 O O . GLY B 1 334 ? 9.695 -40.156 -33.938 1 96.94 334 GLY B O 1
ATOM 6859 N N . ARG B 1 335 ? 8.516 -40.531 -32.094 1 97.56 335 ARG B N 1
ATOM 6860 C CA . ARG B 1 335 ? 7.418 -39.656 -32.469 1 97.56 335 ARG B CA 1
ATOM 6861 C C . ARG B 1 335 ? 7.699 -38.219 -32.062 1 97.56 335 ARG B C 1
ATOM 6863 O O . ARG B 1 335 ? 6.977 -37.281 -32.438 1 97.56 335 ARG B O 1
ATOM 6870 N N . CYS B 1 336 ? 8.758 -38 -31.297 1 98.31 336 CYS B N 1
ATOM 6871 C CA . CYS B 1 336 ? 9.086 -36.656 -30.781 1 98.31 336 CYS B CA 1
ATOM 6872 C C . CYS B 1 336 ? 10.398 -36.156 -31.375 1 98.31 336 CYS B C 1
ATOM 6874 O O . CYS B 1 336 ? 11.438 -36.812 -31.25 1 98.31 336 CYS B O 1
ATOM 6876 N N . TRP B 1 337 ? 10.312 -35 -32.031 1 98.19 337 TRP B N 1
ATOM 6877 C CA . TRP B 1 337 ? 11.469 -34.344 -32.656 1 98.19 337 TRP B CA 1
ATOM 6878 C C . TRP B 1 337 ? 11.727 -33 -32.031 1 98.19 337 TRP B C 1
ATOM 6880 O O . TRP B 1 337 ? 10.797 -32.281 -31.625 1 98.19 337 TRP B O 1
ATOM 6890 N N . MET B 1 338 ? 12.969 -32.625 -31.969 1 97.81 338 MET B N 1
ATOM 6891 C CA . MET B 1 338 ? 13.328 -31.344 -31.391 1 97.81 338 MET B CA 1
ATOM 6892 C C . MET B 1 338 ? 14.133 -30.5 -32.375 1 97.81 338 MET B C 1
ATOM 6894 O O . MET B 1 338 ? 14.93 -31.047 -33.125 1 97.81 338 MET B O 1
ATOM 6898 N N . PHE B 1 339 ? 13.875 -29.234 -32.406 1 97.5 339 PHE B N 1
ATOM 6899 C CA . PHE B 1 339 ? 14.562 -28.234 -33.219 1 97.5 339 PHE B CA 1
ATOM 6900 C C . PHE B 1 339 ? 15.141 -27.125 -32.344 1 97.5 339 PHE B C 1
ATOM 6902 O O . PHE B 1 339 ? 14.406 -26.484 -31.609 1 97.5 339 PHE B O 1
ATOM 6909 N N . ASP B 1 340 ? 16.422 -26.859 -32.375 1 94.5 340 ASP B N 1
ATOM 6910 C CA . ASP B 1 340 ? 17.031 -25.828 -31.547 1 94.5 340 ASP B CA 1
ATOM 6911 C C . ASP B 1 340 ? 17.75 -24.781 -32.406 1 94.5 340 ASP B C 1
ATOM 6913 O O . ASP B 1 340 ? 17.484 -24.672 -33.625 1 94.5 340 ASP B O 1
ATOM 6917 N N . SER B 1 341 ? 18.531 -23.906 -31.797 1 91.69 341 SER B N 1
ATOM 6918 C CA . SER B 1 341 ? 19.156 -22.781 -32.469 1 91.69 341 SER B CA 1
ATOM 6919 C C . SER B 1 341 ? 20.109 -23.234 -33.562 1 91.69 341 SER B C 1
ATOM 6921 O O . SER B 1 341 ? 20.453 -22.469 -34.469 1 91.69 341 SER B O 1
ATOM 6923 N N . LYS B 1 342 ? 20.531 -24.516 -33.5 1 93.38 342 LYS B N 1
ATOM 6924 C CA . LYS B 1 342 ? 21.469 -25.062 -34.5 1 93.38 342 LYS B CA 1
ATOM 6925 C C . LYS B 1 342 ? 20.734 -25.953 -35.5 1 93.38 342 LYS B C 1
ATOM 6927 O O . LYS B 1 342 ? 21.375 -26.578 -36.344 1 93.38 342 LYS B O 1
ATOM 6932 N N . GLY B 1 343 ? 19.438 -26.062 -35.344 1 95.25 343 GLY B N 1
ATOM 6933 C CA . GLY B 1 343 ? 18.641 -26.844 -36.281 1 95.25 343 GLY B CA 1
ATOM 6934 C C . GLY B 1 343 ? 18 -28.062 -35.656 1 95.25 343 GLY B C 1
ATOM 6935 O O . GLY B 1 343 ? 17.859 -28.141 -34.438 1 95.25 343 GLY B O 1
ATOM 6936 N N . LEU B 1 344 ? 17.547 -28.953 -36.594 1 97.25 344 LEU B N 1
ATOM 6937 C CA . LEU B 1 344 ? 16.922 -30.203 -36.156 1 97.25 344 LEU B CA 1
ATOM 6938 C C . LEU B 1 344 ? 17.922 -31.062 -35.375 1 97.25 344 LEU B C 1
ATOM 6940 O O . LEU B 1 344 ? 19.062 -31.219 -35.781 1 97.25 344 LEU B O 1
ATOM 6944 N N . VAL B 1 345 ? 17.484 -31.594 -34.25 1 96.81 345 VAL B N 1
ATOM 6945 C CA . VAL B 1 345 ? 18.328 -32.469 -33.438 1 96.81 345 VAL B CA 1
ATOM 6946 C C . VAL B 1 345 ? 18.375 -33.844 -34.031 1 96.81 345 VAL B C 1
ATOM 6948 O O . VAL B 1 345 ? 17.391 -34.594 -33.969 1 96.81 345 VAL B O 1
ATOM 6951 N N . VAL B 1 346 ? 19.516 -34.219 -34.594 1 96.31 346 VAL B N 1
ATOM 6952 C CA . VAL B 1 346 ? 19.656 -35.531 -35.25 1 96.31 346 VAL B CA 1
ATOM 6953 C C . VAL B 1 346 ? 20.891 -36.25 -34.688 1 96.31 346 VAL B C 1
ATOM 6955 O O . VAL B 1 346 ? 21.75 -35.625 -34.062 1 96.31 346 VAL B O 1
ATOM 6958 N N . ARG B 1 347 ? 20.906 -37.5 -34.844 1 93.25 347 ARG B N 1
ATOM 6959 C CA . ARG B 1 347 ? 21.922 -38.375 -34.25 1 93.25 347 ARG B CA 1
ATOM 6960 C C . ARG B 1 347 ? 23.312 -38 -34.75 1 93.25 347 ARG B C 1
ATOM 6962 O O . ARG B 1 347 ? 24.297 -38.125 -34 1 93.25 347 ARG B O 1
ATOM 6969 N N . GLU B 1 348 ? 23.422 -37.531 -35.969 1 89.44 348 GLU B N 1
ATOM 6970 C CA . GLU B 1 348 ? 24.719 -37.219 -36.594 1 89.44 348 GLU B CA 1
ATOM 6971 C C . GLU B 1 348 ? 25.312 -35.938 -36.031 1 89.44 348 GLU B C 1
ATOM 6973 O O . GLU B 1 348 ? 26.5 -35.688 -36.219 1 89.44 348 GLU B O 1
ATOM 6978 N N . ARG B 1 349 ? 24.406 -35.25 -35.375 1 90.06 349 ARG B N 1
ATOM 6979 C CA . ARG B 1 349 ? 24.906 -34 -34.812 1 90.06 349 ARG B CA 1
ATOM 6980 C C . ARG B 1 349 ? 25.844 -34.281 -33.656 1 90.06 349 ARG B C 1
ATOM 6982 O O . ARG B 1 349 ? 25.578 -35.156 -32.844 1 90.06 349 ARG B O 1
ATOM 6989 N N . GLY B 1 350 ? 27.094 -33.844 -33.562 1 83.06 350 GLY B N 1
ATOM 6990 C CA . GLY B 1 350 ? 28.031 -34 -32.469 1 83.06 350 GLY B CA 1
ATOM 6991 C C . GLY B 1 350 ? 27.781 -33.062 -31.297 1 83.06 350 GLY B C 1
ATOM 6992 O O . GLY B 1 350 ? 27.016 -32.125 -31.438 1 83.06 350 GLY B O 1
ATOM 6993 N N . ASN B 1 351 ? 28.125 -33.406 -30.094 1 86.12 351 ASN B N 1
ATOM 6994 C CA . ASN B 1 351 ? 28.156 -32.562 -28.891 1 86.12 351 ASN B CA 1
ATOM 6995 C C . ASN B 1 351 ? 26.75 -32.25 -28.406 1 86.12 351 ASN B C 1
ATOM 6997 O O . ASN B 1 351 ? 26.453 -31.094 -28.078 1 86.12 351 ASN B O 1
ATOM 7001 N N . LEU B 1 352 ? 25.812 -33.219 -28.469 1 90.06 352 LEU B N 1
ATOM 7002 C CA . LEU B 1 352 ? 24.469 -33.031 -27.969 1 90.06 352 LEU B CA 1
ATOM 7003 C C . LEU B 1 352 ? 24.438 -33.125 -26.438 1 90.06 352 LEU B C 1
ATOM 7005 O O . LEU B 1 352 ? 25.094 -34 -25.875 1 90.06 352 LEU B O 1
ATOM 7009 N N . ALA B 1 353 ? 23.797 -32.094 -25.828 1 84.38 353 ALA B N 1
ATOM 7010 C CA . ALA B 1 353 ? 23.562 -32.219 -24.391 1 84.38 353 ALA B CA 1
ATOM 7011 C C . ALA B 1 353 ? 22.859 -33.531 -24.047 1 84.38 353 ALA B C 1
ATOM 7013 O O . ALA B 1 353 ? 22.062 -34.031 -24.844 1 84.38 353 ALA B O 1
ATOM 7014 N N . GLU B 1 354 ? 23.047 -34.094 -22.891 1 87.44 354 GLU B N 1
ATOM 7015 C CA . GLU B 1 354 ? 22.578 -35.406 -22.469 1 87.44 354 GLU B CA 1
ATOM 7016 C C . GLU B 1 354 ? 21.062 -35.531 -22.562 1 87.44 354 GLU B C 1
ATOM 7018 O O . GLU B 1 354 ? 20.531 -36.531 -23.016 1 87.44 354 GLU B O 1
ATOM 7023 N N . HIS B 1 355 ? 20.375 -34.5 -22.25 1 87.56 355 HIS B N 1
ATOM 7024 C CA . HIS B 1 355 ? 18.922 -34.562 -22.188 1 87.56 355 HIS B CA 1
ATOM 7025 C C . HIS B 1 355 ? 18.312 -34.594 -23.578 1 87.56 355 HIS B C 1
ATOM 7027 O O . HIS B 1 355 ? 17.141 -34.938 -23.75 1 87.56 355 HIS B O 1
ATOM 7033 N N . LYS B 1 356 ? 19.094 -34.25 -24.641 1 91.81 356 LYS B N 1
ATOM 7034 C CA . LYS B 1 356 ? 18.609 -34.219 -26.031 1 91.81 356 LYS B CA 1
ATOM 7035 C C . LYS B 1 356 ? 18.812 -35.594 -26.703 1 91.81 356 LYS B C 1
ATOM 7037 O O . LYS B 1 356 ? 18.141 -35.906 -27.688 1 91.81 356 LYS B O 1
ATOM 7042 N N . ARG B 1 357 ? 19.688 -36.406 -26.172 1 92.5 357 ARG B N 1
ATOM 7043 C CA . ARG B 1 357 ? 20.172 -37.594 -26.828 1 92.5 357 ARG B CA 1
ATOM 7044 C C . ARG B 1 357 ? 19.031 -38.594 -27.094 1 92.5 357 ARG B C 1
ATOM 7046 O O . ARG B 1 357 ? 18.953 -39.188 -28.172 1 92.5 357 ARG B O 1
ATOM 7053 N N . PRO B 1 358 ? 18.109 -38.656 -26.172 1 94.12 358 PRO B N 1
ATOM 7054 C CA . PRO B 1 358 ? 17.031 -39.625 -26.406 1 94.12 358 PRO B CA 1
ATOM 7055 C C . PRO B 1 358 ? 16.141 -39.219 -27.578 1 94.12 358 PRO B C 1
ATOM 7057 O O . PRO B 1 358 ? 15.359 -40.062 -28.078 1 94.12 358 PRO B O 1
ATOM 7060 N N . TYR B 1 359 ? 16.266 -38.031 -28.062 1 96.31 359 TYR B N 1
ATOM 7061 C CA . TYR B 1 359 ? 15.367 -37.531 -29.094 1 96.31 359 TYR B CA 1
ATOM 7062 C C . TYR B 1 359 ? 16.141 -37.156 -30.359 1 96.31 359 TYR B C 1
ATOM 7064 O O . TYR B 1 359 ? 15.602 -36.5 -31.25 1 96.31 359 TYR B O 1
ATOM 7072 N N . ALA B 1 360 ? 17.391 -37.562 -30.344 1 96.19 360 ALA B N 1
ATOM 7073 C CA . ALA B 1 360 ? 18.203 -37.438 -31.547 1 96.19 360 ALA B CA 1
ATOM 7074 C C . ALA B 1 360 ? 18.031 -38.625 -32.469 1 96.19 360 ALA B C 1
ATOM 7076 O O . ALA B 1 360 ? 18.562 -39.719 -32.219 1 96.19 360 ALA B O 1
ATOM 7077 N N . HIS B 1 361 ? 17.328 -38.5 -33.562 1 95.44 361 HIS B N 1
ATOM 7078 C CA . HIS B 1 361 ? 17.016 -39.562 -34.5 1 95.44 361 HIS B CA 1
ATOM 7079 C C . HIS B 1 361 ? 17.828 -39.438 -35.781 1 95.44 361 HIS B C 1
ATOM 7081 O O . HIS B 1 361 ? 18.438 -38.406 -36.031 1 95.44 361 HIS B O 1
ATOM 7087 N N . ALA B 1 362 ? 17.781 -40.562 -36.469 1 94.56 362 ALA B N 1
ATOM 7088 C CA . ALA B 1 362 ? 18.469 -40.531 -37.75 1 94.56 362 ALA B CA 1
ATOM 7089 C C . ALA B 1 362 ? 17.703 -39.719 -38.781 1 94.56 362 ALA B C 1
ATOM 7091 O O . ALA B 1 362 ? 16.547 -40 -39.062 1 94.56 362 ALA B O 1
ATOM 7092 N N . HIS B 1 363 ? 18.359 -38.688 -39.312 1 95.62 363 HIS B N 1
ATOM 7093 C CA . HIS B 1 363 ? 17.844 -37.812 -40.344 1 95.62 363 HIS B CA 1
ATOM 7094 C C . HIS B 1 363 ? 18.922 -36.875 -40.875 1 95.62 363 HIS B C 1
ATOM 7096 O O . HIS B 1 363 ? 19.891 -36.562 -40.156 1 95.62 363 HIS B O 1
ATOM 7102 N N . ALA B 1 364 ? 18.781 -36.438 -42.062 1 94.94 364 ALA B N 1
ATOM 7103 C CA . ALA B 1 364 ? 19.688 -35.406 -42.594 1 94.94 364 ALA B CA 1
ATOM 7104 C C . ALA B 1 364 ? 19.516 -34.094 -41.812 1 94.94 364 ALA B C 1
ATOM 7106 O O . ALA B 1 364 ? 18.438 -33.812 -41.312 1 94.94 364 ALA B O 1
ATOM 7107 N N . PRO B 1 365 ? 20.562 -33.344 -41.719 1 95.12 365 PRO B N 1
ATOM 7108 C CA . PRO B 1 365 ? 20.438 -32.031 -41.062 1 95.12 365 PRO B CA 1
ATOM 7109 C C . PRO B 1 365 ? 19.438 -31.109 -41.75 1 95.12 365 PRO B C 1
ATOM 7111 O O . PRO B 1 365 ? 19.359 -31.078 -42.969 1 95.12 365 PRO B O 1
ATOM 7114 N N . VAL B 1 366 ? 18.625 -30.469 -41 1 96.38 366 VAL B N 1
ATOM 7115 C CA . VAL B 1 366 ? 17.672 -29.453 -41.469 1 96.38 366 VAL B CA 1
ATOM 7116 C C . VAL B 1 366 ? 17.875 -28.156 -40.656 1 96.38 366 VAL B C 1
ATOM 7118 O O . VAL B 1 366 ? 17.828 -28.172 -39.438 1 96.38 366 VAL B O 1
ATOM 7121 N N . SER B 1 367 ? 18.094 -27 -41.281 1 94.31 367 SER B N 1
ATOM 7122 C CA . SER B 1 367 ? 18.484 -25.781 -40.594 1 94.31 367 SER B CA 1
ATOM 7123 C C . SER B 1 367 ? 17.328 -24.797 -40.469 1 94.31 367 SER B C 1
ATOM 7125 O O . SER B 1 367 ? 17.422 -23.812 -39.719 1 94.31 367 SER B O 1
ATOM 7127 N N . ASP B 1 368 ? 16.266 -25.172 -41.125 1 95.12 368 ASP B N 1
ATOM 7128 C CA . ASP B 1 368 ? 15.102 -24.297 -41.125 1 95.12 368 ASP B CA 1
ATOM 7129 C C . ASP B 1 368 ? 13.875 -25 -40.562 1 95.12 368 ASP B C 1
ATOM 7131 O O . ASP B 1 368 ? 13.625 -26.156 -40.875 1 95.12 368 ASP B O 1
ATOM 7135 N N . PHE B 1 369 ? 13.156 -24.25 -39.75 1 97.81 369 PHE B N 1
ATOM 7136 C CA . PHE B 1 369 ? 12.031 -24.875 -39.062 1 97.81 369 PHE B CA 1
ATOM 7137 C C . PHE B 1 369 ? 10.93 -25.25 -40.031 1 97.81 369 PHE B C 1
ATOM 7139 O O . PHE B 1 369 ? 10.312 -26.312 -39.906 1 97.81 369 PHE B O 1
ATOM 7146 N N . ALA B 1 370 ? 10.617 -24.344 -40.969 1 97.81 370 ALA B N 1
ATOM 7147 C CA . ALA B 1 370 ? 9.609 -24.641 -41.969 1 97.81 370 ALA B CA 1
ATOM 7148 C C . ALA B 1 370 ? 9.984 -25.891 -42.781 1 97.81 370 ALA B C 1
ATOM 7150 O O . ALA B 1 370 ? 9.125 -26.719 -43.094 1 97.81 370 ALA B O 1
ATOM 7151 N N . ALA B 1 371 ? 11.25 -26 -43.125 1 97.81 371 ALA B N 1
ATOM 7152 C CA . ALA B 1 371 ? 11.742 -27.172 -43.844 1 97.81 371 ALA B CA 1
ATOM 7153 C C . ALA B 1 371 ? 11.578 -28.438 -43 1 97.81 371 ALA B C 1
ATOM 7155 O O . ALA B 1 371 ? 11.297 -29.516 -43.531 1 97.81 371 ALA B O 1
ATOM 7156 N N . ALA B 1 372 ? 11.82 -28.297 -41.75 1 98.44 372 ALA B N 1
ATOM 7157 C CA . ALA B 1 372 ? 11.633 -29.438 -40.844 1 98.44 372 ALA B CA 1
ATOM 7158 C C . ALA B 1 372 ? 10.18 -29.891 -40.844 1 98.44 372 ALA B C 1
ATOM 7160 O O . ALA B 1 372 ? 9.891 -31.094 -40.781 1 98.44 372 ALA B O 1
ATOM 7161 N N . VAL B 1 373 ? 9.219 -28.938 -40.812 1 98.62 373 VAL B N 1
ATOM 7162 C CA . VAL B 1 373 ? 7.789 -29.25 -40.844 1 98.62 373 VAL B CA 1
ATOM 7163 C C . VAL B 1 373 ? 7.461 -30.031 -42.125 1 98.62 373 VAL B C 1
ATOM 7165 O O . VAL B 1 373 ? 6.734 -31.016 -42.094 1 98.62 373 VAL B O 1
ATOM 7168 N N . GLU B 1 374 ? 8.016 -29.578 -43.25 1 97.75 374 GLU B N 1
ATOM 7169 C CA . GLU B 1 374 ? 7.777 -30.25 -44.531 1 97.75 374 GLU B CA 1
ATOM 7170 C C . GLU B 1 374 ? 8.359 -31.656 -44.531 1 97.75 374 GLU B C 1
ATOM 7172 O O . GLU B 1 374 ? 7.754 -32.594 -45.094 1 97.75 374 GLU B O 1
ATOM 7177 N N . ALA B 1 375 ? 9.492 -31.781 -43.906 1 97.69 375 ALA B N 1
ATOM 7178 C CA . ALA B 1 375 ? 10.219 -33.062 -43.969 1 97.69 375 ALA B CA 1
ATOM 7179 C C . ALA B 1 375 ? 9.586 -34.094 -43.031 1 97.69 375 ALA B C 1
ATOM 7181 O O . ALA B 1 375 ? 9.5 -35.281 -43.375 1 97.69 375 ALA B O 1
ATOM 7182 N N . LEU B 1 376 ? 9.141 -33.656 -41.906 1 98.12 376 LEU B N 1
ATOM 7183 C CA . LEU B 1 376 ? 8.711 -34.594 -40.875 1 98.12 376 LEU B CA 1
ATOM 7184 C C . LEU B 1 376 ? 7.195 -34.781 -40.875 1 98.12 376 LEU B C 1
ATOM 7186 O O . LEU B 1 376 ? 6.672 -35.719 -40.312 1 98.12 376 LEU B O 1
ATOM 7190 N N . ARG B 1 377 ? 6.461 -33.781 -41.406 1 98.25 377 ARG B N 1
ATOM 7191 C CA . ARG B 1 377 ? 5.004 -33.781 -41.5 1 98.25 377 ARG B CA 1
ATOM 7192 C C . ARG B 1 377 ? 4.367 -34.031 -40.125 1 98.25 377 ARG B C 1
ATOM 7194 O O . ARG B 1 377 ? 3.537 -34.938 -39.969 1 98.25 377 ARG B O 1
ATOM 7201 N N . PRO B 1 378 ? 4.73 -33.219 -39.125 1 98.62 378 PRO B N 1
ATOM 7202 C CA . PRO B 1 378 ? 4.207 -33.438 -37.781 1 98.62 378 PRO B CA 1
ATOM 7203 C C . PRO B 1 378 ? 2.715 -33.125 -37.656 1 98.62 378 PRO B C 1
ATOM 7205 O O . PRO B 1 378 ? 2.18 -32.344 -38.469 1 98.62 378 PRO B O 1
ATOM 7208 N N . THR B 1 379 ? 2.047 -33.75 -36.688 1 98.06 379 THR B N 1
ATOM 7209 C CA . THR B 1 379 ? 0.657 -33.469 -36.344 1 98.06 379 THR B CA 1
ATOM 7210 C C . THR B 1 379 ? 0.562 -32.219 -35.438 1 98.06 379 THR B C 1
ATOM 7212 O O . THR B 1 379 ? -0.448 -31.516 -35.469 1 98.06 379 THR B O 1
ATOM 7215 N N . ALA B 1 380 ? 1.578 -32 -34.625 1 98.69 380 ALA B N 1
ATOM 7216 C CA . ALA B 1 380 ? 1.605 -30.922 -33.656 1 98.69 380 ALA B CA 1
ATOM 7217 C C . ALA B 1 380 ? 2.975 -30.25 -33.656 1 98.69 380 ALA B C 1
ATOM 7219 O O . ALA B 1 380 ? 4.004 -30.922 -33.719 1 98.69 380 ALA B O 1
ATOM 7220 N N . ILE B 1 381 ? 2.951 -28.922 -33.594 1 98.81 381 ILE B N 1
ATOM 7221 C CA . ILE B 1 381 ? 4.172 -28.172 -33.312 1 98.81 381 ILE B CA 1
ATOM 7222 C C . ILE B 1 381 ? 4.051 -27.5 -31.953 1 98.81 381 ILE B C 1
ATOM 7224 O O . ILE B 1 381 ? 2.984 -26.984 -31.609 1 98.81 381 ILE B O 1
ATOM 7228 N N . ILE B 1 382 ? 5.109 -27.641 -31.156 1 98.5 382 ILE B N 1
ATOM 7229 C CA . ILE B 1 382 ? 5.137 -27.109 -29.797 1 98.5 382 ILE B CA 1
ATOM 7230 C C . ILE B 1 382 ? 6.316 -26.156 -29.641 1 98.5 382 ILE B C 1
ATOM 7232 O O . ILE B 1 382 ? 7.477 -26.578 -29.719 1 98.5 382 ILE B O 1
ATOM 7236 N N . GLY B 1 383 ? 5.98 -24.891 -29.453 1 97.62 383 GLY B N 1
ATOM 7237 C CA . GLY B 1 383 ? 7 -23.875 -29.281 1 97.62 383 GLY B CA 1
ATOM 7238 C C . GLY B 1 383 ? 7.355 -23.641 -27.812 1 97.62 383 GLY B C 1
ATOM 7239 O O . GLY B 1 383 ? 6.504 -23.219 -27.031 1 97.62 383 GLY B O 1
ATOM 7240 N N . VAL B 1 384 ? 8.602 -23.781 -27.406 1 94.62 384 VAL B N 1
ATOM 7241 C CA . VAL B 1 384 ? 9.102 -23.578 -26.062 1 94.62 384 VAL B CA 1
ATOM 7242 C C . VAL B 1 384 ? 10.516 -23 -26.109 1 94.62 384 VAL B C 1
ATOM 7244 O O . VAL B 1 384 ? 11.32 -23.25 -25.203 1 94.62 384 VAL B O 1
ATOM 7247 N N . GLY B 1 385 ? 10.836 -22.328 -27.219 1 89.5 385 GLY B N 1
ATOM 7248 C CA . GLY B 1 385 ? 12.188 -21.828 -27.438 1 89.5 385 GLY B CA 1
ATOM 7249 C C . GLY B 1 385 ? 12.32 -20.344 -27.219 1 89.5 385 GLY B C 1
ATOM 7250 O O . GLY B 1 385 ? 13.422 -19.797 -27.281 1 89.5 385 GLY B O 1
ATOM 7251 N N . ALA B 1 386 ? 11.266 -19.672 -26.953 1 85.62 386 ALA B N 1
ATOM 7252 C CA . ALA B 1 386 ? 11.234 -18.234 -26.703 1 85.62 386 ALA B CA 1
ATOM 7253 C C . ALA B 1 386 ? 11.758 -17.469 -27.922 1 85.62 386 ALA B C 1
ATOM 7255 O O . ALA B 1 386 ? 12.555 -16.531 -27.766 1 85.62 386 ALA B O 1
ATOM 7256 N N . VAL B 1 387 ? 11.383 -17.891 -29.047 1 89.88 387 VAL B N 1
ATOM 7257 C CA . VAL B 1 387 ? 11.711 -17.188 -30.281 1 89.88 387 VAL B CA 1
ATOM 7258 C C . VAL B 1 387 ? 10.445 -16.562 -30.875 1 89.88 387 VAL B C 1
ATOM 7260 O O . VAL B 1 387 ? 9.641 -17.266 -31.516 1 89.88 387 VAL B O 1
ATOM 7263 N N . ALA B 1 388 ? 10.414 -15.305 -30.781 1 92.25 388 ALA B N 1
ATOM 7264 C CA . ALA B 1 388 ? 9.219 -14.57 -31.203 1 92.25 388 ALA B CA 1
ATOM 7265 C C . ALA B 1 388 ? 8.961 -14.75 -32.688 1 92.25 388 ALA B C 1
ATOM 7267 O O . ALA B 1 388 ? 9.898 -14.719 -33.5 1 92.25 388 ALA B O 1
ATOM 7268 N N . GLN B 1 389 ? 7.762 -15.102 -33.062 1 95.19 389 GLN B N 1
ATOM 7269 C CA . GLN B 1 389 ? 7.285 -15.133 -34.438 1 95.19 389 GLN B CA 1
ATOM 7270 C C . GLN B 1 389 ? 7.945 -16.266 -35.219 1 95.19 389 GLN B C 1
ATOM 7272 O O . GLN B 1 389 ? 8.094 -16.172 -36.438 1 95.19 389 GLN B O 1
ATOM 7277 N N . ALA B 1 390 ? 8.352 -17.25 -34.5 1 96.38 390 ALA B N 1
ATOM 7278 C CA . ALA B 1 390 ? 9.023 -18.375 -35.156 1 96.38 390 ALA B CA 1
ATOM 7279 C C . ALA B 1 390 ? 8.016 -19.25 -35.906 1 96.38 390 ALA B C 1
ATOM 7281 O O . ALA B 1 390 ? 8.375 -19.938 -36.875 1 96.38 390 ALA B O 1
ATOM 7282 N N . PHE B 1 391 ? 6.82 -19.312 -35.406 1 98.44 391 PHE B N 1
ATOM 7283 C CA . PHE B 1 391 ? 5.746 -19.953 -36.156 1 98.44 391 PHE B CA 1
ATOM 7284 C C . PHE B 1 391 ? 5.191 -19 -37.219 1 98.44 391 PHE B C 1
ATOM 7286 O O . PHE B 1 391 ? 4.109 -18.438 -37.062 1 98.44 391 PHE B O 1
ATOM 7293 N N . THR B 1 392 ? 5.891 -18.938 -38.344 1 98.06 392 THR B N 1
ATOM 7294 C CA . THR B 1 392 ? 5.578 -18 -39.406 1 98.06 392 THR B CA 1
ATOM 7295 C C . THR B 1 392 ? 4.332 -18.453 -40.188 1 98.06 392 THR B C 1
ATOM 7297 O O . THR B 1 392 ? 3.824 -19.562 -39.938 1 98.06 392 THR B O 1
ATOM 7300 N N . ARG B 1 393 ? 3.848 -17.516 -41.125 1 97.88 393 ARG B N 1
ATOM 7301 C CA . ARG B 1 393 ? 2.732 -17.859 -42 1 97.88 393 ARG B CA 1
ATOM 7302 C C . ARG B 1 393 ? 3.029 -19.125 -42.812 1 97.88 393 ARG B C 1
ATOM 7304 O O . ARG B 1 393 ? 2.152 -19.984 -42.969 1 97.88 393 ARG B O 1
ATOM 7311 N N . GLU B 1 394 ? 4.246 -19.234 -43.219 1 98.56 394 GLU B N 1
ATOM 7312 C CA . GLU B 1 394 ? 4.68 -20.422 -43.969 1 98.56 394 GLU B CA 1
ATOM 7313 C C . GLU B 1 394 ? 4.547 -21.688 -43.125 1 98.56 394 GLU B C 1
ATOM 7315 O O . GLU B 1 394 ? 4.07 -22.719 -43.625 1 98.56 394 GLU B O 1
ATOM 7320 N N . VAL B 1 395 ? 4.957 -21.625 -41.906 1 98.69 395 VAL B N 1
ATOM 7321 C CA . VAL B 1 395 ? 4.922 -22.766 -41 1 98.69 395 VAL B CA 1
ATOM 7322 C C . VAL B 1 395 ? 3.475 -23.188 -40.75 1 98.69 395 VAL B C 1
ATOM 7324 O O . VAL B 1 395 ? 3.135 -24.359 -40.906 1 98.69 395 VAL B O 1
ATOM 7327 N N . ILE B 1 396 ? 2.607 -22.266 -40.438 1 98.75 396 ILE B N 1
ATOM 7328 C CA . ILE B 1 396 ? 1.228 -22.578 -40.062 1 98.75 396 ILE B CA 1
ATOM 7329 C C . ILE B 1 396 ? 0.469 -23.062 -41.312 1 98.75 396 ILE B C 1
ATOM 7331 O O . ILE B 1 396 ? -0.344 -23.984 -41.219 1 98.75 396 ILE B O 1
ATOM 7335 N N . THR B 1 397 ? 0.758 -22.438 -42.438 1 98.56 397 THR B N 1
ATOM 7336 C CA . THR B 1 397 ? 0.129 -22.875 -43.688 1 98.56 397 THR B CA 1
ATOM 7337 C C . THR B 1 397 ? 0.55 -24.297 -44.031 1 98.56 397 THR B C 1
ATOM 7339 O O . THR B 1 397 ? -0.268 -25.094 -44.5 1 98.56 397 THR B O 1
ATOM 7342 N N . ALA B 1 398 ? 1.795 -24.578 -43.844 1 98.62 398 ALA B N 1
ATOM 7343 C CA . ALA B 1 398 ? 2.279 -25.938 -44.062 1 98.62 398 ALA B CA 1
ATOM 7344 C C . ALA B 1 398 ? 1.591 -26.922 -43.156 1 98.62 398 ALA B C 1
ATOM 7346 O O . ALA B 1 398 ? 1.196 -28.016 -43.562 1 98.62 398 ALA B O 1
ATOM 7347 N N . MET B 1 399 ? 1.431 -26.578 -41.906 1 98.75 399 MET B N 1
ATOM 7348 C CA . MET B 1 399 ? 0.741 -27.422 -40.938 1 98.75 399 MET B CA 1
ATOM 7349 C C . MET B 1 399 ? -0.698 -27.688 -41.375 1 98.75 399 MET B C 1
ATOM 7351 O O . MET B 1 399 ? -1.199 -28.797 -41.219 1 98.75 399 MET B O 1
ATOM 7355 N N . ALA B 1 400 ? -1.298 -26.656 -41.875 1 98.25 400 ALA B N 1
ATOM 7356 C CA . ALA B 1 400 ? -2.689 -26.766 -42.312 1 98.25 400 ALA B CA 1
ATOM 7357 C C . ALA B 1 400 ? -2.812 -27.625 -43.562 1 98.25 400 ALA B C 1
ATOM 7359 O O . ALA B 1 400 ? -3.832 -28.281 -43.781 1 98.25 400 ALA B O 1
ATOM 7360 N N . ARG B 1 401 ? -1.807 -27.562 -44.375 1 98.12 401 ARG B N 1
ATOM 7361 C CA . ARG B 1 401 ? -1.799 -28.406 -45.562 1 98.12 401 ARG B CA 1
ATOM 7362 C C . ARG B 1 401 ? -1.644 -29.875 -45.219 1 98.12 401 ARG B C 1
ATOM 7364 O O . ARG B 1 401 ? -2.271 -30.75 -45.812 1 98.12 401 ARG B O 1
ATOM 7371 N N . ILE B 1 402 ? -0.864 -30.188 -44.25 1 97.62 402 ILE B N 1
ATOM 7372 C CA . ILE B 1 402 ? -0.502 -31.547 -43.812 1 97.62 402 ILE B CA 1
ATOM 7373 C C . ILE B 1 402 ? -1.637 -32.156 -43 1 97.62 402 ILE B C 1
ATOM 7375 O O . ILE B 1 402 ? -1.877 -33.344 -43.062 1 97.62 402 ILE B O 1
ATOM 7379 N N . ASN B 1 403 ? -2.328 -31.328 -42.219 1 97.88 403 ASN B N 1
ATOM 7380 C CA . ASN B 1 403 ? -3.324 -31.797 -41.281 1 97.88 403 ASN B CA 1
ATOM 7381 C C . ASN B 1 403 ? -4.676 -31.125 -41.5 1 97.88 403 ASN B C 1
ATOM 7383 O O . ASN B 1 403 ? -4.738 -29.922 -41.781 1 97.88 403 ASN B O 1
ATOM 7387 N N . GLU B 1 404 ? -5.715 -31.859 -41.344 1 97.5 404 GLU B N 1
ATOM 7388 C CA . GLU B 1 404 ? -7.051 -31.266 -41.406 1 97.5 404 GLU B CA 1
ATOM 7389 C C . GLU B 1 404 ? -7.262 -30.281 -40.25 1 97.5 404 GLU B C 1
ATOM 7391 O O . GLU B 1 404 ? -7.859 -29.219 -40.438 1 97.5 404 GLU B O 1
ATOM 7396 N N . ARG B 1 405 ? -6.848 -30.625 -39.094 1 97.88 405 ARG B N 1
ATOM 7397 C CA . ARG B 1 405 ? -6.855 -29.781 -37.875 1 97.88 405 ARG B CA 1
ATOM 7398 C C . ARG B 1 405 ? -5.469 -29.734 -37.25 1 97.88 405 ARG B C 1
ATOM 7400 O O . ARG B 1 405 ? -5.18 -30.5 -36.312 1 97.88 405 ARG B O 1
ATOM 7407 N N . PRO B 1 406 ? -4.66 -28.797 -37.688 1 98.38 406 PRO B N 1
ATOM 7408 C CA . PRO B 1 406 ? -3.299 -28.75 -37.156 1 98.38 406 PRO B CA 1
ATOM 7409 C C . PRO B 1 406 ? -3.268 -28.328 -35.688 1 98.38 406 PRO B C 1
ATOM 7411 O O . PRO B 1 406 ? -4.039 -27.453 -35.281 1 98.38 406 PRO B O 1
ATOM 7414 N N . ILE B 1 407 ? -2.43 -28.969 -34.875 1 98.62 407 ILE B N 1
ATOM 7415 C CA . ILE B 1 407 ? -2.215 -28.609 -33.5 1 98.62 407 ILE B CA 1
ATOM 7416 C C . ILE B 1 407 ? -1.018 -27.672 -33.375 1 98.62 407 ILE B C 1
ATOM 7418 O O . ILE B 1 407 ? 0.095 -28.016 -33.781 1 98.62 407 ILE B O 1
ATOM 7422 N N . VAL B 1 408 ? -1.244 -26.438 -32.875 1 98.69 408 VAL B N 1
ATOM 7423 C CA . VAL B 1 408 ? -0.221 -25.406 -32.781 1 98.69 408 VAL B CA 1
ATOM 7424 C C . VAL B 1 408 ? -0.158 -24.875 -31.344 1 98.69 408 VAL B C 1
ATOM 7426 O O . VAL B 1 408 ? -1.043 -24.125 -30.906 1 98.69 408 VAL B O 1
ATOM 7429 N N . PHE B 1 409 ? 0.935 -25.219 -30.641 1 98.56 409 PHE B N 1
ATOM 7430 C CA . PHE B 1 409 ? 1.131 -24.734 -29.266 1 98.56 409 PHE B CA 1
ATOM 7431 C C . PHE B 1 409 ? 2.273 -23.734 -29.203 1 98.56 409 PHE B C 1
ATOM 7433 O O . PHE B 1 409 ? 3.443 -24.109 -29.328 1 98.56 409 PHE B O 1
ATOM 7440 N N . ALA B 1 410 ? 1.917 -22.469 -29.094 1 97.69 410 ALA B N 1
ATOM 7441 C CA . ALA B 1 410 ? 2.885 -21.391 -28.875 1 97.69 410 ALA B CA 1
ATOM 7442 C C . ALA B 1 410 ? 3.059 -21.109 -27.391 1 97.69 410 ALA B C 1
ATOM 7444 O O . ALA B 1 410 ? 2.455 -20.172 -26.859 1 97.69 410 ALA B O 1
ATOM 7445 N N . LEU B 1 411 ? 4.004 -21.781 -26.703 1 95.44 411 LEU B N 1
ATOM 7446 C CA . LEU B 1 411 ? 3.955 -21.859 -25.25 1 95.44 411 LEU B CA 1
ATOM 7447 C C . LEU B 1 411 ? 4.98 -20.922 -24.625 1 95.44 411 LEU B C 1
ATOM 7449 O O . LEU B 1 411 ? 5.059 -20.828 -23.391 1 95.44 411 LEU B O 1
ATOM 7453 N N . SER B 1 412 ? 5.754 -20.172 -25.453 1 91.19 412 SER B N 1
ATOM 7454 C CA . SER B 1 412 ? 6.777 -19.297 -24.891 1 91.19 412 SER B CA 1
ATOM 7455 C C . SER B 1 412 ? 6.152 -18.094 -24.203 1 91.19 412 SER B C 1
ATOM 7457 O O . SER B 1 412 ? 5.086 -17.625 -24.609 1 91.19 412 SER B O 1
ATOM 7459 N N . ASN B 1 413 ? 6.824 -17.688 -23.109 1 85.44 413 ASN B N 1
ATOM 7460 C CA . ASN B 1 413 ? 6.516 -16.469 -22.344 1 85.44 413 ASN B CA 1
ATOM 7461 C C . ASN B 1 413 ? 7.719 -15.539 -22.266 1 85.44 413 ASN B C 1
ATOM 7463 O O . ASN B 1 413 ? 8.867 -15.984 -22.328 1 85.44 413 ASN B O 1
ATOM 7467 N N . PRO B 1 414 ? 7.445 -14.273 -22.188 1 83.5 414 PRO B N 1
ATOM 7468 C CA . PRO B 1 414 ? 6.172 -13.547 -22.219 1 83.5 414 PRO B CA 1
ATOM 7469 C C . PRO B 1 414 ? 5.609 -13.398 -23.625 1 83.5 414 PRO B C 1
ATOM 7471 O O . PRO B 1 414 ? 6.098 -14.031 -24.562 1 83.5 414 PRO B O 1
ATOM 7474 N N . THR B 1 415 ? 4.523 -12.602 -23.688 1 84.81 415 THR B N 1
ATOM 7475 C CA . THR B 1 415 ? 3.805 -12.438 -24.953 1 84.81 415 THR B CA 1
ATOM 7476 C C . THR B 1 415 ? 4.754 -11.984 -26.062 1 84.81 415 THR B C 1
ATOM 7478 O O . THR B 1 415 ? 4.633 -12.43 -27.203 1 84.81 415 THR B O 1
ATOM 7481 N N . SER B 1 416 ? 5.762 -11.211 -25.672 1 86.62 416 SER B N 1
ATOM 7482 C CA . SER B 1 416 ? 6.711 -10.688 -26.641 1 86.62 416 SER B CA 1
ATOM 7483 C C . SER B 1 416 ? 7.605 -11.789 -27.203 1 86.62 416 SER B C 1
ATOM 7485 O O . SER B 1 416 ? 8.25 -11.609 -28.234 1 86.62 416 SER B O 1
ATOM 7487 N N . LYS B 1 417 ? 7.59 -12.984 -26.641 1 88.94 417 LYS B N 1
ATOM 7488 C CA . LYS B 1 417 ? 8.453 -14.086 -27.047 1 88.94 417 LYS B CA 1
ATOM 7489 C C . LYS B 1 417 ? 7.637 -15.234 -27.625 1 88.94 417 LYS B C 1
ATOM 7491 O O . LYS B 1 417 ? 8.188 -16.281 -27.984 1 88.94 417 LYS B O 1
ATOM 7496 N N . ALA B 1 418 ? 6.332 -15.031 -27.766 1 92.5 418 ALA B N 1
ATOM 7497 C CA . ALA B 1 418 ? 5.469 -16.094 -28.281 1 92.5 418 ALA B CA 1
ATOM 7498 C C . ALA B 1 418 ? 5.824 -16.453 -29.719 1 92.5 418 ALA B C 1
ATOM 7500 O O . ALA B 1 418 ? 6.121 -15.562 -30.531 1 92.5 418 ALA B O 1
ATOM 7501 N N . GLU B 1 419 ? 5.734 -17.672 -30.141 1 97 419 GLU B N 1
ATOM 7502 C CA . GLU B 1 419 ? 6.09 -18.141 -31.484 1 97 419 GLU B CA 1
ATOM 7503 C C . GLU B 1 419 ? 5.113 -17.609 -32.531 1 97 419 GLU B C 1
ATOM 7505 O O . GLU B 1 419 ? 5.465 -17.484 -33.688 1 97 419 GLU B O 1
ATOM 7510 N N . CYS B 1 420 ? 3.916 -17.359 -32.156 1 97.25 420 CYS B N 1
ATOM 7511 C CA . CYS B 1 420 ? 2.902 -16.672 -32.969 1 97.25 420 CYS B CA 1
ATOM 7512 C C . CYS B 1 420 ? 1.743 -16.219 -32.094 1 97.25 420 CYS B C 1
ATOM 7514 O O . CYS B 1 420 ? 1.63 -16.625 -30.938 1 97.25 420 CYS B O 1
ATOM 7516 N N . THR B 1 421 ? 0.922 -15.32 -32.625 1 96.88 421 THR B N 1
ATOM 7517 C CA . THR B 1 421 ? -0.282 -14.906 -31.906 1 96.88 421 THR B CA 1
ATOM 7518 C C . THR B 1 421 ? -1.447 -15.836 -32.219 1 96.88 421 THR B C 1
ATOM 7520 O O . THR B 1 421 ? -1.381 -16.609 -33.188 1 96.88 421 THR B O 1
ATOM 7523 N N . ALA B 1 422 ? -2.451 -15.75 -31.391 1 97.56 422 ALA B N 1
ATOM 7524 C CA . ALA B 1 422 ? -3.67 -16.516 -31.656 1 97.56 422 ALA B CA 1
ATOM 7525 C C . ALA B 1 422 ? -4.277 -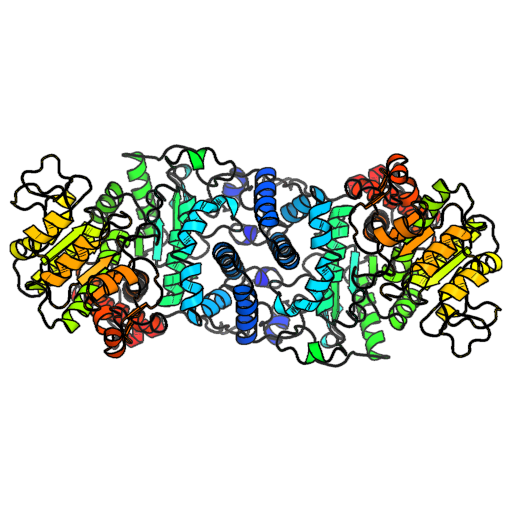16.109 -33 1 97.56 422 ALA B C 1
ATOM 7527 O O . ALA B 1 422 ? -4.699 -16.969 -33.781 1 97.56 422 ALA B O 1
ATOM 7528 N N . GLU B 1 423 ? -4.32 -14.852 -33.219 1 97.81 423 GLU B N 1
ATOM 7529 C CA . GLU B 1 423 ? -4.867 -14.336 -34.469 1 97.81 423 GLU B CA 1
ATOM 7530 C C . GLU B 1 423 ? -4.129 -14.914 -35.688 1 97.81 423 GLU B C 1
ATOM 7532 O O . GLU B 1 423 ? -4.754 -15.328 -36.656 1 97.81 423 GLU B O 1
ATOM 7537 N N . GLN B 1 424 ? -2.855 -14.922 -35.594 1 98.25 424 GLN B N 1
ATOM 7538 C CA . GLN B 1 424 ? -2.027 -15.453 -36.688 1 98.25 424 GLN B CA 1
ATOM 7539 C C . GLN B 1 424 ? -2.295 -16.938 -36.906 1 98.25 424 GLN B C 1
ATOM 7541 O O . GLN B 1 424 ? -2.484 -17.391 -38.031 1 98.25 424 GLN B O 1
ATOM 7546 N N . ALA B 1 425 ? -2.328 -17.719 -35.844 1 98.5 425 ALA B N 1
ATOM 7547 C CA . ALA B 1 425 ? -2.539 -19.156 -35.906 1 98.5 425 ALA B CA 1
ATOM 7548 C C . ALA B 1 425 ? -3.883 -19.469 -36.562 1 98.5 425 ALA B C 1
ATOM 7550 O O . ALA B 1 425 ? -3.963 -20.328 -37.469 1 98.5 425 ALA B O 1
ATOM 7551 N N . TYR B 1 426 ? -4.922 -18.766 -36.156 1 98.19 426 TYR B N 1
ATOM 7552 C CA . TYR B 1 426 ? -6.258 -19.016 -36.688 1 98.19 426 TYR B CA 1
ATOM 7553 C C . TYR B 1 426 ? -6.371 -18.531 -38.125 1 98.19 426 TYR B C 1
ATOM 7555 O O . TYR B 1 426 ? -6.887 -19.234 -39 1 98.19 426 TYR B O 1
ATOM 7563 N N . ALA B 1 427 ? -5.883 -17.344 -38.344 1 98.12 427 ALA B N 1
ATOM 7564 C CA . ALA B 1 427 ? -6 -16.75 -39.688 1 98.12 427 ALA B CA 1
ATOM 7565 C C . ALA B 1 427 ? -5.23 -17.562 -40.719 1 98.12 427 ALA B C 1
ATOM 7567 O O . ALA B 1 427 ? -5.75 -17.875 -41.781 1 98.12 427 ALA B O 1
ATOM 7568 N N . TRP B 1 428 ? -4.027 -17.938 -40.406 1 98.56 428 TRP B N 1
ATOM 7569 C CA . TRP B 1 428 ? -3.148 -18.578 -41.375 1 98.56 428 TRP B CA 1
ATOM 7570 C C . TRP B 1 428 ? -3.551 -20.031 -41.594 1 98.56 428 TRP B C 1
ATOM 7572 O O . TRP B 1 428 ? -3.125 -20.656 -42.562 1 98.56 428 TRP B O 1
ATOM 7582 N N . SER B 1 429 ? -4.355 -20.656 -40.719 1 98.38 429 SER B N 1
ATOM 7583 C CA . SER B 1 429 ? -4.863 -22.016 -40.844 1 98.38 429 SER B CA 1
ATOM 7584 C C . SER B 1 429 ? -6.324 -22.016 -41.312 1 98.38 429 SER B C 1
ATOM 7586 O O . SER B 1 429 ? -6.973 -23.062 -41.312 1 98.38 429 SER B O 1
ATOM 7588 N N . GLU B 1 430 ? -6.828 -20.859 -41.562 1 97 430 GLU B N 1
ATOM 7589 C CA . GLU B 1 430 ? -8.211 -20.688 -41.969 1 97 430 GLU B CA 1
ATOM 7590 C C . GLU B 1 430 ? -9.188 -21.219 -40.938 1 97 430 GLU B C 1
ATOM 7592 O O . GLU B 1 430 ? -10.148 -21.922 -41.25 1 97 430 GLU B O 1
ATOM 7597 N N . GLY B 1 431 ? -8.828 -21 -39.688 1 96.75 431 GLY B N 1
ATOM 7598 C CA . GLY B 1 431 ? -9.695 -21.328 -38.562 1 96.75 431 GLY B CA 1
ATOM 7599 C C . GLY B 1 431 ? -9.609 -22.781 -38.156 1 96.75 431 GLY B C 1
ATOM 7600 O O . GLY B 1 431 ? -10.359 -23.219 -37.281 1 96.75 431 GLY B O 1
ATOM 7601 N N . ARG B 1 432 ? -8.711 -23.516 -38.625 1 97.44 432 ARG B N 1
ATOM 7602 C CA . ARG B 1 432 ? -8.688 -24.969 -38.406 1 97.44 432 ARG B CA 1
ATOM 7603 C C . ARG B 1 432 ? -7.727 -25.344 -37.281 1 97.44 432 ARG B C 1
ATOM 7605 O O . ARG B 1 432 ? -7.781 -26.453 -36.75 1 97.44 432 ARG B O 1
ATOM 7612 N N . ALA B 1 433 ? -6.891 -24.391 -36.875 1 98.31 433 ALA B N 1
ATOM 7613 C CA . ALA B 1 433 ? -5.844 -24.688 -35.906 1 98.31 433 ALA B CA 1
ATOM 7614 C C . ALA B 1 433 ? -6.438 -24.938 -34.531 1 98.31 433 ALA B C 1
ATOM 7616 O O . ALA B 1 433 ? -7.352 -24.219 -34.094 1 98.31 433 ALA B O 1
ATOM 7617 N N . LEU B 1 434 ? -6.016 -26.016 -33.906 1 98.31 434 LEU B N 1
ATOM 7618 C CA . LEU B 1 434 ? -6.168 -26.188 -32.469 1 98.31 434 LEU B CA 1
ATOM 7619 C C . LEU B 1 434 ? -5.012 -25.531 -31.719 1 98.31 434 LEU B C 1
ATOM 7621 O O . LEU B 1 434 ? -3.893 -26.062 -31.719 1 98.31 434 LEU B O 1
ATOM 7625 N N . PHE B 1 435 ? -5.328 -24.453 -31 1 98.25 435 PHE B N 1
ATOM 7626 C CA . PHE B 1 435 ? -4.285 -23.531 -30.578 1 98.25 435 PHE B CA 1
ATOM 7627 C C . PHE B 1 435 ? -4.254 -23.406 -29.062 1 98.25 435 PHE B C 1
ATOM 7629 O O . PHE B 1 435 ? -5.305 -23.344 -28.406 1 98.25 435 PHE B O 1
ATOM 7636 N N . ALA B 1 436 ? -3.08 -23.469 -28.5 1 97.12 436 ALA B N 1
ATOM 7637 C CA . ALA B 1 436 ? -2.811 -23.094 -27.109 1 97.12 436 ALA B CA 1
ATOM 7638 C C . ALA B 1 436 ? -1.558 -22.234 -27 1 97.12 436 ALA B C 1
ATOM 7640 O O . ALA B 1 436 ? -0.675 -22.297 -27.859 1 97.12 436 ALA B O 1
ATOM 7641 N N . SER B 1 437 ? -1.561 -21.406 -26.031 1 95.25 437 SER B N 1
ATOM 7642 C CA . SER B 1 437 ? -0.438 -20.484 -25.891 1 95.25 437 SER B CA 1
ATOM 7643 C C . SER B 1 437 ? 0.048 -20.453 -24.438 1 95.25 437 SER B C 1
ATOM 7645 O O . SER B 1 437 ? -0.673 -20.859 -23.531 1 95.25 437 SER B O 1
ATOM 7647 N N . GLY B 1 438 ? 1.334 -20.031 -24.281 1 90.44 438 GLY B N 1
ATOM 7648 C CA . GLY B 1 438 ? 1.885 -19.781 -22.953 1 90.44 438 GLY B CA 1
ATOM 7649 C C . GLY B 1 438 ? 1.625 -18.359 -22.469 1 90.44 438 GLY B C 1
ATOM 7650 O O . GLY B 1 438 ? 1.81 -18.062 -21.281 1 90.44 438 GLY B O 1
ATOM 7651 N N . SER B 1 439 ? 1.14 -17.516 -23.328 1 87.69 439 SER B N 1
ATOM 7652 C CA . SER B 1 439 ? 0.839 -16.109 -23.031 1 87.69 439 SER B CA 1
ATOM 7653 C C . SER B 1 439 ? -0.625 -15.797 -23.312 1 87.69 439 SER B C 1
ATOM 7655 O O . SER B 1 439 ? -1.271 -16.469 -24.125 1 87.69 439 SER B O 1
ATOM 7657 N N . PRO B 1 440 ? -1.104 -14.75 -22.625 1 87.81 440 PRO B N 1
ATOM 7658 C CA . PRO B 1 440 ? -2.514 -14.422 -22.859 1 87.81 440 PRO B CA 1
ATOM 7659 C C . PRO B 1 440 ? -2.756 -13.758 -24.203 1 87.81 440 PRO B C 1
ATOM 7661 O O . PRO B 1 440 ? -1.947 -12.938 -24.641 1 87.81 440 PRO B O 1
ATOM 7664 N N . PHE B 1 441 ? -3.863 -14.172 -24.891 1 92.19 441 PHE B N 1
ATOM 7665 C CA . PHE B 1 441 ? -4.336 -13.531 -26.109 1 92.19 441 PHE B CA 1
ATOM 7666 C C . PHE B 1 441 ? -5.83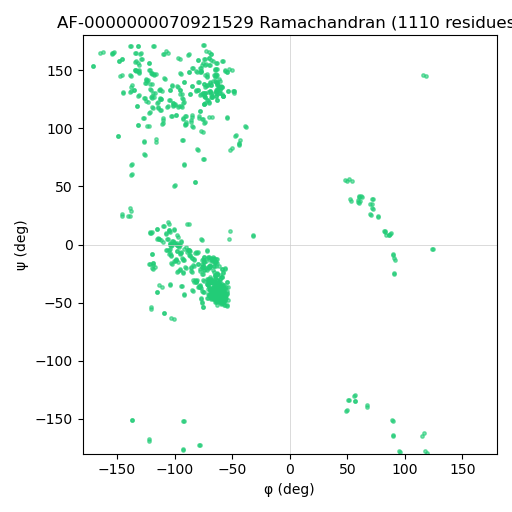2 -13.25 -26.031 1 92.19 441 PHE B C 1
ATOM 7668 O O . PHE B 1 441 ? -6.578 -14.008 -25.406 1 92.19 441 PHE B O 1
ATOM 7675 N N . ASP B 1 442 ? -6.266 -12.234 -26.672 1 91.75 442 ASP B N 1
ATOM 7676 C CA . ASP B 1 442 ? -7.684 -11.898 -26.75 1 91.75 442 ASP B CA 1
ATOM 7677 C C . ASP B 1 442 ? -8.43 -12.859 -27.672 1 91.75 442 ASP B C 1
ATOM 7679 O O . ASP B 1 442 ? -7.824 -13.5 -28.531 1 91.75 442 ASP B O 1
ATOM 7683 N N . PRO B 1 443 ? -9.727 -12.984 -27.422 1 96.19 443 PRO B N 1
ATOM 7684 C CA . PRO B 1 443 ? -10.531 -13.758 -28.375 1 96.19 443 PRO B CA 1
ATOM 7685 C C . PRO B 1 443 ? -10.391 -13.25 -29.812 1 96.19 443 PRO B C 1
ATOM 7687 O O . PRO B 1 443 ? -10.156 -12.055 -30.016 1 96.19 443 PRO B O 1
ATOM 7690 N N . VAL B 1 444 ? -10.5 -14.133 -30.719 1 97.69 444 VAL B N 1
ATOM 7691 C CA . VAL B 1 444 ? -10.344 -13.812 -32.125 1 97.69 444 VAL B CA 1
ATOM 7692 C C . VAL B 1 444 ? -11.633 -14.156 -32.875 1 97.69 444 VAL B C 1
ATOM 7694 O O . VAL B 1 444 ? -12.195 -15.242 -32.688 1 97.69 444 VAL B O 1
ATOM 7697 N N . VAL B 1 445 ? -12.133 -13.203 -33.594 1 97.62 445 VAL B N 1
ATOM 7698 C CA . VAL B 1 445 ? -13.273 -13.461 -34.469 1 97.62 445 VAL B CA 1
ATOM 7699 C C . VAL B 1 445 ? -12.789 -13.648 -35.906 1 97.62 445 VAL B C 1
ATOM 7701 O O . VAL B 1 445 ? -12.117 -12.773 -36.469 1 97.62 445 VAL B O 1
ATOM 7704 N N . LEU B 1 446 ? -13.078 -14.797 -36.469 1 96.38 446 LEU B N 1
ATOM 7705 C CA . LEU B 1 446 ? -12.727 -15.133 -37.844 1 96.38 446 LEU B CA 1
ATOM 7706 C C . LEU B 1 446 ? -13.914 -15.727 -38.594 1 96.38 446 LEU B C 1
ATOM 7708 O O . LEU B 1 446 ? -14.469 -16.75 -38.156 1 96.38 446 LEU B O 1
ATOM 7712 N N . ASP B 1 447 ? -14.336 -15.062 -39.656 1 93.69 447 ASP B N 1
ATOM 7713 C CA . ASP B 1 447 ? -15.445 -15.5 -40.5 1 93.69 447 ASP B CA 1
ATOM 7714 C C . ASP B 1 447 ? -16.688 -15.797 -39.656 1 93.69 447 ASP B C 1
ATOM 7716 O O . ASP B 1 447 ? -17.312 -16.844 -39.812 1 93.69 447 ASP B O 1
ATOM 7720 N N . GLY B 1 448 ? -16.984 -15.016 -38.625 1 93.94 448 GLY B N 1
ATOM 7721 C CA . GLY B 1 448 ? -18.203 -15.094 -37.844 1 93.94 448 GLY B CA 1
ATOM 7722 C C . GLY B 1 448 ? -18.062 -16.016 -36.625 1 93.94 448 GLY B C 1
ATOM 7723 O O . GLY B 1 448 ? -18.953 -16.062 -35.781 1 93.94 448 GLY B O 1
ATOM 7724 N N . GLN B 1 449 ? -17 -16.766 -36.656 1 94.75 449 GLN B N 1
ATOM 7725 C CA . GLN B 1 449 ? -16.781 -17.656 -35.531 1 94.75 449 GLN B CA 1
ATOM 7726 C C . GLN B 1 449 ? -15.844 -17 -34.5 1 94.75 449 GLN B C 1
ATOM 7728 O O . GLN B 1 449 ? -14.828 -16.406 -34.875 1 94.75 449 GLN B O 1
ATOM 7733 N N . ARG B 1 450 ? -16.281 -17.094 -33.156 1 96.06 450 ARG B N 1
ATOM 7734 C CA . ARG B 1 450 ? -15.477 -16.547 -32.062 1 96.06 450 ARG B CA 1
ATOM 7735 C C . ARG B 1 450 ? -14.617 -17.625 -31.438 1 96.06 450 ARG B C 1
ATOM 7737 O O . ARG B 1 450 ? -15.133 -18.656 -30.969 1 96.06 450 ARG B O 1
ATOM 7744 N N . PHE B 1 451 ? -13.273 -17.422 -31.5 1 97.69 451 PHE B N 1
ATOM 7745 C CA . PHE B 1 451 ? -12.32 -18.328 -30.844 1 97.69 451 PHE B CA 1
ATOM 7746 C C . PHE B 1 451 ? -11.805 -17.719 -29.547 1 97.69 451 PHE B C 1
ATOM 7748 O O . PHE B 1 451 ? -11.531 -16.516 -29.484 1 97.69 451 PHE B O 1
ATOM 7755 N N . VAL B 1 452 ? -11.711 -18.562 -28.484 1 96.5 452 VAL B N 1
ATOM 7756 C CA . VAL B 1 452 ? -11.172 -18.125 -27.203 1 96.5 452 VAL B CA 1
ATOM 7757 C C . VAL B 1 452 ? -9.898 -18.906 -26.891 1 96.5 452 VAL B C 1
ATOM 7759 O O . VAL B 1 452 ? -9.953 -19.953 -26.219 1 96.5 452 VAL B O 1
ATOM 7762 N N . PRO B 1 453 ? -8.789 -18.297 -27.359 1 94.88 453 PRO B N 1
ATOM 7763 C CA . PRO B 1 453 ? -7.531 -18.984 -27.062 1 94.88 453 PRO B CA 1
ATOM 7764 C C . PRO B 1 453 ? -7.172 -18.922 -25.578 1 94.88 453 PRO B C 1
ATOM 7766 O O . PRO B 1 453 ? -6.914 -17.844 -25.047 1 94.88 453 PRO B O 1
ATOM 7769 N N . ARG B 1 454 ? -7.234 -20.016 -24.828 1 92.44 454 ARG B N 1
ATOM 7770 C CA . ARG B 1 454 ? -6.871 -20.031 -23.406 1 92.44 454 ARG B CA 1
ATOM 7771 C C . ARG B 1 454 ? -5.422 -20.453 -23.219 1 92.44 454 ARG B C 1
ATOM 7773 O O . ARG B 1 454 ? -4.918 -21.312 -23.938 1 92.44 454 ARG B O 1
ATOM 7780 N N . GLN B 1 455 ? -4.855 -19.891 -22.234 1 90.88 455 GLN B N 1
ATOM 7781 C CA . GLN B 1 455 ? -3.449 -20.125 -21.938 1 90.88 455 GLN B CA 1
ATOM 7782 C C . GLN B 1 455 ? -3.258 -21.516 -21.312 1 90.88 455 GLN B C 1
ATOM 7784 O O . GLN B 1 455 ? -4.023 -21.906 -20.422 1 90.88 455 GLN B O 1
ATOM 7789 N N . GLY B 1 456 ? -2.283 -22.266 -21.938 1 93.06 456 GLY B N 1
ATOM 7790 C CA . GLY B 1 456 ? -1.818 -23.469 -21.25 1 93.06 456 GLY B CA 1
ATOM 7791 C C . GLY B 1 456 ? -0.896 -23.156 -20.094 1 93.06 456 GLY B C 1
ATOM 7792 O O . GLY B 1 456 ? 0.304 -23.438 -20.156 1 93.06 456 GLY B O 1
ATOM 7793 N N . ASN B 1 457 ? -1.446 -22.672 -19.031 1 90.25 457 ASN B N 1
ATOM 7794 C CA . ASN B 1 457 ? -0.71 -22.234 -17.859 1 90.25 457 ASN B CA 1
ATOM 7795 C C . ASN B 1 457 ? -0.561 -23.359 -16.828 1 90.25 457 ASN B C 1
ATOM 7797 O O . ASN B 1 457 ? -1.519 -24.078 -16.562 1 90.25 457 ASN B O 1
ATOM 7801 N N . ASN B 1 458 ? 0.632 -23.375 -16.266 1 94.56 458 ASN B N 1
ATOM 7802 C CA . ASN B 1 458 ? 0.907 -24.422 -15.297 1 94.56 458 ASN B CA 1
ATOM 7803 C C . ASN B 1 458 ? 0.003 -24.297 -14.07 1 94.56 458 ASN B C 1
ATOM 7805 O O . ASN B 1 458 ? -0.123 -25.25 -13.297 1 94.56 458 ASN B O 1
ATOM 7809 N N . SER B 1 459 ? -0.669 -23.203 -13.945 1 95.19 459 SER B N 1
ATOM 7810 C CA . SER B 1 459 ? -1.53 -22.984 -12.789 1 95.19 459 SER B CA 1
ATOM 7811 C C . SER B 1 459 ? -2.729 -23.938 -12.805 1 95.19 459 SER B C 1
ATOM 7813 O O . SER B 1 459 ? -3.383 -24.125 -11.773 1 95.19 459 SER B O 1
ATOM 7815 N N . TYR B 1 460 ? -2.965 -24.578 -13.945 1 96.75 460 TYR B N 1
ATOM 7816 C CA . TYR B 1 460 ? -4.008 -25.594 -14 1 96.75 460 TYR B CA 1
ATOM 7817 C C . TYR B 1 460 ? -3.561 -26.875 -13.297 1 96.75 460 TYR B C 1
ATOM 7819 O O . TYR B 1 460 ? -4.391 -27.688 -12.898 1 96.75 460 TYR B O 1
ATOM 7827 N N . ILE B 1 461 ? -2.236 -27.031 -13.18 1 98.31 461 ILE B N 1
ATOM 7828 C CA . ILE B 1 461 ? -1.703 -28.328 -12.781 1 98.31 461 ILE B CA 1
ATOM 7829 C C . ILE B 1 461 ? -1.142 -28.25 -11.367 1 98.31 461 ILE B C 1
ATOM 7831 O O . ILE B 1 461 ? -1.665 -28.891 -10.445 1 98.31 461 ILE B O 1
ATOM 7835 N N . PHE B 1 462 ? -0.168 -27.375 -11.125 1 98.44 462 PHE B N 1
ATOM 7836 C CA . PHE B 1 462 ? 0.671 -27.5 -9.938 1 98.44 462 PHE B CA 1
ATOM 7837 C C . PHE B 1 462 ? -0.141 -27.266 -8.672 1 98.44 462 PHE B C 1
ATOM 7839 O O . PHE B 1 462 ? 0.112 -27.891 -7.641 1 98.44 462 PHE B O 1
ATOM 7846 N N . PRO B 1 463 ? -1.105 -26.328 -8.625 1 98.56 463 PRO B N 1
ATOM 7847 C CA . PRO B 1 463 ? -1.843 -26.203 -7.371 1 98.56 463 PRO B CA 1
ATOM 7848 C C . PRO B 1 463 ? -2.6 -27.469 -6.996 1 98.56 463 PRO B C 1
ATOM 7850 O O . PRO B 1 463 ? -2.525 -27.922 -5.848 1 98.56 463 PRO B O 1
ATOM 7853 N N . GLY B 1 464 ? -3.332 -28.047 -7.984 1 98.75 464 GLY B N 1
ATOM 7854 C CA . GLY B 1 464 ? -4.039 -29.297 -7.723 1 98.75 464 GLY B CA 1
ATOM 7855 C C . GLY B 1 464 ? -3.109 -30.453 -7.391 1 98.75 464 GLY B C 1
ATOM 7856 O O . GLY B 1 464 ? -3.393 -31.234 -6.488 1 98.75 464 GLY B O 1
ATOM 7857 N N . LEU B 1 465 ? -2.068 -30.547 -8.18 1 98.81 465 LEU B N 1
ATOM 7858 C CA . LEU B 1 465 ? -1.064 -31.562 -7.922 1 98.81 465 LEU B CA 1
ATOM 7859 C C . LEU B 1 465 ? -0.502 -31.438 -6.512 1 98.81 465 LEU B C 1
ATOM 7861 O O . LEU B 1 465 ? -0.449 -32.406 -5.762 1 98.81 465 LEU B O 1
ATOM 7865 N N . GLY B 1 466 ? -0.12 -30.219 -6.145 1 98.81 466 GLY B N 1
ATOM 7866 C CA . GLY B 1 466 ? 0.4 -29.953 -4.812 1 98.81 466 GLY B CA 1
ATOM 7867 C C . GLY B 1 466 ? -0.593 -30.281 -3.711 1 98.81 466 GLY B C 1
ATOM 7868 O O . GLY B 1 466 ? -0.228 -30.859 -2.691 1 98.81 466 GLY B O 1
ATOM 7869 N N . LEU B 1 467 ? -1.848 -29.859 -3.908 1 98.75 467 LEU B N 1
ATOM 7870 C CA . LEU B 1 467 ? -2.889 -30.172 -2.934 1 98.75 467 LEU B CA 1
ATOM 7871 C C . LEU B 1 467 ? -3.006 -31.672 -2.73 1 98.75 467 LEU B C 1
ATOM 7873 O O . LEU B 1 467 ? -3.148 -32.156 -1.598 1 98.75 467 LEU B O 1
ATOM 7877 N N . GLY B 1 468 ? -2.988 -32.469 -3.83 1 98.88 468 GLY B N 1
ATOM 7878 C CA . GLY B 1 468 ? -3.043 -33.906 -3.73 1 98.88 468 GLY B CA 1
ATOM 7879 C C . GLY B 1 468 ? -1.887 -34.5 -2.943 1 98.88 468 GLY B C 1
ATOM 7880 O O . GLY B 1 468 ? -2.088 -35.344 -2.074 1 98.88 468 GLY B O 1
ATOM 7881 N N . LEU B 1 469 ? -0.678 -34.062 -3.258 1 98.88 469 LEU B N 1
ATOM 7882 C CA . LEU B 1 469 ? 0.517 -34.531 -2.562 1 98.88 469 LEU B CA 1
ATOM 7883 C C . LEU B 1 469 ? 0.434 -34.219 -1.072 1 98.88 469 LEU B C 1
ATOM 7885 O O . LEU B 1 469 ? 0.726 -35.062 -0.237 1 98.88 469 LEU B O 1
ATOM 7889 N N . ILE B 1 470 ? 0.06 -32.969 -0.753 1 98.69 470 ILE B N 1
ATOM 7890 C CA . ILE B 1 470 ? -0.012 -32.469 0.625 1 98.69 470 ILE B CA 1
ATOM 7891 C C . ILE B 1 470 ? -1.085 -33.25 1.382 1 98.69 470 ILE B C 1
ATOM 7893 O O . ILE B 1 470 ? -0.858 -33.719 2.51 1 98.69 470 ILE B O 1
ATOM 7897 N N . ALA B 1 471 ? -2.238 -33.469 0.765 1 98.38 471 ALA B N 1
ATOM 7898 C CA . ALA B 1 471 ? -3.398 -34.062 1.418 1 98.38 471 ALA B CA 1
ATOM 7899 C C . ALA B 1 471 ? -3.096 -35.469 1.88 1 98.38 471 ALA B C 1
ATOM 7901 O O . ALA B 1 471 ? -3.551 -35.906 2.945 1 98.38 471 ALA B O 1
ATOM 7902 N N . VAL B 1 472 ? -2.328 -36.219 1.113 1 98.44 472 VAL B N 1
ATOM 7903 C CA . VAL B 1 472 ? -2.113 -37.625 1.449 1 98.44 472 VAL B CA 1
ATOM 7904 C C . VAL B 1 472 ? -0.692 -37.812 1.973 1 98.44 472 VAL B C 1
ATOM 7906 O O . VAL B 1 472 ? -0.229 -38.938 2.123 1 98.44 472 VAL B O 1
ATOM 7909 N N . GLN B 1 473 ? 0.012 -36.688 2.227 1 98.19 473 GLN B N 1
ATOM 7910 C CA . GLN B 1 473 ? 1.389 -36.719 2.707 1 98.19 473 GLN B CA 1
ATOM 7911 C C . GLN B 1 473 ? 2.232 -37.688 1.859 1 98.19 473 GLN B C 1
ATOM 7913 O O . GLN B 1 473 ? 2.873 -38.594 2.389 1 98.19 473 GLN B O 1
ATOM 7918 N N . ALA B 1 474 ? 2.201 -37.406 0.546 1 98.69 474 ALA B N 1
ATOM 7919 C CA . ALA B 1 474 ? 2.902 -38.281 -0.401 1 98.69 474 ALA B CA 1
ATOM 7920 C C . ALA B 1 474 ? 4.406 -38.25 -0.141 1 98.69 474 ALA B C 1
ATOM 7922 O O . ALA B 1 474 ? 4.984 -37.219 0.169 1 98.69 474 ALA B O 1
ATOM 7923 N N . LEU B 1 475 ? 5.07 -39.312 -0.347 1 98.12 475 LEU B N 1
ATOM 7924 C CA . LEU B 1 475 ? 6.504 -39.469 -0.107 1 98.12 475 LEU B CA 1
ATOM 7925 C C . LEU B 1 475 ? 7.309 -38.938 -1.299 1 98.12 475 LEU B C 1
ATOM 7927 O O . LEU B 1 475 ? 8.461 -38.531 -1.144 1 98.12 475 LEU B O 1
ATOM 7931 N N . ARG B 1 476 ? 6.68 -39.094 -2.467 1 98.19 476 ARG B N 1
ATOM 7932 C CA . ARG B 1 476 ? 7.312 -38.688 -3.713 1 98.19 476 ARG B CA 1
ATOM 7933 C C . ARG B 1 476 ? 6.277 -38.156 -4.703 1 98.19 476 ARG B C 1
ATOM 7935 O O . ARG B 1 476 ? 5.09 -38.469 -4.586 1 98.19 476 ARG B O 1
ATOM 7942 N N . ALA B 1 477 ? 6.738 -37.406 -5.656 1 98.38 477 ALA B N 1
ATOM 7943 C CA . ALA B 1 477 ? 5.965 -37.031 -6.836 1 98.38 477 ALA B CA 1
ATOM 7944 C C . ALA B 1 477 ? 6.441 -37.781 -8.07 1 98.38 477 ALA B C 1
ATOM 7946 O O . ALA B 1 477 ? 7.598 -37.656 -8.477 1 98.38 477 ALA B O 1
ATOM 7947 N N . THR B 1 478 ? 5.594 -38.531 -8.633 1 97.06 478 THR B N 1
ATOM 7948 C CA . THR B 1 478 ? 6.008 -39.438 -9.695 1 97.06 478 THR B CA 1
ATOM 7949 C C . THR B 1 478 ? 5.469 -38.969 -11.047 1 97.06 478 THR B C 1
ATOM 7951 O O . THR B 1 478 ? 4.551 -38.156 -11.102 1 97.06 478 THR B O 1
ATOM 7954 N N . ASP B 1 479 ? 6.031 -39.5 -12.102 1 94.44 479 ASP B N 1
ATOM 7955 C CA . ASP B 1 479 ? 5.555 -39.188 -13.453 1 94.44 479 ASP B CA 1
ATOM 7956 C C . ASP B 1 479 ? 4.113 -39.625 -13.641 1 94.44 479 ASP B C 1
ATOM 7958 O O . ASP B 1 479 ? 3.344 -39 -14.367 1 94.44 479 ASP B O 1
ATOM 7962 N N . ALA B 1 480 ? 3.77 -40.719 -13.031 1 96.5 480 ALA B N 1
ATOM 7963 C CA . ALA B 1 480 ? 2.396 -41.219 -13.102 1 96.5 480 ALA B CA 1
ATOM 7964 C C . ALA B 1 480 ? 1.42 -40.219 -12.508 1 96.5 480 ALA B C 1
ATOM 7966 O O . ALA B 1 480 ? 0.292 -40.062 -12.984 1 96.5 480 ALA B O 1
ATOM 7967 N N . MET B 1 481 ? 1.818 -39.562 -11.469 1 98.25 481 MET B N 1
ATOM 7968 C CA . MET B 1 481 ? 0.983 -38.531 -10.859 1 98.25 481 MET B CA 1
ATOM 7969 C C . MET B 1 481 ? 0.779 -37.375 -11.805 1 98.25 481 MET B C 1
ATOM 7971 O O . MET B 1 481 ? -0.321 -36.812 -11.898 1 98.25 481 MET B O 1
ATOM 7975 N N . PHE B 1 482 ? 1.854 -36.969 -12.516 1 98.25 482 PHE B N 1
ATOM 7976 C CA . PHE B 1 482 ? 1.738 -35.906 -13.492 1 98.25 482 PHE B CA 1
ATOM 7977 C C . PHE B 1 482 ? 0.854 -36.312 -14.656 1 98.25 482 PHE B C 1
ATOM 7979 O O . PHE B 1 482 ? 0.089 -35.5 -15.188 1 98.25 482 PHE B O 1
ATOM 7986 N N . MET B 1 483 ? 0.948 -37.562 -15.078 1 96.88 483 MET B N 1
ATOM 7987 C CA . MET B 1 483 ? 0.08 -38.062 -16.125 1 96.88 483 MET B CA 1
ATOM 7988 C C . MET B 1 483 ? -1.38 -38.062 -15.695 1 96.88 483 MET B C 1
ATOM 7990 O O . MET B 1 483 ? -2.26 -37.688 -16.469 1 96.88 483 MET B O 1
ATOM 7994 N N . ALA B 1 484 ? -1.573 -38.469 -14.477 1 98.19 484 ALA B N 1
ATOM 7995 C CA . ALA B 1 484 ? -2.928 -38.438 -13.93 1 98.19 484 ALA B CA 1
ATOM 7996 C C . ALA B 1 484 ? -3.467 -37 -13.875 1 98.19 484 ALA B C 1
ATOM 7998 O O . ALA B 1 484 ? -4.645 -36.781 -14.164 1 98.19 484 ALA B O 1
ATOM 7999 N N . ALA B 1 485 ? -2.646 -36.094 -13.461 1 98.75 485 ALA B N 1
ATOM 8000 C CA . ALA B 1 485 ? -3.033 -34.688 -13.43 1 98.75 485 ALA B CA 1
ATOM 8001 C C . ALA B 1 485 ? -3.406 -34.188 -14.82 1 98.75 485 ALA B C 1
ATOM 8003 O O . ALA B 1 485 ? -4.414 -33.5 -14.992 1 98.75 485 ALA B O 1
ATOM 8004 N N . ALA B 1 486 ? -2.594 -34.5 -15.82 1 98.5 486 ALA B N 1
ATOM 8005 C CA . ALA B 1 486 ? -2.844 -34.094 -17.203 1 98.5 486 ALA B CA 1
ATOM 8006 C C . ALA B 1 486 ? -4.18 -34.656 -17.703 1 98.5 486 ALA B C 1
ATOM 8008 O O . ALA B 1 486 ? -4.961 -33.938 -18.328 1 98.5 486 ALA B O 1
ATOM 8009 N N . ARG B 1 487 ? -4.406 -35.906 -17.438 1 97.94 487 ARG B N 1
ATOM 8010 C CA . ARG B 1 487 ? -5.648 -36.531 -17.875 1 97.94 487 ARG B CA 1
ATOM 8011 C C . ARG B 1 487 ? -6.855 -35.906 -17.172 1 97.94 487 ARG B C 1
ATOM 8013 O O . ARG B 1 487 ? -7.883 -35.656 -17.812 1 97.94 487 ARG B O 1
ATOM 8020 N N . ALA B 1 488 ? -6.695 -35.688 -15.867 1 98.56 488 ALA B N 1
ATOM 8021 C CA . ALA B 1 488 ? -7.77 -35.031 -15.117 1 98.56 488 ALA B CA 1
ATOM 8022 C C . ALA B 1 488 ? -8.086 -33.656 -15.688 1 98.56 488 ALA B C 1
ATOM 8024 O O . ALA B 1 488 ? -9.258 -33.25 -15.781 1 98.56 488 ALA B O 1
ATOM 8025 N N . LEU B 1 489 ? -7.059 -32.875 -16.016 1 98.69 489 LEU B N 1
ATOM 8026 C CA . LEU B 1 489 ? -7.258 -31.578 -16.625 1 98.69 489 LEU B CA 1
ATOM 8027 C C . LEU B 1 489 ? -7.961 -31.703 -17.969 1 98.69 489 LEU B C 1
ATOM 8029 O O . LEU B 1 489 ? -8.922 -30.969 -18.234 1 98.69 489 LEU B O 1
ATOM 8033 N N . ALA B 1 490 ? -7.523 -32.594 -18.781 1 98.12 490 ALA B N 1
ATOM 8034 C CA . ALA B 1 490 ? -8.141 -32.812 -20.094 1 98.12 490 ALA B CA 1
ATOM 8035 C C . ALA B 1 490 ? -9.609 -33.188 -19.953 1 98.12 490 ALA B C 1
ATOM 8037 O O . ALA B 1 490 ? -10.461 -32.75 -20.719 1 98.12 490 ALA B O 1
ATOM 8038 N N . ASP B 1 491 ? -9.891 -34 -18.953 1 97.69 491 ASP B N 1
ATOM 8039 C CA . ASP B 1 491 ? -11.25 -34.469 -18.719 1 97.69 491 ASP B CA 1
ATOM 8040 C C . ASP B 1 491 ? -12.148 -33.344 -18.219 1 97.69 491 ASP B C 1
ATOM 8042 O O . ASP B 1 491 ? -13.375 -33.438 -18.328 1 97.69 491 ASP B O 1
ATOM 8046 N N . SER B 1 492 ? -11.562 -32.312 -17.719 1 97.81 492 SER B N 1
ATOM 8047 C CA . SER B 1 492 ? -12.336 -31.203 -17.188 1 97.81 492 SER B CA 1
ATOM 8048 C C . SER B 1 492 ? -12.758 -30.25 -18.297 1 97.81 492 SER B C 1
ATOM 8050 O O . SER B 1 492 ? -13.602 -29.375 -18.078 1 97.81 492 SER B O 1
ATOM 8052 N N . VAL B 1 493 ? -12.188 -30.375 -19.484 1 98.19 493 VAL B N 1
ATOM 8053 C CA . VAL B 1 493 ? -12.562 -29.547 -20.625 1 98.19 493 VAL B CA 1
ATOM 8054 C C . VAL B 1 493 ? -13.922 -29.984 -21.156 1 98.19 493 VAL B C 1
ATOM 8056 O O . VAL B 1 493 ? -14.125 -31.156 -21.484 1 98.19 493 VAL B O 1
ATOM 8059 N N . GLN B 1 494 ? -14.828 -29.078 -21.281 1 97.44 494 GLN B N 1
ATOM 8060 C CA . GLN B 1 494 ? -16.188 -29.375 -21.719 1 97.44 494 GLN B CA 1
ATOM 8061 C C . GLN B 1 494 ? -16.359 -29.156 -23.219 1 97.44 494 GLN B C 1
ATOM 8063 O O . GLN B 1 494 ? -15.562 -28.453 -23.828 1 97.44 494 GLN B O 1
ATOM 8068 N N . PRO B 1 495 ? -17.406 -29.812 -23.734 1 97.06 495 PRO B N 1
ATOM 8069 C CA . PRO B 1 495 ? -17.672 -29.594 -25.156 1 97.06 495 PRO B CA 1
ATOM 8070 C C . PRO B 1 495 ? -17.812 -28.125 -25.516 1 97.06 495 PRO B C 1
ATOM 8072 O O . PRO B 1 495 ? -17.344 -27.688 -26.578 1 97.06 495 PRO B O 1
ATOM 8075 N N . ALA B 1 496 ? -18.406 -27.375 -24.609 1 96.44 496 ALA B N 1
ATOM 8076 C CA . ALA B 1 496 ? -18.594 -25.938 -24.844 1 96.44 496 ALA B CA 1
ATOM 8077 C C . ALA B 1 496 ? -17.234 -25.234 -24.953 1 96.44 496 ALA B C 1
ATOM 8079 O O . ALA B 1 496 ? -17.094 -24.266 -25.703 1 96.44 496 ALA B O 1
ATOM 8080 N N . ASP B 1 497 ? -16.25 -25.688 -24.219 1 97.31 497 ASP B N 1
ATOM 8081 C CA . ASP B 1 497 ? -14.898 -25.141 -24.312 1 97.31 497 ASP B CA 1
ATOM 8082 C C . ASP B 1 497 ? -14.297 -25.422 -25.703 1 97.31 497 ASP B C 1
ATOM 8084 O O . ASP B 1 497 ? -13.789 -24.5 -26.344 1 97.31 497 ASP B O 1
ATOM 8088 N N . LEU B 1 498 ? -14.414 -26.625 -26.188 1 96.81 498 LEU B N 1
ATOM 8089 C CA . LEU B 1 498 ? -13.836 -27.047 -27.453 1 96.81 498 LEU B CA 1
ATOM 8090 C C . LEU B 1 498 ? -14.516 -26.328 -28.609 1 96.81 498 LEU B C 1
ATOM 8092 O O . LEU B 1 498 ? -13.875 -26.016 -29.625 1 96.81 498 LEU B O 1
ATOM 8096 N N . GLU B 1 499 ? -15.781 -26.047 -28.422 1 95.38 499 GLU B N 1
ATOM 8097 C CA . GLU B 1 499 ? -16.547 -25.391 -29.469 1 95.38 499 GLU B CA 1
ATOM 8098 C C . GLU B 1 499 ? -16.016 -23.984 -29.734 1 95.38 499 GLU B C 1
ATOM 8100 O O . GLU B 1 499 ? -16.078 -23.5 -30.875 1 95.38 499 GLU B O 1
ATOM 8105 N N . GLN B 1 500 ? -15.477 -23.406 -28.75 1 95.88 500 GLN B N 1
ATOM 8106 C CA . GLN B 1 500 ? -14.953 -22.062 -28.938 1 95.88 500 GLN B CA 1
ATOM 8107 C C . GLN B 1 500 ? -13.438 -22.094 -29.125 1 95.88 500 GLN B C 1
ATOM 8109 O O . GLN B 1 500 ? -12.766 -21.062 -28.969 1 95.88 500 GLN B O 1
ATOM 8114 N N . GLY B 1 501 ? -12.922 -23.234 -29.344 1 96.06 501 GLY B N 1
ATOM 8115 C CA . GLY B 1 501 ? -11.516 -23.375 -29.688 1 96.06 501 GLY B CA 1
ATOM 8116 C C . GLY B 1 501 ? -10.625 -23.453 -28.453 1 96.06 501 GLY B C 1
ATOM 8117 O O . GLY B 1 501 ? -9.398 -23.469 -28.578 1 96.06 501 GLY B O 1
ATOM 8118 N N . SER B 1 502 ? -11.203 -23.562 -27.234 1 97.38 502 SER B N 1
ATOM 8119 C CA . SER B 1 502 ? -10.414 -23.641 -26 1 97.38 502 SER B CA 1
ATOM 8120 C C . SER B 1 502 ? -10.016 -25.078 -25.688 1 97.38 502 SER B C 1
ATOM 8122 O O . SER B 1 502 ? -10.859 -25.969 -25.656 1 97.38 502 SER B O 1
ATOM 8124 N N . LEU B 1 503 ? -8.766 -25.234 -25.453 1 98.19 503 LEU B N 1
ATOM 8125 C CA . LEU B 1 503 ? -8.273 -26.562 -25.141 1 98.19 503 LEU B CA 1
ATOM 8126 C C . LEU B 1 503 ? -8.133 -26.75 -23.641 1 98.19 503 LEU B C 1
ATOM 8128 O O . LEU B 1 503 ? -7.684 -27.797 -23.172 1 98.19 503 LEU B O 1
ATOM 8132 N N . PHE B 1 504 ? -8.438 -25.781 -22.828 1 97.75 504 PHE B N 1
ATOM 8133 C CA . PHE B 1 504 ? -8.406 -25.781 -21.375 1 97.75 504 PHE B CA 1
ATOM 8134 C C . PHE B 1 504 ? -9.703 -25.219 -20.797 1 97.75 504 PHE B C 1
ATOM 8136 O O . PHE B 1 504 ? -10.414 -24.469 -21.469 1 97.75 504 PHE B O 1
ATOM 8143 N N . PRO B 1 505 ? -10.07 -25.547 -19.594 1 96.69 505 PRO B N 1
ATOM 8144 C CA . PRO B 1 505 ? -11.289 -25.016 -19 1 96.69 505 PRO B CA 1
ATOM 8145 C C . PRO B 1 505 ? -11.164 -23.547 -18.625 1 96.69 505 PRO B C 1
ATOM 8147 O O . PRO B 1 505 ? -10.062 -23 -18.609 1 96.69 505 PRO B O 1
ATOM 8150 N N . ALA B 1 506 ? -12.352 -22.984 -18.359 1 93.69 506 ALA B N 1
ATOM 8151 C CA . ALA B 1 506 ? -12.359 -21.594 -17.891 1 93.69 506 ALA B CA 1
ATOM 8152 C C . ALA B 1 506 ? -11.688 -21.484 -16.516 1 93.69 506 ALA B C 1
ATOM 8154 O O . ALA B 1 506 ? -11.82 -22.359 -15.68 1 93.69 506 ALA B O 1
ATOM 8155 N N . LEU B 1 507 ? -11.016 -20.359 -16.297 1 90.62 507 LEU B N 1
ATOM 8156 C CA . LEU B 1 507 ? -10.305 -20.141 -15.039 1 90.62 507 LEU B CA 1
ATOM 8157 C C . LEU B 1 507 ? -11.281 -20.078 -13.867 1 90.62 507 LEU B C 1
ATOM 8159 O O . LEU B 1 507 ? -10.914 -20.391 -12.734 1 90.62 507 LEU B O 1
ATOM 8163 N N . SER B 1 508 ? -12.523 -19.672 -14.133 1 91.69 508 SER B N 1
ATOM 8164 C CA . SER B 1 508 ? -13.531 -19.594 -13.086 1 91.69 508 SER B CA 1
ATOM 8165 C C . SER B 1 508 ? -13.828 -20.969 -12.492 1 91.69 508 SER B C 1
ATOM 8167 O O . SER B 1 508 ? -14.398 -21.062 -11.398 1 91.69 508 SER B O 1
ATOM 8169 N N . ARG B 1 509 ? -13.406 -22.047 -13.211 1 94.94 509 ARG B N 1
ATOM 8170 C CA . ARG B 1 509 ? -13.648 -23.406 -12.742 1 94.94 509 ARG B CA 1
ATOM 8171 C C . ARG B 1 509 ? -12.383 -24.031 -12.18 1 94.94 509 ARG B C 1
ATOM 8173 O O . ARG B 1 509 ? -12.344 -25.219 -11.898 1 94.94 509 ARG B O 1
ATOM 8180 N N . VAL B 1 510 ? -11.383 -23.234 -11.969 1 96.12 510 VAL B N 1
ATOM 8181 C CA . VAL B 1 510 ? -10.039 -23.75 -11.703 1 96.12 510 VAL B CA 1
ATOM 8182 C C . VAL B 1 510 ? -10.031 -24.469 -10.359 1 96.12 510 VAL B C 1
ATOM 8184 O O . VAL B 1 510 ? -9.305 -25.453 -10.18 1 96.12 510 VAL B O 1
ATOM 8187 N N . ARG B 1 511 ? -10.797 -24.094 -9.383 1 97.25 511 ARG B N 1
ATOM 8188 C CA . ARG B 1 511 ? -10.812 -24.75 -8.078 1 97.25 511 ARG B CA 1
ATOM 8189 C C . ARG B 1 511 ? -11.406 -26.141 -8.164 1 97.25 511 ARG B C 1
ATOM 8191 O O . ARG B 1 511 ? -10.898 -27.078 -7.539 1 97.25 511 ARG B O 1
ATOM 8198 N N . ASP B 1 512 ? -12.461 -26.266 -8.992 1 97.19 512 ASP B N 1
ATOM 8199 C CA . ASP B 1 512 ? -13.023 -27.594 -9.219 1 97.19 512 ASP B CA 1
ATOM 8200 C C . ASP B 1 512 ? -12.039 -28.484 -9.969 1 97.19 512 ASP B C 1
ATOM 8202 O O . ASP B 1 512 ? -11.922 -29.672 -9.672 1 97.19 512 ASP B O 1
ATOM 8206 N N . VAL B 1 513 ? -11.398 -27.906 -10.922 1 97.88 513 VAL B N 1
ATOM 8207 C CA . VAL B 1 513 ? -10.383 -28.625 -11.68 1 97.88 513 VAL B CA 1
ATOM 8208 C C . VAL B 1 513 ? -9.281 -29.109 -10.734 1 97.88 513 VAL B C 1
ATOM 8210 O O . VAL B 1 513 ? -8.844 -30.25 -10.82 1 97.88 513 VAL B O 1
ATOM 8213 N N . SER B 1 514 ? -8.852 -28.234 -9.797 1 98.56 514 SER B N 1
ATOM 8214 C CA . SER B 1 514 ? -7.797 -28.562 -8.844 1 98.56 514 SER B CA 1
ATOM 8215 C C . SER B 1 514 ? -8.211 -29.719 -7.938 1 98.56 514 SER B C 1
ATOM 8217 O O . SER B 1 514 ? -7.398 -30.578 -7.609 1 98.56 514 SER B O 1
ATOM 8219 N N . VAL B 1 515 ? -9.477 -29.75 -7.539 1 98.5 515 VAL B N 1
ATOM 8220 C CA . VAL B 1 515 ? -9.984 -30.844 -6.711 1 98.5 515 VAL B CA 1
ATOM 8221 C C . VAL B 1 515 ? -9.891 -32.156 -7.473 1 98.5 515 VAL B C 1
ATOM 8223 O O . VAL B 1 515 ? -9.445 -33.156 -6.926 1 98.5 515 VAL B O 1
ATOM 8226 N N . GLY B 1 516 ? -10.359 -32.094 -8.727 1 98.56 516 GLY B N 1
ATOM 8227 C CA . GLY B 1 516 ? -10.273 -33.281 -9.562 1 98.56 516 GLY B CA 1
ATOM 8228 C C . GLY B 1 516 ? -8.852 -33.812 -9.734 1 98.56 516 GLY B C 1
ATOM 8229 O O . GLY B 1 516 ? -8.594 -35 -9.594 1 98.56 516 GLY B O 1
ATOM 8230 N N . ILE B 1 517 ? -7.961 -32.906 -9.977 1 98.81 517 ILE B N 1
ATOM 8231 C CA . ILE B 1 517 ? -6.555 -33.281 -10.148 1 98.81 517 ILE B CA 1
ATOM 8232 C C . ILE B 1 517 ? -6 -33.844 -8.844 1 98.81 517 ILE B C 1
ATOM 8234 O O . ILE B 1 517 ? -5.348 -34.875 -8.844 1 98.81 517 ILE B O 1
ATOM 8238 N N . ALA B 1 518 ? -6.27 -33.156 -7.758 1 98.88 518 ALA B N 1
ATOM 8239 C CA . ALA B 1 518 ? -5.762 -33.562 -6.457 1 98.88 518 ALA B CA 1
ATOM 8240 C C . ALA B 1 518 ? -6.242 -34.969 -6.109 1 98.88 518 ALA B C 1
ATOM 8242 O O . ALA B 1 518 ? -5.473 -35.781 -5.59 1 98.88 518 ALA B O 1
ATOM 8243 N N . ALA B 1 519 ? -7.512 -35.281 -6.383 1 98.81 519 ALA B N 1
ATOM 8244 C CA . ALA B 1 519 ? -8.07 -36.594 -6.109 1 98.81 519 ALA B CA 1
ATOM 8245 C C . ALA B 1 519 ? -7.371 -37.656 -6.934 1 98.81 519 ALA B C 1
ATOM 8247 O O . ALA B 1 519 ? -7.074 -38.75 -6.426 1 98.81 519 ALA B O 1
ATOM 8248 N N . GLU B 1 520 ? -7.129 -37.406 -8.203 1 98.75 520 GLU B N 1
ATOM 8249 C CA . GLU B 1 520 ? -6.469 -38.375 -9.07 1 98.75 520 GLU B CA 1
ATOM 8250 C C . GLU B 1 520 ? -5.016 -38.594 -8.656 1 98.75 520 GLU B C 1
ATOM 8252 O O . GLU B 1 520 ? -4.508 -39.719 -8.719 1 98.75 520 GLU B O 1
ATOM 8257 N N . VAL B 1 521 ? -4.352 -37.531 -8.281 1 98.81 521 VAL B N 1
ATOM 8258 C CA . VAL B 1 521 ? -2.98 -37.625 -7.793 1 98.81 521 VAL B CA 1
ATOM 8259 C C . VAL B 1 521 ? -2.941 -38.469 -6.523 1 98.81 521 VAL B C 1
ATOM 8261 O O . VAL B 1 521 ? -2.082 -39.344 -6.375 1 98.81 521 VAL B O 1
ATOM 8264 N N . ALA B 1 522 ? -3.871 -38.219 -5.621 1 98.81 522 ALA B N 1
ATOM 8265 C CA . ALA B 1 522 ? -3.984 -39 -4.395 1 98.81 522 ALA B CA 1
ATOM 8266 C C . ALA B 1 522 ? -4.215 -40.469 -4.711 1 98.81 522 ALA B C 1
ATOM 8268 O O . ALA B 1 522 ? -3.617 -41.344 -4.082 1 98.81 522 ALA B O 1
ATOM 8269 N N . ARG B 1 523 ? -5.102 -40.719 -5.645 1 98.69 523 ARG B N 1
ATOM 8270 C CA . ARG B 1 523 ? -5.387 -42.094 -6.047 1 98.69 523 ARG B CA 1
ATOM 8271 C C . ARG B 1 523 ? -4.117 -42.781 -6.5 1 98.69 523 ARG B C 1
ATOM 8273 O O . ARG B 1 523 ? -3.869 -43.938 -6.113 1 98.69 523 ARG B O 1
ATOM 8280 N N . VAL B 1 524 ? -3.312 -42.156 -7.305 1 98.56 524 VAL B N 1
ATOM 8281 C CA . VAL B 1 524 ? -2.066 -42.719 -7.797 1 98.56 524 VAL B CA 1
ATOM 8282 C C . VAL B 1 524 ? -1.104 -42.938 -6.633 1 98.56 524 VAL B C 1
ATOM 8284 O O . VAL B 1 524 ? -0.395 -43.969 -6.586 1 98.56 524 VAL B O 1
ATOM 8287 N N . ALA B 1 525 ? -1.04 -41.969 -5.691 1 98.75 525 ALA B N 1
ATOM 8288 C CA . ALA B 1 525 ? -0.177 -42.094 -4.523 1 98.75 525 ALA B CA 1
ATOM 8289 C C . ALA B 1 525 ? -0.506 -43.375 -3.754 1 98.75 525 ALA B C 1
ATOM 8291 O O . ALA B 1 525 ? 0.397 -44.094 -3.32 1 98.75 525 ALA B O 1
ATOM 8292 N N . PHE B 1 526 ? -1.782 -43.688 -3.543 1 98.69 526 PHE B N 1
ATOM 8293 C CA . PHE B 1 526 ? -2.207 -44.906 -2.854 1 98.69 526 PHE B CA 1
ATOM 8294 C C . PHE B 1 526 ? -1.867 -46.156 -3.676 1 98.69 526 PHE B C 1
ATOM 8296 O O . PHE B 1 526 ? -1.377 -47.156 -3.139 1 98.69 526 PHE B O 1
ATOM 8303 N N . ALA B 1 527 ? -2.119 -46.094 -4.969 1 98.38 527 ALA B N 1
ATOM 8304 C CA . ALA B 1 527 ? -1.859 -47.219 -5.855 1 98.38 527 ALA B CA 1
ATOM 8305 C C . ALA B 1 527 ? -0.376 -47.562 -5.863 1 98.38 527 ALA B C 1
ATOM 8307 O O . ALA B 1 527 ? -0.016 -48.75 -5.977 1 98.38 527 ALA B O 1
ATOM 8308 N N . GLU B 1 528 ? 0.474 -46.562 -5.73 1 98 528 GLU B N 1
ATOM 8309 C CA . GLU B 1 528 ? 1.917 -46.75 -5.793 1 98 528 GLU B CA 1
ATOM 8310 C C . GLU B 1 528 ? 2.504 -47 -4.406 1 98 528 GLU B C 1
ATOM 8312 O O . GLU B 1 528 ? 3.715 -47.156 -4.258 1 98 528 GLU B O 1
ATOM 8317 N N . GLY B 1 529 ? 1.679 -46.938 -3.387 1 98.19 529 GLY B N 1
ATOM 8318 C CA . GLY B 1 529 ? 2.145 -47.125 -2.023 1 98.19 529 GLY B CA 1
ATOM 8319 C C . GLY B 1 529 ? 2.961 -45.969 -1.498 1 98.19 529 GLY B C 1
ATOM 8320 O O . GLY B 1 529 ? 3.85 -46.156 -0.664 1 98.19 529 GLY B O 1
ATOM 8321 N N . LEU B 1 530 ? 2.695 -44.812 -1.936 1 98.38 530 LEU B N 1
ATOM 8322 C CA . LEU B 1 530 ? 3.51 -43.625 -1.607 1 98.38 530 LEU B CA 1
ATOM 8323 C C . LEU B 1 530 ? 2.746 -42.688 -0.702 1 98.38 530 LEU B C 1
ATOM 8325 O O . LEU B 1 530 ? 3.244 -41.594 -0.369 1 98.38 530 LEU B O 1
ATOM 8329 N N . ALA B 1 531 ? 1.505 -43.062 -0.301 1 98.5 531 ALA B N 1
ATOM 8330 C CA . ALA B 1 531 ? 0.722 -42.219 0.597 1 98.5 531 ALA B CA 1
ATOM 8331 C C . ALA B 1 531 ? 1.179 -42.375 2.043 1 98.5 531 ALA B C 1
ATOM 8333 O O . ALA B 1 531 ? 1.49 -43.5 2.479 1 98.5 531 ALA B O 1
ATOM 8334 N N . GLY B 1 532 ? 1.235 -41.312 2.785 1 97.69 532 GLY B N 1
ATOM 8335 C CA . GLY B 1 532 ? 1.688 -41.344 4.168 1 97.69 532 GLY B CA 1
ATOM 8336 C C . GLY B 1 532 ? 0.547 -41.406 5.168 1 97.69 532 GLY B C 1
ATOM 8337 O O . GLY B 1 532 ? 0.763 -41.25 6.371 1 97.69 532 GLY B O 1
ATOM 8338 N N . ILE B 1 533 ? -0.681 -41.562 4.68 1 97.81 533 ILE B N 1
ATOM 8339 C CA . ILE B 1 533 ? -1.856 -41.656 5.539 1 97.81 533 ILE B CA 1
ATOM 8340 C C . ILE B 1 533 ? -2.705 -42.844 5.113 1 97.81 533 ILE B C 1
ATOM 8342 O O . ILE B 1 533 ? -2.457 -43.469 4.07 1 97.81 533 ILE B O 1
ATOM 8346 N N . ASP B 1 534 ? -3.723 -43.125 6 1 98 534 ASP B N 1
ATOM 8347 C CA . ASP B 1 534 ? -4.703 -44.125 5.613 1 98 534 ASP B CA 1
ATOM 8348 C C . ASP B 1 534 ? -5.629 -43.594 4.52 1 98 534 ASP B C 1
ATOM 8350 O O . ASP B 1 534 ? -5.965 -42.406 4.504 1 98 534 ASP B O 1
ATOM 8354 N N . ARG B 1 535 ? -6.039 -44.5 3.662 1 97.88 535 ARG B N 1
ATOM 8355 C CA . ARG B 1 535 ? -6.844 -44.094 2.52 1 97.88 535 ARG B CA 1
ATOM 8356 C C . ARG B 1 535 ? -8.242 -43.656 2.961 1 97.88 535 ARG B C 1
ATOM 8358 O O . ARG B 1 535 ? -8.977 -44.469 3.551 1 97.88 535 ARG B O 1
ATOM 8365 N N . PRO B 1 536 ? -8.602 -42.5 2.66 1 97.69 536 PRO B N 1
ATOM 8366 C CA . PRO B 1 536 ? -9.992 -42.094 2.889 1 97.69 536 PRO B CA 1
ATOM 8367 C C . PRO B 1 536 ? -10.977 -42.812 1.981 1 97.69 536 PRO B C 1
ATOM 8369 O O . PRO B 1 536 ? -10.602 -43.25 0.892 1 97.69 536 PRO B O 1
ATOM 8372 N N . GLN B 1 537 ? -12.25 -42.844 2.408 1 97.12 537 GLN B N 1
ATOM 8373 C CA . GLN B 1 537 ? -13.297 -43.531 1.629 1 97.12 537 GLN B CA 1
ATOM 8374 C C . GLN B 1 537 ? -13.586 -42.75 0.34 1 97.12 537 GLN B C 1
ATOM 8376 O O . GLN B 1 537 ? -13.758 -43.375 -0.72 1 97.12 537 GLN B O 1
ATOM 8381 N N . ASP B 1 538 ? -13.656 -41.5 0.505 1 98.06 538 ASP B N 1
ATOM 8382 C CA . ASP B 1 538 ? -13.922 -40.594 -0.619 1 98.06 538 ASP B CA 1
ATOM 8383 C C . ASP B 1 538 ? -12.812 -39.562 -0.777 1 98.06 538 ASP B C 1
ATOM 8385 O O . ASP B 1 538 ? -12.781 -38.562 -0.064 1 98.06 538 ASP B O 1
ATOM 8389 N N . LEU B 1 539 ? -11.969 -39.812 -1.733 1 98.12 539 LEU B N 1
ATOM 8390 C CA . LEU B 1 539 ? -10.789 -38.969 -1.918 1 98.12 539 LEU B CA 1
ATOM 8391 C C . LEU B 1 539 ? -11.18 -37.562 -2.324 1 98.12 539 LEU B C 1
ATOM 8393 O O . LEU B 1 539 ? -10.562 -36.594 -1.895 1 98.12 539 LEU B O 1
ATOM 8397 N N . THR B 1 540 ? -12.148 -37.438 -3.207 1 98.25 540 THR B N 1
ATOM 8398 C CA . THR B 1 540 ? -12.602 -36.125 -3.66 1 98.25 540 THR B CA 1
ATOM 8399 C C . THR B 1 540 ? -13.133 -35.312 -2.488 1 98.25 540 THR B C 1
ATOM 8401 O O . THR B 1 540 ? -12.766 -34.125 -2.334 1 98.25 540 THR B O 1
ATOM 8404 N N . ALA B 1 541 ? -13.953 -35.938 -1.652 1 98.12 541 ALA B N 1
ATOM 8405 C CA . ALA B 1 541 ? -14.492 -35.25 -0.478 1 98.12 541 ALA B CA 1
ATOM 8406 C C . ALA B 1 541 ? -13.383 -34.906 0.508 1 98.12 541 ALA B C 1
ATOM 8408 O O . ALA B 1 541 ? -13.398 -33.844 1.117 1 98.12 541 ALA B O 1
ATOM 8409 N N . PHE B 1 542 ? -12.484 -35.844 0.651 1 98 542 PHE B N 1
ATOM 8410 C CA . PHE B 1 542 ? -11.367 -35.656 1.566 1 98 542 PHE B CA 1
ATOM 8411 C C . PHE B 1 542 ? -10.539 -34.438 1.172 1 98 542 PHE B C 1
ATOM 8413 O O . PHE B 1 542 ? -10.203 -33.594 2.018 1 98 542 PHE B O 1
ATOM 8420 N N . VAL B 1 543 ? -10.219 -34.281 -0.098 1 97.88 543 VAL B N 1
ATOM 8421 C CA . VAL B 1 543 ? -9.414 -33.156 -0.605 1 97.88 543 VAL B CA 1
ATOM 8422 C C . VAL B 1 543 ? -10.195 -31.859 -0.477 1 97.88 543 VAL B C 1
ATOM 8424 O O . VAL B 1 543 ? -9.641 -30.844 -0.067 1 97.88 543 VAL B O 1
ATOM 8427 N N . ARG B 1 544 ? -11.445 -31.859 -0.827 1 97.44 544 ARG B N 1
ATOM 8428 C CA . ARG B 1 544 ? -12.281 -30.672 -0.787 1 97.44 544 ARG B CA 1
ATOM 8429 C C . ARG B 1 544 ? -12.352 -30.094 0.625 1 97.44 544 ARG B C 1
ATOM 8431 O O . ARG B 1 544 ? -12.438 -28.875 0.804 1 97.44 544 ARG B O 1
ATOM 8438 N N . GLU B 1 545 ? -12.359 -30.906 1.621 1 96.56 545 GLU B N 1
ATOM 8439 C CA . GLU B 1 545 ? -12.469 -30.5 3.018 1 96.56 545 GLU B CA 1
ATOM 8440 C C . GLU B 1 545 ? -11.211 -29.781 3.486 1 96.56 545 GLU B C 1
ATOM 8442 O O . GLU B 1 545 ? -11.242 -29.047 4.48 1 96.56 545 GLU B O 1
ATOM 8447 N N . GLN B 1 546 ? -10.164 -29.922 2.799 1 95.94 546 GLN B N 1
ATOM 8448 C CA . GLN B 1 546 ? -8.883 -29.359 3.217 1 95.94 546 GLN B CA 1
ATOM 8449 C C . GLN B 1 546 ? -8.656 -27.984 2.576 1 95.94 546 GLN B C 1
ATOM 8451 O O . GLN B 1 546 ? -7.711 -27.281 2.928 1 95.94 546 GLN B O 1
ATOM 8456 N N . MET B 1 547 ? -9.523 -27.625 1.688 1 98.06 547 MET B N 1
ATOM 8457 C CA . MET B 1 547 ? -9.305 -26.406 0.913 1 98.06 547 MET B CA 1
ATOM 8458 C C . MET B 1 547 ? -9.594 -25.172 1.752 1 98.06 547 MET B C 1
ATOM 8460 O O . MET B 1 547 ? -10.633 -25.078 2.408 1 98.06 547 MET B O 1
ATOM 8464 N N . TYR B 1 548 ? -8.703 -24.234 1.764 1 97.69 548 TYR B N 1
ATOM 8465 C CA . TYR B 1 548 ? -8.812 -22.938 2.426 1 97.69 548 TYR B CA 1
ATOM 8466 C C . TYR B 1 548 ? -9.938 -22.109 1.817 1 97.69 548 TYR B C 1
ATOM 8468 O O . TYR B 1 548 ? -10.086 -22.062 0.594 1 97.69 548 TYR B O 1
ATOM 8476 N N . GLU B 1 549 ? -10.766 -21.578 2.633 1 97 549 GLU B N 1
ATOM 8477 C CA . GLU B 1 549 ? -11.773 -20.594 2.256 1 97 549 GLU B CA 1
ATOM 8478 C C . GLU B 1 549 ? -11.469 -19.234 2.873 1 97 549 GLU B C 1
ATOM 8480 O O . GLU B 1 549 ? -11.367 -19.109 4.094 1 97 549 GLU B O 1
ATOM 8485 N N . PRO B 1 550 ? -11.383 -18.188 2.051 1 97.69 550 PRO B N 1
ATOM 8486 C CA . PRO B 1 550 ? -10.969 -16.859 2.543 1 97.69 550 PRO B CA 1
ATOM 8487 C C . PRO B 1 550 ? -12.125 -16.094 3.18 1 97.69 550 PRO B C 1
ATOM 8489 O O . PRO B 1 550 ? -12.359 -14.93 2.83 1 97.69 550 PRO B O 1
ATOM 8492 N N . ARG B 1 551 ? -12.828 -16.641 4.145 1 97.06 551 ARG B N 1
ATOM 8493 C CA . ARG B 1 551 ? -13.922 -16 4.875 1 97.06 551 ARG B CA 1
ATOM 8494 C C . ARG B 1 551 ? -13.508 -15.688 6.309 1 97.06 551 ARG B C 1
ATOM 8496 O O . ARG B 1 551 ? -12.781 -16.453 6.934 1 97.06 551 ARG B O 1
ATOM 8503 N N . TYR B 1 552 ? -14.016 -14.594 6.68 1 96.75 552 TYR B N 1
ATOM 8504 C CA . TYR B 1 552 ? -13.734 -14.195 8.055 1 96.75 552 TYR B CA 1
ATOM 8505 C C . TYR B 1 552 ? -14.398 -15.148 9.047 1 96.75 552 TYR B C 1
ATOM 8507 O O . TYR B 1 552 ? -15.523 -15.609 8.82 1 96.75 552 TYR B O 1
ATOM 8515 N N . VAL B 1 553 ? -13.672 -15.445 10.109 1 93.56 553 VAL B N 1
ATOM 8516 C CA . VAL B 1 553 ? -14.227 -16.219 11.211 1 93.56 553 VAL B CA 1
ATOM 8517 C C . VAL B 1 553 ? -14.172 -15.391 12.5 1 93.56 553 VAL B C 1
ATOM 8519 O O . VAL B 1 553 ? -13.289 -14.547 12.664 1 93.56 553 VAL B O 1
ATOM 8522 N N . SER B 1 554 ? -15.141 -15.602 13.352 1 93.94 554 SER B N 1
ATOM 8523 C CA . SER B 1 554 ? -15.125 -14.898 14.625 1 93.94 554 SER B CA 1
ATOM 8524 C C . SER B 1 554 ? -14.031 -15.438 15.539 1 93.94 554 SER B C 1
ATOM 8526 O O . SER B 1 554 ? -13.82 -16.656 15.625 1 93.94 554 SER B O 1
ATOM 8528 N N . TYR B 1 555 ? -13.336 -14.555 16.188 1 93.69 555 TYR B N 1
ATOM 8529 C CA . TYR B 1 555 ? -12.281 -14.969 17.109 1 93.69 555 TYR B CA 1
ATOM 8530 C C . TYR B 1 555 ? -12.828 -15.086 18.531 1 93.69 555 TYR B C 1
ATOM 8532 O O . TYR B 1 555 ? -12.125 -15.555 19.438 1 93.69 555 TYR B O 1
ATOM 8540 N N . VAL B 1 556 ? -13.953 -14.609 18.781 1 89.88 556 VAL B N 1
ATOM 8541 C CA . VAL B 1 556 ? -14.469 -14.555 20.156 1 89.88 556 VAL B CA 1
ATOM 8542 C C . VAL B 1 556 ? -15.719 -15.422 20.266 1 89.88 556 VAL B C 1
ATOM 8544 O O . VAL B 1 556 ? -16.234 -15.633 21.359 1 89.88 556 VAL B O 1
ATOM 8547 N N . ASP B 1 557 ? -16.406 -15.781 19.312 1 77.5 557 ASP B N 1
ATOM 8548 C CA . ASP B 1 557 ? -17.578 -16.641 19.375 1 77.5 557 ASP B CA 1
ATOM 8549 C C . ASP B 1 557 ? -17.266 -18.031 18.828 1 77.5 557 ASP B C 1
ATOM 8551 O O . ASP B 1 557 ? -16.359 -18.203 18.031 1 77.5 557 ASP B O 1
#

Sequence (1114 aa):
MPQQTTGGVLPGPLPEWFPRGLALLRDPALNKGSAFSEREREVLGLRGLLPPHVSTQEQQVDRVLENFRRLDSPLERYIMLESLHDRNEALYFRVIMEHPDETMPVIYTPTVGVACQQYGHIFRSPRGLYVSAQDRGRVAEVMRNWPYRDVRIIVITDGERILGLGDLGASGMGIPTGKLALYTACAGVHPRRCLPVMLDVGTNNASLLEDPLYLGLRQRRLTGAAYNDLMAEFIAAGQEVFPGVVIQFEDFASHNAFRLLRAYRERICCFNDDIQGTAAVTLAGVLSALRVTARPLSEQTFLFLGAGEAATGIADLLVSAMVADGLDEAAARGRCWMFDSKGLVVRERGNLAEHKRPYAHAHAPVSDFAAAVEALRPTAIIGVGAVAQAFTREVITAMARINERPIVFALSNPTSKAECTAEQAYAWSEGRALFASGSPFDPVVLDGQRFVPRQGNNSYIFPGLGLGLIAVQALRATDAMFMAAARALADSVQPADLEQGSLFPALSRVRDVSVGIAAEVARVAFAEGLAGIDRPQDLTAFVREQMYEPRYVSYVDMPQQTTGGVLPGPLPEWFPRGLALLRDPALNKGSAFSEREREVLGLRGLLPPHVSTQEQQVDRVLENFRRLDSPLERYIMLESLHDRNEALYFRVIMEHPDETMPVIYTPTVGVACQQYGHIFRSPRGLYVSAQDRGRVAEVMRNWPYRDVRIIVITDGERILGLGDLGASGMGIPTGKLALYTACAGVHPRRCLPVMLDVGTNNASLLEDPLYLGLRQRRLTGAAYNDLMAEFIAAGQEVFPGVVIQFEDFASHNAFRLLRAYRERICCFNDDIQGTAAVTLAGVLSALRVTARPLSEQTFLFLGAGEAATGIADLLVSAMVADGLDEAAARGRCWMFDSKGLVVRERGNLAEHKRPYAHAHAPVSDFAAAVEALRPTAIIGVGAVAQAFTREVITAMARINERPIVFALSNPTSKAECTAEQAYAWSEGRALFASGSPFDPVVLDGQRFVPRQGNNSYIFPGLGLGLIAVQALRATDAMFMAAARALADSVQPADLEQGSLFPALSRVRDVSVGIAAEVARVAFAEGLAGIDRPQDLTAFVREQMYEPRYVSYVD

InterPro domains:
  IPR001891 Malic oxidoreductase [PIRSF000106] (20-556)
  IPR001891 Malic oxidoreductase [PR00072] (91-115)
  IPR001891 Malic oxidoreductase [PR00072] (151-180)
  IPR001891 Malic oxidoreductase [PR00072] (187-209)
  IPR001891 Malic oxidoreductase [PR00072] (246-264)
  IPR001891 Malic oxidoreductase [PR00072] (271-287)
  IPR001891 Malic oxidoreductase [PR00072] (302-318)
  IPR001891 Malic oxidoreductase [PR00072] (403-419)
  IPR012301 Malic enzyme, N-terminal domain [PF00390] (85-265)
  IPR012301 Malic enzyme, N-terminal domain [SM01274] (85-265)
  IPR012302 Malic enzyme, NAD-binding [PF03949] (275-525)
  IPR012302 Malic enzyme, NAD-binding [SM00919] (275-526)
  IPR015884 Malic enzyme, conserved site [PS00331] (271-287)
  IPR036291 NAD(P)-binding domain superfamily [SSF51735] (275-556)
  IPR037062 Malic enzyme, N-terminal domain superfamily [G3DSA:3.40.50.10380] (19-272)
  IPR046346 Aminoacid dehydrogenase-like, N-terminal domain superfamily [SSF53223] (13-274)

Foldseek 3Di:
DPPQPPLDAPPDDPPPPQAAEVVQQQAQARHPALQFDPVCCVVRVCVVVHPPDHDALVVVLVVLVVVLVVDDDLLVSLLSLVVNCSRHVLSSLVNCLVPVVVPLCSLAPPNLVVCLQCVLVSPDDDAFAEAELVCPPPLLVSVLPLPFQQAAEEEEEQQQAQAVPGRSFQSSLSHLRSLLSLLCSQAQFDSSNYGYYHYGQDTPPPVLLPDPRRDGDNDHGDDDPSVVSSVVVNVVSCCVRHPLHEYEYERDFQVCQVVVCVVPQVPFAYDYCLQLLLLLLVLLLVLLVCVVVVDDLLPFAEEEEDDTRNLLSNLVLSLVVNVVVPDDSLSSLQRYWYAYQQGTQACPDPDDDPSCNSNHYHDDTDRAPLVVCVVNVGQEYAYAHLADLSCDLSNLLSQLVSDVAGEYEQQGDDPRSTNDAPQSNCVSNVNRYLYEYNYADCWDAHPNATAHHDHSYSSLADSLLSLLCSLQSFRGDDSVLSNQLSNLQSVPQDPVCVSRSYSGDDSSCSNVSSLSSSLSSNVVSVVVVRGPDDDDPDSSVSSVVNRHNSGNDHNND/DPPQPPLDAPPDDPPPPQAAAVVQQQAQARHPALQFDPVCCVVRVVVVVHPDDHDALVVVLVVLVVVLVVDDDLLVSLLSLVVNCSRHVLSSLVNCLVPVVVPLCSLAPPNLVVCLQCVLVSPDDDAFAEAELVCPPPLLVSVLPLPFQQAAEEEEEQQQAQAVPGRSFQSSLSHLRSLLSLLCSQAQFDSSNYGYYHYGQDTPPPVLLPDPRRDGDNDHGDDDPSVVSSVVVNVVSCCVRHPLHEYEYERDFQVCQVVVCVVPQVPFAYDYCLQLLLLLLVLLLVLLVCVVVVDDLLPFAEEEEDDTRNLLSNLVLSLVVNVVVPDDSLSSLQRYWYAYQQGTQACPDPDDDPSCNSNHYHDDTDRAPLVVCVVVVGQEYAYAHLADLSCDLSNLLSQLVSDVAGEYEQQGDDPRSTNDAPQSNCVSNVNRYLYEYNYADCWDDHPNATAHHYHSYSSLADSLLSLLCSLQSFRGDDSVLSNQLSNLQSVVQDPVCVSRSYSGDDSSCSNVSSLSSSLSSNVVSVVVVRGPDDDDPDSSVSSVVNRHNSGNDHNND

Nearest PDB structures (foldseek):
  6c7n-assembly1_A  TM=9.688E-01  e=2.567E-65  Sorghum bicolor
  5ou5-assembly1_A  TM=9.735E-01  e=4.133E-64  Zea mays
  1o0s-assembly1_A  TM=9.758E-01  e=2.947E-60  Ascaris suum
  6w57-assembly1_A  TM=9.326E-01  e=5.263E-51  Trypanosoma cruzi
  6urf-assembly1_B  TM=8.912E-01  e=1.920E-31  Mycobacterium tuberculosis

pLDDT: mean 94.82, std 9.82, range [21.47, 98.88]

Radius of gyration: 35.02 Å; Cα contacts (8 Å, |Δi|>4): 2306; chains: 2; bounding box: 62×103×81 Å

Solvent-accessible surface area (backbone atoms only — not comparable to full-atom values): 56096 Å² total; per-residue (Å²): 128,81,78,74,81,61,77,59,47,53,88,65,82,70,59,87,81,56,65,44,32,68,61,27,57,46,32,19,90,71,21,58,71,52,40,50,46,73,65,45,22,64,75,37,41,31,43,21,52,37,61,76,31,64,44,52,70,66,57,50,46,51,31,51,49,54,53,47,70,68,48,86,46,56,64,59,38,29,53,51,49,53,52,37,38,61,40,22,33,40,60,37,43,37,48,36,57,76,36,43,85,76,36,46,44,28,55,23,70,63,33,29,58,56,45,24,76,39,28,46,55,69,64,81,73,73,79,48,35,33,48,41,68,86,34,67,95,42,49,50,65,34,58,63,43,51,88,58,70,67,36,42,36,34,29,37,27,43,8,46,24,38,75,70,74,33,51,46,16,49,29,33,42,44,53,28,48,28,51,50,51,41,22,26,51,33,30,11,41,47,70,67,24,51,41,26,30,28,39,32,39,21,33,79,38,63,70,51,66,66,36,87,53,49,41,32,58,81,42,63,52,61,60,69,66,64,38,52,49,47,51,51,46,45,55,53,27,45,47,66,72,20,66,77,35,32,39,36,41,39,35,47,41,58,75,54,43,55,49,51,46,69,71,37,32,89,74,37,24,28,50,38,43,57,24,51,27,42,12,19,36,49,49,13,34,50,54,34,48,28,63,74,70,71,52,63,73,77,76,49,28,38,36,25,39,15,65,50,50,42,38,41,27,29,48,53,49,49,25,50,52,22,31,76,71,68,42,54,64,68,64,30,34,68,29,39,40,32,24,44,100,86,15,48,47,26,51,84,55,76,90,66,58,76,82,45,52,79,35,33,42,91,60,80,86,37,78,42,70,56,56,43,46,70,71,65,60,46,50,28,41,39,29,56,54,50,44,52,54,63,56,34,65,67,38,41,35,50,35,37,70,76,27,89,59,18,34,42,32,22,44,10,36,48,66,84,18,16,16,47,51,66,60,53,48,30,60,46,31,72,64,38,43,44,41,36,21,38,29,87,53,73,68,39,77,54,97,89,41,64,32,43,49,38,54,56,44,44,75,69,39,48,21,7,45,47,41,13,37,55,72,34,43,30,52,50,56,51,70,68,33,39,51,37,30,15,50,39,51,28,67,58,38,45,72,73,34,50,71,25,46,16,42,48,56,62,73,93,47,37,46,63,47,9,43,50,14,12,29,42,24,35,51,44,29,54,75,69,68,32,40,67,54,81,84,65,95,48,48,55,61,57,53,57,71,63,38,51,69,56,65,91,57,54,73,78,90,127,82,77,77,82,63,76,59,48,53,87,65,81,71,58,88,80,57,64,44,32,67,60,27,57,46,31,19,89,70,22,57,72,55,39,50,46,74,65,47,22,64,74,36,40,33,44,21,52,37,61,75,30,64,45,52,70,68,55,52,46,52,32,52,50,54,53,47,70,68,49,86,46,57,64,59,38,29,53,52,50,51,51,37,38,61,39,22,34,39,61,38,42,37,47,34,58,76,37,43,87,75,37,45,43,28,54,23,70,62,33,28,60,56,47,23,77,39,28,47,57,68,65,79,74,73,79,50,35,34,49,40,67,86,35,67,95,42,48,47,63,35,59,63,43,52,88,58,70,66,35,41,36,35,30,36,26,44,9,46,24,39,76,73,73,33,50,46,19,50,28,34,40,44,52,27,48,27,52,49,50,42,22,26,52,33,31,10,42,48,69,68,24,50,41,25,29,29,39,30,38,22,32,78,38,62,71,52,66,66,36,86,51,49,41,32,56,83,42,63,51,60,59,68,67,65,38,52,49,47,50,50,47,44,54,53,26,45,47,66,72,22,68,76,35,31,39,36,40,40,35,46,42,58,74,56,44,56,49,52,45,69,72,35,31,87,74,38,23,27,51,38,44,58,25,52,27,43,11,19,34,49,48,12,35,49,54,33,48,30,63,74,70,71,52,65,74,76,75,49,28,39,35,25,39,17,65,49,49,43,38,43,28,28,46,52,49,50,27,51,51,22,32,76,72,67,41,53,63,69,64,29,34,69,28,38,41,33,24,44,99,87,14,48,46,26,53,81,55,77,88,67,59,76,81,46,53,78,35,32,41,90,59,80,86,37,79,43,69,56,58,42,44,69,72,65,60,45,52,30,40,39,29,56,55,51,44,51,55,64,57,33,66,68,37,40,36,51,36,37,71,75,28,90,61,19,34,43,31,24,43,11,37,49,65,86,17,16,17,46,53,64,60,53,50,29,60,48,30,73,64,37,43,44,40,36,22,37,29,87,52,72,66,39,77,55,96,89,42,63,33,42,50,39,52,57,46,44,75,68,38,49,22,7,44,48,42,12,39,55,71,32,44,31,51,50,58,51,71,66,33,39,51,38,30,14,50,41,52,29,68,57,38,45,72,73,33,50,72,26,44,17,43,47,56,62,75,92,47,35,44,62,47,10,44,50,14,12,29,43,23,35,51,44,27,54,75,70,68,33,41,67,55,82,84,65,95,48,49,54,61,56,53,57,72,62,37,52,67,57,64,91,56,54,72,76,87